Protein AF-0000000078270545 (afdb_homodimer)

Structure (mmCIF, N/CA/C/O backbone):
data_AF-0000000078270545-model_v1
#
loop_
_entity.id
_entity.type
_entity.pdbx_description
1 polymer 'Putative transport protein'
#
loop_
_atom_site.group_PDB
_atom_site.id
_atom_site.type_symbol
_atom_site.label_atom_id
_atom_site.label_alt_id
_atom_site.label_comp_id
_atom_site.label_asym_id
_atom_site.label_entity_id
_atom_site.label_seq_id
_atom_site.pdbx_PDB_ins_code
_atom_site.Cartn_x
_atom_site.Cartn_y
_atom_site.Cartn_z
_atom_site.occupancy
_atom_site.B_iso_or_equiv
_atom_site.auth_seq_id
_atom_site.auth_comp_id
_atom_site.auth_asym_id
_atom_site.auth_atom_id
_atom_site.pdbx_PDB_model_num
ATOM 1 N N . MET A 1 1 ? 23.672 -12.961 16.812 1 54.09 1 MET A N 1
ATOM 2 C CA . MET A 1 1 ? 24.516 -11.859 16.359 1 54.09 1 MET A CA 1
ATOM 3 C C . MET A 1 1 ? 24.812 -11.969 14.859 1 54.09 1 MET A C 1
ATOM 5 O O . MET A 1 1 ? 24.875 -10.961 14.164 1 54.09 1 MET A O 1
ATOM 9 N N . GLU A 1 2 ? 24.766 -13.234 14.328 1 68.75 2 GLU A N 1
ATOM 10 C CA . GLU A 1 2 ? 25.094 -13.469 12.93 1 68.75 2 GLU A CA 1
ATOM 11 C C . GLU A 1 2 ? 23.984 -12.945 12.008 1 68.75 2 GLU A C 1
ATOM 13 O O . GLU A 1 2 ? 24.266 -12.438 10.922 1 68.75 2 GLU A O 1
ATOM 18 N N . LEU A 1 3 ? 22.875 -12.758 12.578 1 77.88 3 LEU A N 1
ATOM 19 C CA . LEU A 1 3 ? 21.734 -12.328 11.773 1 77.88 3 LEU A CA 1
ATOM 20 C C . LEU A 1 3 ? 21.797 -10.828 11.5 1 77.88 3 LEU A C 1
ATOM 22 O O . LEU A 1 3 ? 21.297 -10.367 10.469 1 77.88 3 LEU A O 1
ATOM 26 N N . LEU A 1 4 ? 22.5 -10.18 12.398 1 79.62 4 LEU A N 1
ATOM 27 C CA . LEU A 1 4 ? 22.516 -8.727 12.273 1 79.62 4 LEU A CA 1
ATOM 28 C C . LEU A 1 4 ? 23.484 -8.289 11.172 1 79.62 4 LEU A C 1
ATOM 30 O O . LEU A 1 4 ? 23.453 -7.133 10.734 1 79.62 4 LEU A O 1
ATOM 34 N N . HIS A 1 5 ? 24.188 -9.211 10.633 1 81.25 5 HIS A N 1
ATOM 35 C CA . HIS A 1 5 ? 25.078 -8.883 9.531 1 81.25 5 HIS A CA 1
ATOM 36 C C . HIS A 1 5 ? 24.344 -8.945 8.195 1 81.25 5 HIS A C 1
ATOM 38 O O . HIS A 1 5 ? 24.828 -8.422 7.188 1 81.25 5 HIS A O 1
ATOM 44 N N . ASN A 1 6 ? 23.203 -9.523 8.273 1 86.44 6 ASN A N 1
ATOM 45 C CA . ASN A 1 6 ? 22.328 -9.453 7.105 1 86.44 6 ASN A CA 1
ATOM 46 C C . ASN A 1 6 ? 21.656 -8.086 6.988 1 86.44 6 ASN A C 1
ATOM 48 O O . ASN A 1 6 ? 20.906 -7.684 7.879 1 86.44 6 ASN A O 1
ATOM 52 N N . PRO A 1 7 ? 21.891 -7.418 5.965 1 90.56 7 PRO A N 1
ATOM 53 C CA . PRO A 1 7 ? 21.375 -6.047 5.836 1 90.56 7 PRO A CA 1
ATOM 54 C C . PRO A 1 7 ? 19.859 -5.965 5.957 1 90.56 7 PRO A C 1
ATOM 56 O O . PRO A 1 7 ? 19.328 -5.004 6.527 1 90.56 7 PRO A O 1
ATOM 59 N N . MET A 1 8 ? 19.203 -6.965 5.441 1 92.88 8 MET A N 1
ATOM 60 C CA . MET A 1 8 ? 17.75 -6.93 5.504 1 92.88 8 MET A CA 1
ATOM 61 C C . MET A 1 8 ? 17.266 -7.137 6.934 1 92.88 8 MET A C 1
ATOM 63 O O . MET A 1 8 ? 16.297 -6.496 7.367 1 92.88 8 MET A O 1
ATOM 67 N N . PHE A 1 9 ? 17.922 -8.031 7.602 1 93.31 9 PHE A N 1
ATOM 68 C CA . PHE A 1 9 ? 17.547 -8.281 8.984 1 93.31 9 PHE A CA 1
ATOM 69 C C . PHE A 1 9 ? 17.828 -7.062 9.852 1 93.31 9 PHE A C 1
ATOM 71 O O . PHE A 1 9 ? 17.016 -6.68 10.688 1 93.31 9 PHE A O 1
ATOM 78 N N . LEU A 1 10 ? 19.016 -6.535 9.703 1 94.25 10 LEU A N 1
ATOM 79 C CA . LEU A 1 10 ? 19.391 -5.336 10.445 1 94.25 10 LEU A CA 1
ATOM 80 C C . LEU A 1 10 ? 18.406 -4.199 10.164 1 94.25 10 LEU A C 1
ATOM 82 O O . LEU A 1 10 ? 18 -3.486 11.078 1 94.25 10 LEU A O 1
ATOM 86 N N . LEU A 1 11 ? 18.094 -4.016 8.883 1 95.5 11 LEU A N 1
ATOM 87 C CA . LEU A 1 11 ? 17.156 -2.975 8.445 1 95.5 11 LEU A CA 1
ATOM 88 C C . LEU A 1 11 ? 15.828 -3.1 9.172 1 95.5 11 LEU A C 1
ATOM 90 O O . LEU A 1 11 ? 15.328 -2.123 9.734 1 95.5 11 LEU A O 1
ATOM 94 N N . LEU A 1 12 ? 15.297 -4.273 9.172 1 95.75 12 LEU A N 1
ATOM 95 C CA . LEU A 1 12 ? 13.992 -4.516 9.773 1 95.75 12 LEU A CA 1
ATOM 96 C C . LEU A 1 12 ? 14.062 -4.383 11.297 1 95.75 12 LEU A C 1
ATOM 98 O O . LEU A 1 12 ? 13.133 -3.865 11.922 1 95.75 12 LEU A O 1
ATOM 102 N N . ALA A 1 13 ? 15.133 -4.844 11.852 1 95 13 ALA A N 1
ATOM 103 C CA . ALA A 1 13 ? 15.32 -4.746 13.297 1 95 13 ALA A CA 1
ATOM 104 C C . ALA A 1 13 ? 15.367 -3.289 13.742 1 95 13 ALA A C 1
ATOM 106 O O . ALA A 1 13 ? 14.766 -2.926 14.758 1 95 13 ALA A O 1
ATOM 107 N N . VAL A 1 14 ? 16.047 -2.514 13.016 1 95.31 14 VAL A N 1
ATOM 108 C CA . VAL A 1 14 ? 16.203 -1.101 13.352 1 95.31 14 VAL A CA 1
ATOM 109 C C . VAL A 1 14 ? 14.859 -0.393 13.219 1 95.31 14 VAL A C 1
ATOM 111 O O . VAL A 1 14 ? 14.469 0.39 14.086 1 95.31 14 VAL A O 1
ATOM 114 N N . ILE A 1 15 ? 14.141 -0.638 12.172 1 95.62 15 ILE A N 1
ATOM 115 C CA . ILE A 1 15 ? 12.867 0.031 11.938 1 95.62 15 ILE A CA 1
ATOM 116 C C . ILE A 1 15 ? 11.852 -0.393 12.992 1 95.62 15 ILE A C 1
ATOM 118 O O . ILE A 1 15 ? 11.164 0.449 13.578 1 95.62 15 ILE A O 1
ATOM 122 N N . LEU A 1 16 ? 11.781 -1.693 13.266 1 94.12 16 LEU A N 1
ATOM 123 C CA . LEU A 1 16 ? 10.789 -2.201 14.211 1 94.12 16 LEU A CA 1
ATOM 124 C C . LEU A 1 16 ? 11.102 -1.721 15.625 1 94.12 16 LEU A C 1
ATOM 126 O O . LEU A 1 16 ? 10.195 -1.305 16.359 1 94.12 16 LEU A O 1
ATOM 130 N N . SER A 1 17 ? 12.32 -1.846 15.984 1 94.12 17 SER A N 1
ATOM 131 C CA . SER A 1 17 ? 12.695 -1.354 17.312 1 94.12 17 SER A CA 1
ATOM 132 C C . SER A 1 17 ? 12.5 0.155 17.406 1 94.12 17 SER A C 1
ATOM 134 O O . SER A 1 17 ? 12.141 0.667 18.469 1 94.12 17 SER A O 1
ATOM 136 N N . GLY A 1 18 ? 12.781 0.854 16.359 1 92.69 18 GLY A N 1
ATOM 137 C CA . GLY A 1 18 ? 12.555 2.289 16.344 1 92.69 18 GLY A CA 1
ATOM 138 C C . GLY A 1 18 ? 11.094 2.666 16.516 1 92.69 18 GLY A C 1
ATOM 139 O O . GLY A 1 18 ? 10.773 3.623 17.219 1 92.69 18 GLY A O 1
ATOM 140 N N . HIS A 1 19 ? 10.266 1.964 15.844 1 88 19 HIS A N 1
ATOM 141 C CA . HIS A 1 19 ? 8.836 2.207 15.984 1 88 19 HIS A CA 1
ATOM 142 C C . HIS A 1 19 ? 8.375 1.943 17.422 1 88 19 HIS A C 1
ATOM 144 O O . HIS A 1 19 ? 7.508 2.648 17.938 1 88 19 HIS A O 1
ATOM 150 N N . LEU A 1 20 ? 8.875 0.869 17.984 1 87.81 20 LEU A N 1
ATOM 151 C CA . LEU A 1 20 ? 8.531 0.55 19.359 1 87.81 20 LEU A CA 1
ATOM 152 C C . LEU A 1 20 ? 9.016 1.643 20.312 1 87.81 20 LEU A C 1
ATOM 154 O O . LEU A 1 20 ? 8.297 2.023 21.234 1 87.81 20 LEU A O 1
ATOM 158 N N . LEU A 1 21 ? 10.156 2.076 20.047 1 87.94 21 LEU A N 1
ATOM 159 C CA . LEU A 1 21 ? 10.695 3.176 20.844 1 87.94 21 LEU A CA 1
ATOM 160 C C . LEU A 1 21 ? 9.859 4.441 20.641 1 87.94 21 LEU A C 1
ATOM 162 O O . LEU A 1 21 ? 9.664 5.207 21.594 1 87.94 21 LEU A O 1
ATOM 166 N N . GLY A 1 22 ? 9.477 4.664 19.469 1 85.5 22 GLY A N 1
ATOM 167 C CA . GLY A 1 22 ? 8.703 5.848 19.141 1 85.5 22 GLY A CA 1
ATOM 168 C C . GLY A 1 22 ? 7.332 5.871 19.781 1 85.5 22 GLY A C 1
ATOM 169 O O . GLY A 1 22 ? 6.742 6.938 19.969 1 85.5 22 GLY A O 1
ATOM 170 N N . LYS A 1 23 ? 6.852 4.73 20.188 1 81.62 23 LYS A N 1
ATOM 171 C CA . LYS A 1 23 ? 5.527 4.637 20.797 1 81.62 23 LYS A CA 1
ATOM 172 C C . LYS A 1 23 ? 5.598 4.875 22.297 1 81.62 23 LYS A C 1
ATOM 174 O O . LYS A 1 23 ? 4.578 5.148 22.938 1 81.62 23 LYS A O 1
ATOM 179 N N . VAL A 1 24 ? 6.746 4.758 22.812 1 81.56 24 VAL A N 1
ATOM 180 C CA . VAL A 1 24 ? 6.91 4.984 24.25 1 81.56 24 VAL A CA 1
ATOM 181 C C . VAL A 1 24 ? 6.66 6.457 24.562 1 81.56 24 VAL A C 1
ATOM 183 O O . VAL A 1 24 ? 7.254 7.344 23.953 1 81.56 24 VAL A O 1
ATOM 186 N N . LYS A 1 25 ? 5.699 6.668 25.422 1 76.69 25 LYS A N 1
ATOM 187 C CA . LYS A 1 25 ? 5.371 8.039 25.812 1 76.69 25 LYS A CA 1
ATOM 188 C C . LYS A 1 25 ? 6.277 8.523 26.938 1 76.69 25 LYS A C 1
ATOM 190 O O . LYS A 1 25 ? 6.438 7.844 27.953 1 76.69 25 LYS A O 1
ATOM 195 N N . ILE A 1 26 ? 7.113 9.32 26.609 1 69.81 26 ILE A N 1
ATOM 196 C CA . ILE A 1 26 ? 7.91 9.992 27.625 1 69.81 26 ILE A CA 1
ATOM 197 C C . ILE A 1 26 ? 7.262 11.328 27.969 1 69.81 26 ILE A C 1
ATOM 199 O O . ILE A 1 26 ? 7.262 12.266 27.172 1 69.81 26 ILE A O 1
ATOM 203 N N . PHE A 1 27 ? 6.711 11.383 29.156 1 67 27 PHE A N 1
ATOM 204 C CA . PHE A 1 27 ? 5.91 12.523 29.594 1 67 27 PHE A CA 1
ATOM 205 C C . PHE A 1 27 ? 4.645 12.648 28.75 1 67 27 PHE A C 1
ATOM 207 O O . PHE A 1 27 ? 3.83 11.727 28.703 1 67 27 PHE A O 1
ATOM 214 N N . SER A 1 28 ? 4.547 13.531 27.969 1 61.75 28 SER A N 1
ATOM 215 C CA . SER A 1 28 ? 3.303 13.719 27.219 1 61.75 28 SER A CA 1
ATOM 216 C C . SER A 1 28 ? 3.535 13.602 25.719 1 61.75 28 SER A C 1
ATOM 218 O O . SER A 1 28 ? 2.633 13.883 24.922 1 61.75 28 SER A O 1
ATOM 220 N N . PHE A 1 29 ? 4.816 13.219 25.406 1 69.06 29 PHE A N 1
ATOM 221 C CA . PHE A 1 29 ? 5 13.18 23.969 1 69.06 29 PHE A CA 1
ATOM 222 C C . PHE A 1 29 ? 5.629 11.859 23.531 1 69.06 29 PHE A C 1
ATOM 224 O O . PHE A 1 29 ? 6.203 11.141 24.359 1 69.06 29 PHE A O 1
ATOM 231 N N . SER A 1 30 ? 5.387 11.477 22.391 1 77.31 30 SER A N 1
ATOM 232 C CA . SER A 1 30 ? 6.008 10.305 21.797 1 77.31 30 SER A CA 1
ATOM 233 C C . SER A 1 30 ? 6.91 10.695 20.625 1 77.31 30 SER A C 1
ATOM 235 O O . SER A 1 30 ? 6.68 11.711 19.969 1 77.31 30 SER A O 1
ATOM 237 N N . LEU A 1 31 ? 8.016 10.023 20.375 1 77.44 31 LEU A N 1
ATOM 238 C CA . LEU A 1 31 ? 8.977 10.32 19.312 1 77.44 31 LEU A CA 1
ATOM 239 C C . LEU A 1 31 ? 8.391 9.961 17.938 1 77.44 31 LEU A C 1
ATOM 241 O O . LEU A 1 31 ? 8.828 10.5 16.922 1 77.44 31 LEU A O 1
ATOM 245 N N . GLY A 1 32 ? 7.477 9.047 17.984 1 77.56 32 GLY A N 1
ATOM 246 C CA . GLY A 1 32 ? 6.895 8.625 16.719 1 77.56 32 GLY A CA 1
ATOM 247 C C . GLY A 1 32 ? 7.895 7.938 15.812 1 77.56 32 GLY A C 1
ATOM 248 O O . GLY A 1 32 ? 8.656 7.07 16.25 1 77.56 32 GLY A O 1
ATOM 249 N N . SER A 1 33 ? 7.949 8.391 14.531 1 80.31 33 SER A N 1
ATOM 250 C CA . SER A 1 33 ? 8.805 7.754 13.531 1 80.31 33 SER A CA 1
ATOM 251 C C . SER A 1 33 ? 10.266 8.125 13.742 1 80.31 33 SER A C 1
ATOM 253 O O . SER A 1 33 ? 11.164 7.43 13.25 1 80.31 33 SER A O 1
ATOM 255 N N . SER A 1 34 ? 10.539 9.219 14.453 1 81.12 34 SER A N 1
ATOM 256 C CA . SER A 1 34 ? 11.922 9.617 14.719 1 81.12 34 SER A CA 1
ATOM 257 C C . SER A 1 34 ? 12.633 8.586 15.594 1 81.12 34 SER A C 1
ATOM 259 O O . SER A 1 34 ? 13.859 8.578 15.68 1 81.12 34 SER A O 1
ATOM 261 N N . GLY A 1 35 ? 11.836 7.781 16.266 1 87.38 35 GLY A N 1
ATOM 262 C CA . GLY A 1 35 ? 12.438 6.691 17.016 1 87.38 35 GLY A CA 1
ATOM 263 C C . GLY A 1 35 ? 13.352 5.82 16.172 1 87.38 35 GLY A C 1
ATOM 264 O O . GLY A 1 35 ? 14.328 5.258 16.688 1 87.38 35 GLY A O 1
ATOM 265 N N . ILE A 1 36 ? 13.125 5.77 14.938 1 91.5 36 ILE A N 1
ATOM 266 C CA . ILE A 1 36 ? 13.906 4.945 14.023 1 91.5 36 ILE A CA 1
ATOM 267 C C . ILE A 1 36 ? 15.312 5.523 13.883 1 91.5 36 ILE A C 1
ATOM 269 O O . ILE A 1 36 ? 16.297 4.781 13.82 1 91.5 36 ILE A O 1
ATOM 273 N N . VAL A 1 37 ? 15.414 6.855 13.844 1 87.44 37 VAL A N 1
ATOM 274 C CA . VAL A 1 37 ? 16.719 7.488 13.734 1 87.44 37 VAL A CA 1
ATOM 275 C C . VAL A 1 37 ? 17.547 7.184 14.977 1 87.44 37 VAL A C 1
ATOM 277 O O . VAL A 1 37 ? 18.75 6.922 14.883 1 87.44 37 VAL A O 1
ATOM 280 N N . PHE A 1 38 ? 16.969 7.156 16.109 1 89 38 PHE A N 1
ATOM 281 C CA . PHE A 1 38 ? 17.688 6.938 17.359 1 89 38 PHE A CA 1
ATOM 282 C C . PHE A 1 38 ? 18.172 5.492 17.469 1 89 38 PHE A C 1
ATOM 284 O O . PHE A 1 38 ? 19.297 5.238 17.906 1 89 38 PHE A O 1
ATOM 291 N N . THR A 1 39 ? 17.312 4.586 17.125 1 92.94 39 THR A N 1
ATOM 292 C CA . THR A 1 39 ? 17.734 3.193 17.109 1 92.94 39 THR A CA 1
ATOM 293 C C . THR A 1 39 ? 18.812 2.971 16.047 1 92.94 39 THR A C 1
ATOM 295 O O . THR A 1 39 ? 19.734 2.166 16.25 1 92.94 39 THR A O 1
ATOM 298 N N . GLY A 1 40 ? 18.656 3.613 14.945 1 92.88 40 GLY A N 1
ATOM 299 C CA . GLY A 1 40 ? 19.688 3.574 13.93 1 92.88 40 GLY A CA 1
ATOM 300 C C . GLY A 1 40 ? 21.031 4.098 14.43 1 92.88 40 GLY A C 1
ATOM 301 O O . GLY A 1 40 ? 22.078 3.512 14.148 1 92.88 40 GLY A O 1
ATOM 302 N N . LEU A 1 41 ? 20.953 5.184 15.188 1 89.88 41 LEU A N 1
ATOM 303 C CA . LEU A 1 41 ? 22.156 5.758 15.781 1 89.88 41 LEU A CA 1
ATOM 304 C C . LEU A 1 41 ? 22.859 4.758 16.703 1 89.88 41 LEU A C 1
ATOM 306 O O . LEU A 1 41 ? 24.078 4.641 16.688 1 89.88 41 LEU A O 1
ATOM 310 N N . LEU A 1 42 ? 22.078 4.07 17.453 1 91.62 42 LEU A N 1
ATOM 311 C CA . LEU A 1 42 ? 22.625 3.064 18.359 1 91.62 42 LEU A CA 1
ATOM 312 C C . LEU A 1 42 ? 23.281 1.926 17.578 1 91.62 42 LEU A C 1
ATOM 314 O O . LEU A 1 42 ? 24.344 1.449 17.953 1 91.62 42 LEU A O 1
ATOM 318 N N . ALA A 1 43 ? 22.656 1.495 16.516 1 93.5 43 ALA A N 1
ATOM 319 C CA . ALA A 1 43 ? 23.203 0.441 15.672 1 93.5 43 ALA A CA 1
ATOM 320 C C . ALA A 1 43 ? 24.484 0.907 14.984 1 93.5 43 ALA A C 1
ATOM 322 O O . ALA A 1 43 ? 25.453 0.143 14.867 1 93.5 43 ALA A O 1
ATOM 323 N N . GLY A 1 44 ? 24.422 2.125 14.516 1 91.38 44 GLY A N 1
ATOM 324 C CA . GLY A 1 44 ? 25.625 2.689 13.914 1 91.38 44 GLY A CA 1
ATOM 325 C C . GLY A 1 44 ? 26.781 2.811 14.891 1 91.38 44 GLY A C 1
ATOM 326 O O . GLY A 1 44 ? 27.938 2.586 14.516 1 91.38 44 GLY A O 1
ATOM 327 N N . PHE A 1 45 ? 26.484 3.131 16.109 1 90.19 45 PHE A N 1
ATOM 328 C CA . PHE A 1 45 ? 27.484 3.23 17.156 1 90.19 45 PHE A CA 1
ATOM 329 C C . PHE A 1 45 ? 28.109 1.867 17.453 1 90.19 45 PHE A C 1
ATOM 331 O O . PHE A 1 45 ? 29.297 1.775 17.781 1 90.19 45 PHE A O 1
ATOM 338 N N . ALA A 1 46 ? 27.281 0.838 17.281 1 90.94 46 ALA A N 1
ATOM 339 C CA . ALA A 1 46 ? 27.75 -0.526 17.516 1 90.94 46 ALA A CA 1
ATOM 340 C C . ALA A 1 46 ? 28.547 -1.04 16.328 1 90.94 46 ALA A C 1
ATOM 342 O O . ALA A 1 46 ? 29.062 -2.162 16.359 1 90.94 46 ALA A O 1
ATOM 343 N N . GLY A 1 47 ? 28.594 -0.238 15.227 1 89.44 47 GLY A N 1
ATOM 344 C CA . GLY A 1 47 ? 29.453 -0.58 14.109 1 89.44 47 GLY A CA 1
ATOM 345 C C . GLY A 1 47 ? 28.688 -1.144 12.922 1 89.44 47 GLY A C 1
ATOM 346 O O . GLY A 1 47 ? 29.297 -1.591 11.945 1 89.44 47 GLY A O 1
ATOM 347 N N . PHE A 1 48 ? 27.406 -1.146 13.016 1 92.38 48 PHE A N 1
ATOM 348 C CA . PHE A 1 48 ? 26.609 -1.662 11.906 1 92.38 48 PHE A CA 1
ATOM 349 C C . PHE A 1 48 ? 26.297 -0.556 10.906 1 92.38 48 PHE A C 1
ATOM 351 O O . PHE A 1 48 ? 26.188 0.614 11.281 1 92.38 48 PHE A O 1
ATOM 358 N N . SER A 1 49 ? 26.266 -0.951 9.641 1 89.31 49 SER A N 1
ATOM 359 C CA . SER A 1 49 ? 25.922 0.011 8.602 1 89.31 49 SER A CA 1
ATOM 360 C C . SER A 1 49 ? 24.984 -0.604 7.566 1 89.31 49 SER A C 1
ATOM 362 O O . SER A 1 49 ? 25.016 -1.814 7.336 1 89.31 49 SER A O 1
ATOM 364 N N . LEU A 1 50 ? 24.141 0.22 7.027 1 93.19 50 LEU A N 1
ATOM 365 C CA . LEU A 1 50 ? 23.203 -0.189 5.98 1 93.19 50 LEU A CA 1
ATOM 366 C C . LEU A 1 50 ? 23.578 0.448 4.645 1 93.19 50 LEU A C 1
ATOM 368 O O . LEU A 1 50 ? 24.141 1.55 4.609 1 93.19 50 LEU A O 1
ATOM 372 N N . PRO A 1 51 ? 23.328 -0.258 3.584 1 90.69 51 PRO A N 1
ATOM 373 C CA . PRO A 1 51 ? 23.703 0.268 2.266 1 90.69 51 PRO A CA 1
ATOM 374 C C . PRO A 1 51 ? 22.938 1.539 1.906 1 90.69 51 PRO A C 1
ATOM 376 O O . PRO A 1 51 ? 21.719 1.61 2.109 1 90.69 51 PRO A O 1
ATOM 379 N N . GLY A 1 52 ? 23.547 2.469 1.289 1 88.94 52 GLY A N 1
ATOM 380 C CA . GLY A 1 52 ? 23.016 3.789 0.985 1 88.94 52 GLY A CA 1
ATOM 381 C C . GLY A 1 52 ? 21.906 3.766 -0.045 1 88.94 52 GLY A C 1
ATOM 382 O O . GLY A 1 52 ? 21.031 4.629 -0.036 1 88.94 52 GLY A O 1
ATOM 383 N N . VAL A 1 53 ? 21.922 2.803 -0.846 1 91 53 VAL A N 1
ATOM 384 C CA . VAL A 1 53 ? 20.938 2.736 -1.921 1 91 53 VAL A CA 1
ATOM 385 C C . VAL A 1 53 ? 19.531 2.584 -1.331 1 91 53 VAL A C 1
ATOM 387 O O . VAL A 1 53 ? 18.547 3.064 -1.906 1 91 53 VAL A O 1
ATOM 390 N N . ILE A 1 54 ? 19.438 1.93 -0.167 1 93.5 54 ILE A N 1
ATOM 391 C CA . ILE A 1 54 ? 18.156 1.775 0.52 1 93.5 54 ILE A CA 1
ATOM 392 C C . ILE A 1 54 ? 17.625 3.145 0.952 1 93.5 54 ILE A C 1
ATOM 394 O O . ILE A 1 54 ? 16.422 3.393 0.92 1 93.5 54 ILE A O 1
ATOM 398 N N . GLN A 1 55 ? 18.562 3.969 1.292 1 92.06 55 GLN A N 1
ATOM 399 C CA . GLN A 1 55 ? 18.234 5.328 1.695 1 92.06 55 GLN A CA 1
ATOM 400 C C . GLN A 1 55 ? 17.562 6.094 0.554 1 92.06 55 GLN A C 1
ATOM 402 O O . GLN A 1 55 ? 16.562 6.77 0.757 1 92.06 55 GLN A O 1
ATOM 407 N N . SER A 1 56 ? 18.141 6.004 -0.605 1 91.44 56 SER A N 1
ATOM 408 C CA . SER A 1 56 ? 17.641 6.727 -1.771 1 91.44 56 SER A CA 1
ATOM 409 C C . SER A 1 56 ? 16.25 6.238 -2.168 1 91.44 56 SER A C 1
ATOM 411 O O . SER A 1 56 ? 15.375 7.043 -2.498 1 91.44 56 SER A O 1
ATOM 413 N N . LEU A 1 57 ? 16.125 4.965 -2.107 1 94.62 57 LEU A N 1
ATOM 414 C CA . LEU A 1 57 ? 14.82 4.391 -2.436 1 94.62 57 LEU A CA 1
ATOM 415 C C . LEU A 1 57 ? 13.766 4.828 -1.425 1 94.62 57 LEU A C 1
ATOM 417 O O . LEU A 1 57 ? 12.664 5.234 -1.807 1 94.62 57 LEU A O 1
ATOM 421 N N . GLY A 1 58 ? 14.109 4.699 -0.179 1 94.81 58 GLY A N 1
ATOM 422 C CA . GLY A 1 58 ? 13.188 5.125 0.864 1 94.81 58 GLY A CA 1
ATOM 423 C C . GLY A 1 58 ? 12.828 6.598 0.778 1 94.81 58 GLY A C 1
ATOM 424 O O . GLY A 1 58 ? 11.664 6.969 0.963 1 94.81 58 GLY A O 1
ATOM 425 N N . LEU A 1 59 ? 13.789 7.367 0.444 1 92.12 59 LEU A N 1
ATOM 426 C CA . LEU A 1 59 ? 13.625 8.812 0.373 1 92.12 59 LEU A CA 1
ATOM 427 C C . LEU A 1 59 ? 12.617 9.195 -0.704 1 92.12 59 LEU A C 1
ATOM 429 O O . LEU A 1 59 ? 11.695 9.977 -0.449 1 92.12 59 LEU A O 1
ATOM 433 N N . ILE A 1 60 ? 12.781 8.703 -1.887 1 94 60 ILE A N 1
ATOM 434 C CA . ILE A 1 60 ? 11.914 9.133 -2.98 1 94 60 ILE A CA 1
ATOM 435 C C . ILE A 1 60 ? 10.5 8.617 -2.742 1 94 60 ILE A C 1
ATOM 437 O O . ILE A 1 60 ? 9.523 9.305 -3.059 1 94 60 ILE A O 1
ATOM 441 N N . LEU A 1 61 ? 10.367 7.391 -2.17 1 95 61 LEU A N 1
ATOM 442 C CA . LEU A 1 61 ? 9.047 6.867 -1.855 1 95 61 LEU A CA 1
ATOM 443 C C . LEU A 1 61 ? 8.352 7.734 -0.807 1 95 61 LEU A C 1
ATOM 445 O O . LEU A 1 61 ? 7.172 8.062 -0.942 1 95 61 LEU A O 1
ATOM 449 N N . PHE A 1 62 ? 9.062 8.078 0.176 1 92.44 62 PHE A N 1
ATOM 450 C CA . PHE A 1 62 ? 8.539 8.875 1.286 1 92.44 62 PHE A CA 1
ATOM 451 C C . PHE A 1 62 ? 8.102 10.25 0.809 1 92.44 62 PHE A C 1
ATOM 453 O O . PHE A 1 62 ? 6.961 10.664 1.041 1 92.44 62 PHE A O 1
ATOM 460 N N . ILE A 1 63 ? 8.984 10.938 0.138 1 90.75 63 ILE A N 1
ATOM 461 C CA . ILE A 1 63 ? 8.742 12.32 -0.256 1 90.75 63 ILE A CA 1
ATOM 462 C C . ILE A 1 63 ? 7.609 12.375 -1.28 1 90.75 63 ILE A C 1
ATOM 464 O O . ILE A 1 63 ? 6.793 13.297 -1.266 1 90.75 63 ILE A O 1
ATOM 468 N N . TYR A 1 64 ? 7.609 11.461 -2.16 1 93.56 64 TYR A N 1
ATOM 469 C CA . TYR A 1 64 ? 6.523 11.406 -3.131 1 93.56 64 TYR A CA 1
ATOM 470 C C . TYR A 1 64 ? 5.176 11.242 -2.434 1 93.56 64 TYR A C 1
ATOM 472 O O . TYR A 1 64 ? 4.199 11.898 -2.801 1 93.56 64 TYR A O 1
ATOM 480 N N . SER A 1 65 ? 5.117 10.32 -1.484 1 89.69 65 SER A N 1
ATOM 481 C CA . SER A 1 65 ? 3.875 10.055 -0.762 1 89.69 65 SER A CA 1
ATOM 482 C C . SER A 1 65 ? 3.424 11.281 0.024 1 89.69 65 SER A C 1
ATOM 484 O O . SER A 1 65 ? 2.225 11.531 0.163 1 89.69 65 SER A O 1
ATOM 486 N N . VAL A 1 66 ? 4.367 11.93 0.586 1 85.94 66 VAL A N 1
ATOM 487 C CA . VAL A 1 66 ? 4.055 13.156 1.313 1 85.94 66 VAL A CA 1
ATOM 488 C C . VAL A 1 66 ? 3.475 14.195 0.355 1 85.94 66 VAL A C 1
ATOM 490 O O . VAL A 1 66 ? 2.514 14.891 0.691 1 85.94 66 VAL A O 1
ATOM 493 N N . GLY A 1 67 ? 4.102 14.312 -0.79 1 86.88 67 GLY A N 1
ATOM 494 C CA . GLY A 1 67 ? 3.576 15.211 -1.808 1 86.88 67 GLY A CA 1
ATOM 495 C C . GLY A 1 67 ? 2.164 14.852 -2.238 1 86.88 67 GLY A C 1
ATOM 496 O O . GLY A 1 67 ? 1.31 15.734 -2.363 1 86.88 67 GLY A O 1
ATOM 497 N N . GLN A 1 68 ? 1.967 13.57 -2.455 1 86.06 68 GLN A N 1
ATOM 498 C CA . GLN A 1 68 ? 0.65 13.078 -2.85 1 86.06 68 GLN A CA 1
ATOM 499 C C . GLN A 1 68 ? -0.409 13.461 -1.819 1 86.06 68 GLN A C 1
ATOM 501 O O . GLN A 1 68 ? -1.554 13.75 -2.174 1 86.06 68 GLN A O 1
ATOM 506 N N . GLN A 1 69 ? -0.102 13.32 -0.598 1 78.06 69 GLN A N 1
ATOM 507 C CA . GLN A 1 69 ? -1.019 13.617 0.499 1 78.06 69 GLN A CA 1
ATOM 508 C C . GLN A 1 69 ? -1.319 15.109 0.579 1 78.06 69 GLN A C 1
ATOM 510 O O . GLN A 1 69 ? -2.441 15.508 0.898 1 78.06 69 GLN A O 1
ATOM 515 N N . ALA A 1 70 ? -0.365 15.906 0.279 1 79 70 ALA A N 1
ATOM 516 C CA . ALA A 1 70 ? -0.482 17.359 0.42 1 79 70 ALA A CA 1
ATOM 517 C C . ALA A 1 70 ? -1.064 17.984 -0.843 1 79 70 ALA A C 1
ATOM 519 O O . ALA A 1 70 ? -1.528 19.125 -0.818 1 79 70 ALA A O 1
ATOM 520 N N . GLY A 1 71 ? -1.056 17.281 -1.902 1 78.06 71 GLY A N 1
ATOM 521 C CA . GLY A 1 71 ? -1.401 17.797 -3.213 1 78.06 71 GLY A CA 1
ATOM 522 C C . GLY A 1 71 ? -2.748 18.5 -3.238 1 78.06 71 GLY A C 1
ATOM 523 O O . GLY A 1 71 ? -2.836 19.672 -3.605 1 78.06 71 GLY A O 1
ATOM 524 N N . PRO A 1 72 ? -3.801 17.875 -2.834 1 69.19 72 PRO A N 1
ATOM 525 C CA . PRO A 1 72 ? -5.129 18.484 -2.875 1 69.19 72 PRO A CA 1
ATOM 526 C C . PRO A 1 72 ? -5.227 19.75 -2.01 1 69.19 72 PRO A C 1
ATOM 528 O O . PRO A 1 72 ? -5.859 20.719 -2.406 1 69.19 72 PRO A O 1
ATOM 531 N N . GLY A 1 73 ? -4.531 19.75 -0.917 1 69.19 73 GLY A N 1
ATOM 532 C CA . GLY A 1 73 ? -4.555 20.875 -0.009 1 69.19 73 GLY A CA 1
ATOM 533 C C . GLY A 1 73 ? -3.693 22.031 -0.478 1 69.19 73 GLY A C 1
ATOM 534 O O . GLY A 1 73 ? -3.953 23.188 -0.132 1 69.19 73 GLY A O 1
ATOM 535 N N . PHE A 1 74 ? -2.715 21.734 -1.21 1 75.62 74 PHE A N 1
ATOM 536 C CA . PHE A 1 74 ? -1.761 22.75 -1.63 1 75.62 74 PHE A CA 1
ATOM 537 C C . PHE A 1 74 ? -2.436 23.797 -2.518 1 75.62 74 PHE A C 1
ATOM 539 O O . PHE A 1 74 ? -2.211 25 -2.355 1 75.62 74 PHE A O 1
ATOM 546 N N . VAL A 1 75 ? -3.246 23.359 -3.346 1 69.38 75 VAL A N 1
ATOM 547 C CA . VAL A 1 75 ? -3.926 24.281 -4.262 1 69.38 75 VAL A CA 1
ATOM 548 C C . VAL A 1 75 ? -4.898 25.156 -3.484 1 69.38 75 VAL A C 1
ATOM 550 O O . VAL A 1 75 ? -5.02 26.359 -3.762 1 69.38 75 VAL A O 1
ATOM 553 N N . HIS A 1 76 ? -5.402 24.609 -2.498 1 63.88 76 HIS A N 1
ATOM 554 C CA . HIS A 1 76 ? -6.406 25.344 -1.729 1 63.88 76 HIS A CA 1
ATOM 555 C C . HIS A 1 76 ? -5.754 26.328 -0.76 1 63.88 76 HIS A C 1
ATOM 557 O O . HIS A 1 76 ? -6.344 27.359 -0.422 1 63.88 76 HIS A O 1
ATOM 563 N N . SER A 1 77 ? -4.656 25.891 -0.274 1 67.12 77 SER A N 1
ATOM 564 C CA . SER A 1 77 ? -3.93 26.766 0.641 1 67.12 77 SER A CA 1
ATOM 565 C C . SER A 1 77 ? -3.5 28.047 -0.049 1 67.12 77 SER A C 1
ATOM 567 O O . SER A 1 77 ? -3.252 29.062 0.612 1 67.12 77 SER A O 1
ATOM 569 N N . MET A 1 78 ? -3.488 28.016 -1.324 1 69.88 78 MET A N 1
ATOM 570 C CA . MET A 1 78 ? -3.039 29.172 -2.09 1 69.88 78 MET A CA 1
ATOM 571 C C . MET A 1 78 ? -4.215 30.078 -2.459 1 69.88 78 MET A C 1
ATOM 573 O O . MET A 1 78 ? -4.023 31.172 -2.99 1 69.88 78 MET A O 1
ATOM 577 N N . LYS A 1 79 ? -5.355 29.547 -2.076 1 64.56 79 LYS A N 1
ATOM 578 C CA . LYS A 1 79 ? -6.535 30.359 -2.375 1 64.56 79 LYS A CA 1
ATOM 579 C C . LYS A 1 79 ? -6.883 31.281 -1.209 1 64.56 79 LYS A C 1
ATOM 581 O O . LYS A 1 79 ? -6.25 31.219 -0.152 1 64.56 79 LYS A O 1
ATOM 586 N N . ARG A 1 80 ? -7.758 32.219 -1.312 1 56.25 80 ARG A N 1
ATOM 587 C CA . ARG A 1 80 ? -8.055 33.406 -0.486 1 56.25 80 ARG A CA 1
ATOM 588 C C . ARG A 1 80 ? -8.328 33 0.957 1 56.25 80 ARG A C 1
ATOM 590 O O . ARG A 1 80 ? -7.848 33.625 1.894 1 56.25 80 ARG A O 1
ATOM 597 N N . GLY A 1 81 ? -8.93 31.984 1.211 1 58.91 81 GLY A N 1
ATOM 598 C CA . GLY A 1 81 ? -9.266 31.609 2.578 1 58.91 81 GLY A CA 1
ATOM 599 C C . GLY A 1 81 ? -8.094 31.016 3.338 1 58.91 81 GLY A C 1
ATOM 600 O O . GLY A 1 81 ? -8.07 31.047 4.57 1 58.91 81 GLY A O 1
ATOM 601 N N . GLY A 1 82 ? -7.094 30.703 2.707 1 71.69 82 GLY A N 1
ATOM 602 C CA . GLY A 1 82 ? -5.965 30.047 3.348 1 71.69 82 GLY A CA 1
ATOM 603 C C . GLY A 1 82 ? -4.684 30.859 3.268 1 71.69 82 GLY A C 1
ATOM 604 O O . GLY A 1 82 ? -3.676 30.484 3.877 1 71.69 82 GLY A O 1
ATOM 605 N N . LEU A 1 83 ? -4.73 32 2.791 1 84.12 83 LEU A N 1
ATOM 606 C CA . LEU A 1 83 ? -3.514 32.75 2.49 1 84.12 83 LEU A CA 1
ATOM 607 C C . LEU A 1 83 ? -2.877 33.281 3.766 1 84.12 83 LEU A C 1
ATOM 609 O O . LEU A 1 83 ? -1.656 33.219 3.934 1 84.12 83 LEU A O 1
ATOM 613 N N . ALA A 1 84 ? -3.713 33.812 4.672 1 88.19 84 ALA A N 1
ATOM 614 C CA . ALA A 1 84 ? -3.168 34.344 5.914 1 88.19 84 ALA A CA 1
ATOM 615 C C . ALA A 1 84 ? -2.482 33.25 6.73 1 88.19 84 ALA A C 1
ATOM 617 O O . ALA A 1 84 ? -1.418 33.469 7.309 1 88.19 84 ALA A O 1
ATOM 618 N N . LEU A 1 85 ? -3.125 32.156 6.777 1 89.62 85 LEU A N 1
ATOM 619 C CA . LEU A 1 85 ? -2.551 31.016 7.516 1 89.62 85 LEU A CA 1
ATOM 620 C C . LEU A 1 85 ? -1.242 30.562 6.879 1 89.62 85 LEU A C 1
ATOM 622 O O . LEU A 1 85 ? -0.263 30.297 7.578 1 89.62 85 LEU A O 1
ATOM 626 N N . SER A 1 86 ? -1.243 30.516 5.555 1 92.06 86 SER A N 1
ATOM 627 C CA . SER A 1 86 ? -0.057 30.078 4.82 1 92.06 86 SER A CA 1
ATOM 628 C C . SER A 1 86 ? 1.098 31.062 5.016 1 92.06 86 SER A C 1
ATOM 630 O O . SER A 1 86 ? 2.252 30.641 5.141 1 92.06 86 SER A O 1
ATOM 632 N N . ILE A 1 87 ? 0.777 32.312 5.039 1 94.25 87 ILE A N 1
ATOM 633 C CA . ILE A 1 87 ? 1.797 33.312 5.254 1 94.25 87 ILE A CA 1
ATOM 634 C C . ILE A 1 87 ? 2.393 33.156 6.652 1 94.25 87 ILE A C 1
ATOM 636 O O . ILE A 1 87 ? 3.604 33.312 6.84 1 94.25 87 ILE A O 1
ATOM 640 N N . GLY A 1 88 ? 1.549 32.938 7.605 1 94.56 88 GLY A N 1
ATOM 641 C CA . GLY A 1 88 ? 2.041 32.656 8.945 1 94.56 88 GLY A CA 1
ATOM 642 C C . GLY A 1 88 ? 3.053 31.547 9.008 1 94.56 88 GLY A C 1
ATOM 643 O O . GLY A 1 88 ? 4.102 31.672 9.641 1 94.56 88 GLY A O 1
ATOM 644 N N . ALA A 1 89 ? 2.729 30.438 8.32 1 94.12 89 ALA A N 1
ATOM 645 C CA . ALA A 1 89 ? 3.629 29.297 8.281 1 94.12 89 ALA A CA 1
ATOM 646 C C . ALA A 1 89 ? 4.941 29.656 7.582 1 94.12 89 ALA A C 1
ATOM 648 O O . ALA A 1 89 ? 6.016 29.234 8.023 1 94.12 89 ALA A O 1
ATOM 649 N N . MET A 1 90 ? 4.871 30.438 6.547 1 95.06 90 MET A N 1
ATOM 650 C CA . MET A 1 90 ? 6.055 30.828 5.785 1 95.06 90 MET A CA 1
ATOM 651 C C . MET A 1 90 ? 6.953 31.734 6.613 1 95.06 90 MET A C 1
ATOM 653 O O . MET A 1 90 ? 8.18 31.688 6.492 1 95.06 90 MET A O 1
ATOM 657 N N . VAL A 1 91 ? 6.352 32.562 7.375 1 95.38 91 VAL A N 1
ATOM 658 C CA . VAL A 1 91 ? 7.109 33.438 8.25 1 95.38 91 VAL A CA 1
ATOM 659 C C . VAL A 1 91 ? 7.918 32.625 9.25 1 95.38 91 VAL A C 1
ATOM 661 O O . VAL A 1 91 ? 9.078 32.938 9.523 1 95.38 91 VAL A O 1
ATOM 664 N N . MET A 1 92 ? 7.328 31.656 9.75 1 95.5 92 MET A N 1
ATOM 665 C CA . MET A 1 92 ? 8.016 30.781 10.703 1 95.5 92 MET A CA 1
ATOM 666 C C . MET A 1 92 ? 9.211 30.109 10.047 1 95.5 92 MET A C 1
ATOM 668 O O . MET A 1 92 ? 10.297 30.062 10.617 1 95.5 92 MET A O 1
ATOM 672 N N . ILE A 1 93 ? 9.016 29.609 8.875 1 96.19 93 ILE A N 1
ATOM 673 C CA . ILE A 1 93 ? 10.078 28.906 8.156 1 96.19 93 ILE A CA 1
ATOM 674 C C . ILE A 1 93 ? 11.18 29.891 7.773 1 96.19 93 ILE A C 1
ATOM 676 O O . ILE A 1 93 ? 12.367 29.578 7.906 1 96.19 93 ILE A O 1
ATOM 680 N N . ALA A 1 94 ? 10.766 31.062 7.32 1 96.69 94 ALA A N 1
ATOM 681 C CA . ALA A 1 94 ? 11.742 32.094 6.953 1 96.69 94 ALA A CA 1
ATOM 682 C C . ALA A 1 94 ? 12.57 32.5 8.156 1 96.69 94 ALA A C 1
ATOM 684 O O . ALA A 1 94 ? 13.789 32.719 8.047 1 96.69 94 ALA A O 1
ATOM 685 N N . THR A 1 95 ? 11.922 32.688 9.242 1 96.88 95 THR A N 1
ATOM 686 C CA . THR A 1 95 ? 12.641 33.031 10.469 1 96.88 95 THR A CA 1
ATOM 687 C C . THR A 1 95 ? 13.578 31.906 10.883 1 96.88 95 THR A C 1
ATOM 689 O O . THR A 1 95 ? 14.688 32.156 11.352 1 96.88 95 THR A O 1
ATOM 692 N N . GLY A 1 96 ? 13.062 30.656 10.758 1 96.56 96 GLY A N 1
ATOM 693 C CA . GLY A 1 96 ? 13.93 29.516 11.008 1 96.56 96 GLY A CA 1
ATOM 694 C C . GLY A 1 96 ? 15.164 29.5 10.125 1 96.56 96 GLY A C 1
ATOM 695 O O . GLY A 1 96 ? 16.266 29.234 10.602 1 96.56 96 GLY A O 1
ATOM 696 N N . LEU A 1 97 ? 14.977 29.781 8.875 1 96.69 97 LEU A N 1
ATOM 697 C CA . LEU A 1 97 ? 16.062 29.828 7.914 1 96.69 97 LEU A CA 1
ATOM 698 C C . LEU A 1 97 ? 17.078 30.906 8.281 1 96.69 97 LEU A C 1
ATOM 700 O O . LEU A 1 97 ? 18.281 30.672 8.289 1 96.69 97 LEU A O 1
ATOM 704 N N . LEU A 1 98 ? 16.578 32.062 8.578 1 96.75 98 LEU A N 1
ATOM 705 C CA . LEU A 1 98 ? 17.453 33.188 8.93 1 96.75 98 LEU A CA 1
ATOM 706 C C . LEU A 1 98 ? 18.219 32.875 10.211 1 96.75 98 LEU A C 1
ATOM 708 O O . LEU A 1 98 ? 19.406 33.219 10.32 1 96.75 98 LEU A O 1
ATOM 712 N N . THR A 1 99 ? 17.594 32.312 11.109 1 96.88 99 THR A N 1
ATOM 713 C CA . THR A 1 99 ? 18.25 31.938 12.359 1 96.88 99 THR A CA 1
ATOM 714 C C . THR A 1 99 ? 19.312 30.859 12.117 1 96.88 99 THR A C 1
ATOM 716 O O . THR A 1 99 ? 20.375 30.875 12.75 1 96.88 99 THR A O 1
ATOM 719 N N . ALA A 1 100 ? 19 29.891 11.297 1 97.12 100 ALA A N 1
ATOM 720 C CA . ALA A 1 100 ? 19.953 28.844 10.961 1 97.12 100 ALA A CA 1
ATOM 721 C C . ALA A 1 100 ? 21.219 29.438 10.328 1 97.12 100 ALA A C 1
ATOM 723 O O . ALA A 1 100 ? 22.328 29.062 10.695 1 97.12 100 ALA A O 1
ATOM 724 N N . LEU A 1 101 ? 21.031 30.359 9.414 1 96.12 101 LEU A N 1
ATOM 725 C CA . LEU A 1 101 ? 22.156 31.016 8.758 1 96.12 101 LEU A CA 1
ATOM 726 C C . LEU A 1 101 ? 22.938 31.875 9.758 1 96.12 101 LEU A C 1
ATOM 728 O O . LEU A 1 101 ? 24.156 31.969 9.68 1 96.12 101 LEU A O 1
ATOM 732 N N . GLY A 1 102 ? 22.219 32.5 10.594 1 96.06 102 GLY A N 1
ATOM 733 C CA . GLY A 1 102 ? 22.875 33.281 11.648 1 96.06 102 GLY A CA 1
ATOM 734 C C . GLY A 1 102 ? 23.719 32.406 12.578 1 96.06 102 GLY A C 1
ATOM 735 O O . GLY A 1 102 ? 24.828 32.781 12.93 1 96.06 102 GLY A O 1
ATOM 736 N N . CYS A 1 103 ? 23.188 31.297 12.992 1 95.38 103 CYS A N 1
ATOM 737 C CA . CYS A 1 103 ? 23.922 30.391 13.859 1 95.38 103 CYS A CA 1
ATOM 738 C C . CYS A 1 103 ? 25.141 29.812 13.148 1 95.38 103 CYS A C 1
ATOM 740 O O . CYS A 1 103 ? 26.188 29.594 13.766 1 95.38 103 CYS A O 1
ATOM 742 N N . LYS A 1 104 ? 24.922 29.484 11.891 1 95.38 104 LYS A N 1
ATOM 743 C CA . LYS A 1 104 ? 26.062 29.016 11.102 1 95.38 104 LYS A CA 1
ATOM 744 C C . LYS A 1 104 ? 27.203 30.016 11.141 1 95.38 104 LYS A C 1
ATOM 746 O O . LYS A 1 104 ? 28.359 29.641 11.359 1 95.38 104 LYS A O 1
ATOM 751 N N . ALA A 1 105 ? 26.922 31.297 10.938 1 95 105 ALA A N 1
ATOM 752 C CA . ALA A 1 105 ? 27.922 32.344 10.906 1 95 105 ALA A CA 1
ATOM 753 C C . ALA A 1 105 ? 28.531 32.562 12.289 1 95 105 ALA A C 1
ATOM 755 O O . ALA A 1 105 ? 29.734 32.844 12.414 1 95 105 ALA A O 1
ATOM 756 N N . TRP A 1 106 ? 27.75 32.406 13.281 1 95 106 TRP A N 1
ATOM 757 C CA . TRP A 1 106 ? 28.188 32.75 14.641 1 95 106 TRP A CA 1
ATOM 758 C C . TRP A 1 106 ? 29.016 31.594 15.234 1 95 106 TRP A C 1
ATOM 760 O O . TRP A 1 106 ? 30.031 31.844 15.883 1 95 106 TRP A O 1
ATOM 770 N N . PHE A 1 107 ? 28.609 30.344 15.023 1 94.25 107 PHE A N 1
ATOM 771 C CA . PHE A 1 107 ? 29.25 29.203 15.672 1 94.25 107 PHE A CA 1
ATOM 772 C C . PHE A 1 107 ? 30.203 28.516 14.719 1 94.25 107 PHE A C 1
ATOM 774 O O . PHE A 1 107 ? 30.984 27.641 15.125 1 94.25 107 PHE A O 1
ATOM 781 N N . GLY A 1 108 ? 30.156 28.781 13.414 1 92.44 108 GLY A N 1
ATOM 782 C CA . GLY A 1 108 ? 31.047 28.172 12.438 1 92.44 108 GLY A CA 1
ATOM 783 C C . GLY A 1 108 ? 30.641 26.766 12.055 1 92.44 108 GLY A C 1
ATOM 784 O O . GLY A 1 108 ? 31.484 25.891 11.867 1 92.44 108 GLY A O 1
ATOM 785 N N . PHE A 1 109 ? 29.391 26.516 12.008 1 93.56 109 PHE A N 1
ATOM 786 C CA . PHE A 1 109 ? 28.891 25.203 11.625 1 93.56 109 PHE A CA 1
ATOM 787 C C . PHE A 1 109 ? 29.094 24.953 10.141 1 93.56 109 PHE A C 1
ATOM 789 O O . PHE A 1 109 ? 29.125 25.906 9.344 1 93.56 109 PHE A O 1
ATOM 796 N N . SER A 1 110 ? 29.344 23.766 9.766 1 92.62 110 SER A N 1
ATOM 797 C CA . SER A 1 110 ? 29.297 23.391 8.352 1 92.62 110 SER A CA 1
ATOM 798 C C . SER A 1 110 ? 27.875 23.484 7.809 1 92.62 110 SER A C 1
ATOM 800 O O . SER A 1 110 ? 26.906 23.578 8.578 1 92.62 110 SER A O 1
ATOM 802 N N . LYS A 1 111 ? 27.703 23.516 6.516 1 94.12 111 LYS A N 1
ATOM 803 C CA . LYS A 1 111 ? 26.375 23.562 5.898 1 94.12 111 LYS A CA 1
ATOM 804 C C . LYS A 1 111 ? 25.562 22.328 6.258 1 94.12 111 LYS A C 1
ATOM 806 O O . LYS A 1 111 ? 24.344 22.422 6.445 1 94.12 111 LYS A O 1
ATOM 811 N N . GLU A 1 112 ? 26.203 21.156 6.379 1 93.5 112 GLU A N 1
ATOM 812 C CA . GLU A 1 112 ? 25.516 19.906 6.727 1 93.5 112 GLU A CA 1
ATOM 813 C C . GLU A 1 112 ? 24.969 19.953 8.148 1 93.5 112 GLU A C 1
ATOM 815 O O . GLU A 1 112 ? 23.812 19.609 8.383 1 93.5 112 GLU A O 1
ATOM 820 N N . ILE A 1 113 ? 25.797 20.438 9.008 1 93.31 113 ILE A N 1
ATOM 821 C CA . ILE A 1 113 ? 25.375 20.547 10.406 1 93.31 113 ILE A CA 1
ATOM 822 C C . ILE A 1 113 ? 24.25 21.562 10.539 1 93.31 113 ILE A C 1
ATOM 824 O O . ILE A 1 113 ? 23.266 21.328 11.242 1 93.31 113 ILE A O 1
ATOM 828 N N . THR A 1 114 ? 24.391 22.656 9.867 1 95.81 114 THR A N 1
ATOM 829 C CA . THR A 1 114 ? 23.375 23.719 9.922 1 95.81 114 THR A CA 1
ATOM 830 C C . THR A 1 114 ? 22.031 23.203 9.406 1 95.81 114 THR A C 1
ATOM 832 O O . THR A 1 114 ? 21 23.453 10.016 1 95.81 114 THR A O 1
ATOM 835 N N . ALA A 1 115 ? 22.047 22.531 8.281 1 95.5 115 ALA A N 1
ATOM 836 C CA . ALA A 1 115 ? 20.828 22 7.695 1 95.5 115 ALA A CA 1
ATOM 837 C C . ALA A 1 115 ? 20.203 20.953 8.609 1 95.5 115 ALA A C 1
ATOM 839 O O . ALA A 1 115 ? 18.969 20.875 8.727 1 95.5 115 ALA A O 1
ATOM 840 N N . GLY A 1 116 ? 21.016 20.109 9.164 1 94.19 116 GLY A N 1
ATOM 841 C CA . GLY A 1 116 ? 20.531 19.109 10.109 1 94.19 116 GLY A CA 1
ATOM 842 C C . GLY A 1 116 ? 19.875 19.719 11.336 1 94.19 116 GLY A C 1
ATOM 843 O O . GLY A 1 116 ? 18.812 19.266 11.758 1 94.19 116 GLY A O 1
ATOM 844 N N . LEU A 1 117 ? 20.562 20.734 11.891 1 95.62 117 LEU A N 1
ATOM 845 C CA . LEU A 1 117 ? 20.016 21.422 13.055 1 95.62 117 LEU A CA 1
ATOM 846 C C . LEU A 1 117 ? 18.672 22.078 12.711 1 95.62 117 LEU A C 1
ATOM 848 O O . LEU A 1 117 ? 17.734 22.016 13.492 1 95.62 117 LEU A O 1
ATOM 852 N N . PHE A 1 118 ? 18.656 22.703 11.609 1 97 118 PHE A N 1
ATOM 853 C CA . PHE A 1 118 ? 17.453 23.375 11.141 1 97 118 PHE A CA 1
ATOM 854 C C . PHE A 1 118 ? 16.297 22.391 11.008 1 97 118 PHE A C 1
ATOM 856 O O . PHE A 1 118 ? 15.211 22.641 11.531 1 97 118 PHE A O 1
ATOM 863 N N . ALA A 1 119 ? 16.547 21.25 10.336 1 95.38 119 ALA A N 1
ATOM 864 C CA . ALA A 1 119 ? 15.531 20.234 10.109 1 95.38 119 ALA A CA 1
ATOM 865 C C . ALA A 1 119 ? 15.07 19.625 11.43 1 95.38 119 ALA A C 1
ATOM 867 O O . ALA A 1 119 ? 13.875 19.359 11.609 1 95.38 119 ALA A O 1
ATOM 868 N N . GLY A 1 120 ? 16 19.406 12.289 1 93.88 120 GLY A N 1
ATOM 869 C CA . GLY A 1 120 ? 15.656 18.844 13.594 1 93.88 120 GLY A CA 1
ATOM 870 C C . GLY A 1 120 ? 14.875 19.812 14.461 1 93.88 120 GLY A C 1
ATOM 871 O O . GLY A 1 120 ? 13.883 19.422 15.086 1 93.88 120 GLY A O 1
ATOM 872 N N . ALA A 1 121 ? 15.305 21 14.461 1 95.88 121 ALA A N 1
ATOM 873 C CA . ALA A 1 121 ? 14.688 22.031 15.289 1 95.88 121 ALA A CA 1
ATOM 874 C C . ALA A 1 121 ? 13.242 22.281 14.875 1 95.88 121 ALA A C 1
ATOM 876 O O . ALA A 1 121 ? 12.383 22.562 15.719 1 95.88 121 ALA A O 1
ATOM 877 N N . LEU A 1 122 ? 13 22.172 13.625 1 95.75 122 LEU A N 1
ATOM 878 C CA . LEU A 1 122 ? 11.641 22.391 13.125 1 95.75 122 LEU A CA 1
ATOM 879 C C . LEU A 1 122 ? 10.922 21.062 12.922 1 95.75 122 LEU A C 1
ATOM 881 O O . LEU A 1 122 ? 9.859 21.016 12.289 1 95.75 122 LEU A O 1
ATOM 885 N N . THR A 1 123 ? 11.523 20.016 13.375 1 91.44 123 THR A N 1
ATOM 886 C CA . THR A 1 123 ? 10.961 18.672 13.398 1 91.44 123 THR A CA 1
ATOM 887 C C . THR A 1 123 ? 10.508 18.25 12 1 91.44 123 THR A C 1
ATOM 889 O O . THR A 1 123 ? 9.398 17.734 11.836 1 91.44 123 THR A O 1
ATOM 892 N N . SER A 1 124 ? 11.297 18.484 11.047 1 92 124 SER A N 1
ATOM 893 C CA . SER A 1 124 ? 10.945 18.188 9.656 1 92 124 SER A CA 1
ATOM 894 C C . SER A 1 124 ? 11.828 17.094 9.086 1 92 124 SER A C 1
ATOM 896 O O . SER A 1 124 ? 12.984 17.328 8.742 1 92 124 SER A O 1
ATOM 898 N N . THR A 1 125 ? 11.273 15.977 8.852 1 87.56 125 THR A N 1
ATOM 899 C CA . THR A 1 125 ? 11.992 14.867 8.25 1 87.56 125 THR A CA 1
ATOM 900 C C . THR A 1 125 ? 12.25 15.125 6.766 1 87.56 125 THR A C 1
ATOM 902 O O . THR A 1 125 ? 13.312 14.773 6.246 1 87.56 125 THR A O 1
ATOM 905 N N . PRO A 1 126 ? 11.312 15.734 6.109 1 87.75 126 PRO A N 1
ATOM 906 C CA . PRO A 1 126 ? 11.602 16.094 4.719 1 87.75 126 PRO A CA 1
ATOM 907 C C . PRO A 1 126 ? 12.781 17.062 4.59 1 87.75 126 PRO A C 1
ATOM 909 O O . PRO A 1 126 ? 13.547 16.969 3.627 1 87.75 126 PRO A O 1
ATOM 912 N N . GLY A 1 127 ? 12.875 17.969 5.48 1 92 127 GLY A N 1
ATOM 913 C CA . GLY A 1 127 ? 14.039 18.828 5.492 1 92 127 GLY A CA 1
ATOM 914 C C . GLY A 1 127 ? 15.352 18.078 5.641 1 92 127 GLY A C 1
ATOM 915 O O . GLY A 1 127 ? 16.328 18.391 4.961 1 92 127 GLY A O 1
ATOM 916 N N . LEU A 1 128 ? 15.344 17.141 6.516 1 90.62 128 LEU A N 1
ATOM 917 C CA . LEU A 1 128 ? 16.516 16.297 6.688 1 90.62 128 LEU A CA 1
ATOM 918 C C . LEU A 1 128 ? 16.844 15.547 5.398 1 90.62 128 LEU A C 1
ATOM 920 O O . LEU A 1 128 ? 18.016 15.375 5.055 1 90.62 128 LEU A O 1
ATOM 924 N N . ALA A 1 129 ? 15.812 15.109 4.773 1 88.56 129 ALA A N 1
ATOM 925 C CA . ALA A 1 129 ? 15.984 14.359 3.531 1 88.56 129 ALA A CA 1
ATOM 926 C C . ALA A 1 129 ? 16.75 15.18 2.5 1 88.56 129 ALA A C 1
ATOM 928 O O . ALA A 1 129 ? 17.641 14.656 1.812 1 88.56 129 ALA A O 1
ATOM 929 N N . VAL A 1 130 ? 16.469 16.406 2.416 1 89.06 130 VAL A N 1
ATOM 930 C CA . VAL A 1 130 ? 17.156 17.281 1.478 1 89.06 130 VAL A CA 1
ATOM 931 C C . VAL A 1 130 ? 18.609 17.453 1.898 1 89.06 130 VAL A C 1
ATOM 933 O O . VAL A 1 130 ? 19.516 17.422 1.061 1 89.06 130 VAL A O 1
ATOM 936 N N . ALA A 1 131 ? 18.812 17.641 3.148 1 91.62 131 ALA A N 1
ATOM 937 C CA . ALA A 1 131 ? 20.156 17.797 3.672 1 91.62 131 ALA A CA 1
ATOM 938 C C . ALA A 1 131 ? 21.016 16.578 3.365 1 91.62 131 ALA A C 1
ATOM 940 O O . ALA A 1 131 ? 22.188 16.719 2.967 1 91.62 131 ALA A O 1
ATOM 941 N N . VAL A 1 132 ? 20.484 15.453 3.527 1 88.81 132 VAL A N 1
ATOM 942 C CA . VAL A 1 132 ? 21.219 14.203 3.334 1 88.81 132 VAL A CA 1
ATOM 943 C C . VAL A 1 132 ? 21.484 13.984 1.845 1 88.81 132 VAL A C 1
ATOM 945 O O . VAL A 1 132 ? 22.531 13.477 1.464 1 88.81 132 VAL A O 1
ATOM 948 N N . GLU A 1 133 ? 20.516 14.305 1.072 1 87.12 133 GLU A N 1
ATOM 949 C CA . GLU A 1 133 ? 20.672 14.148 -0.371 1 87.12 133 GLU A CA 1
ATOM 950 C C . GLU A 1 133 ? 21.844 14.969 -0.891 1 87.12 133 GLU A C 1
ATOM 952 O O . GLU A 1 133 ? 22.578 14.523 -1.771 1 87.12 133 GLU A O 1
ATOM 957 N N . LEU A 1 134 ? 22.062 16.141 -0.378 1 87.12 134 LEU A N 1
ATOM 958 C CA . LEU A 1 134 ? 23.047 17.062 -0.906 1 87.12 134 LEU A CA 1
ATOM 959 C C . LEU A 1 134 ? 24.359 16.953 -0.137 1 87.12 134 LEU A C 1
ATOM 961 O O . LEU A 1 134 ? 25.391 17.469 -0.585 1 87.12 134 LEU A O 1
ATOM 965 N N . ALA A 1 135 ? 24.266 16.203 0.926 1 86.56 135 ALA A N 1
ATOM 966 C CA . ALA A 1 135 ? 25.438 16.125 1.803 1 86.56 135 ALA A CA 1
ATOM 967 C C . ALA A 1 135 ? 26.438 15.109 1.288 1 86.56 135 ALA A C 1
ATOM 969 O O . ALA A 1 135 ? 26.078 14.164 0.577 1 86.56 135 ALA A O 1
ATOM 970 N N . HIS A 1 136 ? 27.625 15.305 1.663 1 79.38 136 HIS A N 1
ATOM 971 C CA . HIS A 1 136 ? 28.703 14.383 1.327 1 79.38 136 HIS A CA 1
ATOM 972 C C . HIS A 1 136 ? 29.141 13.57 2.545 1 79.38 136 HIS A C 1
ATOM 974 O O . HIS A 1 136 ? 29.984 12.68 2.436 1 79.38 136 HIS A O 1
ATOM 980 N N . ASP A 1 137 ? 28.578 13.93 3.666 1 78.31 137 ASP A N 1
ATOM 981 C CA . ASP A 1 137 ? 28.906 13.211 4.895 1 78.31 137 ASP A CA 1
ATOM 982 C C . ASP A 1 137 ? 27.656 12.961 5.738 1 78.31 137 ASP A C 1
ATOM 984 O O . ASP A 1 137 ? 26.547 13.25 5.301 1 78.31 137 ASP A O 1
ATOM 988 N N . SER A 1 138 ? 27.891 12.383 6.918 1 81.25 138 SER A N 1
ATOM 989 C CA . SER A 1 138 ? 26.75 11.992 7.738 1 81.25 138 SER A CA 1
ATOM 990 C C . SER A 1 138 ? 26.594 12.906 8.945 1 81.25 138 SER A C 1
ATOM 992 O O . SER A 1 138 ? 26.047 12.5 9.977 1 81.25 138 SER A O 1
ATOM 994 N N . ALA A 1 139 ? 27.031 14.133 8.797 1 86.62 139 ALA A N 1
ATOM 995 C CA . ALA A 1 139 ? 26.953 15.055 9.922 1 86.62 139 ALA A CA 1
ATOM 996 C C . ALA A 1 139 ? 25.547 15.602 10.094 1 86.62 139 ALA A C 1
ATOM 998 O O . ALA A 1 139 ? 25.109 15.891 11.211 1 86.62 139 ALA A O 1
ATOM 999 N N . ALA A 1 140 ? 24.844 15.711 9.047 1 89.44 140 ALA A N 1
ATOM 1000 C CA . ALA A 1 140 ? 23.5 16.297 9.07 1 89.44 140 ALA A CA 1
ATOM 1001 C C . ALA A 1 140 ? 22.547 15.461 9.93 1 89.44 140 ALA A C 1
ATOM 1003 O O . ALA A 1 140 ? 21.844 15.992 10.773 1 89.44 140 ALA A O 1
ATOM 1004 N N . PRO A 1 141 ? 22.562 14.172 9.805 1 87.44 141 PRO A N 1
ATOM 1005 C CA . PRO A 1 141 ? 21.656 13.367 10.625 1 87.44 141 PRO A CA 1
ATOM 1006 C C . PRO A 1 141 ? 21.984 13.438 12.109 1 87.44 141 PRO A C 1
ATOM 1008 O O . PRO A 1 141 ? 21.078 13.406 12.945 1 87.44 141 PRO A O 1
ATOM 1011 N N . ALA A 1 142 ? 23.25 13.477 12.391 1 87.06 142 ALA A N 1
ATOM 1012 C CA . ALA A 1 142 ? 23.641 13.602 13.797 1 87.06 142 ALA A CA 1
ATOM 1013 C C . ALA A 1 142 ? 23.125 14.906 14.391 1 87.06 142 ALA A C 1
ATOM 1015 O O . ALA A 1 142 ? 22.594 14.93 15.508 1 87.06 142 ALA A O 1
ATOM 1016 N N . ALA A 1 143 ? 23.344 15.938 13.648 1 91.19 143 ALA A N 1
ATOM 1017 C CA . ALA A 1 143 ? 22.859 17.25 14.094 1 91.19 143 ALA A CA 1
ATOM 1018 C C . ALA A 1 143 ? 21.328 17.25 14.219 1 91.19 143 ALA A C 1
ATOM 1020 O O . ALA A 1 143 ? 20.781 17.875 15.133 1 91.19 143 ALA A O 1
ATOM 1021 N N . TYR A 1 144 ? 20.656 16.656 13.281 1 90.94 144 TYR A N 1
ATOM 1022 C CA . TYR A 1 144 ? 19.203 16.5 13.32 1 90.94 144 TYR A CA 1
ATOM 1023 C C . TYR A 1 144 ? 18.75 15.859 14.633 1 90.94 144 TYR A C 1
ATOM 1025 O O . TYR A 1 144 ? 17.812 16.328 15.273 1 90.94 144 TYR A O 1
ATOM 1033 N N . GLY A 1 145 ? 19.438 14.766 15.008 1 86 145 GLY A N 1
ATOM 1034 C CA . GLY A 1 145 ? 19.078 14.055 16.219 1 86 145 GLY A CA 1
ATOM 1035 C C . GLY A 1 145 ? 19.141 14.914 17.469 1 86 145 GLY A C 1
ATOM 1036 O O . GLY A 1 145 ? 18.25 14.867 18.312 1 86 145 GLY A O 1
ATOM 1037 N N . VAL A 1 146 ? 20.094 15.68 17.531 1 86.69 146 VAL A N 1
ATOM 1038 C CA . VAL A 1 146 ? 20.281 16.547 18.688 1 86.69 146 VAL A CA 1
ATOM 1039 C C . VAL A 1 146 ? 19.188 17.609 18.734 1 86.69 146 VAL A C 1
ATOM 1041 O O . VAL A 1 146 ? 18.578 17.844 19.781 1 86.69 146 VAL A O 1
ATOM 1044 N N . ALA A 1 147 ? 18.984 18.172 17.609 1 91.75 147 ALA A N 1
ATOM 1045 C CA . ALA A 1 147 ? 18.062 19.297 17.547 1 91.75 147 ALA A CA 1
ATOM 1046 C C . ALA A 1 147 ? 16.609 18.812 17.625 1 91.75 147 ALA A C 1
ATOM 1048 O O . ALA A 1 147 ? 15.734 19.547 18.078 1 91.75 147 ALA A O 1
ATOM 1049 N N . TYR A 1 148 ? 16.406 17.609 17.234 1 87.5 148 TYR A N 1
ATOM 1050 C CA . TYR A 1 148 ? 15.047 17.078 17.188 1 87.5 148 TYR A CA 1
ATOM 1051 C C . TYR A 1 148 ? 14.438 17.016 18.578 1 87.5 148 TYR A C 1
ATOM 1053 O O . TYR A 1 148 ? 13.25 17.312 18.766 1 87.5 148 TYR A O 1
ATOM 1061 N N . THR A 1 149 ? 15.172 16.656 19.547 1 82.81 149 THR A N 1
ATOM 1062 C CA . THR A 1 149 ? 14.695 16.578 20.922 1 82.81 149 THR A CA 1
ATOM 1063 C C . THR A 1 149 ? 14.227 17.953 21.406 1 82.81 149 THR A C 1
ATOM 1065 O O . THR A 1 149 ? 13.172 18.078 22.016 1 82.81 149 THR A O 1
ATOM 1068 N N . PHE A 1 150 ? 14.953 18.953 21.062 1 86 150 PHE A N 1
ATOM 1069 C CA . PHE A 1 150 ? 14.57 20.312 21.406 1 86 150 PHE A CA 1
ATOM 1070 C C . PHE A 1 150 ? 13.344 20.75 20.609 1 86 150 PHE A C 1
ATOM 1072 O O . PHE A 1 150 ? 12.492 21.469 21.125 1 86 150 PHE A O 1
ATOM 1079 N N . GLY A 1 151 ? 13.383 20.328 19.406 1 90.06 151 GLY A N 1
ATOM 1080 C CA . GLY A 1 151 ? 12.242 20.672 18.562 1 90.06 151 GLY A CA 1
ATOM 1081 C C . GLY A 1 151 ? 10.93 20.125 19.094 1 90.06 151 GLY A C 1
ATOM 1082 O O . GLY A 1 151 ? 9.938 20.859 19.156 1 90.06 151 GLY A O 1
ATOM 1083 N N . VAL A 1 152 ? 10.938 18.922 19.516 1 87.62 152 VAL A N 1
ATOM 1084 C CA . VAL A 1 152 ? 9.711 18.266 19.984 1 87.62 152 VAL A CA 1
ATOM 1085 C C . VAL A 1 152 ? 9.289 18.844 21.328 1 87.62 152 VAL A C 1
ATOM 1087 O O . VAL A 1 152 ? 8.148 19.297 21.484 1 87.62 152 VAL A O 1
ATOM 1090 N N . VAL A 1 153 ? 10.195 18.953 22.25 1 88.25 153 VAL A N 1
ATOM 1091 C CA . VAL A 1 153 ? 9.891 19.422 23.594 1 88.25 153 VAL A CA 1
ATOM 1092 C C . VAL A 1 153 ? 9.617 20.938 23.562 1 88.25 153 VAL A C 1
ATOM 1094 O O . VAL A 1 153 ? 8.695 21.406 24.219 1 88.25 153 VAL A O 1
ATOM 1097 N N . GLY A 1 154 ? 10.445 21.578 22.859 1 91.88 154 GLY A N 1
ATOM 1098 C CA . GLY A 1 154 ? 10.328 23.031 22.781 1 91.88 154 GLY A CA 1
ATOM 1099 C C . GLY A 1 154 ? 8.992 23.484 22.234 1 91.88 154 GLY A C 1
ATOM 1100 O O . GLY A 1 154 ? 8.367 24.406 22.781 1 91.88 154 GLY A O 1
ATOM 1101 N N . VAL A 1 155 ? 8.547 22.922 21.172 1 93.12 155 VAL A N 1
ATOM 1102 C CA . VAL A 1 155 ? 7.281 23.312 20.547 1 93.12 155 VAL A CA 1
ATOM 1103 C C . VAL A 1 155 ? 6.129 23.016 21.5 1 93.12 155 VAL A C 1
ATOM 1105 O O . VAL A 1 155 ? 5.223 23.844 21.672 1 93.12 155 VAL A O 1
ATOM 1108 N N . VAL A 1 156 ? 6.125 21.859 22.125 1 90.31 156 VAL A N 1
ATOM 1109 C CA . VAL A 1 156 ? 5.07 21.453 23.047 1 90.31 156 VAL A CA 1
ATOM 1110 C C . VAL A 1 156 ? 5.016 22.438 24.219 1 90.31 156 VAL A C 1
ATOM 1112 O O . VAL A 1 156 ? 3.932 22.875 24.625 1 90.31 156 VAL A O 1
ATOM 1115 N N . LEU A 1 157 ? 6.113 22.766 24.688 1 91.12 157 LEU A N 1
ATOM 1116 C CA . LEU A 1 157 ? 6.184 23.688 25.828 1 91.12 157 LEU A CA 1
ATOM 1117 C C . LEU A 1 157 ? 5.648 25.062 25.453 1 91.12 157 LEU A C 1
ATOM 1119 O O . LEU A 1 157 ? 4.895 25.656 26.219 1 91.12 157 LEU A O 1
ATOM 1123 N N . VAL A 1 158 ? 6.055 25.547 24.375 1 93.88 158 VAL A N 1
ATOM 1124 C CA . VAL A 1 158 ? 5.605 26.859 23.938 1 93.88 158 VAL A CA 1
ATOM 1125 C C . VAL A 1 158 ? 4.094 26.844 23.75 1 93.88 158 VAL A C 1
ATOM 1127 O O . VAL A 1 158 ? 3.4 27.781 24.156 1 93.88 158 VAL A O 1
ATOM 1130 N N . VAL A 1 159 ? 3.57 25.844 23.094 1 92.94 159 VAL A N 1
ATOM 1131 C CA . VAL A 1 159 ? 2.139 25.734 22.844 1 92.94 159 VAL A CA 1
ATOM 1132 C C . VAL A 1 159 ? 1.379 25.719 24.172 1 92.94 159 VAL A C 1
ATOM 1134 O O . VAL A 1 159 ? 0.337 26.359 24.312 1 92.94 159 VAL A O 1
ATOM 1137 N N . LYS A 1 160 ? 1.882 25.047 25.141 1 90.75 160 LYS A N 1
ATOM 1138 C CA . LYS A 1 160 ? 1.217 24.922 26.438 1 90.75 160 LYS A CA 1
ATOM 1139 C C . LYS A 1 160 ? 1.309 26.219 27.219 1 90.75 160 LYS A C 1
ATOM 1141 O O . LYS A 1 160 ? 0.417 26.547 28.016 1 90.75 160 LYS A O 1
ATOM 1146 N N . LEU A 1 161 ? 2.316 26.984 26.969 1 93.94 161 LEU A N 1
ATOM 1147 C CA . LEU A 1 161 ? 2.543 28.203 27.734 1 93.94 161 LEU A CA 1
ATOM 1148 C C . LEU A 1 161 ? 1.902 29.391 27.031 1 93.94 161 LEU A C 1
ATOM 1150 O O . LEU A 1 161 ? 1.688 30.438 27.656 1 93.94 161 LEU A O 1
ATOM 1154 N N . LEU A 1 162 ? 1.604 29.234 25.828 1 94 162 LEU A N 1
ATOM 1155 C CA . LEU A 1 162 ? 1.15 30.359 25 1 94 162 LEU A CA 1
ATOM 1156 C C . LEU A 1 162 ? -0.119 30.969 25.578 1 94 162 LEU A C 1
ATOM 1158 O O . LEU A 1 162 ? -0.272 32.188 25.562 1 94 162 LEU A O 1
ATOM 1162 N N . PRO A 1 163 ? -1.127 30.188 26.078 1 92.88 163 PRO A N 1
ATOM 1163 C CA . PRO A 1 163 ? -2.32 30.812 26.656 1 92.88 163 PRO A CA 1
ATOM 1164 C C . PRO A 1 163 ? -1.995 31.734 27.828 1 92.88 163 PRO A C 1
ATOM 1166 O O . PRO A 1 163 ? -2.627 32.781 27.984 1 92.88 163 PRO A O 1
ATOM 1169 N N . ARG A 1 164 ? -1.032 31.391 28.531 1 93.25 164 ARG A N 1
ATOM 1170 C CA . ARG A 1 164 ? -0.632 32.188 29.672 1 93.25 164 ARG A CA 1
ATOM 1171 C C . ARG A 1 164 ? 0.129 33.438 29.234 1 93.25 164 ARG A C 1
ATOM 1173 O O . ARG A 1 164 ? -0.078 34.531 29.781 1 93.25 164 ARG A O 1
ATOM 1180 N N . ILE A 1 165 ? 0.984 33.312 28.312 1 92.88 165 ILE A N 1
ATOM 1181 C CA . ILE A 1 165 ? 1.817 34.406 27.812 1 92.88 165 ILE A CA 1
ATOM 1182 C C . ILE A 1 165 ? 0.942 35.469 27.141 1 92.88 165 ILE A C 1
ATOM 1184 O O . ILE A 1 165 ? 1.154 36.656 27.328 1 92.88 165 ILE A O 1
ATOM 1188 N N . MET A 1 166 ? -0.034 35 26.406 1 92.88 166 MET A N 1
ATOM 1189 C CA . MET A 1 166 ? -0.887 35.906 25.656 1 92.88 166 MET A CA 1
ATOM 1190 C C . MET A 1 166 ? -2.137 36.25 26.453 1 92.88 166 MET A C 1
ATOM 1192 O O . MET A 1 166 ? -2.977 37.031 25.984 1 92.88 166 MET A O 1
ATOM 1196 N N . ARG A 1 167 ? -2.342 35.75 27.562 1 90.5 167 ARG A N 1
ATOM 1197 C CA . ARG A 1 167 ? -3.498 35.969 28.422 1 90.5 167 ARG A CA 1
ATOM 1198 C C . ARG A 1 167 ? -4.797 35.688 27.688 1 90.5 167 ARG A C 1
ATOM 1200 O O . ARG A 1 167 ? -5.711 36.531 27.688 1 90.5 167 ARG A O 1
ATOM 1207 N N . ALA A 1 168 ? -4.754 34.656 27.031 1 88.94 168 ALA A N 1
ATOM 1208 C CA . ALA A 1 168 ? -5.93 34.25 26.266 1 88.94 168 ALA A CA 1
ATOM 1209 C C . ALA A 1 168 ? -6.734 33.188 27.016 1 88.94 168 ALA A C 1
ATOM 1211 O O . ALA A 1 168 ? -6.168 32.25 27.578 1 88.94 168 ALA A O 1
ATOM 1212 N N . SER A 1 169 ? -8.047 33.438 27.141 1 89.25 169 SER A N 1
ATOM 1213 C CA . SER A 1 169 ? -8.953 32.406 27.672 1 89.25 169 SER A CA 1
ATOM 1214 C C . SER A 1 169 ? -9.477 31.5 26.578 1 89.25 169 SER A C 1
ATOM 1216 O O . SER A 1 169 ? -10.117 31.969 25.625 1 89.25 169 SER A O 1
ATOM 1218 N N . ILE A 1 170 ? -9.203 30.266 26.703 1 90.38 170 ILE A N 1
ATOM 1219 C CA . ILE A 1 170 ? -9.562 29.281 25.672 1 90.38 170 ILE A CA 1
ATOM 1220 C C . ILE A 1 170 ? -11.07 29.312 25.438 1 90.38 170 ILE A C 1
ATOM 1222 O O . ILE A 1 170 ? -11.523 29.297 24.281 1 90.38 170 ILE A O 1
ATOM 1226 N N . GLY A 1 171 ? -11.789 29.438 26.469 1 86.69 171 GLY A N 1
ATOM 1227 C CA . GLY A 1 171 ? -13.234 29.484 26.359 1 86.69 171 GLY A CA 1
ATOM 1228 C C . GLY A 1 171 ? -13.734 30.688 25.594 1 86.69 171 GLY A C 1
ATOM 1229 O O . GLY A 1 171 ? -14.625 30.578 24.75 1 86.69 171 GLY A O 1
ATOM 1230 N N . GLN A 1 172 ? -13.156 31.812 25.875 1 87.44 172 GLN A N 1
ATOM 1231 C CA . GLN A 1 172 ? -13.562 33.031 25.203 1 87.44 172 GLN A CA 1
ATOM 1232 C C . GLN A 1 172 ? -13.203 33 23.719 1 87.44 172 GLN A C 1
ATOM 1234 O O . GLN A 1 172 ? -13.953 33.469 22.875 1 87.44 172 GLN A O 1
ATOM 1239 N N . GLU A 1 173 ? -12.086 32.406 23.438 1 88.5 173 GLU A N 1
ATOM 1240 C CA . GLU A 1 173 ? -11.641 32.281 22.062 1 88.5 173 GLU A CA 1
ATOM 1241 C C . GLU A 1 173 ? -12.539 31.344 21.266 1 88.5 173 GLU A C 1
ATOM 1243 O O . GLU A 1 173 ? -12.805 31.562 20.094 1 88.5 173 GLU A O 1
ATOM 1248 N N . GLU A 1 174 ? -12.984 30.297 21.906 1 86.56 174 GLU A N 1
ATOM 1249 C CA . GLU A 1 174 ? -13.914 29.375 21.281 1 86.56 174 GLU A CA 1
ATOM 1250 C C . GLU A 1 174 ? -15.242 30.062 20.953 1 86.56 174 GLU A C 1
ATOM 1252 O O . GLU A 1 174 ? -15.789 29.859 19.859 1 86.56 174 GLU A O 1
ATOM 1257 N N . GLU A 1 175 ? -15.688 30.828 21.859 1 79.44 175 GLU A N 1
ATOM 1258 C CA . GLU A 1 175 ? -16.953 31.531 21.672 1 79.44 175 GLU A CA 1
ATOM 1259 C C . GLU A 1 175 ? -16.875 32.562 20.562 1 79.44 175 GLU A C 1
ATOM 1261 O O . GLU A 1 175 ? -17.812 32.719 19.781 1 79.44 175 GLU A O 1
ATOM 1266 N N . LYS A 1 176 ? -15.836 33.281 20.578 1 79.88 176 LYS A N 1
ATOM 1267 C CA . LYS A 1 176 ? -15.633 34.281 19.531 1 79.88 176 LYS A CA 1
ATOM 1268 C C . LYS A 1 176 ? -15.656 33.656 18.141 1 79.88 176 LYS A C 1
ATOM 1270 O O . LYS A 1 176 ? -16.297 34.188 17.234 1 79.88 176 LYS A O 1
ATOM 1275 N N . LEU A 1 177 ? -15.008 32.562 18 1 78.38 177 LEU A N 1
ATOM 1276 C CA . LEU A 1 177 ? -14.938 31.906 16.703 1 78.38 177 LEU A CA 1
ATOM 1277 C C . LEU A 1 177 ? -16.281 31.281 16.328 1 78.38 177 LEU A C 1
ATOM 1279 O O . LEU A 1 177 ? -16.656 31.266 15.156 1 78.38 177 LEU A O 1
ATOM 1283 N N . GLU A 1 178 ? -16.953 30.797 17.297 1 69.12 178 GLU A N 1
ATOM 1284 C CA . GLU A 1 178 ? -18.281 30.25 17.078 1 69.12 178 GLU A CA 1
ATOM 1285 C C . GLU A 1 178 ? -19.25 31.328 16.609 1 69.12 178 GLU A C 1
ATOM 1287 O O . GLU A 1 178 ? -20.094 31.094 15.742 1 69.12 178 GLU A O 1
ATOM 1292 N N . GLN A 1 179 ? -19.172 32.406 17.203 1 65.5 179 GLN A N 1
ATOM 1293 C CA . GLN A 1 179 ? -20.031 33.531 16.844 1 65.5 179 GLN A CA 1
ATOM 1294 C C . GLN A 1 179 ? -19.75 34.031 15.43 1 65.5 179 GLN A C 1
ATOM 1296 O O . GLN A 1 179 ? -20.672 34.344 14.672 1 65.5 179 GLN A O 1
ATOM 1301 N N . GLU A 1 180 ? -18.531 34.125 15.148 1 64.94 180 GLU A N 1
ATOM 1302 C CA . GLU A 1 180 ? -18.125 34.562 13.812 1 64.94 180 GLU A CA 1
ATOM 1303 C C . GLU A 1 180 ? -18.625 33.594 12.75 1 64.94 180 GLU A C 1
ATOM 1305 O O . GLU A 1 180 ? -19.078 34 11.68 1 64.94 180 GLU A O 1
ATOM 1310 N N . MET A 1 181 ? -18.547 32.375 13.047 1 56.66 181 MET A N 1
ATOM 1311 C CA . MET A 1 181 ? -18.938 31.359 12.07 1 56.66 181 MET A CA 1
ATOM 1312 C C . MET A 1 181 ? -20.469 31.281 11.961 1 56.66 181 MET A C 1
ATOM 1314 O O . MET A 1 181 ? -21 31.047 10.875 1 56.66 181 MET A O 1
ATOM 1318 N N . SER A 1 182 ? -21.094 31.375 13.086 1 53.34 182 SER A N 1
ATOM 1319 C CA . SER A 1 182 ? -22.562 31.375 13.086 1 53.34 182 SER A CA 1
ATOM 1320 C C . SER A 1 182 ? -23.109 32.562 12.305 1 53.34 182 SER A C 1
ATOM 1322 O O . SER A 1 182 ? -24.156 32.438 11.656 1 53.34 182 SER A O 1
ATOM 1324 N N . SER A 1 183 ? -22.453 33.656 12.406 1 53.44 183 SER A N 1
ATOM 1325 C CA . SER A 1 183 ? -22.906 34.844 11.688 1 53.44 183 SER A CA 1
ATOM 1326 C C . SER A 1 183 ? -22.703 34.688 10.188 1 53.44 183 SER A C 1
ATOM 1328 O O . SER A 1 183 ? -23.547 35.094 9.391 1 53.44 183 SER A O 1
ATOM 1330 N N . LEU A 1 184 ? -21.719 34.062 9.805 1 49.56 184 LEU A N 1
ATOM 1331 C CA . LEU A 1 184 ? -21.359 33.938 8.398 1 49.56 184 LEU A CA 1
ATOM 1332 C C . LEU A 1 184 ? -22.156 32.812 7.738 1 49.56 184 LEU A C 1
ATOM 1334 O O . LEU A 1 184 ? -22.469 32.906 6.547 1 49.56 184 LEU A O 1
ATOM 1338 N N . HIS A 1 185 ? -22.422 31.812 8.422 1 45.78 185 HIS A N 1
ATOM 1339 C CA . HIS A 1 185 ? -23.172 30.703 7.859 1 45.78 185 HIS A CA 1
ATOM 1340 C C . HIS A 1 185 ? -24.344 30.312 8.766 1 45.78 185 HIS A C 1
ATOM 1342 O O . HIS A 1 185 ? -24.156 29.578 9.734 1 45.78 185 HIS A O 1
ATOM 1348 N N . PRO A 1 186 ? -25.469 30.906 8.406 1 45.88 186 PRO A N 1
ATOM 1349 C CA . PRO A 1 186 ? -26.625 30.625 9.25 1 45.88 186 PRO A CA 1
ATOM 1350 C C . PRO A 1 186 ? -26.922 29.125 9.359 1 45.88 186 PRO A C 1
ATOM 1352 O O . PRO A 1 186 ? -26.672 28.375 8.422 1 45.88 186 PRO A O 1
ATOM 1355 N N . GLN A 1 187 ? -27.125 28.562 10.531 1 48.38 187 GLN A N 1
ATOM 1356 C CA . GLN A 1 187 ? -27.391 27.156 10.852 1 48.38 187 GLN A CA 1
ATOM 1357 C C . GLN A 1 187 ? -28.594 26.641 10.062 1 48.38 187 GLN A C 1
ATOM 1359 O O . GLN A 1 187 ? -29.609 27.312 9.938 1 48.38 187 GLN A O 1
ATOM 1364 N N . ILE A 1 188 ? -28.391 25.672 9.234 1 50.66 188 ILE A N 1
ATOM 1365 C CA . ILE A 1 188 ? -29.5 25 8.586 1 50.66 188 ILE A CA 1
ATOM 1366 C C . ILE A 1 188 ? -30.281 24.172 9.609 1 50.66 188 ILE A C 1
ATOM 1368 O O . ILE A 1 188 ? -29.688 23.469 10.422 1 50.66 188 ILE A O 1
ATOM 1372 N N . GLU A 1 189 ? -31.453 24.5 9.883 1 57.06 189 GLU A N 1
ATOM 1373 C CA . GLU A 1 189 ? -32.375 23.812 10.789 1 57.06 189 GLU A CA 1
ATOM 1374 C C . GLU A 1 189 ? -33.438 23.016 10.023 1 57.06 189 GLU A C 1
ATOM 1376 O O . GLU A 1 189 ? -33.469 23.062 8.789 1 57.06 189 GLU A O 1
ATOM 1381 N N . PHE A 1 190 ? -33.938 22 10.688 1 63.19 190 PHE A N 1
ATOM 1382 C CA . PHE A 1 190 ? -35.062 21.312 10.07 1 63.19 190 PHE A CA 1
ATOM 1383 C C . PHE A 1 190 ? -36.344 21.547 10.867 1 63.19 190 PHE A C 1
ATOM 1385 O O . PHE A 1 190 ? -36.281 21.891 12.047 1 63.19 190 PHE A O 1
ATOM 1392 N N . THR A 1 191 ? -37.469 21.531 10.18 1 73.31 191 THR A N 1
ATOM 1393 C CA . THR A 1 191 ? -38.812 21.547 10.781 1 73.31 191 THR A CA 1
ATOM 1394 C C . THR A 1 191 ? -39.719 20.562 10.062 1 73.31 191 THR A C 1
ATOM 1396 O O . THR A 1 191 ? -39.406 20.094 8.977 1 73.31 191 THR A O 1
ATOM 1399 N N . HIS A 1 192 ? -40.594 20.047 10.828 1 81.62 192 HIS A N 1
ATOM 1400 C CA . HIS A 1 192 ? -41.656 19.219 10.242 1 81.62 192 HIS A CA 1
ATOM 1401 C C . HIS A 1 192 ? -42.875 20.031 9.93 1 81.62 192 HIS A C 1
ATOM 1403 O O . HIS A 1 192 ? -43.375 20.781 10.781 1 81.62 192 HIS A O 1
ATOM 1409 N N . LEU A 1 193 ? -43.219 19.875 8.695 1 85.81 193 LEU A N 1
ATOM 1410 C CA . LEU A 1 193 ? -44.375 20.641 8.258 1 85.81 193 LEU A CA 1
ATOM 1411 C C . LEU A 1 193 ? -45.5 19.734 7.734 1 85.81 193 LEU A C 1
ATOM 1413 O O . LEU A 1 193 ? -45.219 18.703 7.117 1 85.81 193 LEU A O 1
ATOM 1417 N N . GLU A 1 194 ? -46.688 20.016 8.055 1 88.25 194 GLU A N 1
ATOM 1418 C CA . GLU A 1 194 ? -47.844 19.359 7.445 1 88.25 194 GLU A CA 1
ATOM 1419 C C . GLU A 1 194 ? -48.281 20.062 6.168 1 88.25 194 GLU A C 1
ATOM 1421 O O . GLU A 1 194 ? -48.469 21.297 6.16 1 88.25 194 GLU A O 1
ATOM 1426 N N . VAL A 1 195 ? -48.5 19.281 5.172 1 90.5 195 VAL A N 1
ATOM 1427 C CA . VAL A 1 195 ? -48.875 19.844 3.885 1 90.5 195 VAL A CA 1
ATOM 1428 C C . VAL A 1 195 ? -50.344 20.25 3.908 1 90.5 195 VAL A C 1
ATOM 1430 O O . VAL A 1 195 ? -51.219 19.375 3.939 1 90.5 195 VAL A O 1
ATOM 1433 N N . THR A 1 196 ? -50.562 21.5 3.912 1 89.06 196 THR A N 1
ATOM 1434 C CA . THR A 1 196 ? -51.938 22 3.906 1 89.06 196 THR A CA 1
ATOM 1435 C C . THR A 1 196 ? -52.188 22.828 2.658 1 89.06 196 THR A C 1
ATOM 1437 O O . THR A 1 196 ? -53.312 23.266 2.428 1 89.06 196 THR A O 1
ATOM 1440 N N . ASN A 1 197 ? -51.156 23.109 1.938 1 84.38 197 ASN A N 1
ATOM 1441 C CA . ASN A 1 197 ? -51.281 23.859 0.699 1 84.38 197 ASN A CA 1
ATOM 1442 C C . ASN A 1 197 ? -51.594 22.953 -0.485 1 84.38 197 ASN A C 1
ATOM 1444 O O . ASN A 1 197 ? -50.75 22.203 -0.943 1 84.38 197 ASN A O 1
ATOM 1448 N N . PRO A 1 198 ? -52.781 23.047 -1.007 1 85.81 198 PRO A N 1
ATOM 1449 C CA . PRO A 1 198 ? -53.188 22.156 -2.098 1 85.81 198 PRO A CA 1
ATOM 1450 C C . PRO A 1 198 ? -52.375 22.391 -3.379 1 85.81 198 PRO A C 1
ATOM 1452 O O . PRO A 1 198 ? -52.281 21.5 -4.223 1 85.81 198 PRO A O 1
ATOM 1455 N N . ASN A 1 199 ? -51.781 23.562 -3.479 1 80.19 199 ASN A N 1
ATOM 1456 C CA . ASN A 1 199 ? -51.031 23.875 -4.691 1 80.19 199 ASN A CA 1
ATOM 1457 C C . ASN A 1 199 ? -49.781 23.031 -4.781 1 80.19 199 ASN A C 1
ATOM 1459 O O . ASN A 1 199 ? -49.188 22.891 -5.859 1 80.19 199 ASN A O 1
ATOM 1463 N N . LEU A 1 200 ? -49.406 22.5 -3.721 1 82.38 200 LEU A N 1
ATOM 1464 C CA . LEU A 1 200 ? -48.156 21.703 -3.701 1 82.38 200 LEU A CA 1
ATOM 1465 C C . LEU A 1 200 ? -48.469 20.25 -4.027 1 82.38 200 LEU A C 1
ATOM 1467 O O . LEU A 1 200 ? -47.531 19.453 -4.215 1 82.38 200 LEU A O 1
ATOM 1471 N N . CYS A 1 201 ? -49.719 19.906 -4.145 1 83.56 201 CYS A N 1
ATOM 1472 C CA . CYS A 1 201 ? -50.094 18.516 -4.379 1 83.56 201 CYS A CA 1
ATOM 1473 C C . CYS A 1 201 ? -50.438 18.281 -5.844 1 83.56 201 CYS A C 1
ATOM 1475 O O . CYS A 1 201 ? -51 17.234 -6.203 1 83.56 201 CYS A O 1
ATOM 1477 N N . THR A 1 202 ? -50.156 19.203 -6.617 1 78.31 202 THR A N 1
ATOM 1478 C CA . THR A 1 202 ? -50.594 19.156 -8.008 1 78.31 202 THR A CA 1
ATOM 1479 C C . THR A 1 202 ? -49.531 18.5 -8.891 1 78.31 202 THR A C 1
ATOM 1481 O O . THR A 1 202 ? -49.812 18.141 -10.039 1 78.31 202 THR A O 1
ATOM 1484 N N . GLY A 1 203 ? -48.312 18.406 -8.375 1 77 203 GLY A N 1
ATOM 1485 C CA . GLY A 1 203 ? -47.25 17.844 -9.188 1 77 203 GLY A CA 1
ATOM 1486 C C . GLY A 1 203 ? -46.031 17.453 -8.383 1 77 203 GLY A C 1
ATOM 1487 O O . GLY A 1 203 ? -46.062 17.484 -7.148 1 77 203 GLY A O 1
ATOM 1488 N N . PRO A 1 204 ? -45.031 17.047 -9.211 1 77.75 204 PRO A N 1
ATOM 1489 C CA . PRO A 1 204 ? -43.781 16.656 -8.531 1 77.75 204 PRO A CA 1
ATOM 1490 C C . PRO A 1 204 ? -43.125 17.828 -7.812 1 77.75 204 PRO A C 1
ATOM 1492 O O . PRO A 1 204 ? -43.344 18.984 -8.172 1 77.75 204 PRO A O 1
ATOM 1495 N N . LEU A 1 205 ? -42.344 17.484 -6.773 1 76.69 205 LEU A N 1
ATOM 1496 C CA . LEU A 1 205 ? -41.688 18.469 -5.914 1 76.69 205 LEU A CA 1
ATOM 1497 C C . LEU A 1 205 ? -40.844 19.422 -6.734 1 76.69 205 LEU A C 1
ATOM 1499 O O . LEU A 1 205 ? -40.75 20.609 -6.438 1 76.69 205 LEU A O 1
ATOM 1503 N N . SER A 1 206 ? -40.125 18.938 -7.781 1 68.75 206 SER A N 1
ATOM 1504 C CA . SER A 1 206 ? -39.25 19.734 -8.617 1 68.75 206 SER A CA 1
ATOM 1505 C C . SER A 1 206 ? -40 20.844 -9.336 1 68.75 206 SER A C 1
ATOM 1507 O O . SER A 1 206 ? -39.438 21.891 -9.656 1 68.75 206 SER A O 1
ATOM 1509 N N . GLN A 1 207 ? -41.219 20.656 -9.484 1 68.31 207 GLN A N 1
ATOM 1510 C CA . GLN A 1 207 ? -42.031 21.594 -10.258 1 68.31 207 GLN A CA 1
ATOM 1511 C C . GLN A 1 207 ? -42.844 22.516 -9.344 1 68.31 207 GLN A C 1
ATOM 1513 O O . GLN A 1 207 ? -43.125 23.656 -9.695 1 68.31 207 GLN A O 1
ATOM 1518 N N . VAL A 1 208 ? -43.281 21.984 -8.266 1 70.69 208 VAL A N 1
ATOM 1519 C CA . VAL A 1 208 ? -44.25 22.703 -7.461 1 70.69 208 VAL A CA 1
ATOM 1520 C C . VAL A 1 208 ? -43.531 23.609 -6.457 1 70.69 208 VAL A C 1
ATOM 1522 O O . VAL A 1 208 ? -44.094 24.578 -5.965 1 70.69 208 VAL A O 1
ATOM 1525 N N . LEU A 1 209 ? -42.344 23.172 -6.102 1 65.81 209 LEU A N 1
ATOM 1526 C CA . LEU A 1 209 ? -41.625 24 -5.129 1 65.81 209 LEU A CA 1
ATOM 1527 C C . LEU A 1 209 ? -41.094 25.266 -5.777 1 65.81 209 LEU A C 1
ATOM 1529 O O . LEU A 1 209 ? -40.375 25.203 -6.789 1 65.81 209 LEU A O 1
ATOM 1533 N N . PRO A 1 210 ? -41.531 26.453 -5.258 1 56.41 210 PRO A N 1
ATOM 1534 C CA . PRO A 1 210 ? -41.062 27.703 -5.848 1 56.41 210 PRO A CA 1
ATOM 1535 C C . PRO A 1 210 ? -39.531 27.828 -5.832 1 56.41 210 PRO A C 1
ATOM 1537 O O . PRO A 1 210 ? -38.875 27.297 -4.934 1 56.41 210 PRO A O 1
ATOM 1540 N N . ALA A 1 211 ? -38.969 28.359 -6.828 1 54 211 ALA A N 1
ATOM 1541 C CA . ALA A 1 211 ? -37.531 28.625 -7 1 54 211 ALA A CA 1
ATOM 1542 C C . ALA A 1 211 ? -36.938 29.312 -5.773 1 54 211 ALA A C 1
ATOM 1544 O O . ALA A 1 211 ? -35.781 29.094 -5.418 1 54 211 ALA A O 1
ATOM 1545 N N . ARG A 1 212 ? -37.75 30.109 -5.227 1 49.88 212 ARG A N 1
ATOM 1546 C CA . ARG A 1 212 ? -37.312 30.891 -4.074 1 49.88 212 ARG A CA 1
ATOM 1547 C C . ARG A 1 212 ? -37.031 30 -2.875 1 49.88 212 ARG A C 1
ATOM 1549 O O . ARG A 1 212 ? -36.375 30.406 -1.923 1 49.88 212 ARG A O 1
ATOM 1556 N N . MET A 1 213 ? -37.656 28.891 -2.904 1 50.72 213 MET A N 1
ATOM 1557 C CA . MET A 1 213 ? -37.438 27.953 -1.808 1 50.72 213 MET A CA 1
ATOM 1558 C C . MET A 1 213 ? -36.25 27.062 -2.109 1 50.72 213 MET A C 1
ATOM 1560 O O . MET A 1 213 ? -36.125 25.969 -1.539 1 50.72 213 MET A O 1
ATOM 1564 N N . ALA A 1 214 ? -35.594 27.656 -2.945 1 53.53 214 ALA A N 1
ATOM 1565 C CA . ALA A 1 214 ? -34.406 26.922 -3.352 1 53.53 214 ALA A CA 1
ATOM 1566 C C . ALA A 1 214 ? -33.469 26.688 -2.168 1 53.53 214 ALA A C 1
ATOM 1568 O O . ALA A 1 214 ? -32.656 25.75 -2.188 1 53.53 214 ALA A O 1
ATOM 1569 N N . GLU A 1 215 ? -33.844 27.469 -1.167 1 56.19 215 GLU A N 1
ATOM 1570 C CA . GLU A 1 215 ? -32.938 27.344 -0.018 1 56.19 215 GLU A CA 1
ATOM 1571 C C . GLU A 1 215 ? -33.438 26.281 0.947 1 56.19 215 GLU A C 1
ATOM 1573 O O . GLU A 1 215 ? -32.844 26.062 2.004 1 56.19 215 GLU A O 1
ATOM 1578 N N . VAL A 1 216 ? -34.688 25.766 0.616 1 63.41 216 VAL A N 1
ATOM 1579 C CA . VAL A 1 216 ? -35.188 24.703 1.475 1 63.41 216 VAL A CA 1
ATOM 1580 C C . VAL A 1 216 ? -35.25 23.375 0.7 1 63.41 216 VAL A C 1
ATOM 1582 O O . VAL A 1 216 ? -35.438 23.375 -0.515 1 63.41 216 VAL A O 1
ATOM 1585 N N . THR A 1 217 ? -34.844 22.375 1.3 1 65.5 217 THR A N 1
ATOM 1586 C CA . THR A 1 217 ? -34.906 21.047 0.7 1 65.5 217 THR A CA 1
ATOM 1587 C C . THR A 1 217 ? -35.812 20.125 1.527 1 65.5 217 THR A C 1
ATOM 1589 O O . THR A 1 217 ? -35.688 20.062 2.75 1 65.5 217 THR A O 1
ATOM 1592 N N . ILE A 1 218 ? -36.844 19.594 0.819 1 70.38 218 ILE A N 1
ATOM 1593 C CA . ILE A 1 218 ? -37.688 18.578 1.456 1 70.38 218 ILE A CA 1
ATOM 1594 C C . ILE A 1 218 ? -36.969 17.219 1.398 1 70.38 218 ILE A C 1
ATOM 1596 O O . ILE A 1 218 ? -36.656 16.719 0.314 1 70.38 218 ILE A O 1
ATOM 1600 N N . THR A 1 219 ? -36.75 16.766 2.576 1 65.06 219 THR A N 1
ATOM 1601 C CA . THR A 1 219 ? -35.906 15.562 2.609 1 65.06 219 THR A CA 1
ATOM 1602 C C . THR A 1 219 ? -36.781 14.312 2.818 1 65.06 219 THR A C 1
ATOM 1604 O O . THR A 1 219 ? -36.438 13.227 2.352 1 65.06 219 THR A O 1
ATOM 1607 N N . ARG A 1 220 ? -37.875 14.484 3.568 1 68.38 220 ARG A N 1
ATOM 1608 C CA . ARG A 1 220 ? -38.719 13.344 3.902 1 68.38 220 ARG A CA 1
ATOM 1609 C C . ARG A 1 220 ? -40.219 13.711 3.811 1 68.38 220 ARG A C 1
ATOM 1611 O O . ARG A 1 220 ? -40.594 14.867 4.012 1 68.38 220 ARG A O 1
ATOM 1618 N N . VAL A 1 221 ? -40.969 12.625 3.463 1 76.19 221 VAL A N 1
ATOM 1619 C CA . VAL A 1 221 ? -42.406 12.773 3.391 1 76.19 221 VAL A CA 1
ATOM 1620 C C . VAL A 1 221 ? -43.062 11.641 4.152 1 76.19 221 VAL A C 1
ATOM 1622 O O . VAL A 1 221 ? -42.75 10.469 3.957 1 76.19 221 VAL A O 1
ATOM 1625 N N . LEU A 1 222 ? -43.688 11.977 5.113 1 78.62 222 LEU A N 1
ATOM 1626 C CA . LEU A 1 222 ? -44.531 11.031 5.805 1 78.62 222 LEU A CA 1
ATOM 1627 C C . LEU A 1 222 ? -45.969 11.164 5.324 1 78.62 222 LEU A C 1
ATOM 1629 O O . LEU A 1 222 ? -46.625 12.188 5.566 1 78.62 222 LEU A O 1
ATOM 1633 N N . ARG A 1 223 ? -46.344 10.117 4.66 1 79.44 223 ARG A N 1
ATOM 1634 C CA . ARG A 1 223 ? -47.688 10.133 4.133 1 79.44 223 ARG A CA 1
ATOM 1635 C C . ARG A 1 223 ? -48.719 10.102 5.258 1 79.44 223 ARG A C 1
ATOM 1637 O O . ARG A 1 223 ? -48.5 9.469 6.293 1 79.44 223 ARG A O 1
ATOM 1644 N N . ALA A 1 224 ? -49.812 10.867 4.992 1 75.06 224 ALA A N 1
ATOM 1645 C CA . ALA A 1 224 ? -50.906 10.883 5.98 1 75.06 224 ALA A CA 1
ATOM 1646 C C . ALA A 1 224 ? -51.375 9.469 6.301 1 75.06 224 ALA A C 1
ATOM 1648 O O . ALA A 1 224 ? -51.75 8.711 5.402 1 75.06 224 ALA A O 1
ATOM 1649 N N . GLY A 1 225 ? -51.156 9.078 7.5 1 64.38 225 GLY A N 1
ATOM 1650 C CA . GLY A 1 225 ? -51.625 7.766 7.938 1 64.38 225 GLY A CA 1
ATOM 1651 C C . GLY A 1 225 ? -50.531 6.719 7.926 1 64.38 225 GLY A C 1
ATOM 1652 O O . GLY A 1 225 ? -50.719 5.582 8.359 1 64.38 225 GLY A O 1
ATOM 1653 N N . SER A 1 226 ? -49.406 7.199 7.43 1 63.81 226 SER A N 1
ATOM 1654 C CA . SER A 1 226 ? -48.312 6.258 7.387 1 63.81 226 SER A CA 1
ATOM 1655 C C . SER A 1 226 ? -47.312 6.539 8.5 1 63.81 226 SER A C 1
ATOM 1657 O O . SER A 1 226 ? -47.219 7.66 9.008 1 63.81 226 SER A O 1
ATOM 1659 N N . ASP A 1 227 ? -46.719 5.543 9.102 1 58.03 227 ASP A N 1
ATOM 1660 C CA . ASP A 1 227 ? -45.75 5.727 10.18 1 58.03 227 ASP A CA 1
ATOM 1661 C C . ASP A 1 227 ? -44.312 5.648 9.648 1 58.03 227 ASP A C 1
ATOM 1663 O O . ASP A 1 227 ? -43.375 5.777 10.414 1 58.03 227 ASP A O 1
ATOM 1667 N N . SER A 1 228 ? -44.25 5.453 8.398 1 57.38 228 SER A N 1
ATOM 1668 C CA . SER A 1 228 ? -42.875 5.324 7.887 1 57.38 228 SER A CA 1
ATOM 1669 C C . SER A 1 228 ? -42.531 6.445 6.91 1 57.38 228 SER A C 1
ATOM 1671 O O . SER A 1 228 ? -43.188 6.57 5.859 1 57.38 228 SER A O 1
ATOM 1673 N N . PRO A 1 229 ? -41.625 7.25 7.246 1 62.88 229 PRO A N 1
ATOM 1674 C CA . PRO A 1 229 ? -41.25 8.352 6.355 1 62.88 229 PRO A CA 1
ATOM 1675 C C . PRO A 1 229 ? -40.531 7.875 5.09 1 62.88 229 PRO A C 1
ATOM 1677 O O . PRO A 1 229 ? -39.844 6.855 5.109 1 62.88 229 PRO A O 1
ATOM 1680 N N . GLU A 1 230 ? -40.938 8.5 3.9 1 61.56 230 GLU A N 1
ATOM 1681 C CA . GLU A 1 230 ? -40.312 8.258 2.607 1 61.56 230 GLU A CA 1
ATOM 1682 C C . GLU A 1 230 ? -39.344 9.383 2.244 1 61.56 230 GLU A C 1
ATOM 1684 O O . GLU A 1 230 ? -39.531 10.516 2.697 1 61.56 230 GLU A O 1
ATOM 1689 N N . LEU A 1 231 ? -38.281 8.945 1.526 1 60.25 231 LEU A N 1
ATOM 1690 C CA . LEU A 1 231 ? -37.375 9.953 1.005 1 60.25 231 LEU A CA 1
ATOM 1691 C C . LEU A 1 231 ? -38.062 10.789 -0.079 1 60.25 231 LEU A C 1
ATOM 1693 O O . LEU A 1 231 ? -38.719 10.25 -0.961 1 60.25 231 LEU A O 1
ATOM 1697 N N . ALA A 1 232 ? -37.906 12.055 0.143 1 65.81 232 ALA A N 1
ATOM 1698 C CA . ALA A 1 232 ? -38.438 12.945 -0.881 1 65.81 232 ALA A CA 1
ATOM 1699 C C . ALA A 1 232 ? -37.469 13.094 -2.043 1 65.81 232 ALA A C 1
ATOM 1701 O O . ALA A 1 232 ? -36.281 13.32 -1.831 1 65.81 232 ALA A O 1
ATOM 1702 N N . VAL A 1 233 ? -37.875 12.742 -3.211 1 57.59 233 VAL A N 1
ATOM 1703 C CA . VAL A 1 233 ? -37.094 12.977 -4.426 1 57.59 233 VAL A CA 1
ATOM 1704 C C . VAL A 1 233 ? -37.781 14.047 -5.273 1 57.59 233 VAL A C 1
ATOM 1706 O O . VAL A 1 233 ? -38.906 14.469 -4.961 1 57.59 233 VAL A O 1
ATOM 1709 N N . ALA A 1 234 ? -37 14.469 -6.266 1 62.38 234 ALA A N 1
ATOM 1710 C CA . ALA A 1 234 ? -37.5 15.539 -7.113 1 62.38 234 ALA A CA 1
ATOM 1711 C C . ALA A 1 234 ? -38.875 15.172 -7.695 1 62.38 234 ALA A C 1
ATOM 1713 O O . ALA A 1 234 ? -39.719 16.031 -7.871 1 62.38 234 ALA A O 1
ATOM 1714 N N . GLU A 1 235 ? -39.062 13.984 -7.766 1 66.19 235 GLU A N 1
ATOM 1715 C CA . GLU A 1 235 ? -40.281 13.516 -8.438 1 66.19 235 GLU A CA 1
ATOM 1716 C C . GLU A 1 235 ? -41.375 13.18 -7.426 1 66.19 235 GLU A C 1
ATOM 1718 O O . GLU A 1 235 ? -42.5 12.82 -7.809 1 66.19 235 GLU A O 1
ATOM 1723 N N . THR A 1 236 ? -41.094 13.312 -6.266 1 73.44 236 THR A N 1
ATOM 1724 C CA . THR A 1 236 ? -42.062 12.984 -5.234 1 73.44 236 THR A CA 1
ATOM 1725 C C . THR A 1 236 ? -43.281 13.922 -5.312 1 73.44 236 THR A C 1
ATOM 1727 O O . THR A 1 236 ? -43.125 15.133 -5.465 1 73.44 236 THR A O 1
ATOM 1730 N N . ILE A 1 237 ? -44.531 13.352 -5.266 1 81.44 237 ILE A N 1
ATOM 1731 C CA . ILE A 1 237 ? -45.75 14.125 -5.238 1 81.44 237 ILE A CA 1
ATOM 1732 C C . ILE A 1 237 ? -46.344 14.148 -3.82 1 81.44 237 ILE A C 1
ATOM 1734 O O . ILE A 1 237 ? -46.531 13.102 -3.205 1 81.44 237 ILE A O 1
ATOM 1738 N N . LEU A 1 238 ? -46.5 15.305 -3.398 1 85.44 238 LEU A N 1
ATOM 1739 C CA . LEU A 1 238 ? -47 15.469 -2.047 1 85.44 238 LEU A CA 1
ATOM 1740 C C . LEU A 1 238 ? -48.531 15.328 -2.029 1 85.44 238 LEU A C 1
ATOM 1742 O O . LEU A 1 238 ? -49.188 15.625 -3.023 1 85.44 238 LEU A O 1
ATOM 1746 N N . ASN A 1 239 ? -49.062 14.789 -0.956 1 87.44 239 ASN A N 1
ATOM 1747 C CA . ASN A 1 239 ? -50.5 14.719 -0.698 1 87.44 239 ASN A CA 1
ATOM 1748 C C . ASN A 1 239 ? -50.906 15.617 0.47 1 87.44 239 ASN A C 1
ATOM 1750 O O . ASN A 1 239 ? -50.062 15.953 1.315 1 87.44 239 ASN A O 1
ATOM 1754 N N . MET A 1 240 ? -52.312 15.961 0.329 1 86.12 240 MET A N 1
ATOM 1755 C CA . MET A 1 240 ? -52.812 16.75 1.441 1 86.12 240 MET A CA 1
ATOM 1756 C C . MET A 1 240 ? -52.656 16 2.762 1 86.12 240 MET A C 1
ATOM 1758 O O . MET A 1 240 ? -52.938 14.805 2.836 1 86.12 240 MET A O 1
ATOM 1762 N N . HIS A 1 241 ? -52.062 16.719 3.742 1 87.44 241 HIS A N 1
ATOM 1763 C CA . HIS A 1 241 ? -51.906 16.281 5.121 1 87.44 241 HIS A CA 1
ATOM 1764 C C . HIS A 1 241 ? -50.719 15.344 5.258 1 87.44 241 HIS A C 1
ATOM 1766 O O . HIS A 1 241 ? -50.531 14.68 6.285 1 87.44 241 HIS A O 1
ATOM 1772 N N . ASP A 1 242 ? -49.906 15.344 4.246 1 85.19 242 ASP A N 1
ATOM 1773 C CA . ASP A 1 242 ? -48.625 14.711 4.418 1 85.19 242 ASP A CA 1
ATOM 1774 C C . ASP A 1 242 ? -47.75 15.5 5.402 1 85.19 242 ASP A C 1
ATOM 1776 O O . ASP A 1 242 ? -47.875 16.719 5.527 1 85.19 242 ASP A O 1
ATOM 1780 N N . THR A 1 243 ? -46.938 14.758 6.141 1 85.69 243 THR A N 1
ATOM 1781 C CA . THR A 1 243 ? -45.938 15.414 6.957 1 85.69 243 THR A CA 1
ATOM 1782 C C . THR A 1 243 ? -44.562 15.359 6.27 1 85.69 243 THR A C 1
ATOM 1784 O O . THR A 1 243 ? -44.125 14.289 5.855 1 85.69 243 THR A O 1
ATOM 1787 N N . VAL A 1 244 ? -44.031 16.594 6.039 1 82.62 244 VAL A N 1
ATOM 1788 C CA . VAL A 1 244 ? -42.781 16.656 5.332 1 82.62 244 VAL A CA 1
ATOM 1789 C C . VAL A 1 244 ? -41.688 17.219 6.254 1 82.62 244 VAL A C 1
ATOM 1791 O O . VAL A 1 244 ? -41.969 18.094 7.07 1 82.62 244 VAL A O 1
ATOM 1794 N N . ARG A 1 245 ? -40.531 16.625 6.117 1 75 245 ARG A N 1
ATOM 1795 C CA . ARG A 1 245 ? -39.375 17.203 6.766 1 75 245 ARG A CA 1
ATOM 1796 C C . ARG A 1 245 ? -38.625 18.156 5.836 1 75 245 ARG A C 1
ATOM 1798 O O . ARG A 1 245 ? -38.219 17.781 4.742 1 75 245 ARG A O 1
ATOM 1805 N N . VAL A 1 246 ? -38.625 19.469 6.258 1 74.81 246 VAL A N 1
ATOM 1806 C CA . VAL A 1 246 ? -38 20.516 5.461 1 74.81 246 VAL A CA 1
ATOM 1807 C C . VAL A 1 246 ? -36.719 21 6.137 1 74.81 246 VAL A C 1
ATOM 1809 O O . VAL A 1 246 ? -36.688 21.188 7.355 1 74.81 246 VAL A O 1
ATOM 1812 N N . VAL A 1 247 ? -35.781 21.047 5.266 1 65.31 247 VAL A N 1
ATOM 1813 C CA . VAL A 1 247 ? -34.469 21.484 5.766 1 65.31 247 VAL A CA 1
ATOM 1814 C C . VAL A 1 247 ? -34.062 22.797 5.113 1 65.31 247 VAL A C 1
ATOM 1816 O O . VAL A 1 247 ? -34.281 23 3.918 1 65.31 247 VAL A O 1
ATOM 1819 N N . GLY A 1 248 ? -33.625 23.797 5.887 1 62 248 GLY A N 1
ATOM 1820 C CA . GLY A 1 248 ? -33.188 25.109 5.398 1 62 248 GLY A CA 1
ATOM 1821 C C . GLY A 1 248 ? -32.781 26.047 6.508 1 62 248 GLY A C 1
ATOM 1822 O O . GLY A 1 248 ? -32.625 25.641 7.656 1 62 248 GLY A O 1
ATOM 1823 N N . THR A 1 249 ? -32.438 27.281 6.113 1 62.41 249 THR A N 1
ATOM 1824 C CA . THR A 1 249 ? -32.156 28.328 7.09 1 62.41 249 THR A CA 1
ATOM 1825 C C . THR A 1 249 ? -33.406 28.719 7.855 1 62.41 249 THR A C 1
ATOM 1827 O O . THR A 1 249 ? -34.531 28.453 7.395 1 62.41 249 THR A O 1
ATOM 1830 N N . SER A 1 250 ? -33.125 29.188 9.125 1 70.25 250 SER A N 1
ATOM 1831 C CA . SER A 1 250 ? -34.25 29.594 9.938 1 70.25 250 SER A CA 1
ATOM 1832 C C . SER A 1 250 ? -35.219 30.484 9.141 1 70.25 250 SER A C 1
ATOM 1834 O O . SER A 1 250 ? -36.438 30.328 9.242 1 70.25 250 SER A O 1
ATOM 1836 N N . GLU A 1 251 ? -34.562 31.281 8.383 1 71.12 251 GLU A N 1
ATOM 1837 C CA . GLU A 1 251 ? -35.406 32.188 7.578 1 71.12 251 GLU A CA 1
ATOM 1838 C C . GLU A 1 251 ? -36.156 31.406 6.488 1 71.12 251 GLU A C 1
ATOM 1840 O O . GLU A 1 251 ? -37.344 31.641 6.25 1 71.12 251 GLU A O 1
ATOM 1845 N N . ALA A 1 252 ? -35.438 30.516 5.926 1 73 252 ALA A N 1
ATOM 1846 C CA . ALA A 1 252 ? -36.031 29.734 4.852 1 73 252 ALA A CA 1
ATOM 1847 C C . ALA A 1 252 ? -37.125 28.812 5.387 1 73 252 ALA A C 1
ATOM 1849 O O . ALA A 1 252 ? -38.125 28.594 4.727 1 73 252 ALA A O 1
ATOM 1850 N N . LEU A 1 253 ? -36.906 28.266 6.504 1 78 253 LEU A N 1
ATOM 1851 C CA . LEU A 1 253 ? -37.875 27.375 7.102 1 78 253 LEU A CA 1
ATOM 1852 C C . LEU A 1 253 ? -39.156 28.125 7.461 1 78 253 LEU A C 1
ATOM 1854 O O . LEU A 1 253 ? -40.25 27.594 7.324 1 78 253 LEU A O 1
ATOM 1858 N N . HIS A 1 254 ? -38.969 29.328 7.895 1 80.06 254 HIS A N 1
ATOM 1859 C CA . HIS A 1 254 ? -40.125 30.156 8.18 1 80.06 254 HIS A CA 1
ATOM 1860 C C . HIS A 1 254 ? -40.938 30.422 6.91 1 80.06 254 HIS A C 1
ATOM 1862 O O . HIS A 1 254 ? -42.156 30.391 6.938 1 80.06 254 HIS A O 1
ATOM 1868 N N . GLN A 1 255 ? -40.25 30.625 5.914 1 78.38 255 GLN A N 1
ATOM 1869 C CA . GLN A 1 255 ? -40.906 30.812 4.637 1 78.38 255 GLN A CA 1
ATOM 1870 C C . GLN A 1 255 ? -41.625 29.531 4.184 1 78.38 255 GLN A C 1
ATOM 1872 O O . GLN A 1 255 ? -42.719 29.578 3.625 1 78.38 255 GLN A O 1
ATOM 1877 N N . ALA A 1 256 ? -40.969 28.469 4.418 1 81.94 256 ALA A N 1
ATOM 1878 C CA . ALA A 1 256 ? -41.531 27.172 4.055 1 81.94 256 ALA A CA 1
ATOM 1879 C C . ALA A 1 256 ? -42.844 26.906 4.832 1 81.94 256 ALA A C 1
ATOM 1881 O O . ALA A 1 256 ? -43.781 26.312 4.305 1 81.94 256 ALA A O 1
ATOM 1882 N N . GLU A 1 257 ? -42.844 27.297 6.031 1 85.25 257 GLU A N 1
ATOM 1883 C CA . GLU A 1 257 ? -44.062 27.156 6.852 1 85.25 257 GLU A CA 1
ATOM 1884 C C . GLU A 1 257 ? -45.25 27.859 6.211 1 85.25 257 GLU A C 1
ATOM 1886 O O . GLU A 1 257 ? -46.375 27.359 6.258 1 85.25 257 GLU A O 1
ATOM 1891 N N . ILE A 1 258 ? -44.938 28.953 5.602 1 81.12 258 ILE A N 1
ATOM 1892 C CA . ILE A 1 258 ? -46 29.766 4.973 1 81.12 258 ILE A CA 1
ATOM 1893 C C . ILE A 1 258 ? -46.469 29.078 3.693 1 81.12 258 ILE A C 1
ATOM 1895 O O . ILE A 1 258 ? -47.656 29.062 3.402 1 81.12 258 ILE A O 1
ATOM 1899 N N . VAL A 1 259 ? -45.562 28.484 3.068 1 83.19 259 VAL A N 1
ATOM 1900 C CA . VAL A 1 259 ? -45.844 27.938 1.75 1 83.19 259 VAL A CA 1
ATOM 1901 C C . VAL A 1 259 ? -46.406 26.531 1.893 1 83.19 259 VAL A C 1
ATOM 1903 O O . VAL A 1 259 ? -47.344 26.156 1.187 1 83.19 259 VAL A O 1
ATOM 1906 N N . ILE A 1 260 ? -45.938 25.719 2.74 1 86.69 260 ILE A N 1
ATOM 1907 C CA . ILE A 1 260 ? -46.281 24.297 2.828 1 86.69 260 ILE A CA 1
ATOM 1908 C C . ILE A 1 260 ? -47.375 24.094 3.852 1 86.69 260 ILE A C 1
ATOM 1910 O O . ILE A 1 260 ? -48.406 23.453 3.555 1 86.69 260 ILE A O 1
ATOM 1914 N N . GLY A 1 261 ? -47.156 24.578 5.047 1 87.06 261 GLY A N 1
ATOM 1915 C CA . GLY A 1 261 ? -48.125 24.391 6.109 1 87.06 261 GLY A CA 1
ATOM 1916 C C . GLY A 1 261 ? -47.562 24.547 7.496 1 87.06 261 GLY A C 1
ATOM 1917 O O . GLY A 1 261 ? -46.375 24.938 7.641 1 87.06 261 GLY A O 1
ATOM 1918 N N . PRO A 1 262 ? -48.406 24.297 8.461 1 86.75 262 PRO A N 1
ATOM 1919 C CA . PRO A 1 262 ? -48 24.531 9.844 1 86.75 262 PRO A CA 1
ATOM 1920 C C . PRO A 1 262 ? -47 23.5 10.344 1 86.75 262 PRO A C 1
ATOM 1922 O O . PRO A 1 262 ? -46.969 22.375 9.836 1 86.75 262 PRO A O 1
ATOM 1925 N N . VAL A 1 263 ? -46.188 23.891 11.383 1 86.38 263 VAL A N 1
ATOM 1926 C CA . VAL A 1 263 ? -45.219 23.047 12.023 1 86.38 263 VAL A CA 1
ATOM 1927 C C . VAL A 1 263 ? -45.906 21.984 12.875 1 86.38 263 VAL A C 1
ATOM 1929 O O . VAL A 1 263 ? -46.875 22.297 13.586 1 86.38 263 VAL A O 1
ATOM 1932 N N . VAL A 1 264 ? -45.562 20.734 12.578 1 81.62 264 VAL A N 1
ATOM 1933 C CA . VAL A 1 264 ? -46.125 19.641 13.359 1 81.62 264 VAL A CA 1
ATOM 1934 C C . VAL A 1 264 ? -45 18.938 14.148 1 81.62 264 VAL A C 1
ATOM 1936 O O . VAL A 1 264 ? -43.844 18.969 13.742 1 81.62 264 VAL A O 1
ATOM 1939 N N . GLU A 1 265 ? -45.312 18.391 15.375 1 69.81 265 GLU A N 1
ATOM 1940 C CA . GLU A 1 265 ? -44.406 17.562 16.141 1 69.81 265 GLU A CA 1
ATOM 1941 C C . GLU A 1 265 ? -44.344 16.141 15.594 1 69.81 265 GLU A C 1
ATOM 1943 O O . GLU A 1 265 ? -45.375 15.469 15.516 1 69.81 265 GLU A O 1
ATOM 1948 N N . ALA A 1 266 ? -43.438 15.805 14.766 1 60.19 266 ALA A N 1
ATOM 1949 C CA . ALA A 1 266 ? -43.281 14.445 14.258 1 60.19 266 ALA A CA 1
ATOM 1950 C C . ALA A 1 266 ? -41.844 13.961 14.438 1 60.19 266 ALA A C 1
ATOM 1952 O O . ALA A 1 266 ? -40.906 14.773 14.539 1 60.19 266 ALA A O 1
ATOM 1953 N N . ASP A 1 267 ? -41.656 12.711 15.047 1 52.38 267 ASP A N 1
ATOM 1954 C CA . ASP A 1 267 ? -40.375 12.07 15.117 1 52.38 267 ASP A CA 1
ATOM 1955 C C . ASP A 1 267 ? -40.094 11.234 13.875 1 52.38 267 ASP A C 1
ATOM 1957 O O . ASP A 1 267 ? -40.469 10.062 13.805 1 52.38 267 ASP A O 1
ATOM 1961 N N . LEU A 1 268 ? -39.906 11.883 12.898 1 52.12 268 LEU A N 1
ATOM 1962 C CA . LEU A 1 268 ? -39.562 11.164 11.672 1 52.12 268 LEU A CA 1
ATOM 1963 C C . LEU A 1 268 ? -38.156 10.648 11.711 1 52.12 268 LEU A C 1
ATOM 1965 O O . LEU A 1 268 ? -37.438 10.68 10.688 1 52.12 268 LEU A O 1
ATOM 1969 N N . ALA A 1 269 ? -37.688 10.227 13.039 1 44.5 269 ALA A N 1
ATOM 1970 C CA . ALA A 1 269 ? -36.312 9.695 13.234 1 44.5 269 ALA A CA 1
ATOM 1971 C C . ALA A 1 269 ? -36.094 8.438 12.406 1 44.5 269 ALA A C 1
ATOM 1973 O O . ALA A 1 269 ? -37.031 7.695 12.117 1 44.5 269 ALA A O 1
ATOM 1974 N N . PHE A 1 270 ? -34.906 8.227 11.781 1 42.25 270 PHE A N 1
ATOM 1975 C CA . PHE A 1 270 ? -34.375 7.094 11.031 1 42.25 270 PHE A CA 1
ATOM 1976 C C . PHE A 1 270 ? -34.125 5.902 11.945 1 42.25 270 PHE A C 1
ATOM 1978 O O . PHE A 1 270 ? -33.438 6.027 12.961 1 42.25 270 PHE A O 1
ATOM 1985 N N . ASN A 1 271 ? -34.938 5.066 12.375 1 37.75 271 ASN A N 1
ATOM 1986 C CA . ASN A 1 271 ? -34.531 3.873 13.117 1 37.75 271 ASN A CA 1
ATOM 1987 C C . ASN A 1 271 ? -33.469 3.084 12.359 1 37.75 271 ASN A C 1
ATOM 1989 O O . ASN A 1 271 ? -33.219 1.917 12.664 1 37.75 271 ASN A O 1
ATOM 1993 N N . SER A 1 272 ? -33.094 3.354 11.242 1 40.84 272 SER A N 1
ATOM 1994 C CA . SER A 1 272 ? -32.438 2.355 10.383 1 40.84 272 SER A CA 1
ATOM 1995 C C . SER A 1 272 ? -30.969 2.211 10.703 1 40.84 272 SER A C 1
ATOM 1997 O O . SER A 1 272 ? -30.391 3.053 11.391 1 40.84 272 SER A O 1
ATOM 1999 N N . VAL A 1 273 ? -30.438 0.942 10.406 1 40.25 273 VAL A N 1
ATOM 2000 C CA . VAL A 1 273 ? -29.047 0.494 10.461 1 40.25 273 VAL A CA 1
ATOM 2001 C C . VAL A 1 273 ? -28.141 1.564 9.867 1 40.25 273 VAL A C 1
ATOM 2003 O O . VAL A 1 273 ? -28.328 1.986 8.727 1 40.25 273 VAL A O 1
ATOM 2006 N N . LEU A 1 274 ? -27.406 2.219 10.805 1 49.97 274 LEU A N 1
ATOM 2007 C CA . LEU A 1 274 ? -26.469 3.275 10.438 1 49.97 274 LEU A CA 1
ATOM 2008 C C . LEU A 1 274 ? -25.203 2.686 9.852 1 49.97 274 LEU A C 1
ATOM 2010 O O . LEU A 1 274 ? -24.703 1.657 10.32 1 49.97 274 LEU A O 1
ATOM 2014 N N . ILE A 1 275 ? -24.875 2.977 8.617 1 55.72 275 ILE A N 1
ATOM 2015 C CA . ILE A 1 275 ? -23.609 2.578 8.016 1 55.72 275 ILE A CA 1
ATOM 2016 C C . ILE A 1 275 ? -22.609 3.73 8.094 1 55.72 275 ILE A C 1
ATOM 2018 O O . ILE A 1 275 ? -23 4.898 8.148 1 55.72 275 ILE A O 1
ATOM 2022 N N . LYS A 1 276 ? -21.344 3.283 8.289 1 62.19 276 LYS A N 1
ATOM 2023 C CA . LYS A 1 276 ? -20.266 4.254 8.211 1 62.19 276 LYS A CA 1
ATOM 2024 C C . LYS A 1 276 ? -19.609 4.246 6.836 1 62.19 276 LYS A C 1
ATOM 2026 O O . LYS A 1 276 ? -19.375 3.184 6.258 1 62.19 276 LYS A O 1
ATOM 2031 N N . LYS A 1 277 ? -19.484 5.371 6.168 1 69.19 277 LYS A N 1
ATOM 2032 C CA . LYS A 1 277 ? -18.875 5.484 4.848 1 69.19 277 LYS A CA 1
ATOM 2033 C C . LYS A 1 277 ? -17.969 6.715 4.766 1 69.19 277 LYS A C 1
ATOM 2035 O O . LYS A 1 277 ? -18.188 7.699 5.477 1 69.19 277 LYS A O 1
ATOM 2040 N N . GLU A 1 278 ? -16.875 6.484 4.016 1 72.31 278 GLU A N 1
ATOM 2041 C CA . GLU A 1 278 ? -16.047 7.637 3.684 1 72.31 278 GLU A CA 1
ATOM 2042 C C . GLU A 1 278 ? -16.422 8.227 2.33 1 72.31 278 GLU A C 1
ATOM 2044 O O . GLU A 1 278 ? -16.578 7.496 1.349 1 72.31 278 GLU A O 1
ATOM 2049 N N . ILE A 1 279 ? -16.75 9.547 2.359 1 74.56 279 ILE A N 1
ATOM 2050 C CA . ILE A 1 279 ? -17.141 10.234 1.132 1 74.56 279 ILE A CA 1
ATOM 2051 C C . ILE A 1 279 ? -16.125 11.328 0.813 1 74.56 279 ILE A C 1
ATOM 2053 O O . ILE A 1 279 ? -15.859 12.203 1.643 1 74.56 279 ILE A O 1
ATOM 2057 N N . LEU A 1 280 ? -15.43 11.188 -0.355 1 72 280 LEU A N 1
ATOM 2058 C CA . LEU A 1 280 ? -14.523 12.234 -0.811 1 72 280 LEU A CA 1
ATOM 2059 C C . LEU A 1 280 ? -15.305 13.414 -1.39 1 72 280 LEU A C 1
ATOM 2061 O O . LEU A 1 280 ? -16.141 13.234 -2.281 1 72 280 LEU A O 1
ATOM 2065 N N . LEU A 1 281 ? -15.062 14.57 -0.863 1 73.62 281 LEU A N 1
ATOM 2066 C CA . LEU A 1 281 ? -15.688 15.766 -1.408 1 73.62 281 LEU A CA 1
ATOM 2067 C C . LEU A 1 281 ? -15.016 16.188 -2.707 1 73.62 281 LEU A C 1
ATOM 2069 O O . LEU A 1 281 ? -13.867 16.656 -2.695 1 73.62 281 LEU A O 1
ATOM 2073 N N . SER A 1 282 ? -15.695 16.016 -3.838 1 67.31 282 SER A N 1
ATOM 2074 C CA . SER A 1 282 ? -15.125 16.344 -5.137 1 67.31 282 SER A CA 1
ATOM 2075 C C . SER A 1 282 ? -15.922 17.438 -5.828 1 67.31 282 SER A C 1
ATOM 2077 O O . SER A 1 282 ? -15.422 18.078 -6.758 1 67.31 282 SER A O 1
ATOM 2079 N N . ARG A 1 283 ? -17.047 17.688 -5.352 1 62 283 ARG A N 1
ATOM 2080 C CA . ARG A 1 283 ? -17.875 18.703 -6.004 1 62 283 ARG A CA 1
ATOM 2081 C C . ARG A 1 283 ? -17.516 20.109 -5.535 1 62 283 ARG A C 1
ATOM 2083 O O . ARG A 1 283 ? -17.641 20.422 -4.352 1 62 283 ARG A O 1
ATOM 2090 N N . PRO A 1 284 ? -17.078 20.906 -6.453 1 63.59 284 PRO A N 1
ATOM 2091 C CA . PRO A 1 284 ? -16.672 22.25 -6.078 1 63.59 284 PRO A CA 1
ATOM 2092 C C . PRO A 1 284 ? -17.812 23.078 -5.477 1 63.59 284 PRO A C 1
ATOM 2094 O O . PRO A 1 284 ? -17.562 23.984 -4.672 1 63.59 284 PRO A O 1
ATOM 2097 N N . GLU A 1 285 ? -18.984 22.75 -5.812 1 62.47 285 GLU A N 1
ATOM 2098 C CA . GLU A 1 285 ? -20.141 23.547 -5.363 1 62.47 285 GLU A CA 1
ATOM 2099 C C . GLU A 1 285 ? -20.328 23.422 -3.855 1 62.47 285 GLU A C 1
ATOM 2101 O O . GLU A 1 285 ? -20.891 24.312 -3.225 1 62.47 285 GLU A O 1
ATOM 2106 N N . VAL A 1 286 ? -19.828 22.359 -3.422 1 67 286 VAL A N 1
ATOM 2107 C CA . VAL A 1 286 ? -20.031 22.109 -1.999 1 67 286 VAL A CA 1
ATOM 2108 C C . VAL A 1 286 ? -18.797 22.562 -1.216 1 67 286 VAL A C 1
ATOM 2110 O O . VAL A 1 286 ? -18.891 22.828 -0.015 1 67 286 VAL A O 1
ATOM 2113 N N . ALA A 1 287 ? -17.781 22.703 -2.025 1 65.12 287 ALA A N 1
ATOM 2114 C CA . ALA A 1 287 ? -16.547 23.172 -1.391 1 65.12 287 ALA A CA 1
ATOM 2115 C C . ALA A 1 287 ? -16.703 24.594 -0.872 1 65.12 287 ALA A C 1
ATOM 2117 O O . ALA A 1 287 ? -17.281 25.453 -1.544 1 65.12 287 ALA A O 1
ATOM 2118 N N . GLY A 1 288 ? -16.266 24.828 0.419 1 66.81 288 GLY A N 1
ATOM 2119 C CA . GLY A 1 288 ? -16.375 26.141 1.029 1 66.81 288 GLY A CA 1
ATOM 2120 C C . GLY A 1 288 ? -17.516 26.234 2.037 1 66.81 288 GLY A C 1
ATOM 2121 O O . GLY A 1 288 ? -17.5 27.109 2.902 1 66.81 288 GLY A O 1
ATOM 2122 N N . LYS A 1 289 ? -18.422 25.297 1.879 1 64.25 289 LYS A N 1
ATOM 2123 C CA . LYS A 1 289 ? -19.531 25.297 2.824 1 64.25 289 LYS A CA 1
ATOM 2124 C C . LYS A 1 289 ? -19.141 24.641 4.141 1 64.25 289 LYS A C 1
ATOM 2126 O O . LYS A 1 289 ? -18.234 23.797 4.168 1 64.25 289 LYS A O 1
ATOM 2131 N N . THR A 1 290 ? -19.734 25.109 5.152 1 67.19 290 THR A N 1
ATOM 2132 C CA . THR A 1 290 ? -19.484 24.516 6.453 1 67.19 290 THR A CA 1
ATOM 2133 C C . THR A 1 290 ? -20.359 23.281 6.648 1 67.19 290 THR A C 1
ATOM 2135 O O . THR A 1 290 ? -21.359 23.094 5.945 1 67.19 290 THR A O 1
ATOM 2138 N N . LEU A 1 291 ? -19.922 22.375 7.547 1 71.19 291 LEU A N 1
ATOM 2139 C CA . LEU A 1 291 ? -20.719 21.188 7.855 1 71.19 291 LEU A CA 1
ATOM 2140 C C . LEU A 1 291 ? -22.109 21.562 8.336 1 71.19 291 LEU A C 1
ATOM 2142 O O . LEU A 1 291 ? -23.078 20.875 8.047 1 71.19 291 LEU A O 1
ATOM 2146 N N . ARG A 1 292 ? -22.109 22.578 9.094 1 60.25 292 ARG A N 1
ATOM 2147 C CA . ARG A 1 292 ? -23.391 23.078 9.586 1 60.25 292 ARG A CA 1
ATOM 2148 C C . ARG A 1 292 ? -24.312 23.469 8.43 1 60.25 292 ARG A C 1
ATOM 2150 O O . ARG A 1 292 ? -25.5 23.156 8.445 1 60.25 292 ARG A O 1
ATOM 2157 N N . ALA A 1 293 ? -23.734 24.219 7.48 1 61 293 ALA A N 1
ATOM 2158 C CA . ALA A 1 293 ? -24.516 24.656 6.324 1 61 293 ALA A CA 1
ATOM 2159 C C . ALA A 1 293 ? -25.062 23.469 5.543 1 61 293 ALA A C 1
ATOM 2161 O O . ALA A 1 293 ? -26.156 23.531 4.992 1 61 293 ALA A O 1
ATOM 2162 N N . LEU A 1 294 ? -24.297 22.422 5.496 1 65.44 294 LEU A N 1
ATOM 2163 C CA . LEU A 1 294 ? -24.734 21.234 4.762 1 65.44 294 LEU A CA 1
ATOM 2164 C C . LEU A 1 294 ? -25.719 20.422 5.574 1 65.44 294 LEU A C 1
ATOM 2166 O O . LEU A 1 294 ? -26.562 19.719 5.008 1 65.44 294 LEU A O 1
ATOM 2170 N N . ASN A 1 295 ? -25.672 20.656 6.973 1 54.78 295 ASN A N 1
ATOM 2171 C CA . ASN A 1 295 ? -26.562 20.016 7.93 1 54.78 295 ASN A CA 1
ATOM 2172 C C . ASN A 1 295 ? -26.906 18.594 7.5 1 54.78 295 ASN A C 1
ATOM 2174 O O . ASN A 1 295 ? -28.078 18.234 7.434 1 54.78 295 ASN A O 1
ATOM 2178 N N . LEU A 1 296 ? -25.969 17.797 7.195 1 63.09 296 LEU A N 1
ATOM 2179 C CA . LEU A 1 296 ? -26.125 16.453 6.68 1 63.09 296 LEU A CA 1
ATOM 2180 C C . LEU A 1 296 ? -26.922 15.586 7.656 1 63.09 296 LEU A C 1
ATOM 2182 O O . LEU A 1 296 ? -27.672 14.695 7.246 1 63.09 296 LEU A O 1
ATOM 2186 N N . SER A 1 297 ? -26.656 15.781 8.906 1 58.47 297 SER A N 1
ATOM 2187 C CA . SER A 1 297 ? -27.328 14.992 9.93 1 58.47 297 SER A CA 1
ATOM 2188 C C . SER A 1 297 ? -28.828 15.242 9.922 1 58.47 297 SER A C 1
ATOM 2190 O O . SER A 1 297 ? -29.625 14.305 9.891 1 58.47 297 SER A O 1
ATOM 2192 N N . HIS A 1 298 ? -29.109 16.5 9.945 1 51.97 298 HIS A N 1
ATOM 2193 C CA . HIS A 1 298 ? -30.516 16.844 10.062 1 51.97 298 HIS A CA 1
ATOM 2194 C C . HIS A 1 298 ? -31.234 16.672 8.727 1 51.97 298 HIS A C 1
ATOM 2196 O O . HIS A 1 298 ? -32.406 16.25 8.688 1 51.97 298 HIS A O 1
ATOM 2202 N N . VAL A 1 299 ? -30.5 17 7.652 1 50.66 299 VAL A N 1
ATOM 2203 C CA . VAL A 1 299 ? -31.109 16.953 6.328 1 50.66 299 VAL A CA 1
ATOM 2204 C C . VAL A 1 299 ? -31.156 15.516 5.82 1 50.66 299 VAL A C 1
ATOM 2206 O O . VAL A 1 299 ? -32.156 15.078 5.266 1 50.66 299 VAL A O 1
ATOM 2209 N N . PHE A 1 300 ? -30.109 14.922 5.98 1 54.91 300 PHE A N 1
ATOM 2210 C CA . PHE A 1 300 ? -30 13.617 5.34 1 54.91 300 PHE A CA 1
ATOM 2211 C C . PHE A 1 300 ? -29.922 12.508 6.383 1 54.91 300 PHE A C 1
ATOM 2213 O O . PHE A 1 300 ? -30.016 11.328 6.047 1 54.91 300 PHE A O 1
ATOM 2220 N N . GLY A 1 301 ? -29.906 12.93 7.609 1 57.66 301 GLY A N 1
ATOM 2221 C CA . GLY A 1 301 ? -29.734 11.922 8.641 1 57.66 301 GLY A CA 1
ATOM 2222 C C . GLY A 1 301 ? -28.359 11.281 8.633 1 57.66 301 GLY A C 1
ATOM 2223 O O . GLY A 1 301 ? -28.203 10.117 8.992 1 57.66 301 GLY A O 1
ATOM 2224 N N . VAL A 1 302 ? -27.5 11.977 8.039 1 65.56 302 VAL A N 1
ATOM 2225 C CA . VAL A 1 302 ? -26.125 11.484 7.977 1 65.56 302 VAL A CA 1
ATOM 2226 C C . VAL A 1 302 ? -25.234 12.312 8.906 1 65.56 302 VAL A C 1
ATOM 2228 O O . VAL A 1 302 ? -25.266 13.539 8.875 1 65.56 302 VAL A O 1
ATOM 2231 N N . GLN A 1 303 ? -24.688 11.602 9.836 1 68.12 303 GLN A N 1
ATOM 2232 C CA . GLN A 1 303 ? -23.781 12.273 10.766 1 68.12 303 GLN A CA 1
ATOM 2233 C C . GLN A 1 303 ? -22.328 12.172 10.297 1 68.12 303 GLN A C 1
ATOM 2235 O O . GLN A 1 303 ? -21.875 11.102 9.875 1 68.12 303 GLN A O 1
ATOM 2240 N N . VAL A 1 304 ? -21.734 13.32 10.203 1 75.31 304 VAL A N 1
ATOM 2241 C CA . VAL A 1 304 ? -20.297 13.336 9.914 1 75.31 304 VAL A CA 1
ATOM 2242 C C . VAL A 1 304 ? -19.5 13.133 11.195 1 75.31 304 VAL A C 1
ATOM 2244 O O . VAL A 1 304 ? -19.578 13.961 12.109 1 75.31 304 VAL A O 1
ATOM 2247 N N . SER A 1 305 ? -18.906 12 11.281 1 69.44 305 SER A N 1
ATOM 2248 C CA . SER A 1 305 ? -18.172 11.68 12.5 1 69.44 305 SER A CA 1
ATOM 2249 C C . SER A 1 305 ? -16.797 12.367 12.508 1 69.44 305 SER A C 1
ATOM 2251 O O . SER A 1 305 ? -16.328 12.805 13.555 1 69.44 305 SER A O 1
ATOM 2253 N N . ARG A 1 306 ? -16.188 12.391 11.352 1 68.69 306 ARG A N 1
ATOM 2254 C CA . ARG A 1 306 ? -14.852 12.984 11.258 1 68.69 306 ARG A CA 1
ATOM 2255 C C . ARG A 1 306 ? -14.547 13.406 9.828 1 68.69 306 ARG A C 1
ATOM 2257 O O . ARG A 1 306 ? -15.156 12.906 8.883 1 68.69 306 ARG A O 1
ATOM 2264 N N . ILE A 1 307 ? -13.648 14.461 9.773 1 70.31 307 ILE A N 1
ATOM 2265 C CA . ILE A 1 307 ? -13.172 14.938 8.484 1 70.31 307 ILE A CA 1
ATOM 2266 C C . ILE A 1 307 ? -11.664 14.695 8.367 1 70.31 307 ILE A C 1
ATOM 2268 O O . ILE A 1 307 ? -10.906 15 9.289 1 70.31 307 ILE A O 1
ATOM 2272 N N . THR A 1 308 ? -11.336 13.93 7.395 1 66 308 THR A N 1
ATOM 2273 C CA . THR A 1 308 ? -9.914 13.75 7.125 1 66 308 THR A CA 1
ATOM 2274 C C . THR A 1 308 ? -9.461 14.695 6.012 1 66 308 THR A C 1
ATOM 2276 O O . THR A 1 308 ? -9.961 14.625 4.891 1 66 308 THR A O 1
ATOM 2279 N N . ARG A 1 309 ? -8.672 15.75 6.449 1 65.5 309 ARG A N 1
ATOM 2280 C CA . ARG A 1 309 ? -8.117 16.703 5.492 1 65.5 309 ARG A CA 1
ATOM 2281 C C . ARG A 1 309 ? -6.617 16.484 5.305 1 65.5 309 ARG A C 1
ATOM 2283 O O . ARG A 1 309 ? -5.836 16.656 6.242 1 65.5 309 ARG A O 1
ATOM 2290 N N . ASN A 1 310 ? -6.254 16.156 4.102 1 50.81 310 ASN A N 1
ATOM 2291 C CA . ASN A 1 310 ? -4.848 15.93 3.797 1 50.81 310 ASN A CA 1
ATOM 2292 C C . ASN A 1 310 ? -4.223 14.914 4.746 1 50.81 310 ASN A C 1
ATOM 2294 O O . ASN A 1 310 ? -3.109 15.109 5.23 1 50.81 310 ASN A O 1
ATOM 2298 N N . GLY A 1 311 ? -5 13.883 4.98 1 52.66 311 GLY A N 1
ATOM 2299 C CA . GLY A 1 311 ? -4.512 12.766 5.773 1 52.66 311 GLY A CA 1
ATOM 2300 C C . GLY A 1 311 ? -4.648 12.984 7.266 1 52.66 311 GLY A C 1
ATOM 2301 O O . GLY A 1 311 ? -4.312 12.102 8.062 1 52.66 311 GLY A O 1
ATOM 2302 N N . PHE A 1 312 ? -5.043 14.242 7.699 1 52.28 312 PHE A N 1
ATOM 2303 C CA . PHE A 1 312 ? -5.203 14.531 9.125 1 52.28 312 PHE A CA 1
ATOM 2304 C C . PHE A 1 312 ? -6.676 14.547 9.508 1 52.28 312 PHE A C 1
ATOM 2306 O O . PHE A 1 312 ? -7.5 15.133 8.805 1 52.28 312 PHE A O 1
ATOM 2313 N N . ASP A 1 313 ? -7.012 13.703 10.609 1 56.72 313 ASP A N 1
ATOM 2314 C CA . ASP A 1 313 ? -8.391 13.656 11.086 1 56.72 313 ASP A CA 1
ATOM 2315 C C . ASP A 1 313 ? -8.742 14.914 11.875 1 56.72 313 ASP A C 1
ATOM 2317 O O . ASP A 1 313 ? -7.996 15.336 12.75 1 56.72 313 ASP A O 1
ATOM 2321 N N . CYS A 1 314 ? -9.68 15.633 11.492 1 60.62 314 CYS A N 1
ATOM 2322 C CA . CYS A 1 314 ? -10.234 16.812 12.148 1 60.62 314 CYS A CA 1
ATOM 2323 C C . CYS A 1 314 ? -11.648 16.531 12.656 1 60.62 314 CYS A C 1
ATOM 2325 O O . CYS A 1 314 ? -12.422 15.836 12 1 60.62 314 CYS A O 1
ATOM 2327 N N . PRO A 1 315 ? -11.945 16.844 13.938 1 60.81 315 PRO A N 1
ATOM 2328 C CA . PRO A 1 315 ? -13.336 16.719 14.398 1 60.81 315 PRO A CA 1
ATOM 2329 C C . PRO A 1 315 ? -14.336 17.391 13.469 1 60.81 315 PRO A C 1
ATOM 2331 O O . PRO A 1 315 ? -14.023 18.438 12.891 1 60.81 315 PRO A O 1
ATOM 2334 N N . ALA A 1 316 ? -15.367 16.609 13.281 1 64.19 316 ALA A N 1
ATOM 2335 C CA . ALA A 1 316 ? -16.422 17.141 12.438 1 64.19 316 ALA A CA 1
ATOM 2336 C C . ALA A 1 316 ? -17.219 18.219 13.18 1 64.19 316 ALA A C 1
ATOM 2338 O O . ALA A 1 316 ? -18.359 17.969 13.609 1 64.19 316 ALA A O 1
ATOM 2339 N N . GLY A 1 317 ? -16.594 19.328 13.328 1 60.03 317 GLY A N 1
ATOM 2340 C CA . GLY A 1 317 ? -17.312 20.438 13.93 1 60.03 317 GLY A CA 1
ATOM 2341 C C . GLY A 1 317 ? -18.281 21.109 12.969 1 60.03 317 GLY A C 1
ATOM 2342 O O . GLY A 1 317 ? -18.062 21.094 11.758 1 60.03 317 GLY A O 1
ATOM 2343 N N . SER A 1 318 ? -19.344 21.594 13.492 1 60.97 318 SER A N 1
ATOM 2344 C CA . SER A 1 318 ? -20.391 22.234 12.695 1 60.97 318 SER A CA 1
ATOM 2345 C C . SER A 1 318 ? -19.812 23.391 11.875 1 60.97 318 SER A C 1
ATOM 2347 O O . SER A 1 318 ? -20.281 23.656 10.766 1 60.97 318 SER A O 1
ATOM 2349 N N . ASN A 1 319 ? -18.688 23.938 12.375 1 59.66 319 ASN A N 1
ATOM 2350 C CA . ASN A 1 319 ? -18.172 25.156 11.75 1 59.66 319 ASN A CA 1
ATOM 2351 C C . ASN A 1 319 ? -16.969 24.859 10.867 1 59.66 319 ASN A C 1
ATOM 2353 O O . ASN A 1 319 ? -16.297 25.781 10.391 1 59.66 319 ASN A O 1
ATOM 2357 N N . VAL A 1 320 ? -16.734 23.625 10.68 1 68.12 320 VAL A N 1
ATOM 2358 C CA . VAL A 1 320 ? -15.617 23.266 9.805 1 68.12 320 VAL A CA 1
ATOM 2359 C C . VAL A 1 320 ? -16 23.531 8.352 1 68.12 320 VAL A C 1
ATOM 2361 O O . VAL A 1 320 ? -17.031 23.062 7.875 1 68.12 320 VAL A O 1
ATOM 2364 N N . ARG A 1 321 ? -15.266 24.469 7.73 1 66.19 321 ARG A N 1
ATOM 2365 C CA . ARG A 1 321 ? -15.445 24.719 6.301 1 66.19 321 ARG A CA 1
ATOM 2366 C C . ARG A 1 321 ? -14.844 23.578 5.477 1 66.19 321 ARG A C 1
ATOM 2368 O O . ARG A 1 321 ? -13.656 23.281 5.609 1 66.19 321 ARG A O 1
ATOM 2375 N N . LEU A 1 322 ? -15.688 23.047 4.645 1 72.44 322 LEU A N 1
ATOM 2376 C CA . LEU A 1 322 ? -15.25 21.906 3.842 1 72.44 322 LEU A CA 1
ATOM 2377 C C . LEU A 1 322 ? -14.438 22.375 2.637 1 72.44 322 LEU A C 1
ATOM 2379 O O . LEU A 1 322 ? -14.656 23.469 2.117 1 72.44 322 LEU A O 1
ATOM 2383 N N . ARG A 1 323 ? -13.5 21.672 2.346 1 66.75 323 ARG A N 1
ATOM 2384 C CA . ARG A 1 323 ? -12.656 21.938 1.186 1 66.75 323 ARG A CA 1
ATOM 2385 C C . ARG A 1 323 ? -12.633 20.734 0.245 1 66.75 323 ARG A C 1
ATOM 2387 O O . ARG A 1 323 ? -12.836 19.594 0.677 1 66.75 323 ARG A O 1
ATOM 2394 N N . GLN A 1 324 ? -12.438 21.172 -1.016 1 66.56 324 GLN A N 1
ATOM 2395 C CA . GLN A 1 324 ? -12.289 20.062 -1.964 1 66.56 324 GLN A CA 1
ATOM 2396 C C . GLN A 1 324 ? -11.133 19.156 -1.562 1 66.56 324 GLN A C 1
ATOM 2398 O O . GLN A 1 324 ? -10.055 19.625 -1.201 1 66.56 324 GLN A O 1
ATOM 2403 N N . GLY A 1 325 ? -11.406 17.797 -1.554 1 62.78 325 GLY A N 1
ATOM 2404 C CA . GLY A 1 325 ? -10.398 16.828 -1.163 1 62.78 325 GLY A CA 1
ATOM 2405 C C . GLY A 1 325 ? -10.602 16.281 0.241 1 62.78 325 GLY A C 1
ATOM 2406 O O . GLY A 1 325 ? -9.969 15.305 0.633 1 62.78 325 GLY A O 1
ATOM 2407 N N . ASP A 1 326 ? -11.422 16.969 1.018 1 69.75 326 ASP A N 1
ATOM 2408 C CA . ASP A 1 326 ? -11.758 16.469 2.342 1 69.75 326 ASP A CA 1
ATOM 2409 C C . ASP A 1 326 ? -12.477 15.117 2.246 1 69.75 326 ASP A C 1
ATOM 2411 O O . ASP A 1 326 ? -13.281 14.898 1.342 1 69.75 326 ASP A O 1
ATOM 2415 N N . VAL A 1 327 ? -12.094 14.242 3.047 1 73.44 327 VAL A N 1
ATOM 2416 C CA . VAL A 1 327 ? -12.805 12.977 3.162 1 73.44 327 VAL A CA 1
ATOM 2417 C C . VAL A 1 327 ? -13.734 13.016 4.375 1 73.44 327 VAL A C 1
ATOM 2419 O O . VAL A 1 327 ? -13.281 13.148 5.512 1 73.44 327 VAL A O 1
ATOM 2422 N N . LEU A 1 328 ? -15.023 12.969 4.164 1 79.19 328 LEU A N 1
ATOM 2423 C CA . LEU A 1 328 ? -16.016 12.977 5.23 1 79.19 328 LEU A CA 1
ATOM 2424 C C . LEU A 1 328 ? -16.359 11.555 5.664 1 79.19 328 LEU A C 1
ATOM 2426 O O . LEU A 1 328 ? -16.719 10.719 4.832 1 79.19 328 LEU A O 1
ATOM 2430 N N . HIS A 1 329 ? -16.109 11.336 6.914 1 72.94 329 HIS A N 1
ATOM 2431 C CA . HIS A 1 329 ? -16.578 10.078 7.492 1 72.94 329 HIS A CA 1
ATOM 2432 C C . HIS A 1 329 ? -18.016 10.195 7.984 1 72.94 329 HIS A C 1
ATOM 2434 O O . HIS A 1 329 ? -18.281 10.906 8.953 1 72.94 329 HIS A O 1
ATOM 2440 N N . VAL A 1 330 ? -18.906 9.539 7.312 1 74.94 330 VAL A N 1
ATOM 2441 C CA . VAL A 1 330 ? -20.328 9.75 7.578 1 74.94 330 VAL A CA 1
ATOM 2442 C C . VAL A 1 330 ? -20.953 8.469 8.109 1 74.94 330 VAL A C 1
ATOM 2444 O O . VAL A 1 330 ? -20.484 7.367 7.809 1 74.94 330 VAL A O 1
ATOM 2447 N N . VAL A 1 331 ? -21.828 8.68 9.047 1 65.81 331 VAL A N 1
ATOM 2448 C CA . VAL A 1 331 ? -22.625 7.594 9.594 1 65.81 331 VAL A CA 1
ATOM 2449 C C . VAL A 1 331 ? -24.109 7.863 9.336 1 65.81 331 VAL A C 1
ATOM 2451 O O . VAL A 1 331 ? -24.609 8.961 9.602 1 65.81 331 VAL A O 1
ATOM 2454 N N . GLY A 1 332 ? -24.703 7.082 8.711 1 65 332 GLY A N 1
ATOM 2455 C CA . GLY A 1 332 ? -26.125 7.227 8.422 1 65 332 GLY A CA 1
ATOM 2456 C C . GLY A 1 332 ? -26.719 6.023 7.715 1 65 332 GLY A C 1
ATOM 2457 O O . GLY A 1 332 ? -26.062 4.984 7.59 1 65 332 GLY A O 1
ATOM 2458 N N . ASN A 1 333 ? -27.938 6.211 7.5 1 58.09 333 ASN A N 1
ATOM 2459 C CA . ASN A 1 333 ? -28.594 5.156 6.73 1 58.09 333 ASN A CA 1
ATOM 2460 C C . ASN A 1 333 ? -28.016 5.039 5.324 1 58.09 333 ASN A C 1
ATOM 2462 O O . ASN A 1 333 ? -27.641 6.043 4.719 1 58.09 333 ASN A O 1
ATOM 2466 N N . PRO A 1 334 ? -27.844 3.807 4.934 1 60.34 334 PRO A N 1
ATOM 2467 C CA . PRO A 1 334 ? -27.188 3.576 3.643 1 60.34 334 PRO A CA 1
ATOM 2468 C C . PRO A 1 334 ? -27.812 4.395 2.514 1 60.34 334 PRO A C 1
ATOM 2470 O O . PRO A 1 334 ? -27.094 4.938 1.67 1 60.34 334 PRO A O 1
ATOM 2473 N N . GLU A 1 335 ? -29.094 4.488 2.508 1 56.91 335 GLU A N 1
ATOM 2474 C CA . GLU A 1 335 ? -29.766 5.23 1.442 1 56.91 335 GLU A CA 1
ATOM 2475 C C . GLU A 1 335 ? -29.406 6.711 1.49 1 56.91 335 GLU A C 1
ATOM 2477 O O . GLU A 1 335 ? -29.109 7.32 0.457 1 56.91 335 GLU A O 1
ATOM 2482 N N . THR A 1 336 ? -29.484 7.094 2.648 1 60.59 336 THR A N 1
ATOM 2483 C CA . THR A 1 336 ? -29.203 8.516 2.814 1 60.59 336 THR A CA 1
ATOM 2484 C C . THR A 1 336 ? -27.734 8.82 2.541 1 60.59 336 THR A C 1
ATOM 2486 O O . THR A 1 336 ? -27.406 9.867 1.985 1 60.59 336 THR A O 1
ATOM 2489 N N . VAL A 1 337 ? -26.938 7.93 2.951 1 69.62 337 VAL A N 1
ATOM 2490 C CA . VAL A 1 337 ? -25.5 8.102 2.734 1 69.62 337 VAL A CA 1
ATOM 2491 C C . VAL A 1 337 ? -25.219 8.148 1.237 1 69.62 337 VAL A C 1
ATOM 2493 O O . VAL A 1 337 ? -24.359 8.922 0.791 1 69.62 337 VAL A O 1
ATOM 2496 N N . GLU A 1 338 ? -25.906 7.344 0.543 1 65 338 GLU A N 1
ATOM 2497 C CA . GLU A 1 338 ? -25.703 7.355 -0.902 1 65 338 GLU A CA 1
ATOM 2498 C C . GLU A 1 338 ? -26.156 8.68 -1.512 1 65 338 GLU A C 1
ATOM 2500 O O . GLU A 1 338 ? -25.547 9.172 -2.465 1 65 338 GLU A O 1
ATOM 2505 N N . ASN A 1 339 ? -27.172 9.188 -0.986 1 60.53 339 ASN A N 1
ATOM 2506 C CA . ASN A 1 339 ? -27.641 10.484 -1.458 1 60.53 339 ASN A CA 1
ATOM 2507 C C . ASN A 1 339 ? -26.641 11.594 -1.145 1 60.53 339 ASN A C 1
ATOM 2509 O O . ASN A 1 339 ? -26.406 12.477 -1.968 1 60.53 339 ASN A O 1
ATOM 2513 N N . VAL A 1 340 ? -26.156 11.438 -0.007 1 67.31 340 VAL A N 1
ATOM 2514 C CA . VAL A 1 340 ? -25.156 12.422 0.404 1 67.31 340 VAL A CA 1
ATOM 2515 C C . VAL A 1 340 ? -23.922 12.297 -0.47 1 67.31 340 VAL A C 1
ATOM 2517 O O . VAL A 1 340 ? -23.281 13.305 -0.813 1 67.31 340 VAL A O 1
ATOM 2520 N N . LYS A 1 341 ? -23.641 11.07 -0.741 1 72.31 341 LYS A N 1
ATOM 2521 C CA . LYS A 1 341 ? -22.5 10.82 -1.624 1 72.31 341 LYS A CA 1
ATOM 2522 C C . LYS A 1 341 ? -22.688 11.508 -2.973 1 72.31 341 LYS A C 1
ATOM 2524 O O . LYS A 1 341 ? -21.75 12.078 -3.521 1 72.31 341 LYS A O 1
ATOM 2529 N N . LYS A 1 342 ? -23.828 11.398 -3.449 1 63.56 342 LYS A N 1
ATOM 2530 C CA . LYS A 1 342 ? -24.125 12.055 -4.719 1 63.56 342 LYS A CA 1
ATOM 2531 C C . LYS A 1 342 ? -24 13.57 -4.598 1 63.56 342 LYS A C 1
ATOM 2533 O O . LYS A 1 342 ? -23.562 14.242 -5.535 1 63.56 342 LYS A O 1
ATOM 2538 N N . MET A 1 343 ? -24.406 13.984 -3.557 1 61.09 343 MET A N 1
ATOM 2539 C CA . MET A 1 343 ? -24.375 15.43 -3.326 1 61.09 343 MET A CA 1
ATOM 2540 C C . MET A 1 343 ? -22.938 15.914 -3.166 1 61.09 343 MET A C 1
ATOM 2542 O O . MET A 1 343 ? -22.578 16.984 -3.662 1 61.09 343 MET A O 1
ATOM 2546 N N . LEU A 1 344 ? -22.234 15.172 -2.395 1 66 344 LEU A N 1
ATOM 2547 C CA . LEU A 1 344 ? -20.875 15.586 -2.078 1 66 344 LEU A CA 1
ATOM 2548 C C . LEU A 1 344 ? -19.922 15.211 -3.207 1 66 344 LEU A C 1
ATOM 2550 O O . LEU A 1 344 ? -18.875 15.836 -3.369 1 66 344 LEU A O 1
ATOM 2554 N N . GLY A 1 345 ? -20.375 14.359 -4.055 1 53.38 345 GLY A N 1
ATOM 2555 C CA . GLY A 1 345 ? -19.484 13.812 -5.059 1 53.38 345 GLY A CA 1
ATOM 2556 C C . GLY A 1 345 ? -18.656 12.648 -4.551 1 53.38 345 GLY A C 1
ATOM 2557 O O . GLY A 1 345 ? -18.359 12.562 -3.355 1 53.38 345 GLY A O 1
ATOM 2558 N N . ASP A 1 346 ? -19 11.344 -4.875 1 55.06 346 ASP A N 1
ATOM 2559 C CA . ASP A 1 346 ? -18.188 10.203 -4.457 1 55.06 346 ASP A CA 1
ATOM 2560 C C . ASP A 1 346 ? -17.5 9.547 -5.652 1 55.06 346 ASP A C 1
ATOM 2562 O O . ASP A 1 346 ? -18.172 9.133 -6.602 1 55.06 346 ASP A O 1
ATOM 2566 N N . ASP A 1 347 ? -16.688 10.211 -6.199 1 47.53 347 ASP A N 1
ATOM 2567 C CA . ASP A 1 347 ? -16.141 9.484 -7.336 1 47.53 347 ASP A CA 1
ATOM 2568 C C . ASP A 1 347 ? -15.828 8.031 -6.961 1 47.53 347 ASP A C 1
ATOM 2570 O O . ASP A 1 347 ? -15.43 7.75 -5.832 1 47.53 347 ASP A O 1
ATOM 2574 N N . VAL A 1 348 ? -16.578 7.184 -7.648 1 41.56 348 VAL A N 1
ATOM 2575 C CA . VAL A 1 348 ? -16.453 5.738 -7.812 1 41.56 348 VAL A CA 1
ATOM 2576 C C . VAL A 1 348 ? -14.992 5.32 -7.598 1 41.56 348 VAL A C 1
ATOM 2578 O O . VAL A 1 348 ? -14.297 4.961 -8.547 1 41.56 348 VAL A O 1
ATOM 2581 N N . ARG A 1 349 ? -14.156 6.129 -7.086 1 43.62 349 ARG A N 1
ATOM 2582 C CA . ARG A 1 349 ? -12.719 5.887 -7.148 1 43.62 349 ARG A CA 1
ATOM 2583 C C . ARG A 1 349 ? -12.336 4.641 -6.355 1 43.62 349 ARG A C 1
ATOM 2585 O O . ARG A 1 349 ? -11.156 4.305 -6.246 1 43.62 349 ARG A O 1
ATOM 2592 N N . ALA A 1 350 ? -13.32 4.273 -5.422 1 42.5 350 ALA A N 1
ATOM 2593 C CA . ALA A 1 350 ? -12.977 3.117 -4.602 1 42.5 350 ALA A CA 1
ATOM 2594 C C . ALA A 1 350 ? -12.523 1.946 -5.469 1 42.5 350 ALA A C 1
ATOM 2596 O O . ALA A 1 350 ? -11.93 0.989 -4.969 1 42.5 350 ALA A O 1
ATOM 2597 N N . LEU A 1 351 ? -13.133 1.903 -6.688 1 37.62 351 LEU A N 1
ATOM 2598 C CA . LEU A 1 351 ? -12.992 0.635 -7.395 1 37.62 351 LEU A CA 1
ATOM 2599 C C . LEU A 1 351 ? -11.617 0.52 -8.039 1 37.62 351 LEU A C 1
ATOM 2601 O O . LEU A 1 351 ? -11.312 -0.486 -8.688 1 37.62 351 LEU A O 1
ATOM 2605 N N . PHE A 1 352 ? -10.891 1.696 -8.078 1 40.34 352 PHE A N 1
ATOM 2606 C CA . PHE A 1 352 ? -9.82 1.442 -9.031 1 40.34 352 PHE A CA 1
ATOM 2607 C C . PHE A 1 352 ? -8.586 0.893 -8.328 1 40.34 352 PHE A C 1
ATOM 2609 O O . PHE A 1 352 ? -8.203 1.382 -7.266 1 40.34 352 PHE A O 1
ATOM 2616 N N . ALA A 1 353 ? -8.492 -0.285 -8.523 1 46.56 353 ALA A N 1
ATOM 2617 C CA . ALA A 1 353 ? -7.246 -0.991 -8.211 1 46.56 353 ALA A CA 1
ATOM 2618 C C . ALA A 1 353 ? -6.035 -0.088 -8.422 1 46.56 353 ALA A C 1
ATOM 2620 O O . ALA A 1 353 ? -5.824 0.428 -9.523 1 46.56 353 ALA A O 1
ATOM 2621 N N . THR A 1 354 ? -5.676 0.774 -7.387 1 53.56 354 THR A N 1
ATOM 2622 C CA . THR A 1 354 ? -4.457 1.58 -7.414 1 53.56 354 THR A CA 1
ATOM 2623 C C . THR A 1 354 ? -3.295 0.785 -8 1 53.56 354 THR A C 1
ATOM 2625 O O . THR A 1 354 ? -2.992 -0.316 -7.535 1 53.56 354 THR A O 1
ATOM 2628 N N . SER A 1 355 ? -2.865 1.117 -9.258 1 69.06 355 SER A N 1
ATOM 2629 C CA . SER A 1 355 ? -1.804 0.423 -9.984 1 69.06 355 SER A CA 1
ATOM 2630 C C . SER A 1 355 ? -0.428 0.932 -9.562 1 69.06 355 SER A C 1
ATOM 2632 O O . SER A 1 355 ? -0.275 2.104 -9.211 1 69.06 355 SER A O 1
ATOM 2634 N N . VAL A 1 356 ? 0.468 0.157 -9.078 1 81.75 356 VAL A N 1
ATOM 2635 C CA . VAL A 1 356 ? 1.887 0.41 -8.852 1 81.75 356 VAL A CA 1
ATOM 2636 C C . VAL A 1 356 ? 2.449 1.261 -9.992 1 81.75 356 VAL A C 1
ATOM 2638 O O . VAL A 1 356 ? 3.408 2.012 -9.797 1 81.75 356 VAL A O 1
ATOM 2641 N N . MET A 1 357 ? 1.731 1.285 -11.086 1 84.62 357 MET A N 1
ATOM 2642 C CA . MET A 1 357 ? 2.193 2.021 -12.258 1 84.62 357 MET A CA 1
ATOM 2643 C C . MET A 1 357 ? 2.059 3.525 -12.047 1 84.62 357 MET A C 1
ATOM 2645 O O . MET A 1 357 ? 2.879 4.301 -12.539 1 84.62 357 MET A O 1
ATOM 2649 N N . VAL A 1 358 ? 1.052 3.891 -11.398 1 83.56 358 VAL A N 1
ATOM 2650 C CA . VAL A 1 358 ? 0.836 5.309 -11.125 1 83.56 358 VAL A CA 1
ATOM 2651 C C . VAL A 1 358 ? 1.922 5.824 -10.188 1 83.56 358 VAL A C 1
ATOM 2653 O O . VAL A 1 358 ? 2.465 6.914 -10.391 1 83.56 358 VAL A O 1
ATOM 2656 N N . LEU A 1 359 ? 2.188 5.039 -9.172 1 89.5 359 LEU A N 1
ATOM 2657 C CA . LEU A 1 359 ? 3.24 5.395 -8.234 1 89.5 359 LEU A CA 1
ATOM 2658 C C . LEU A 1 359 ? 4.586 5.516 -8.938 1 89.5 359 LEU A C 1
ATOM 2660 O O . LEU A 1 359 ? 5.285 6.52 -8.781 1 89.5 359 LEU A O 1
ATOM 2664 N N . LEU A 1 360 ? 4.922 4.574 -9.734 1 93 360 LEU A N 1
ATOM 2665 C CA . LEU A 1 360 ? 6.227 4.52 -10.383 1 93 360 LEU A CA 1
ATOM 2666 C C . LEU A 1 360 ? 6.34 5.586 -11.469 1 93 360 LEU A C 1
ATOM 2668 O O . LEU A 1 360 ? 7.418 6.137 -11.695 1 93 360 LEU A O 1
ATOM 2672 N N . SER A 1 361 ? 5.254 5.852 -12.148 1 92.12 361 SER A N 1
ATOM 2673 C CA . SER A 1 361 ? 5.266 6.922 -13.141 1 92.12 361 SER A CA 1
ATOM 2674 C C . SER A 1 361 ? 5.469 8.281 -12.484 1 92.12 361 SER A C 1
ATOM 2676 O O . SER A 1 361 ? 6.164 9.141 -13.023 1 92.12 361 SER A O 1
ATOM 2678 N N . GLY A 1 362 ? 4.773 8.492 -11.406 1 93.38 362 GLY A N 1
ATOM 2679 C CA . GLY A 1 362 ? 4.988 9.727 -10.672 1 93.38 362 GLY A CA 1
ATOM 2680 C C . GLY A 1 362 ? 6.426 9.906 -10.219 1 93.38 362 GLY A C 1
ATOM 2681 O O . GLY A 1 362 ? 6.988 10.992 -10.336 1 93.38 362 GLY A O 1
ATOM 2682 N N . LEU A 1 363 ? 6.969 8.836 -9.703 1 95.38 363 LEU A N 1
ATOM 2683 C CA . LEU A 1 363 ? 8.359 8.875 -9.266 1 95.38 363 LEU A CA 1
ATOM 2684 C C . LEU A 1 363 ? 9.289 9.141 -10.445 1 95.38 363 LEU A C 1
ATOM 2686 O O . LEU A 1 363 ? 10.242 9.914 -10.32 1 95.38 363 LEU A O 1
ATOM 2690 N N . PHE A 1 364 ? 9.023 8.5 -11.516 1 95.38 364 PHE A N 1
ATOM 2691 C CA . PHE A 1 364 ? 9.844 8.664 -12.711 1 95.38 364 PHE A CA 1
ATOM 2692 C C . PHE A 1 364 ? 9.805 10.109 -13.203 1 95.38 364 PHE A C 1
ATOM 2694 O O . PHE A 1 364 ? 10.844 10.695 -13.492 1 95.38 364 PHE A O 1
ATOM 2701 N N . CYS A 1 365 ? 8.664 10.656 -13.273 1 94.5 365 CYS A N 1
ATOM 2702 C CA . CYS A 1 365 ? 8.508 12.047 -13.68 1 94.5 365 CYS A CA 1
ATOM 2703 C C . CYS A 1 365 ? 9.219 12.984 -12.711 1 94.5 365 CYS A C 1
ATOM 2705 O O . CYS A 1 365 ? 9.852 13.953 -13.133 1 94.5 365 CYS A O 1
ATOM 2707 N N . GLY A 1 366 ? 9.055 12.695 -11.5 1 94.38 366 GLY A N 1
ATOM 2708 C CA . GLY A 1 366 ? 9.703 13.508 -10.484 1 94.38 366 GLY A CA 1
ATOM 2709 C C . GLY A 1 366 ? 11.219 13.531 -10.625 1 94.38 366 GLY A C 1
ATOM 2710 O O . GLY A 1 366 ? 11.836 14.594 -10.57 1 94.38 366 GLY A O 1
ATOM 2711 N N . LEU A 1 367 ? 11.781 12.383 -10.789 1 93.94 367 LEU A N 1
ATOM 2712 C CA . LEU A 1 367 ? 13.227 12.305 -10.938 1 93.94 367 LEU A CA 1
ATOM 2713 C C . LEU A 1 367 ? 13.688 12.977 -12.227 1 93.94 367 LEU A C 1
ATOM 2715 O O . LEU A 1 367 ? 14.727 13.633 -12.258 1 93.94 367 LEU A O 1
ATOM 2719 N N . ALA A 1 368 ? 12.938 12.805 -13.258 1 93.44 368 ALA A N 1
ATOM 2720 C CA . ALA A 1 368 ? 13.266 13.422 -14.539 1 93.44 368 ALA A CA 1
ATOM 2721 C C . ALA A 1 368 ? 13.219 14.945 -14.438 1 93.44 368 ALA A C 1
ATOM 2723 O O . ALA A 1 368 ? 14.141 15.633 -14.891 1 93.44 368 ALA A O 1
ATOM 2724 N N . PHE A 1 369 ? 12.203 15.445 -13.82 1 91.69 369 PHE A N 1
ATOM 2725 C CA . PHE A 1 369 ? 12.055 16.891 -13.672 1 91.69 369 PHE A CA 1
ATOM 2726 C C . PHE A 1 369 ? 13.078 17.438 -12.688 1 91.69 369 PHE A C 1
ATOM 2728 O O . PHE A 1 369 ? 13.547 18.578 -12.844 1 91.69 369 PHE A O 1
ATOM 2735 N N . GLY A 1 370 ? 13.328 16.672 -11.711 1 89.19 370 GLY A N 1
ATOM 2736 C CA . GLY A 1 370 ? 14.289 17.094 -10.719 1 89.19 370 GLY A CA 1
ATOM 2737 C C . GLY A 1 370 ? 15.695 17.25 -11.273 1 89.19 370 GLY A C 1
ATOM 2738 O O . GLY A 1 370 ? 16.5 18 -10.727 1 89.19 370 GLY A O 1
ATOM 2739 N N . ALA A 1 371 ? 15.961 16.547 -12.359 1 88.88 371 ALA A N 1
ATOM 2740 C CA . ALA A 1 371 ? 17.297 16.562 -12.953 1 88.88 371 ALA A CA 1
ATOM 2741 C C . ALA A 1 371 ? 17.422 17.688 -13.984 1 88.88 371 ALA A C 1
ATOM 2743 O O . ALA A 1 371 ? 18.531 18.031 -14.414 1 88.88 371 ALA A O 1
ATOM 2744 N N . LEU A 1 372 ? 16.344 18.359 -14.25 1 87.75 372 LEU A N 1
ATOM 2745 C CA . LEU A 1 372 ? 16.375 19.438 -15.227 1 87.75 372 LEU A CA 1
ATOM 2746 C C . LEU A 1 372 ? 17.016 20.688 -14.625 1 87.75 372 LEU A C 1
ATOM 2748 O O . LEU A 1 372 ? 16.625 21.141 -13.547 1 87.75 372 LEU A O 1
ATOM 2752 N N . PRO A 1 373 ? 18 21.203 -15.312 1 85.44 373 PRO A N 1
ATOM 2753 C CA . PRO A 1 373 ? 18.641 22.422 -14.812 1 85.44 373 PRO A CA 1
ATOM 2754 C C . PRO A 1 373 ? 17.75 23.656 -14.961 1 85.44 373 PRO A C 1
ATOM 2756 O O . PRO A 1 373 ? 17.141 23.859 -16 1 85.44 373 PRO A O 1
ATOM 2759 N N . LEU A 1 374 ? 17.562 24.281 -13.828 1 81.12 374 LEU A N 1
ATOM 2760 C CA . LEU A 1 374 ? 16.812 25.531 -13.812 1 81.12 374 LEU A CA 1
ATOM 2761 C C . LEU A 1 374 ? 17.75 26.719 -13.609 1 81.12 374 LEU A C 1
ATOM 2763 O O . LEU A 1 374 ? 18.625 26.688 -12.742 1 81.12 374 LEU A O 1
ATOM 2767 N N . TYR A 1 375 ? 17.719 27.625 -14.547 1 76.88 375 TYR A N 1
ATOM 2768 C CA . TYR A 1 375 ? 18.562 28.812 -14.414 1 76.88 375 TYR A CA 1
ATOM 2769 C C . TYR A 1 375 ? 17.875 29.859 -13.555 1 76.88 375 TYR A C 1
ATOM 2771 O O . TYR A 1 375 ? 16.766 30.312 -13.867 1 76.88 375 TYR A O 1
ATOM 2779 N N . LEU A 1 376 ? 18.359 30 -12.398 1 69 376 LEU A N 1
ATOM 2780 C CA . LEU A 1 376 ? 17.875 31.078 -11.547 1 69 376 LEU A CA 1
ATOM 2781 C C . LEU A 1 376 ? 18.797 32.281 -11.625 1 69 376 LEU A C 1
ATOM 2783 O O . LEU A 1 376 ? 20.016 32.156 -11.414 1 69 376 LEU A O 1
ATOM 2787 N N . PRO A 1 377 ? 18.234 33.344 -12.023 1 71 377 PRO A N 1
ATOM 2788 C CA . PRO A 1 377 ? 19.078 34.562 -12.086 1 71 377 PRO A CA 1
ATOM 2789 C C . PRO A 1 377 ? 19.781 34.844 -10.758 1 71 377 PRO A C 1
ATOM 2791 O O . PRO A 1 377 ? 19.141 34.844 -9.703 1 71 377 PRO A O 1
ATOM 2794 N N . GLY A 1 378 ? 21.109 34.938 -10.719 1 62.56 378 GLY A N 1
ATOM 2795 C CA . GLY A 1 378 ? 21.875 35.25 -9.531 1 62.56 378 GLY A CA 1
ATOM 2796 C C . GLY A 1 378 ? 22.469 34.031 -8.852 1 62.56 378 GLY A C 1
ATOM 2797 O O . GLY A 1 378 ? 23.531 34.094 -8.25 1 62.56 378 GLY A O 1
ATOM 2798 N N . LEU A 1 379 ? 21.781 32.938 -8.898 1 63.97 379 LEU A N 1
ATOM 2799 C CA . LEU A 1 379 ? 22.203 31.75 -8.141 1 63.97 379 LEU A CA 1
ATOM 2800 C C . LEU A 1 379 ? 22.828 30.703 -9.062 1 63.97 379 LEU A C 1
ATOM 2802 O O . LEU A 1 379 ? 23.531 29.812 -8.602 1 63.97 379 LEU A O 1
ATOM 2806 N N . GLY A 1 380 ? 22.672 30.938 -10.438 1 68.94 380 GLY A N 1
ATOM 2807 C CA . GLY A 1 380 ? 23.234 30 -11.398 1 68.94 380 GLY A CA 1
ATOM 2808 C C . GLY A 1 380 ? 22.297 28.844 -11.727 1 68.94 380 GLY A C 1
ATOM 2809 O O . GLY A 1 380 ? 21.078 29 -11.711 1 68.94 380 GLY A O 1
ATOM 2810 N N . ILE A 1 381 ? 22.953 27.781 -12.164 1 75.25 381 ILE A N 1
ATOM 2811 C CA . ILE A 1 381 ? 22.188 26.609 -12.57 1 75.25 381 ILE A CA 1
ATOM 2812 C C . ILE A 1 381 ? 21.844 25.75 -11.352 1 75.25 381 ILE A C 1
ATOM 2814 O O . ILE A 1 381 ? 22.734 25.406 -10.562 1 75.25 381 ILE A O 1
ATOM 2818 N N . PHE A 1 382 ? 20.547 25.734 -11.148 1 76.62 382 PHE A N 1
ATOM 2819 C CA . PHE A 1 382 ? 20.047 24.984 -10 1 76.62 382 PHE A CA 1
ATOM 2820 C C . PHE A 1 382 ? 19.156 23.828 -10.445 1 76.62 382 PHE A C 1
ATOM 2822 O O . PHE A 1 382 ? 18.5 23.906 -11.484 1 76.62 382 PHE A O 1
ATOM 2829 N N . THR A 1 383 ? 19.375 22.656 -9.758 1 82.06 383 THR A N 1
ATOM 2830 C CA . THR A 1 383 ? 18.438 21.547 -9.984 1 82.06 383 THR A CA 1
ATOM 2831 C C . THR A 1 383 ? 17.594 21.297 -8.734 1 82.06 383 THR A C 1
ATOM 2833 O O . THR A 1 383 ? 18.047 21.516 -7.613 1 82.06 383 THR A O 1
ATOM 2836 N N . LEU A 1 384 ? 16.453 20.922 -8.836 1 83.12 384 LEU A N 1
ATOM 2837 C CA . LEU A 1 384 ? 15.586 20.594 -7.703 1 83.12 384 LEU A CA 1
ATOM 2838 C C . LEU A 1 384 ? 16.062 19.328 -6.996 1 83.12 384 LEU A C 1
ATOM 2840 O O . LEU A 1 384 ? 15.805 19.141 -5.805 1 83.12 384 LEU A O 1
ATOM 2844 N N . GLY A 1 385 ? 16.828 18.531 -7.785 1 85.25 385 GLY A N 1
ATOM 2845 C CA . GLY A 1 385 ? 17.266 17.266 -7.215 1 85.25 385 GLY A CA 1
ATOM 2846 C C . GLY A 1 385 ? 16.156 16.234 -7.164 1 85.25 385 GLY A C 1
ATOM 2847 O O . GLY A 1 385 ? 15.039 16.484 -7.598 1 85.25 385 GLY A O 1
ATOM 2848 N N . ALA A 1 386 ? 16.453 15.086 -6.586 1 88.56 386 ALA A N 1
ATOM 2849 C CA . ALA A 1 386 ? 15.492 13.992 -6.488 1 88.56 386 ALA A CA 1
ATOM 2850 C C . ALA A 1 386 ? 14.367 14.344 -5.523 1 88.56 386 ALA A C 1
ATOM 2852 O O . ALA A 1 386 ? 13.195 14.109 -5.82 1 88.56 386 ALA A O 1
ATOM 2853 N N . THR A 1 387 ? 14.727 14.922 -4.422 1 87.62 387 THR A N 1
ATOM 2854 C CA . THR A 1 387 ? 13.742 15.242 -3.395 1 87.62 387 THR A CA 1
ATOM 2855 C C . THR A 1 387 ? 12.773 16.312 -3.887 1 87.62 387 THR A C 1
ATOM 2857 O O . THR A 1 387 ? 11.562 16.156 -3.762 1 87.62 387 THR A O 1
ATOM 2860 N N . GLY A 1 388 ? 13.367 17.359 -4.422 1 87.31 388 GLY A N 1
ATOM 2861 C CA . GLY A 1 388 ? 12.516 18.406 -4.941 1 87.31 388 GLY A CA 1
ATOM 2862 C C . GLY A 1 388 ? 11.633 17.953 -6.09 1 87.31 388 GLY A C 1
ATOM 2863 O O . GLY A 1 388 ? 10.461 18.312 -6.156 1 87.31 388 GLY A O 1
ATOM 2864 N N . GLY A 1 389 ? 12.172 17.25 -6.984 1 90.38 389 GLY A N 1
ATOM 2865 C CA . GLY A 1 389 ? 11.43 16.766 -8.141 1 90.38 389 GLY A CA 1
ATOM 2866 C C . GLY A 1 389 ? 10.305 15.82 -7.766 1 90.38 389 GLY A C 1
ATOM 2867 O O . GLY A 1 389 ? 9.18 15.977 -8.234 1 90.38 389 GLY A O 1
ATOM 2868 N N . VAL A 1 390 ? 10.586 14.883 -6.914 1 93.19 390 VAL A N 1
ATOM 2869 C CA . VAL A 1 390 ? 9.602 13.875 -6.539 1 93.19 390 VAL A CA 1
ATOM 2870 C C . VAL A 1 390 ? 8.492 14.523 -5.707 1 93.19 390 VAL A C 1
ATOM 2872 O O . VAL A 1 390 ? 7.328 14.125 -5.801 1 93.19 390 VAL A O 1
ATOM 2875 N N . LEU A 1 391 ? 8.852 15.484 -4.891 1 89.94 391 LEU A N 1
ATOM 2876 C CA . LEU A 1 391 ? 7.836 16.219 -4.145 1 89.94 391 LEU A CA 1
ATOM 2877 C C . LEU A 1 391 ? 6.867 16.922 -5.09 1 89.94 391 LEU A C 1
ATOM 2879 O O . LEU A 1 391 ? 5.648 16.828 -4.914 1 89.94 391 LEU A O 1
ATOM 2883 N N . LEU A 1 392 ? 7.465 17.609 -6.008 1 90.5 392 LEU A N 1
ATOM 2884 C CA . LEU A 1 392 ? 6.637 18.344 -6.957 1 90.5 392 LEU A CA 1
ATOM 2885 C C . LEU A 1 392 ? 5.723 17.391 -7.727 1 90.5 392 LEU A C 1
ATOM 2887 O O . LEU A 1 392 ? 4.551 17.703 -7.953 1 90.5 392 LEU A O 1
ATOM 2891 N N . ALA A 1 393 ? 6.266 16.344 -8.172 1 93.75 393 ALA A N 1
ATOM 2892 C CA . ALA A 1 393 ? 5.453 15.359 -8.891 1 93.75 393 ALA A CA 1
ATOM 2893 C C . ALA A 1 393 ? 4.32 14.836 -8.008 1 93.75 393 ALA A C 1
ATOM 2895 O O . ALA A 1 393 ? 3.188 14.68 -8.469 1 93.75 393 ALA A O 1
ATOM 2896 N N . GLY A 1 394 ? 4.664 14.516 -6.762 1 91.75 394 GLY A N 1
ATOM 2897 C CA . GLY A 1 394 ? 3.639 14.07 -5.824 1 91.75 394 GLY A CA 1
ATOM 2898 C C . GLY A 1 394 ? 2.539 15.102 -5.617 1 91.75 394 GLY A C 1
ATOM 2899 O O . GLY A 1 394 ? 1.357 14.75 -5.59 1 91.75 394 GLY A O 1
ATOM 2900 N N . LEU A 1 395 ? 2.904 16.344 -5.508 1 87.19 395 LEU A N 1
ATOM 2901 C CA . LEU A 1 395 ? 1.942 17.422 -5.324 1 87.19 395 LEU A CA 1
ATOM 2902 C C . LEU A 1 395 ? 1.02 17.547 -6.531 1 87.19 395 LEU A C 1
ATOM 2904 O O . LEU A 1 395 ? -0.199 17.672 -6.379 1 87.19 395 LEU A O 1
ATOM 2908 N N . VAL A 1 396 ? 1.606 17.5 -7.66 1 90.25 396 VAL A N 1
ATOM 2909 C CA . VAL A 1 396 ? 0.845 17.672 -8.891 1 90.25 396 VAL A CA 1
ATOM 2910 C C . VAL A 1 396 ? -0.087 16.484 -9.102 1 90.25 396 VAL A C 1
ATOM 2912 O O . VAL A 1 396 ? -1.273 16.656 -9.391 1 90.25 396 VAL A O 1
ATOM 2915 N N . PHE A 1 397 ? 0.469 15.25 -8.953 1 88.62 397 PHE A N 1
ATOM 2916 C CA . PHE A 1 397 ? -0.343 14.055 -9.148 1 88.62 397 PHE A CA 1
ATOM 2917 C C . PHE A 1 397 ? -1.446 13.977 -8.102 1 88.62 397 PHE A C 1
ATOM 2919 O O . PHE A 1 397 ? -2.543 13.492 -8.383 1 88.62 397 PHE A O 1
ATOM 2926 N N . GLY A 1 398 ? -1.116 14.414 -6.957 1 81.75 398 GLY A N 1
ATOM 2927 C CA . GLY A 1 398 ? -2.123 14.438 -5.91 1 81.75 398 GLY A CA 1
ATOM 2928 C C . GLY A 1 398 ? -3.199 15.484 -6.137 1 81.75 398 GLY A C 1
ATOM 2929 O O . GLY A 1 398 ? -4.363 15.273 -5.785 1 81.75 398 GLY A O 1
ATOM 2930 N N . ALA A 1 399 ? -2.861 16.594 -6.707 1 80.19 399 ALA A N 1
ATOM 2931 C CA . ALA A 1 399 ? -3.781 17.703 -6.938 1 80.19 399 ALA A CA 1
ATOM 2932 C C . ALA A 1 399 ? -4.684 17.422 -8.141 1 80.19 399 ALA A C 1
ATOM 2934 O O . ALA A 1 399 ? -5.871 17.75 -8.117 1 80.19 399 ALA A O 1
ATOM 2935 N N . VAL A 1 400 ? -4.121 16.922 -9.219 1 79.81 400 VAL A N 1
ATOM 2936 C CA . VAL A 1 400 ? -4.871 16.703 -10.453 1 79.81 400 VAL A CA 1
ATOM 2937 C C . VAL A 1 400 ? -5.82 15.523 -10.273 1 79.81 400 VAL A C 1
ATOM 2939 O O . VAL A 1 400 ? -6.922 15.516 -10.828 1 79.81 400 VAL A O 1
ATOM 2942 N N . ARG A 1 401 ? -5.43 14.531 -9.484 1 70.38 401 ARG A N 1
ATOM 2943 C CA . ARG A 1 401 ? -6.211 13.367 -9.094 1 70.38 401 ARG A CA 1
ATOM 2944 C C . ARG A 1 401 ? -6.453 12.445 -10.289 1 70.38 401 ARG A C 1
ATOM 2946 O O . ARG A 1 401 ? -6.504 11.219 -10.133 1 70.38 401 ARG A O 1
ATOM 2953 N N . GLN A 1 402 ? -6.816 13.016 -11.484 1 70.75 402 GLN A N 1
ATOM 2954 C CA . GLN A 1 402 ? -7.066 12.18 -12.656 1 70.75 402 GLN A CA 1
ATOM 2955 C C . GLN A 1 402 ? -6.621 12.875 -13.938 1 70.75 402 GLN A C 1
ATOM 2957 O O . GLN A 1 402 ? -6.816 14.086 -14.094 1 70.75 402 GLN A O 1
ATOM 2962 N N . VAL A 1 403 ? -5.871 12.195 -14.602 1 70.06 403 VAL A N 1
ATOM 2963 C CA . VAL A 1 403 ? -5.484 12.664 -15.93 1 70.06 403 VAL A CA 1
ATOM 2964 C C . VAL A 1 403 ? -6.027 11.711 -17 1 70.06 403 VAL A C 1
ATOM 2966 O O . VAL A 1 403 ? -5.562 10.578 -17.125 1 70.06 403 VAL A O 1
ATOM 2969 N N . GLY A 1 404 ? -7.047 12.094 -17.734 1 62.84 404 GLY A N 1
ATOM 2970 C CA . GLY A 1 404 ? -7.703 11.211 -18.672 1 62.84 404 GLY A CA 1
ATOM 2971 C C . GLY A 1 404 ? -8.367 10.016 -18.016 1 62.84 404 GLY A C 1
ATOM 2972 O O . GLY A 1 404 ? -9.195 10.18 -17.109 1 62.84 404 GLY A O 1
ATOM 2973 N N . SER A 1 405 ? -7.84 8.883 -18.422 1 65.44 405 SER A N 1
ATOM 2974 C CA . SER A 1 405 ? -8.43 7.664 -17.891 1 65.44 405 SER A CA 1
ATOM 2975 C C . SER A 1 405 ? -7.598 7.117 -16.734 1 65.44 405 SER A C 1
ATOM 2977 O O . SER A 1 405 ? -7.992 6.141 -16.078 1 65.44 405 SER A O 1
ATOM 2979 N N . VAL A 1 406 ? -6.582 7.844 -16.391 1 70.25 406 VAL A N 1
ATOM 2980 C CA . VAL A 1 406 ? -5.68 7.324 -15.375 1 70.25 406 VAL A CA 1
ATOM 2981 C C . VAL A 1 406 ? -5.867 8.102 -14.07 1 70.25 406 VAL A C 1
ATOM 2983 O O . VAL A 1 406 ? -5.789 9.336 -14.062 1 70.25 406 VAL A O 1
ATOM 2986 N N . ILE A 1 407 ? -6.188 7.426 -13.133 1 73.38 407 ILE A N 1
ATOM 2987 C CA . ILE A 1 407 ? -6.289 8.023 -11.812 1 73.38 407 ILE A CA 1
ATOM 2988 C C . ILE A 1 407 ? -4.898 8.18 -11.203 1 73.38 407 ILE A C 1
ATOM 2990 O O . ILE A 1 407 ? -4.172 7.195 -11.039 1 73.38 407 ILE A O 1
ATOM 2994 N N . THR A 1 408 ? -4.488 9.359 -10.914 1 78.81 408 THR A N 1
ATOM 2995 C CA . THR A 1 408 ? -3.131 9.641 -10.461 1 78.81 408 THR A CA 1
ATOM 2996 C C . THR A 1 408 ? -3.076 9.695 -8.93 1 78.81 408 THR A C 1
ATOM 2998 O O . THR A 1 408 ? -1.993 9.672 -8.344 1 78.81 408 THR A O 1
ATOM 3001 N N . GLU A 1 409 ? -4.195 9.727 -8.297 1 76.06 409 GLU A N 1
ATOM 3002 C CA . GLU A 1 409 ? -4.246 9.758 -6.84 1 76.06 409 GLU A CA 1
ATOM 3003 C C . GLU A 1 409 ? -4.102 8.359 -6.246 1 76.06 409 GLU A C 1
ATOM 3005 O O . GLU A 1 409 ? -4.656 7.398 -6.773 1 76.06 409 GLU A O 1
ATOM 3010 N N . LEU A 1 410 ? -3.275 8.258 -5.199 1 76.44 410 LEU A N 1
ATOM 3011 C CA . LEU A 1 410 ? -3.143 7.008 -4.465 1 76.44 410 LEU A CA 1
ATOM 3012 C C . LEU A 1 410 ? -4.184 6.914 -3.357 1 76.44 410 LEU A C 1
ATOM 3014 O O . LEU A 1 410 ? -4.461 7.902 -2.674 1 76.44 410 LEU A O 1
ATOM 3018 N N . PRO A 1 411 ? -4.801 5.742 -3.256 1 70.75 411 PRO A N 1
ATOM 3019 C CA . PRO A 1 411 ? -5.684 5.566 -2.1 1 70.75 411 PRO A CA 1
ATOM 3020 C C . PRO A 1 411 ? -4.98 5.844 -0.772 1 70.75 411 PRO A C 1
ATOM 3022 O O . PRO A 1 411 ? -3.787 5.555 -0.629 1 70.75 411 PRO A O 1
ATOM 3025 N N . SER A 1 412 ? -5.711 6.316 0.203 1 71.62 412 SER A N 1
ATOM 3026 C CA . SER A 1 412 ? -5.152 6.777 1.47 1 71.62 412 SER A CA 1
ATOM 3027 C C . SER A 1 412 ? -4.371 5.668 2.166 1 71.62 412 SER A C 1
ATOM 3029 O O . SER A 1 412 ? -3.289 5.91 2.707 1 71.62 412 SER A O 1
ATOM 3031 N N . THR A 1 413 ? -4.922 4.473 2.082 1 71.44 413 THR A N 1
ATOM 3032 C CA . THR A 1 413 ? -4.277 3.357 2.764 1 71.44 413 THR A CA 1
ATOM 3033 C C . THR A 1 413 ? -2.965 2.99 2.074 1 71.44 413 THR A C 1
ATOM 3035 O O . THR A 1 413 ? -1.96 2.732 2.74 1 71.44 413 THR A O 1
ATOM 3038 N N . ALA A 1 414 ? -3.033 2.996 0.766 1 78.88 414 ALA A N 1
ATOM 3039 C CA . ALA A 1 414 ? -1.835 2.68 -0.008 1 78.88 414 ALA A CA 1
ATOM 3040 C C . ALA A 1 414 ? -0.766 3.754 0.17 1 78.88 414 ALA A C 1
ATOM 3042 O O . ALA A 1 414 ? 0.417 3.441 0.319 1 78.88 414 ALA A O 1
ATOM 3043 N N . ASN A 1 415 ? -1.184 4.965 0.146 1 84.25 415 ASN A N 1
ATOM 3044 C CA . ASN A 1 415 ? -0.25 6.074 0.31 1 84.25 415 ASN A CA 1
ATOM 3045 C C . ASN A 1 415 ? 0.395 6.062 1.692 1 84.25 415 ASN A C 1
ATOM 3047 O O . ASN A 1 415 ? 1.591 6.328 1.826 1 84.25 415 ASN A O 1
ATOM 3051 N N . ALA A 1 416 ? -0.403 5.809 2.68 1 81.56 416 ALA A N 1
ATOM 3052 C CA . ALA A 1 416 ? 0.122 5.746 4.043 1 81.56 416 ALA A CA 1
ATOM 3053 C C . ALA A 1 416 ? 1.16 4.637 4.18 1 81.56 416 ALA A C 1
ATOM 3055 O O . ALA A 1 416 ? 2.18 4.812 4.852 1 81.56 416 ALA A O 1
ATOM 3056 N N . LEU A 1 417 ? 0.884 3.561 3.568 1 85.62 417 LEU A N 1
ATOM 3057 C CA . LEU A 1 417 ? 1.797 2.426 3.627 1 85.62 417 LEU A CA 1
ATOM 3058 C C . LEU A 1 417 ? 3.129 2.764 2.969 1 85.62 417 LEU A C 1
ATOM 3060 O O . LEU A 1 417 ? 4.191 2.484 3.529 1 85.62 417 LEU A O 1
ATOM 3064 N N . ILE A 1 418 ? 3.084 3.318 1.776 1 90.38 418 ILE A N 1
ATOM 3065 C CA . ILE A 1 418 ? 4.289 3.67 1.036 1 90.38 418 ILE A CA 1
ATOM 3066 C C . ILE A 1 418 ? 5.066 4.746 1.793 1 90.38 418 ILE A C 1
ATOM 3068 O O . ILE A 1 418 ? 6.297 4.715 1.847 1 90.38 418 ILE A O 1
ATOM 3072 N N . ARG A 1 419 ? 4.348 5.68 2.301 1 89.12 419 ARG A N 1
ATOM 3073 C CA . ARG A 1 419 ? 4.965 6.762 3.062 1 89.12 419 ARG A CA 1
ATOM 3074 C C . ARG A 1 419 ? 5.734 6.219 4.262 1 89.12 419 ARG A C 1
ATOM 3076 O O . ARG A 1 419 ? 6.898 6.566 4.473 1 89.12 419 ARG A O 1
ATOM 3083 N N . ASP A 1 420 ? 5.074 5.379 5.016 1 89.25 420 ASP A N 1
ATOM 3084 C CA . ASP A 1 420 ? 5.676 4.848 6.234 1 89.25 420 ASP A CA 1
ATOM 3085 C C . ASP A 1 420 ? 6.816 3.885 5.906 1 89.25 420 ASP A C 1
ATOM 3087 O O . ASP A 1 420 ? 7.82 3.836 6.621 1 89.25 420 ASP A O 1
ATOM 3091 N N . LEU A 1 421 ? 6.602 3.094 4.91 1 93.19 421 LEU A N 1
ATOM 3092 C CA . LEU A 1 421 ? 7.676 2.207 4.469 1 93.19 421 LEU A CA 1
ATOM 3093 C C . LEU A 1 421 ? 8.891 3.01 4.012 1 93.19 421 LEU A C 1
ATOM 3095 O O . LEU A 1 421 ? 10.016 2.719 4.414 1 93.19 421 LEU A O 1
ATOM 3099 N N . GLY A 1 422 ? 8.664 3.979 3.133 1 94.31 422 GLY A N 1
ATOM 3100 C CA . GLY A 1 422 ? 9.742 4.832 2.664 1 94.31 422 GLY A CA 1
ATOM 3101 C C . GLY A 1 422 ? 10.461 5.559 3.787 1 94.31 422 GLY A C 1
ATOM 3102 O O . GLY A 1 422 ? 11.695 5.613 3.811 1 94.31 422 GLY A O 1
ATOM 3103 N N . LEU A 1 423 ? 9.68 6.098 4.688 1 92.31 423 LEU A N 1
ATOM 3104 C CA . LEU A 1 423 ? 10.242 6.812 5.828 1 92.31 423 LEU A CA 1
ATOM 3105 C C . LEU A 1 423 ? 11.102 5.887 6.68 1 92.31 423 LEU A C 1
ATOM 3107 O O . LEU A 1 423 ? 12.195 6.27 7.105 1 92.31 423 LEU A O 1
ATOM 3111 N N . GLY A 1 424 ? 10.648 4.703 6.945 1 93.75 424 GLY A N 1
ATOM 3112 C CA . GLY A 1 424 ? 11.414 3.732 7.707 1 93.75 424 GLY A CA 1
ATOM 3113 C C . GLY A 1 424 ? 12.742 3.373 7.055 1 93.75 424 GLY A C 1
ATOM 3114 O O . GLY A 1 424 ? 13.781 3.346 7.715 1 93.75 424 GLY A O 1
ATOM 3115 N N . LEU A 1 425 ? 12.695 3.066 5.738 1 95.56 425 LEU A N 1
ATOM 3116 C CA . LEU A 1 425 ? 13.914 2.742 5 1 95.56 425 LEU A CA 1
ATOM 3117 C C . LEU A 1 425 ? 14.906 3.898 5.055 1 95.56 425 LEU A C 1
ATOM 3119 O O . LEU A 1 425 ? 16.094 3.686 5.281 1 95.56 425 LEU A O 1
ATOM 3123 N N . PHE A 1 426 ? 14.414 5.055 4.891 1 93.69 426 PHE A N 1
ATOM 3124 C CA . PHE A 1 426 ? 15.234 6.262 4.852 1 93.69 426 PHE A CA 1
ATOM 3125 C C . PHE A 1 426 ? 15.883 6.516 6.203 1 93.69 426 PHE A C 1
ATOM 3127 O O . PHE A 1 426 ? 17.109 6.637 6.297 1 93.69 426 PHE A O 1
ATOM 3134 N N . LEU A 1 427 ? 15.109 6.523 7.262 1 92.44 427 LEU A N 1
ATOM 3135 C CA . LEU A 1 427 ? 15.586 6.906 8.586 1 92.44 427 LEU A CA 1
ATOM 3136 C C . LEU A 1 427 ? 16.5 5.832 9.156 1 92.44 427 LEU A C 1
ATOM 3138 O O . LEU A 1 427 ? 17.453 6.141 9.883 1 92.44 427 LEU A O 1
ATOM 3142 N N . ALA A 1 428 ? 16.25 4.605 8.82 1 94.44 428 ALA A N 1
ATOM 3143 C CA . ALA A 1 428 ? 17.094 3.523 9.312 1 94.44 428 ALA A CA 1
ATOM 3144 C C . ALA A 1 428 ? 18.531 3.66 8.789 1 94.44 428 ALA A C 1
ATOM 3146 O O . ALA A 1 428 ? 19.484 3.514 9.539 1 94.44 428 ALA A O 1
ATOM 3147 N N . VAL A 1 429 ? 18.656 3.934 7.48 1 93.44 429 VAL A N 1
ATOM 3148 C CA . VAL A 1 429 ? 19.984 4.051 6.879 1 93.44 429 VAL A CA 1
ATOM 3149 C C . VAL A 1 429 ? 20.672 5.328 7.371 1 93.44 429 VAL A C 1
ATOM 3151 O O . VAL A 1 429 ? 21.859 5.316 7.695 1 93.44 429 VAL A O 1
ATOM 3154 N N . VAL A 1 430 ? 19.906 6.383 7.445 1 89.94 430 VAL A N 1
ATOM 3155 C CA . VAL A 1 430 ? 20.453 7.668 7.891 1 89.94 430 VAL A CA 1
ATOM 3156 C C . VAL A 1 430 ? 20.938 7.555 9.336 1 89.94 430 VAL A C 1
ATOM 3158 O O . VAL A 1 430 ? 22 8.055 9.68 1 89.94 430 VAL A O 1
ATOM 3161 N N . GLY A 1 431 ? 20.141 6.91 10.156 1 90.94 431 GLY A N 1
ATOM 3162 C CA . GLY A 1 431 ? 20.516 6.73 11.547 1 90.94 431 GLY A CA 1
ATOM 3163 C C . GLY A 1 431 ? 21.781 5.91 11.719 1 90.94 431 GLY A C 1
ATOM 3164 O O . GLY A 1 431 ? 22.688 6.301 12.469 1 90.94 431 GLY A O 1
ATOM 3165 N N . THR A 1 432 ? 21.891 4.809 11.039 1 92.12 432 THR A N 1
ATOM 3166 C CA . THR A 1 432 ? 23.047 3.939 11.164 1 92.12 432 THR A CA 1
ATOM 3167 C C . THR A 1 432 ? 24.297 4.641 10.641 1 92.12 432 THR A C 1
ATOM 3169 O O . THR A 1 432 ? 25.391 4.473 11.203 1 92.12 432 THR A O 1
ATOM 3172 N N . ALA A 1 433 ? 24.172 5.375 9.578 1 88.19 433 ALA A N 1
ATOM 3173 C CA . ALA A 1 433 ? 25.312 6.121 9.031 1 88.19 433 ALA A CA 1
ATOM 3174 C C . ALA A 1 433 ? 25.766 7.207 10 1 88.19 433 ALA A C 1
ATOM 3176 O O . ALA A 1 433 ? 26.969 7.43 10.164 1 88.19 433 ALA A O 1
ATOM 3177 N N . ALA A 1 434 ? 24.859 7.836 10.625 1 87.94 434 ALA A N 1
ATOM 3178 C CA . ALA A 1 434 ? 25.141 8.93 11.547 1 87.94 434 ALA A CA 1
ATOM 3179 C C . ALA A 1 434 ? 25.75 8.414 12.852 1 87.94 434 ALA A C 1
ATOM 3181 O O . ALA A 1 434 ? 26.484 9.133 13.531 1 87.94 434 ALA A O 1
ATOM 3182 N N . GLY A 1 435 ? 25.344 7.25 13.203 1 87.12 435 GLY A N 1
ATOM 3183 C CA . GLY A 1 435 ? 25.859 6.68 14.438 1 87.12 435 GLY A CA 1
ATOM 3184 C C . GLY A 1 435 ? 27.375 6.664 14.5 1 87.12 435 GLY A C 1
ATOM 3185 O O . GLY A 1 435 ? 27.969 6.891 15.555 1 87.12 435 GLY A O 1
ATOM 3186 N N . GLY A 1 436 ? 28 6.461 13.398 1 82.44 436 GLY A N 1
ATOM 3187 C CA . GLY A 1 436 ? 29.453 6.441 13.359 1 82.44 436 GLY A CA 1
ATOM 3188 C C . GLY A 1 436 ? 30.078 7.824 13.5 1 82.44 436 GLY A C 1
ATOM 3189 O O . GLY A 1 436 ? 31.219 7.957 13.945 1 82.44 436 GLY A O 1
ATOM 3190 N N . THR A 1 437 ? 29.281 8.867 13.258 1 80.88 437 THR A N 1
ATOM 3191 C CA . THR A 1 437 ? 29.844 10.211 13.25 1 80.88 437 THR A CA 1
ATOM 3192 C C . THR A 1 437 ? 29.281 11.031 14.414 1 80.88 437 THR A C 1
ATOM 3194 O O . THR A 1 437 ? 29.688 12.172 14.625 1 80.88 437 THR A O 1
ATOM 3197 N N . LEU A 1 438 ? 28.391 10.539 15.102 1 83.06 438 LEU A N 1
ATOM 3198 C CA . LEU A 1 438 ? 27.734 11.266 16.172 1 83.06 438 LEU A CA 1
ATOM 3199 C C . LEU A 1 438 ? 28.75 11.711 17.234 1 83.06 438 LEU A C 1
ATOM 3201 O O . LEU A 1 438 ? 28.766 12.883 17.609 1 83.06 438 LEU A O 1
ATOM 3205 N N . VAL A 1 439 ? 29.609 10.805 17.625 1 84.06 439 VAL A N 1
ATOM 3206 C CA . VAL A 1 439 ? 30.547 11.086 18.719 1 84.06 439 VAL A CA 1
ATOM 3207 C C . VAL A 1 439 ? 31.578 12.109 18.266 1 84.06 439 VAL A C 1
ATOM 3209 O O . VAL A 1 439 ? 31.812 13.109 18.953 1 84.06 439 VAL A O 1
ATOM 3212 N N . PRO A 1 440 ? 32.094 11.914 17.125 1 82.31 440 PRO A N 1
ATOM 3213 C CA . PRO A 1 440 ? 33 12.938 16.656 1 82.31 440 PRO A CA 1
ATOM 3214 C C . PRO A 1 440 ? 32.375 14.305 16.5 1 82.31 440 PRO A C 1
ATOM 3216 O O . PRO A 1 440 ? 33 15.328 16.797 1 82.31 440 PRO A O 1
ATOM 3219 N N . THR A 1 441 ? 31.172 14.391 16.078 1 81.62 441 THR A N 1
ATOM 3220 C CA . THR A 1 441 ? 30.453 15.656 15.891 1 81.62 441 THR A CA 1
ATOM 3221 C C . THR A 1 441 ? 30.172 16.312 17.234 1 81.62 441 THR A C 1
ATOM 3223 O O . THR A 1 441 ? 30.312 17.531 17.375 1 81.62 441 THR A O 1
ATOM 3226 N N . LEU A 1 442 ? 29.766 15.586 18.234 1 84.19 442 LEU A N 1
ATOM 3227 C CA . LEU A 1 442 ? 29.484 16.109 19.562 1 84.19 442 LEU A CA 1
ATOM 3228 C C . LEU A 1 442 ? 30.766 16.594 20.234 1 84.19 442 LEU A C 1
ATOM 3230 O O . LEU A 1 442 ? 30.734 17.562 21 1 84.19 442 LEU A O 1
ATOM 3234 N N . ARG A 1 443 ? 31.797 15.883 19.922 1 83.62 443 ARG A N 1
ATOM 3235 C CA . ARG A 1 443 ? 33.062 16.281 20.5 1 83.62 443 ARG A CA 1
ATOM 3236 C C . ARG A 1 443 ? 33.562 17.594 19.891 1 83.62 443 ARG A C 1
ATOM 3238 O O . ARG A 1 443 ? 34.156 18.422 20.594 1 83.62 443 ARG A O 1
ATOM 3245 N N . GLU A 1 444 ? 33.344 17.688 18.656 1 83 444 GLU A N 1
ATOM 3246 C CA . GLU A 1 444 ? 33.812 18.875 17.953 1 83 444 GLU A CA 1
ATOM 3247 C C . GLU A 1 444 ? 32.969 20.094 18.281 1 83 444 GLU A C 1
ATOM 3249 O O . GLU A 1 444 ? 33.5 21.188 18.484 1 83 444 GLU A O 1
ATOM 3254 N N . TYR A 1 445 ? 31.641 20.016 18.297 1 82.94 445 TYR A N 1
ATOM 3255 C CA . TYR A 1 445 ? 30.766 21.188 18.438 1 82.94 445 TYR A CA 1
ATOM 3256 C C . TYR A 1 445 ? 30.047 21.156 19.781 1 82.94 445 TYR A C 1
ATOM 3258 O O . TYR A 1 445 ? 29.625 22.203 20.281 1 82.94 445 TYR A O 1
ATOM 3266 N N . GLY A 1 446 ? 30 20.094 20.469 1 80.5 446 GLY A N 1
ATOM 3267 C CA . GLY A 1 446 ? 29.391 19.844 21.781 1 80.5 446 GLY A CA 1
ATOM 3268 C C . GLY A 1 446 ? 28.281 20.812 22.125 1 80.5 446 GLY A C 1
ATOM 3269 O O . GLY A 1 446 ? 27.172 20.703 21.609 1 80.5 446 GLY A O 1
ATOM 3270 N N . MET A 1 447 ? 28.531 22.016 22.875 1 86.69 447 MET A N 1
ATOM 3271 C CA . MET A 1 447 ? 27.594 22.969 23.453 1 86.69 447 MET A CA 1
ATOM 3272 C C . MET A 1 447 ? 26.984 23.844 22.359 1 86.69 447 MET A C 1
ATOM 3274 O O . MET A 1 447 ? 25.781 24.109 22.375 1 86.69 447 MET A O 1
ATOM 3278 N N . PRO A 1 448 ? 27.719 24.266 21.438 1 91.06 448 PRO A N 1
ATOM 3279 C CA . PRO A 1 448 ? 27.141 25.078 20.375 1 91.06 448 PRO A CA 1
ATOM 3280 C C . PRO A 1 448 ? 26.031 24.359 19.609 1 91.06 448 PRO A C 1
ATOM 3282 O O . PRO A 1 448 ? 25.078 25 19.141 1 91.06 448 PRO A O 1
ATOM 3285 N N . LEU A 1 449 ? 26.172 23.078 19.484 1 91.88 449 LEU A N 1
ATOM 3286 C CA . LEU A 1 449 ? 25.141 22.312 18.797 1 91.88 449 LEU A CA 1
ATOM 3287 C C . LEU A 1 449 ? 23.812 22.375 19.547 1 91.88 449 LEU A C 1
ATOM 3289 O O . LEU A 1 449 ? 22.75 22.531 18.938 1 91.88 449 LEU A O 1
ATOM 3293 N N . PHE A 1 450 ? 23.906 22.297 20.844 1 91.56 450 PHE A N 1
ATOM 3294 C CA . PHE A 1 450 ? 22.719 22.344 21.688 1 91.56 450 PHE A CA 1
ATOM 3295 C C . PHE A 1 450 ? 22.109 23.734 21.672 1 91.56 450 PHE A C 1
ATOM 3297 O O . PHE A 1 450 ? 20.891 23.875 21.578 1 91.56 450 PHE A O 1
ATOM 3304 N N . LEU A 1 451 ? 22.891 24.688 21.766 1 93.94 451 LEU A N 1
ATOM 3305 C CA . LEU A 1 451 ? 22.406 26.062 21.766 1 93.94 451 LEU A CA 1
ATOM 3306 C C . LEU A 1 451 ? 21.812 26.438 20.422 1 93.94 451 LEU A C 1
ATOM 3308 O O . LEU A 1 451 ? 20.781 27.109 20.359 1 93.94 451 LEU A O 1
ATOM 3312 N N . GLY A 1 452 ? 22.531 26.047 19.391 1 94.38 452 GLY A N 1
ATOM 3313 C CA . GLY A 1 452 ? 22 26.281 18.047 1 94.38 452 GLY A CA 1
ATOM 3314 C C . GLY A 1 452 ? 20.641 25.656 17.844 1 94.38 452 GLY A C 1
ATOM 3315 O O . GLY A 1 452 ? 19.734 26.281 17.281 1 94.38 452 GLY A O 1
ATOM 3316 N N . GLY A 1 453 ? 20.516 24.359 18.281 1 94.31 453 GLY A N 1
ATOM 3317 C CA . GLY A 1 453 ? 19.234 23.672 18.172 1 94.31 453 GLY A CA 1
ATOM 3318 C C . GLY A 1 453 ? 18.125 24.375 18.953 1 94.31 453 GLY A C 1
ATOM 3319 O O . GLY A 1 453 ? 17 24.516 18.453 1 94.31 453 GLY A O 1
ATOM 3320 N N . ALA A 1 454 ? 18.422 24.812 20.125 1 95.06 454 ALA A N 1
ATOM 3321 C CA . ALA A 1 454 ? 17.453 25.5 20.969 1 95.06 454 ALA A CA 1
ATOM 3322 C C . ALA A 1 454 ? 17.016 26.828 20.344 1 95.06 454 ALA A C 1
ATOM 3324 O O . ALA A 1 454 ? 15.828 27.156 20.328 1 95.06 454 ALA A O 1
ATOM 3325 N N . ILE A 1 455 ? 17.969 27.562 19.859 1 96.56 455 ILE A N 1
ATOM 3326 C CA . ILE A 1 455 ? 17.688 28.859 19.266 1 96.56 455 ILE A CA 1
ATOM 3327 C C . ILE A 1 455 ? 16.828 28.688 18.016 1 96.56 455 ILE A C 1
ATOM 3329 O O . ILE A 1 455 ? 15.852 29.406 17.828 1 96.56 455 ILE A O 1
ATOM 3333 N N . MET A 1 456 ? 17.172 27.688 17.234 1 96.5 456 MET A N 1
ATOM 3334 C CA . MET A 1 456 ? 16.469 27.453 15.977 1 96.5 456 MET A CA 1
ATOM 3335 C C . MET A 1 456 ? 15.047 26.969 16.25 1 96.5 456 MET A C 1
ATOM 3337 O O . MET A 1 456 ? 14.164 27.094 15.398 1 96.5 456 MET A O 1
ATOM 3341 N N . THR A 1 457 ? 14.828 26.359 17.391 1 96 457 THR A N 1
ATOM 3342 C CA . THR A 1 457 ? 13.492 25.906 17.766 1 96 457 THR A CA 1
ATOM 3343 C C . THR A 1 457 ? 12.656 27.078 18.281 1 96 457 THR A C 1
ATOM 3345 O O . THR A 1 457 ? 11.492 27.234 17.891 1 96 457 THR A O 1
ATOM 3348 N N . LEU A 1 458 ? 13.211 27.938 19.062 1 96.56 458 LEU A N 1
ATOM 3349 C CA . LEU A 1 458 ? 12.461 28.969 19.781 1 96.56 458 LEU A CA 1
ATOM 3350 C C . LEU A 1 458 ? 12.281 30.219 18.938 1 96.56 458 LEU A C 1
ATOM 3352 O O . LEU A 1 458 ? 11.242 30.875 19 1 96.56 458 LEU A O 1
ATOM 3356 N N . ALA A 1 459 ? 13.242 30.562 18.156 1 96.94 459 ALA A N 1
ATOM 3357 C CA . ALA A 1 459 ? 13.234 31.812 17.422 1 96.94 459 ALA A CA 1
ATOM 3358 C C . ALA A 1 459 ? 12.039 31.906 16.484 1 96.94 459 ALA A C 1
ATOM 3360 O O . ALA A 1 459 ? 11.32 32.906 16.453 1 96.94 459 ALA A O 1
ATOM 3361 N N . PRO A 1 460 ? 11.797 30.875 15.672 1 96.56 460 PRO A N 1
ATOM 3362 C CA . PRO A 1 460 ? 10.641 30.953 14.781 1 96.56 460 PRO A CA 1
ATOM 3363 C C . PRO A 1 460 ? 9.328 31.156 15.531 1 96.56 460 PRO A C 1
ATOM 3365 O O . PRO A 1 460 ? 8.438 31.859 15.047 1 96.56 460 PRO A O 1
ATOM 3368 N N . MET A 1 461 ? 9.172 30.578 16.656 1 96.19 461 MET A N 1
ATOM 3369 C CA . MET A 1 461 ? 7.934 30.688 17.406 1 96.19 461 MET A CA 1
ATOM 3370 C C . MET A 1 461 ? 7.844 32.031 18.109 1 96.19 461 MET A C 1
ATOM 3372 O O . MET A 1 461 ? 6.773 32.625 18.172 1 96.19 461 MET A O 1
ATOM 3376 N N . LEU A 1 462 ? 8.922 32.531 18.625 1 95.25 462 LEU A N 1
ATOM 3377 C CA . LEU A 1 462 ? 8.945 33.812 19.328 1 95.25 462 LEU A CA 1
ATOM 3378 C C . LEU A 1 462 ? 8.648 34.969 18.359 1 95.25 462 LEU A C 1
ATOM 3380 O O . LEU A 1 462 ? 8.016 35.938 18.734 1 95.25 462 LEU A O 1
ATOM 3384 N N . ILE A 1 463 ? 9.109 34.844 17.172 1 95.81 463 ILE A N 1
ATOM 3385 C CA . ILE A 1 463 ? 8.898 35.875 16.188 1 95.81 463 ILE A CA 1
ATOM 3386 C C . ILE A 1 463 ? 7.586 35.625 15.445 1 95.81 463 ILE A C 1
ATOM 3388 O O . ILE A 1 463 ? 6.855 36.594 15.125 1 95.81 463 ILE A O 1
ATOM 3392 N N . GLY A 1 464 ? 7.273 34.406 15.188 1 94.75 464 GLY A N 1
ATOM 3393 C CA . GLY A 1 464 ? 6.094 34.031 14.422 1 94.75 464 GLY A CA 1
ATOM 3394 C C . GLY A 1 464 ? 4.793 34.312 15.148 1 94.75 464 GLY A C 1
ATOM 3395 O O . GLY A 1 464 ? 3.814 34.75 14.539 1 94.75 464 GLY A O 1
ATOM 3396 N N . VAL A 1 465 ? 4.754 34.094 16.453 1 95.38 465 VAL A N 1
ATOM 3397 C CA . VAL A 1 465 ? 3.529 34.25 17.234 1 95.38 465 VAL A CA 1
ATOM 3398 C C . VAL A 1 465 ? 3.039 35.688 17.188 1 95.38 465 VAL A C 1
ATOM 3400 O O . VAL A 1 465 ? 1.876 35.938 16.859 1 95.38 465 VAL A O 1
ATOM 3403 N N . PRO A 1 466 ? 3.881 36.688 17.438 1 95.5 466 PRO A N 1
ATOM 3404 C CA . PRO A 1 466 ? 3.398 38.062 17.359 1 95.5 466 PRO A CA 1
ATOM 3405 C C . PRO A 1 466 ? 2.998 38.469 15.945 1 95.5 466 PRO A C 1
ATOM 3407 O O . PRO A 1 466 ? 2.061 39.25 15.758 1 95.5 466 PRO A O 1
ATOM 3410 N N . ILE A 1 467 ? 3.633 38 14.961 1 96 467 ILE A N 1
ATOM 3411 C CA . ILE A 1 467 ? 3.297 38.344 13.586 1 96 467 ILE A CA 1
ATOM 3412 C C . ILE A 1 467 ? 1.942 37.719 13.219 1 96 467 ILE A C 1
ATOM 3414 O O . ILE A 1 467 ? 1.102 38.406 12.617 1 96 467 ILE A O 1
ATOM 3418 N N . CYS A 1 468 ? 1.753 36.469 13.602 1 95 468 CYS A N 1
ATOM 3419 C CA . CYS A 1 468 ? 0.486 35.812 13.312 1 95 468 CYS A CA 1
ATOM 3420 C C . CYS A 1 468 ? -0.662 36.469 14.055 1 95 468 CYS A C 1
ATOM 3422 O O . CYS A 1 468 ? -1.748 36.656 13.5 1 95 468 CYS A O 1
ATOM 3424 N N . SER A 1 469 ? -0.453 36.906 15.297 1 94.25 469 SER A N 1
ATOM 3425 C CA . SER A 1 469 ? -1.525 37.438 16.125 1 94.25 469 SER A CA 1
ATOM 3426 C C . SER A 1 469 ? -1.759 38.906 15.836 1 94.25 469 SER A C 1
ATOM 3428 O O . SER A 1 469 ? -2.904 39.375 15.758 1 94.25 469 SER A O 1
ATOM 3430 N N . ARG A 1 470 ? -0.773 39.75 15.602 1 94.62 470 ARG A N 1
ATOM 3431 C CA . ARG A 1 470 ? -0.925 41.219 15.547 1 94.62 470 ARG A CA 1
ATOM 3432 C C . ARG A 1 470 ? -0.969 41.688 14.102 1 94.62 470 ARG A C 1
ATOM 3434 O O . ARG A 1 470 ? -1.692 42.656 13.781 1 94.62 470 ARG A O 1
ATOM 3441 N N . VAL A 1 471 ? -0.185 41.094 13.32 1 94.5 471 VAL A N 1
ATOM 3442 C CA . VAL A 1 471 ? -0.093 41.562 11.945 1 94.5 471 VAL A CA 1
ATOM 3443 C C . VAL A 1 471 ? -1.122 40.844 11.07 1 94.5 471 VAL A C 1
ATOM 3445 O O . VAL A 1 471 ? -1.919 41.5 10.383 1 94.5 471 VAL A O 1
ATOM 3448 N N . LEU A 1 472 ? -1.16 39.531 11.195 1 93.81 472 LEU A N 1
ATOM 3449 C CA . LEU A 1 472 ? -2.051 38.75 10.336 1 93.81 472 LEU A CA 1
ATOM 3450 C C . LEU A 1 472 ? -3.414 38.562 10.992 1 93.81 472 LEU A C 1
ATOM 3452 O O . LEU A 1 472 ? -4.383 38.188 10.328 1 93.81 472 LEU A O 1
ATOM 3456 N N . ARG A 1 473 ? -3.574 38.844 12.266 1 92.94 473 ARG A N 1
ATOM 3457 C CA . ARG A 1 473 ? -4.828 38.812 13.016 1 92.94 473 ARG A CA 1
ATOM 3458 C C . ARG A 1 473 ? -5.492 37.438 12.93 1 92.94 473 ARG A C 1
ATOM 3460 O O . ARG A 1 473 ? -6.684 37.344 12.648 1 92.94 473 ARG A O 1
ATOM 3467 N N . ILE A 1 474 ? -4.664 36.438 13.07 1 92.25 474 ILE A N 1
ATOM 3468 C CA . ILE A 1 474 ? -5.18 35.094 13.125 1 92.25 474 ILE A CA 1
ATOM 3469 C C . ILE A 1 474 ? -5.707 34.781 14.531 1 92.25 474 ILE A C 1
ATOM 3471 O O . ILE A 1 474 ? -5.012 35.031 15.523 1 92.25 474 ILE A O 1
ATOM 3475 N N . PRO A 1 475 ? -6.918 34.281 14.602 1 91 475 PRO A N 1
ATOM 3476 C CA . PRO A 1 475 ? -7.445 33.938 15.922 1 91 475 PRO A CA 1
ATOM 3477 C C . PRO A 1 475 ? -6.562 32.938 16.656 1 91 475 PRO A C 1
ATOM 3479 O O . PRO A 1 475 ? -5.938 32.094 16.031 1 91 475 PRO A O 1
ATOM 3482 N N . PHE A 1 476 ? -6.609 33 17.922 1 94.19 476 PHE A N 1
ATOM 3483 C CA . PHE A 1 476 ? -5.688 32.281 18.797 1 94.19 476 PHE A CA 1
ATOM 3484 C C . PHE A 1 476 ? -5.703 30.781 18.5 1 94.19 476 PHE A C 1
ATOM 3486 O O . PHE A 1 476 ? -4.648 30.172 18.328 1 94.19 476 PHE A O 1
ATOM 3493 N N . LEU A 1 477 ? -6.852 30.172 18.438 1 91.12 477 LEU A N 1
ATOM 3494 C CA . LEU A 1 477 ? -6.949 28.719 18.25 1 91.12 477 LEU A CA 1
ATOM 3495 C C . LEU A 1 477 ? -6.449 28.312 16.875 1 91.12 477 LEU A C 1
ATOM 3497 O O . LEU A 1 477 ? -5.859 27.234 16.719 1 91.12 477 LEU A O 1
ATOM 3501 N N . ARG A 1 478 ? -6.664 29.078 15.891 1 89.25 478 ARG A N 1
ATOM 3502 C CA . ARG A 1 478 ? -6.129 28.828 14.555 1 89.25 478 ARG A CA 1
ATOM 3503 C C . ARG A 1 478 ? -4.625 29.062 14.508 1 89.25 478 ARG A C 1
ATOM 3505 O O . ARG A 1 478 ? -3.904 28.375 13.781 1 89.25 478 ARG A O 1
ATOM 3512 N N . MET A 1 479 ? -4.254 30.031 15.297 1 94.94 479 MET A N 1
ATOM 3513 C CA . MET A 1 479 ? -2.83 30.344 15.359 1 94.94 479 MET A CA 1
ATOM 3514 C C . MET A 1 479 ? -2.039 29.172 15.922 1 94.94 479 MET A C 1
ATOM 3516 O O . MET A 1 479 ? -0.922 28.891 15.477 1 94.94 479 MET A O 1
ATOM 3520 N N . LEU A 1 480 ? -2.611 28.5 16.859 1 94.5 480 LEU A N 1
ATOM 3521 C CA . LEU A 1 480 ? -1.956 27.312 17.406 1 94.5 480 LEU A CA 1
ATOM 3522 C C . LEU A 1 480 ? -1.693 26.297 16.297 1 94.5 480 LEU A C 1
ATOM 3524 O O . LEU A 1 480 ? -0.638 25.656 16.266 1 94.5 480 LEU A O 1
ATOM 3528 N N . GLY A 1 481 ? -2.629 26.141 15.406 1 91.75 481 GLY A N 1
ATOM 3529 C CA . GLY A 1 481 ? -2.459 25.266 14.266 1 91.75 481 GLY A CA 1
ATOM 3530 C C . GLY A 1 481 ? -1.383 25.719 13.305 1 91.75 481 GLY A C 1
ATOM 3531 O O . GLY A 1 481 ? -0.6 24.922 12.797 1 91.75 481 GLY A O 1
ATOM 3532 N N . VAL A 1 482 ? -1.337 26.984 13.109 1 93.75 482 VAL A N 1
ATOM 3533 C CA . VAL A 1 482 ? -0.367 27.578 12.188 1 93.75 482 VAL A CA 1
ATOM 3534 C C . VAL A 1 482 ? 1.045 27.391 12.742 1 93.75 482 VAL A C 1
ATOM 3536 O O . VAL A 1 482 ? 1.966 27.031 12.016 1 93.75 482 VAL A O 1
ATOM 3539 N N . ILE A 1 483 ? 1.177 27.641 13.984 1 95.25 483 ILE A N 1
ATOM 3540 C CA . ILE A 1 483 ? 2.484 27.547 14.625 1 95.25 483 ILE A CA 1
ATOM 3541 C C . ILE A 1 483 ? 2.967 26.094 14.602 1 95.25 483 ILE A C 1
ATOM 3543 O O . ILE A 1 483 ? 4.109 25.828 14.227 1 95.25 483 ILE A O 1
ATOM 3547 N N . THR A 1 484 ? 2.164 25.219 15 1 93.81 484 THR A N 1
ATOM 3548 C CA . THR A 1 484 ? 2.549 23.812 15.016 1 93.81 484 THR A CA 1
ATOM 3549 C C . THR A 1 484 ? 2.73 23.281 13.594 1 93.81 484 THR A C 1
ATOM 3551 O O . THR A 1 484 ? 3.6 22.453 13.352 1 93.81 484 THR A O 1
ATOM 3554 N N . GLY A 1 485 ? 1.933 23.703 12.727 1 91.44 485 GLY A N 1
ATOM 3555 C CA . GLY A 1 485 ? 2.098 23.344 11.328 1 91.44 485 GLY A CA 1
ATOM 3556 C C . GLY A 1 485 ? 3.373 23.891 10.719 1 91.44 485 GLY A C 1
ATOM 3557 O O . GLY A 1 485 ? 4.078 23.188 9.992 1 91.44 485 GLY A O 1
ATOM 3558 N N . GLY A 1 486 ? 3.639 25.141 11.008 1 93.69 486 GLY A N 1
ATOM 3559 C CA . GLY A 1 486 ? 4.867 25.75 10.531 1 93.69 486 GLY A CA 1
ATOM 3560 C C . GLY A 1 486 ? 6.117 25.078 11.062 1 93.69 486 GLY A C 1
ATOM 3561 O O . GLY A 1 486 ? 7.145 25.047 10.383 1 93.69 486 GLY A O 1
ATOM 3562 N N . MET A 1 487 ? 6.02 24.562 12.234 1 94.12 487 MET A N 1
ATOM 3563 C CA . MET A 1 487 ? 7.129 23.844 12.852 1 94.12 487 MET A CA 1
ATOM 3564 C C . MET A 1 487 ? 7.109 22.375 12.453 1 94.12 487 MET A C 1
ATOM 3566 O O . MET A 1 487 ? 7.961 21.594 12.891 1 94.12 487 MET A O 1
ATOM 3570 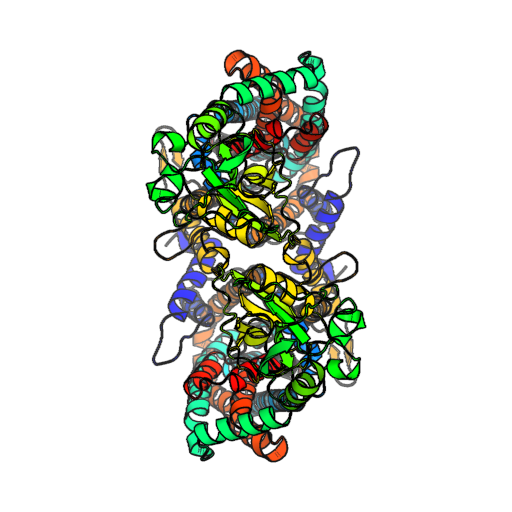N N . THR A 1 488 ? 6.121 22 11.633 1 90.06 488 THR A N 1
ATOM 3571 C CA . THR A 1 488 ? 5.91 20.641 11.18 1 90.06 488 THR A CA 1
ATOM 3572 C C . THR A 1 488 ? 5.91 19.656 12.352 1 90.06 488 THR A C 1
ATOM 3574 O O . THR A 1 488 ? 6.535 18.609 12.289 1 90.06 488 THR A O 1
ATOM 3577 N N . SER A 1 489 ? 5.246 20.078 13.461 1 89.62 489 SER A N 1
ATOM 3578 C CA . SER A 1 489 ? 5.289 19.312 14.695 1 89.62 489 SER A CA 1
ATOM 3579 C C . SER A 1 489 ? 3.938 18.672 14.992 1 89.62 489 SER A C 1
ATOM 3581 O O . SER A 1 489 ? 3 19.344 15.406 1 89.62 489 SER A O 1
ATOM 3583 N N . THR A 1 490 ? 3.873 17.375 14.891 1 81.75 490 THR A N 1
ATOM 3584 C CA . THR A 1 490 ? 2.654 16.641 15.227 1 81.75 490 THR A CA 1
ATOM 3585 C C . THR A 1 490 ? 2.451 16.594 16.734 1 81.75 490 THR A C 1
ATOM 3587 O O . THR A 1 490 ? 1.323 16.703 17.219 1 81.75 490 THR A O 1
ATOM 3590 N N . PRO A 1 491 ? 3.531 16.438 17.5 1 82.62 491 PRO A N 1
ATOM 3591 C CA . PRO A 1 491 ? 3.352 16.531 18.953 1 82.62 491 PRO A CA 1
ATOM 3592 C C . PRO A 1 491 ? 2.846 17.906 19.391 1 82.62 491 PRO A C 1
ATOM 3594 O O . PRO A 1 491 ? 2.088 18 20.359 1 82.62 491 PRO A O 1
ATOM 3597 N N . GLY A 1 492 ? 3.281 18.875 18.719 1 89.31 492 GLY A N 1
ATOM 3598 C CA . GLY A 1 492 ? 2.75 20.203 19 1 89.31 492 GLY A CA 1
ATOM 3599 C C . GLY A 1 492 ? 1.258 20.312 18.75 1 89.31 492 GLY A C 1
ATOM 3600 O O . GLY A 1 492 ? 0.534 20.938 19.516 1 89.31 492 GLY A O 1
ATOM 3601 N N . LEU A 1 493 ? 0.874 19.75 17.672 1 86.5 493 LEU A N 1
ATOM 3602 C CA . LEU A 1 493 ? -0.551 19.734 17.359 1 86.5 493 LEU A CA 1
ATOM 3603 C C . LEU A 1 493 ? -1.34 18.984 18.422 1 86.5 493 LEU A C 1
ATOM 3605 O O . LEU A 1 493 ? -2.443 19.406 18.797 1 86.5 493 LEU A O 1
ATOM 3609 N N . ALA A 1 494 ? -0.791 17.906 18.891 1 81.25 494 ALA A N 1
ATOM 3610 C CA . ALA A 1 494 ? -1.433 17.156 19.969 1 81.25 494 ALA A CA 1
ATOM 3611 C C . ALA A 1 494 ? -1.551 18 21.234 1 81.25 494 ALA A C 1
ATOM 3613 O O . ALA A 1 494 ? -2.555 17.922 21.953 1 81.25 494 ALA A O 1
ATOM 3614 N N . ALA A 1 495 ? -0.58 18.719 21.484 1 86.5 495 ALA A N 1
ATOM 3615 C CA . ALA A 1 495 ? -0.625 19.625 22.625 1 86.5 495 ALA A CA 1
ATOM 3616 C C . ALA A 1 495 ? -1.717 20.688 22.453 1 86.5 495 ALA A C 1
ATOM 3618 O O . ALA A 1 495 ? -2.418 21.016 23.406 1 86.5 495 ALA A O 1
ATOM 3619 N N . ALA A 1 496 ? -1.815 21.172 21.297 1 89.38 496 ALA A N 1
ATOM 3620 C CA . ALA A 1 496 ? -2.867 22.141 21 1 89.38 496 ALA A CA 1
ATOM 3621 C C . ALA A 1 496 ? -4.25 21.516 21.188 1 89.38 496 ALA A C 1
ATOM 3623 O O . ALA A 1 496 ? -5.176 22.172 21.656 1 89.38 496 ALA A O 1
ATOM 3624 N N . ALA A 1 497 ? -4.352 20.328 20.781 1 81.19 497 ALA A N 1
ATOM 362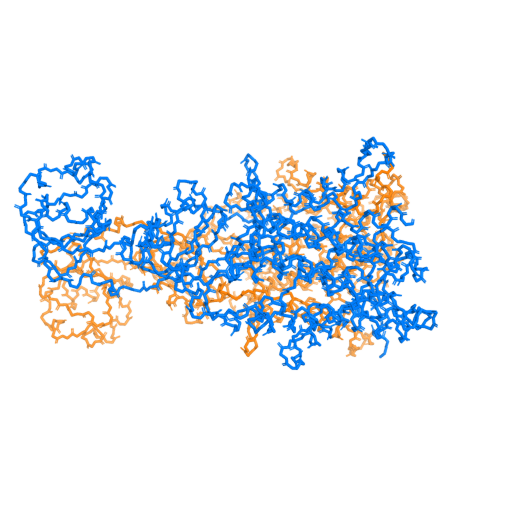5 C CA . ALA A 1 497 ? -5.617 19.609 20.891 1 81.19 497 ALA A CA 1
ATOM 3626 C C . ALA A 1 497 ? -5.996 19.375 22.344 1 81.19 497 ALA A C 1
ATOM 3628 O O . ALA A 1 497 ? -7.18 19.25 22.688 1 81.19 497 ALA A O 1
ATOM 3629 N N . SER A 1 498 ? -5.031 19.297 23.172 1 81.69 498 SER A N 1
ATOM 3630 C CA . SER A 1 498 ? -5.297 19.109 24.594 1 81.69 498 SER A CA 1
ATOM 3631 C C . SER A 1 498 ? -5.797 20.391 25.234 1 81.69 498 SER A C 1
ATOM 3633 O O . SER A 1 498 ? -6.426 20.359 26.297 1 81.69 498 SER A O 1
ATOM 3635 N N . LEU A 1 499 ? -5.57 21.453 24.641 1 87.12 499 LEU A N 1
ATOM 3636 C CA . LEU A 1 499 ? -6.008 22.75 25.156 1 87.12 499 LEU A CA 1
ATOM 3637 C C . LEU A 1 499 ? -7.469 23.016 24.797 1 87.12 499 LEU A C 1
ATOM 3639 O O . LEU A 1 499 ? -8.203 23.625 25.578 1 87.12 499 LEU A O 1
ATOM 3643 N N . SER A 1 500 ? -7.793 22.594 23.609 1 82.94 500 SER A N 1
ATOM 3644 C CA . SER A 1 500 ? -9.148 22.812 23.125 1 82.94 500 SER A CA 1
ATOM 3645 C C . SER A 1 500 ? -9.609 21.656 22.25 1 82.94 500 SER A C 1
ATOM 3647 O O . SER A 1 500 ? -8.867 21.188 21.375 1 82.94 500 SER A O 1
ATOM 3649 N N . ASP A 1 501 ? -10.836 21.281 22.375 1 74 501 ASP A N 1
ATOM 3650 C CA . ASP A 1 501 ? -11.391 20.172 21.625 1 74 501 ASP A CA 1
ATOM 3651 C C . ASP A 1 501 ? -12.016 20.641 20.312 1 74 501 ASP A C 1
ATOM 3653 O O . ASP A 1 501 ? -12.562 19.844 19.562 1 74 501 ASP A O 1
ATOM 3657 N N . THR A 1 502 ? -11.828 21.891 20.094 1 71.62 502 THR A N 1
ATOM 3658 C CA . THR A 1 502 ? -12.398 22.438 18.875 1 71.62 502 THR A CA 1
ATOM 3659 C C . THR A 1 502 ? -11.539 22.062 17.656 1 71.62 502 THR A C 1
ATOM 3661 O O . THR A 1 502 ? -10.352 21.766 17.812 1 71.62 502 THR A O 1
ATOM 3664 N N . PRO A 1 503 ? -12.125 22.047 16.438 1 73.19 503 PRO A N 1
ATOM 3665 C CA . PRO A 1 503 ? -11.391 21.609 15.242 1 73.19 503 PRO A CA 1
ATOM 3666 C C . PRO A 1 503 ? -10.477 22.688 14.68 1 73.19 503 PRO A C 1
ATOM 3668 O O . PRO A 1 503 ? -9.727 22.453 13.734 1 73.19 503 PRO A O 1
ATOM 3671 N N . TYR A 1 504 ? -10.414 23.828 15.258 1 78.56 504 TYR A N 1
ATOM 3672 C CA . TYR A 1 504 ? -9.781 25 14.641 1 78.56 504 TYR A CA 1
ATOM 3673 C C . TYR A 1 504 ? -8.281 24.781 14.508 1 78.56 504 TYR A C 1
ATOM 3675 O O . TYR A 1 504 ? -7.703 25.047 13.445 1 78.56 504 TYR A O 1
ATOM 3683 N N . ALA A 1 505 ? -7.668 24.297 15.562 1 85 505 ALA A N 1
ATOM 3684 C CA . ALA A 1 505 ? -6.223 24.078 15.508 1 85 505 ALA A CA 1
ATOM 3685 C C . ALA A 1 505 ? -5.871 22.984 14.492 1 85 505 ALA A C 1
ATOM 3687 O O . ALA A 1 505 ? -4.949 23.156 13.695 1 85 505 ALA A O 1
ATOM 3688 N N . ALA A 1 506 ? -6.59 21.938 14.477 1 78.44 506 ALA A N 1
ATOM 3689 C CA . ALA A 1 506 ? -6.324 20.797 13.594 1 78.44 506 ALA A CA 1
ATOM 3690 C C . ALA A 1 506 ? -6.543 21.188 12.133 1 78.44 506 ALA A C 1
ATOM 3692 O O . ALA A 1 506 ? -5.758 20.812 11.258 1 78.44 506 ALA A O 1
ATOM 3693 N N . THR A 1 507 ? -7.598 21.922 11.883 1 75.44 507 THR A N 1
ATOM 3694 C CA . THR A 1 507 ? -7.895 22.344 10.516 1 75.44 507 THR A CA 1
ATOM 3695 C C . THR A 1 507 ? -6.844 23.328 10.008 1 75.44 507 THR A C 1
ATOM 3697 O O . THR A 1 507 ? -6.438 23.266 8.844 1 75.44 507 THR A O 1
ATOM 3700 N N . ALA A 1 508 ? -6.457 24.219 10.859 1 83.12 508 ALA A N 1
ATOM 3701 C CA . ALA A 1 508 ? -5.418 25.172 10.477 1 83.12 508 ALA A CA 1
ATOM 3702 C C . ALA A 1 508 ? -4.098 24.453 10.203 1 83.12 508 ALA A C 1
ATOM 3704 O O . ALA A 1 508 ? -3.4 24.781 9.242 1 83.12 508 ALA A O 1
ATOM 3705 N N . TYR A 1 509 ? -3.748 23.547 11.047 1 85.94 509 TYR A N 1
ATOM 3706 C CA . TYR A 1 509 ? -2.549 22.734 10.859 1 85.94 509 TYR A CA 1
ATOM 3707 C C . TYR A 1 509 ? -2.562 22.047 9.5 1 85.94 509 TYR A C 1
ATOM 3709 O O . TYR A 1 509 ? -1.59 22.141 8.742 1 85.94 509 TYR A O 1
ATOM 3717 N N . ALA A 1 510 ? -3.678 21.422 9.25 1 76.25 510 ALA A N 1
ATOM 3718 C CA . ALA A 1 510 ? -3.816 20.672 8.008 1 76.25 510 ALA A CA 1
ATOM 3719 C C . ALA A 1 510 ? -3.719 21.594 6.797 1 76.25 510 ALA A C 1
ATOM 3721 O O . ALA A 1 510 ? -3.201 21.203 5.75 1 76.25 510 ALA A O 1
ATOM 3722 N N . SER A 1 511 ? -4.168 22.766 6.934 1 76.62 511 SER A N 1
ATOM 3723 C CA . SER A 1 511 ? -4.18 23.734 5.84 1 76.62 511 SER A CA 1
ATOM 3724 C C . SER A 1 511 ? -2.771 24.234 5.531 1 76.62 511 SER A C 1
ATOM 3726 O O . SER A 1 511 ? -2.445 24.516 4.375 1 76.62 511 SER A O 1
ATOM 3728 N N . VAL A 1 512 ? -2.004 24.359 6.504 1 88.19 512 VAL A N 1
ATOM 3729 C CA . VAL A 1 512 ? -0.715 25.016 6.281 1 88.19 512 VAL A CA 1
ATOM 3730 C C . VAL A 1 512 ? 0.369 23.953 6.09 1 88.19 512 VAL A C 1
ATOM 3732 O O . VAL A 1 512 ? 1.441 24.234 5.555 1 88.19 512 VAL A O 1
ATOM 3735 N N . TYR A 1 513 ? 0.112 22.766 6.43 1 82.88 513 TYR A N 1
ATOM 3736 C CA . TYR A 1 513 ? 1.11 21.703 6.422 1 82.88 513 TYR A CA 1
ATOM 3737 C C . TYR A 1 513 ? 1.748 21.562 5.047 1 82.88 513 TYR A C 1
ATOM 3739 O O . TYR A 1 513 ? 2.973 21.484 4.926 1 82.88 513 TYR A O 1
ATOM 3747 N N . PRO A 1 514 ? 0.984 21.547 3.947 1 81.25 514 PRO A N 1
ATOM 3748 C CA . PRO A 1 514 ? 1.605 21.422 2.627 1 81.25 514 PRO A CA 1
ATOM 3749 C C . PRO A 1 514 ? 2.59 22.547 2.326 1 81.25 514 PRO A C 1
ATOM 3751 O O . PRO A 1 514 ? 3.662 22.297 1.769 1 81.25 514 PRO A O 1
ATOM 3754 N N . ILE A 1 515 ? 2.248 23.656 2.715 1 87.12 515 ILE A N 1
ATOM 3755 C CA . ILE A 1 515 ? 3.096 24.812 2.475 1 87.12 515 ILE A CA 1
ATOM 3756 C C . ILE A 1 515 ? 4.352 24.719 3.342 1 87.12 515 ILE A C 1
ATOM 3758 O O . ILE A 1 515 ? 5.445 25.078 2.896 1 87.12 515 ILE A O 1
ATOM 3762 N N . ALA A 1 516 ? 4.141 24.359 4.504 1 90.81 516 ALA A N 1
ATOM 3763 C CA . ALA A 1 516 ? 5.273 24.203 5.414 1 90.81 516 ALA A CA 1
ATOM 3764 C C . ALA A 1 516 ? 6.254 23.156 4.891 1 90.81 516 ALA A C 1
ATOM 3766 O O . ALA A 1 516 ? 7.473 23.328 4.996 1 90.81 516 ALA A O 1
ATOM 3767 N N . LEU A 1 517 ? 5.773 22.156 4.367 1 86.5 517 LEU A N 1
ATOM 3768 C CA . LEU A 1 517 ? 6.605 21.094 3.822 1 86.5 517 LEU A CA 1
ATOM 3769 C C . LEU A 1 517 ? 7.469 21.609 2.676 1 86.5 517 LEU A C 1
ATOM 3771 O O . LEU A 1 517 ? 8.68 21.359 2.643 1 86.5 517 LEU A O 1
ATOM 3775 N N . VAL A 1 518 ? 6.848 22.234 1.76 1 86.81 518 VAL A N 1
ATOM 3776 C CA . VAL A 1 518 ? 7.555 22.781 0.609 1 86.81 518 VAL A CA 1
ATOM 3777 C C . VAL A 1 518 ? 8.555 23.828 1.076 1 86.81 518 VAL A C 1
ATOM 3779 O O . VAL A 1 518 ? 9.695 23.875 0.594 1 86.81 518 VAL A O 1
ATOM 3782 N N . GLY A 1 519 ? 8.125 24.641 1.932 1 91.69 519 GLY A N 1
ATOM 3783 C CA . GLY A 1 519 ? 9.016 25.656 2.479 1 91.69 519 GLY A CA 1
ATOM 3784 C C . GLY A 1 519 ? 10.242 25.078 3.156 1 91.69 519 GLY A C 1
ATOM 3785 O O . GLY A 1 519 ? 11.352 25.578 2.986 1 91.69 519 GLY A O 1
ATOM 3786 N N . MET A 1 520 ? 10.055 24.016 3.902 1 93.19 520 MET A N 1
ATOM 3787 C CA . MET A 1 520 ? 11.156 23.359 4.602 1 93.19 520 MET A CA 1
ATOM 3788 C C . MET A 1 520 ? 12.156 22.781 3.613 1 93.19 520 MET A C 1
ATOM 3790 O O . MET A 1 520 ? 13.367 22.828 3.842 1 93.19 520 MET A O 1
ATOM 3794 N N . ILE A 1 521 ? 11.656 22.203 2.643 1 87.88 521 ILE A N 1
ATOM 3795 C CA . ILE A 1 521 ? 12.5 21.609 1.615 1 87.88 521 ILE A CA 1
ATOM 3796 C C . ILE A 1 521 ? 13.32 22.688 0.925 1 87.88 521 ILE A C 1
ATOM 3798 O O . ILE A 1 521 ? 14.531 22.562 0.762 1 87.88 521 ILE A O 1
ATOM 3802 N N . MET A 1 522 ? 12.672 23.766 0.596 1 88.56 522 MET A N 1
ATOM 3803 C CA . MET A 1 522 ? 13.352 24.875 -0.075 1 88.56 522 MET A CA 1
ATOM 3804 C C . MET A 1 522 ? 14.375 25.531 0.849 1 88.56 522 MET A C 1
ATOM 3806 O O . MET A 1 522 ? 15.492 25.844 0.425 1 88.56 522 MET A O 1
ATOM 3810 N N . ALA A 1 523 ? 13.977 25.75 2.025 1 94 523 ALA A N 1
ATOM 3811 C CA . ALA A 1 523 ? 14.883 26.359 2.994 1 94 523 ALA A CA 1
ATOM 3812 C C . ALA A 1 523 ? 16.109 25.469 3.223 1 94 523 ALA A C 1
ATOM 3814 O O . ALA A 1 523 ? 17.234 25.984 3.312 1 94 523 ALA A O 1
ATOM 3815 N N . SER A 1 524 ? 15.883 24.203 3.387 1 93.19 524 SER A N 1
ATOM 3816 C CA . SER A 1 524 ? 17 23.266 3.568 1 93.19 524 SER A CA 1
ATOM 3817 C C . SER A 1 524 ? 17.938 23.297 2.369 1 93.19 524 SER A C 1
ATOM 3819 O O . SER A 1 524 ? 19.156 23.203 2.529 1 93.19 524 SER A O 1
ATOM 3821 N N . LYS A 1 525 ? 17.375 23.438 1.224 1 89 525 LYS A N 1
ATOM 3822 C CA . LYS A 1 525 ? 18.188 23.516 0.012 1 89 525 LYS A CA 1
ATOM 3823 C C . LYS A 1 525 ? 19.016 24.797 -0.014 1 89 525 LYS A C 1
ATOM 3825 O O . LYS A 1 525 ? 20.156 24.797 -0.474 1 89 525 LYS A O 1
ATOM 3830 N N . ILE A 1 526 ? 18.422 25.844 0.363 1 90.19 526 ILE A N 1
ATOM 3831 C CA . ILE A 1 526 ? 19.109 27.141 0.404 1 90.19 526 ILE A CA 1
ATOM 3832 C C . ILE A 1 526 ? 20.281 27.062 1.373 1 90.19 526 ILE A C 1
ATOM 3834 O O . ILE A 1 526 ? 21.375 27.562 1.075 1 90.19 526 ILE A O 1
ATOM 3838 N N . ILE A 1 527 ? 20.125 26.438 2.488 1 93.75 527 ILE A N 1
ATOM 3839 C CA . ILE A 1 527 ? 21.188 26.281 3.473 1 93.75 527 ILE A CA 1
ATOM 3840 C C . ILE A 1 527 ? 22.344 25.484 2.871 1 93.75 527 ILE A C 1
ATOM 3842 O O . ILE A 1 527 ? 23.5 25.844 3.043 1 93.75 527 ILE A O 1
ATOM 3846 N N . MET A 1 528 ? 22 24.453 2.146 1 90.81 528 MET A N 1
ATOM 3847 C CA . MET A 1 528 ? 23.016 23.562 1.597 1 90.81 528 MET A CA 1
ATOM 3848 C C . MET A 1 528 ? 23.734 24.203 0.419 1 90.81 528 MET A C 1
ATOM 3850 O O . MET A 1 528 ? 24.891 23.906 0.152 1 90.81 528 MET A O 1
ATOM 3854 N N . LEU A 1 529 ? 23.047 25.125 -0.22 1 83.31 529 LEU A N 1
ATOM 3855 C CA . LEU A 1 529 ? 23.656 25.75 -1.385 1 83.31 529 LEU A CA 1
ATOM 3856 C C . LEU A 1 529 ? 24.453 26.984 -0.978 1 83.31 529 LEU A C 1
ATOM 3858 O O . LEU A 1 529 ? 25.484 27.297 -1.591 1 83.31 529 LEU A O 1
ATOM 3862 N N . LEU A 1 530 ? 23.906 27.797 -0.092 1 76.75 530 LEU A N 1
ATOM 3863 C CA . LEU A 1 530 ? 24.578 29.031 0.32 1 76.75 530 LEU A CA 1
ATOM 3864 C C . LEU A 1 530 ? 25.656 28.734 1.358 1 76.75 530 LEU A C 1
ATOM 3866 O O . LEU A 1 530 ? 26.562 29.547 1.57 1 76.75 530 LEU A O 1
ATOM 3870 N N . GLY A 1 531 ? 25.625 27.625 1.966 1 62.03 531 GLY A N 1
ATOM 3871 C CA . GLY A 1 531 ? 26.609 27.422 3.014 1 62.03 531 GLY A CA 1
ATOM 3872 C C . GLY A 1 531 ? 27.922 26.875 2.492 1 62.03 531 GLY A C 1
ATOM 3873 O O . GLY A 1 531 ? 28.016 26.438 1.345 1 62.03 531 GLY A O 1
ATOM 3874 N N . MET B 1 1 ? 21.344 10.766 -21.234 1 53.81 1 MET B N 1
ATOM 3875 C CA . MET B 1 1 ? 22.156 9.594 -20.953 1 53.81 1 MET B CA 1
ATOM 3876 C C . MET B 1 1 ? 22.719 9.664 -19.531 1 53.81 1 MET B C 1
ATOM 3878 O O . MET B 1 1 ? 22.812 8.648 -18.844 1 53.81 1 MET B O 1
ATOM 3882 N N . GLU B 1 2 ? 22.891 10.922 -19.016 1 68.88 2 GLU B N 1
ATOM 3883 C CA . GLU B 1 2 ? 23.484 11.109 -17.688 1 68.88 2 GLU B CA 1
ATOM 3884 C C . GLU B 1 2 ? 22.516 10.68 -16.578 1 68.88 2 GLU B C 1
ATOM 3886 O O . GLU B 1 2 ? 22.953 10.141 -15.562 1 68.88 2 GLU B O 1
ATOM 3891 N N . LEU B 1 3 ? 21.312 10.609 -16.953 1 77.81 3 LEU B N 1
ATOM 3892 C CA . LEU B 1 3 ? 20.297 10.281 -15.961 1 77.81 3 LEU B CA 1
ATOM 3893 C C . LEU B 1 3 ? 20.266 8.773 -15.695 1 77.81 3 LEU B C 1
ATOM 3895 O O . LEU B 1 3 ? 19.922 8.344 -14.594 1 77.81 3 LEU B O 1
ATOM 3899 N N . LEU B 1 4 ? 20.719 8.07 -16.688 1 79.75 4 LEU B N 1
ATOM 3900 C CA . LEU B 1 4 ? 20.641 6.621 -16.562 1 79.75 4 LEU B CA 1
ATOM 3901 C C . LEU B 1 4 ? 21.734 6.086 -15.641 1 79.75 4 LEU B C 1
ATOM 3903 O O . LEU B 1 4 ? 21.672 4.938 -15.203 1 79.75 4 LEU B O 1
ATOM 3907 N N . HIS B 1 5 ? 22.625 6.93 -15.258 1 81.31 5 HIS B N 1
ATOM 3908 C CA . HIS B 1 5 ? 23.656 6.504 -14.328 1 81.31 5 HIS B CA 1
ATOM 3909 C C . HIS B 1 5 ? 23.188 6.625 -12.883 1 81.31 5 HIS B C 1
ATOM 3911 O O . HIS B 1 5 ? 23.797 6.062 -11.977 1 81.31 5 HIS B O 1
ATOM 3917 N N . ASN B 1 6 ? 22.094 7.309 -12.758 1 86.38 6 ASN B N 1
ATOM 3918 C CA . ASN B 1 6 ? 21.453 7.309 -11.445 1 86.38 6 ASN B CA 1
ATOM 3919 C C . ASN B 1 6 ? 20.688 6.016 -11.203 1 86.38 6 ASN B C 1
ATOM 3921 O O . ASN B 1 6 ? 19.75 5.699 -11.93 1 86.38 6 ASN B O 1
ATOM 3925 N N . PRO B 1 7 ? 21.031 5.324 -10.234 1 90.62 7 PRO B N 1
ATOM 3926 C CA . PRO B 1 7 ? 20.422 4.008 -10 1 90.62 7 PRO B CA 1
ATOM 3927 C C . PRO B 1 7 ? 18.906 4.07 -9.844 1 90.62 7 PRO B C 1
ATOM 3929 O O . PRO B 1 7 ? 18.203 3.168 -10.305 1 90.62 7 PRO B O 1
ATOM 3932 N N . MET B 1 8 ? 18.453 5.113 -9.234 1 92.88 8 MET B N 1
ATOM 3933 C CA . MET B 1 8 ? 17.016 5.215 -9.031 1 92.88 8 MET B CA 1
ATOM 3934 C C . MET B 1 8 ? 16.297 5.48 -10.352 1 92.88 8 MET B C 1
ATOM 3936 O O . MET B 1 8 ? 15.219 4.938 -10.594 1 92.88 8 MET B O 1
ATOM 3940 N N . PHE B 1 9 ? 16.906 6.32 -11.133 1 93.31 9 PHE B N 1
ATOM 3941 C CA . PHE B 1 9 ? 16.328 6.617 -12.438 1 93.31 9 PHE B CA 1
ATOM 3942 C C . PHE B 1 9 ? 16.328 5.383 -13.328 1 93.31 9 PHE B C 1
ATOM 3944 O O . PHE B 1 9 ? 15.336 5.086 -13.992 1 93.31 9 PHE B O 1
ATOM 3951 N N . LEU B 1 10 ? 17.453 4.746 -13.383 1 94.31 10 LEU B N 1
ATOM 3952 C CA . LEU B 1 10 ? 17.562 3.52 -14.164 1 94.31 10 LEU B CA 1
ATOM 3953 C C . LEU B 1 10 ? 16.547 2.482 -13.695 1 94.31 10 LEU B C 1
ATOM 3955 O O . LEU B 1 10 ? 15.914 1.817 -14.523 1 94.31 10 LEU B O 1
ATOM 3959 N N . LEU B 1 11 ? 16.453 2.318 -12.391 1 95.56 11 LEU B N 1
ATOM 3960 C CA . LEU B 1 11 ? 15.531 1.368 -11.781 1 95.56 11 LEU B CA 1
ATOM 3961 C C . LEU B 1 11 ? 14.102 1.626 -12.25 1 95.56 11 LEU B C 1
ATOM 3963 O O . LEU B 1 11 ? 13.422 0.707 -12.711 1 95.56 11 LEU B O 1
ATOM 3967 N N . LEU B 1 12 ? 13.695 2.848 -12.164 1 95.75 12 LEU B N 1
ATOM 3968 C CA . LEU B 1 12 ? 12.328 3.217 -12.531 1 95.75 12 LEU B CA 1
ATOM 3969 C C . LEU B 1 12 ? 12.117 3.088 -14.031 1 95.75 12 LEU B C 1
ATOM 3971 O O . LEU B 1 12 ? 11.039 2.67 -14.477 1 95.75 12 LEU B O 1
ATOM 3975 N N . ALA B 1 13 ? 13.117 3.449 -14.781 1 95.06 13 ALA B N 1
ATOM 3976 C CA . ALA B 1 13 ? 13.023 3.348 -16.234 1 95.06 13 ALA B CA 1
ATOM 3977 C C . ALA B 1 13 ? 12.844 1.896 -16.672 1 95.06 13 ALA B C 1
ATOM 3979 O O . ALA B 1 13 ? 12.047 1.6 -17.562 1 95.06 13 ALA B O 1
ATOM 3980 N N . VAL B 1 14 ? 13.578 1.054 -16.078 1 95.31 14 VAL B N 1
ATOM 3981 C CA . VAL B 1 14 ? 13.523 -0.363 -16.422 1 95.31 14 VAL B CA 1
ATOM 3982 C C . VAL B 1 14 ? 12.164 -0.938 -16.031 1 95.31 14 VAL B C 1
ATOM 3984 O O . VAL B 1 14 ? 11.555 -1.67 -16.812 1 95.31 14 VAL B O 1
ATOM 3987 N N . ILE B 1 15 ? 11.672 -0.633 -14.883 1 95.69 15 ILE B N 1
ATOM 3988 C CA . ILE B 1 15 ? 10.398 -1.179 -14.406 1 95.69 15 ILE B CA 1
ATOM 3989 C C . ILE B 1 15 ? 9.258 -0.651 -15.273 1 95.69 15 ILE B C 1
ATOM 3991 O O . ILE B 1 15 ? 8.398 -1.418 -15.711 1 95.69 15 ILE B O 1
ATOM 3995 N N . LEU B 1 16 ? 9.273 0.654 -15.531 1 94.12 16 LEU B N 1
ATOM 3996 C CA . LEU B 1 16 ? 8.18 1.262 -16.281 1 94.12 16 LEU B CA 1
ATOM 3997 C C . LEU B 1 16 ? 8.18 0.766 -17.734 1 94.12 16 LEU B C 1
ATOM 3999 O O . LEU B 1 16 ? 7.125 0.446 -18.281 1 94.12 16 LEU B O 1
ATOM 4003 N N . SER B 1 17 ? 9.328 0.773 -18.312 1 94.19 17 SER B N 1
ATOM 4004 C CA . SER B 1 17 ? 9.414 0.259 -19.672 1 94.19 17 SER B CA 1
ATOM 4005 C C . SER B 1 17 ? 9.055 -1.223 -19.734 1 94.19 17 SER B C 1
ATOM 4007 O O . SER B 1 17 ? 8.461 -1.688 -20.703 1 94.19 17 SER B O 1
ATOM 4009 N N . GLY B 1 18 ? 9.453 -1.953 -18.734 1 92.75 18 GLY B N 1
ATOM 4010 C CA . GLY B 1 18 ? 9.094 -3.361 -18.656 1 92.75 18 GLY B CA 1
ATOM 4011 C C . GLY B 1 18 ? 7.598 -3.592 -18.562 1 92.75 18 GLY B C 1
ATOM 4012 O O . GLY B 1 18 ? 7.062 -4.508 -19.188 1 92.75 18 GLY B O 1
ATOM 4013 N N . HIS B 1 19 ? 6.977 -2.822 -17.766 1 88 19 HIS B N 1
ATOM 4014 C CA . HIS B 1 19 ? 5.527 -2.924 -17.641 1 88 19 HIS B CA 1
ATOM 4015 C C . HIS B 1 19 ? 4.84 -2.605 -18.969 1 88 19 HIS B C 1
ATOM 4017 O O . HIS B 1 19 ? 3.828 -3.221 -19.312 1 88 19 HIS B O 1
ATOM 4023 N N . LEU B 1 20 ? 5.328 -1.574 -19.625 1 87.62 20 LEU B N 1
ATOM 4024 C CA . LEU B 1 20 ? 4.773 -1.216 -20.938 1 87.62 20 LEU B CA 1
ATOM 4025 C C . LEU B 1 20 ? 4.969 -2.346 -21.938 1 87.62 20 LEU B C 1
ATOM 4027 O O . LEU B 1 20 ? 4.062 -2.65 -22.719 1 87.62 20 LEU B O 1
ATOM 4031 N N . LEU B 1 21 ? 6.094 -2.895 -21.875 1 87.94 21 LEU B N 1
ATOM 4032 C CA . LEU B 1 21 ? 6.363 -4.039 -22.734 1 87.94 21 LEU B CA 1
ATOM 4033 C C . LEU B 1 21 ? 5.465 -5.215 -22.391 1 87.94 21 LEU B C 1
ATOM 4035 O O . LEU B 1 21 ? 5.023 -5.953 -23.266 1 87.94 21 LEU B O 1
ATOM 4039 N N . GLY B 1 22 ? 5.266 -5.406 -21.156 1 85.56 22 GLY B N 1
ATOM 4040 C CA . GLY B 1 22 ? 4.449 -6.508 -20.672 1 85.56 22 GLY B CA 1
ATOM 4041 C C . GLY B 1 22 ? 2.99 -6.391 -21.078 1 85.56 22 GLY B C 1
ATOM 4042 O O . GLY B 1 22 ? 2.275 -7.395 -21.125 1 85.56 22 GLY B O 1
ATOM 4043 N N . LYS B 1 23 ? 2.559 -5.207 -21.375 1 81.69 23 LYS B N 1
ATOM 4044 C CA . LYS B 1 23 ? 1.162 -4.977 -21.734 1 81.69 23 LYS B CA 1
ATOM 4045 C C . LYS B 1 23 ? 0.934 -5.207 -23.219 1 81.69 23 LYS B C 1
ATOM 4047 O O . LYS B 1 23 ? -0.205 -5.371 -23.672 1 81.69 23 LYS B O 1
ATOM 4052 N N . VAL B 1 24 ? 1.981 -5.207 -23.953 1 81.62 24 VAL B N 1
ATOM 4053 C CA . VAL B 1 24 ? 1.858 -5.438 -25.391 1 81.62 24 VAL B CA 1
ATOM 4054 C C . VAL B 1 24 ? 1.413 -6.875 -25.641 1 81.62 24 VAL B C 1
ATOM 4056 O O . VAL B 1 24 ? 2.012 -7.82 -25.125 1 81.62 24 VAL B O 1
ATOM 4059 N N . LYS B 1 25 ? 0.299 -6.984 -26.312 1 76.69 25 LYS B N 1
ATOM 4060 C CA . LYS B 1 25 ? -0.229 -8.305 -26.625 1 76.69 25 LYS B CA 1
ATOM 4061 C C . LYS B 1 25 ? 0.419 -8.875 -27.875 1 76.69 25 LYS B C 1
ATOM 4063 O O . LYS B 1 25 ? 0.461 -8.211 -28.922 1 76.69 25 LYS B O 1
ATOM 4068 N N . ILE B 1 26 ? 1.219 -9.75 -27.688 1 70.06 26 ILE B N 1
ATOM 4069 C CA . ILE B 1 26 ? 1.761 -10.492 -28.828 1 70.06 26 ILE B CA 1
ATOM 4070 C C . ILE B 1 26 ? 0.938 -11.758 -29.047 1 70.06 26 ILE B C 1
ATOM 4072 O O . ILE B 1 26 ? 0.985 -12.688 -28.234 1 70.06 26 ILE B O 1
ATOM 4076 N N . PHE B 1 27 ? 0.202 -11.742 -30.125 1 67.06 27 PHE B N 1
ATOM 4077 C CA . PHE B 1 27 ? -0.765 -12.797 -30.406 1 67.06 27 PHE B CA 1
ATOM 4078 C C . PHE B 1 27 ? -1.873 -12.812 -29.359 1 67.06 27 PHE B C 1
ATOM 4080 O O . PHE B 1 27 ? -2.57 -11.812 -29.172 1 67.06 27 PHE B O 1
ATOM 4087 N N . SER B 1 28 ? -1.927 -13.68 -28.562 1 62.06 28 SER B N 1
ATOM 4088 C CA . SER B 1 28 ? -3.033 -13.742 -27.609 1 62.06 28 SER B CA 1
ATOM 4089 C C . SER B 1 28 ? -2.533 -13.672 -26.172 1 62.06 28 SER B C 1
ATOM 4091 O O . SER B 1 28 ? -3.303 -13.867 -25.234 1 62.06 28 SER B O 1
ATOM 4093 N N . PHE B 1 29 ? -1.187 -13.406 -26.094 1 69.12 29 PHE B N 1
ATOM 4094 C CA . PHE B 1 29 ? -0.745 -13.391 -24.703 1 69.12 29 PHE B CA 1
ATOM 4095 C C . PHE B 1 29 ? 0.073 -12.141 -24.406 1 69.12 29 PHE B C 1
ATOM 4097 O O . PHE B 1 29 ? 0.548 -11.469 -25.328 1 69.12 29 PHE B O 1
ATOM 4104 N N . SER B 1 30 ? 0.087 -11.758 -23.234 1 77.44 30 SER B N 1
ATOM 4105 C CA . SER B 1 30 ? 0.921 -10.656 -22.766 1 77.44 30 SER B CA 1
ATOM 4106 C C . SER B 1 30 ? 1.976 -11.141 -21.781 1 77.44 30 SER B C 1
ATOM 4108 O O . SER B 1 30 ? 1.771 -12.141 -21.078 1 77.44 30 SER B O 1
ATOM 4110 N N . LEU B 1 31 ? 3.168 -10.578 -21.734 1 77.38 31 LEU B N 1
ATOM 4111 C CA . LEU B 1 31 ? 4.266 -10.977 -20.859 1 77.38 31 LEU B CA 1
ATOM 4112 C C . LEU B 1 31 ? 3.98 -10.578 -19.406 1 77.38 31 LEU B C 1
ATOM 4114 O O . LEU B 1 31 ? 4.531 -11.172 -18.484 1 77.38 31 LEU B O 1
ATOM 4118 N N . GLY B 1 32 ? 3.168 -9.586 -19.297 1 77.75 32 GLY B N 1
ATOM 4119 C CA . GLY B 1 32 ? 2.873 -9.109 -17.953 1 77.75 32 GLY B CA 1
ATOM 4120 C C . GLY B 1 32 ? 4.082 -8.547 -17.234 1 77.75 32 GLY B C 1
ATOM 4121 O O . GLY B 1 32 ? 4.836 -7.75 -17.812 1 77.75 32 GLY B O 1
ATOM 4122 N N . SER B 1 33 ? 4.324 -9 -15.992 1 80.25 33 SER B N 1
ATOM 4123 C CA . SER B 1 33 ? 5.398 -8.461 -15.164 1 80.25 33 SER B CA 1
ATOM 4124 C C . SER B 1 33 ? 6.758 -8.977 -15.625 1 80.25 33 SER B C 1
ATOM 4126 O O . SER B 1 33 ? 7.793 -8.375 -15.312 1 80.25 33 SER B O 1
ATOM 4128 N N . SER B 1 34 ? 6.781 -10.078 -16.375 1 81.25 34 SER B N 1
ATOM 4129 C CA . SER B 1 34 ? 8.047 -10.609 -16.875 1 81.25 34 SER B CA 1
ATOM 4130 C C . SER B 1 34 ? 8.68 -9.641 -17.875 1 81.25 34 SER B C 1
ATOM 4132 O O . SER B 1 34 ? 9.867 -9.758 -18.188 1 81.25 34 SER B O 1
ATOM 4134 N N . GLY B 1 35 ? 7.867 -8.766 -18.406 1 87.25 35 GLY B N 1
ATOM 4135 C CA . GLY B 1 35 ? 8.422 -7.727 -19.266 1 87.25 35 GLY B CA 1
ATOM 4136 C C . GLY B 1 35 ? 9.555 -6.957 -18.609 1 87.25 35 GLY B C 1
ATOM 4137 O O . GLY B 1 35 ? 10.469 -6.488 -19.281 1 87.25 35 GLY B O 1
ATOM 4138 N N . ILE B 1 36 ? 9.555 -6.895 -17.344 1 91.44 36 ILE B N 1
ATOM 4139 C CA . ILE B 1 36 ? 10.57 -6.16 -16.594 1 91.44 36 ILE B CA 1
ATOM 4140 C C . ILE B 1 36 ? 11.914 -6.871 -16.703 1 91.44 36 ILE B C 1
ATOM 4142 O O . ILE B 1 36 ? 12.961 -6.227 -16.828 1 91.44 36 ILE B O 1
ATOM 4146 N N . VAL B 1 37 ? 11.891 -8.195 -16.672 1 87.5 37 VAL B N 1
ATOM 4147 C CA . VAL B 1 37 ? 13.125 -8.961 -16.797 1 87.5 37 VAL B CA 1
ATOM 4148 C C . VAL B 1 37 ? 13.742 -8.727 -18.172 1 87.5 37 VAL B C 1
ATOM 4150 O O . VAL B 1 37 ? 14.961 -8.578 -18.297 1 87.5 37 VAL B O 1
ATOM 4153 N N . PHE B 1 38 ? 12.984 -8.633 -19.172 1 88.88 38 PHE B N 1
ATOM 4154 C CA . PHE B 1 38 ? 13.477 -8.469 -20.547 1 88.88 38 PHE B CA 1
ATOM 4155 C C . PHE B 1 38 ? 14.07 -7.082 -20.75 1 88.88 38 PHE B C 1
ATOM 4157 O O . PHE B 1 38 ? 15.117 -6.934 -21.375 1 88.88 38 PHE B O 1
ATOM 4164 N N . THR B 1 39 ? 13.375 -6.105 -20.266 1 92.88 39 THR B N 1
ATOM 4165 C CA . THR B 1 39 ? 13.93 -4.762 -20.344 1 92.88 39 THR B CA 1
ATOM 4166 C C . THR B 1 39 ? 15.203 -4.652 -19.5 1 92.88 39 THR B C 1
ATOM 4168 O O . THR B 1 39 ? 16.141 -3.939 -19.875 1 92.88 39 THR B O 1
ATOM 4171 N N . GLY B 1 40 ? 15.164 -5.285 -18.375 1 92.94 40 GLY B N 1
ATOM 4172 C CA . GLY B 1 40 ? 16.375 -5.352 -17.562 1 92.94 40 GLY B CA 1
ATOM 4173 C C . GLY B 1 40 ? 17.531 -6.004 -18.281 1 92.94 40 GLY B C 1
ATOM 4174 O O . GLY B 1 40 ? 18.672 -5.52 -18.203 1 92.94 40 GLY B O 1
ATOM 4175 N N . LEU B 1 41 ? 17.234 -7.062 -19.016 1 89.81 41 LEU B N 1
ATOM 4176 C CA . LEU B 1 41 ? 18.25 -7.75 -19.797 1 89.81 41 LEU B CA 1
ATOM 4177 C C . LEU B 1 41 ? 18.859 -6.816 -20.828 1 89.81 41 LEU B C 1
ATOM 4179 O O . LEU B 1 41 ? 20.078 -6.816 -21.047 1 89.81 41 LEU B O 1
ATOM 4183 N N . LEU B 1 42 ? 18.047 -6.051 -21.453 1 91.62 42 LEU B N 1
ATOM 4184 C CA . LEU B 1 42 ? 18.5 -5.094 -22.453 1 91.62 42 LEU B CA 1
ATOM 4185 C C . LEU B 1 42 ? 19.391 -4.027 -21.812 1 91.62 42 LEU B C 1
ATOM 4187 O O . LEU B 1 42 ? 20.422 -3.652 -22.375 1 91.62 42 LEU B O 1
ATOM 4191 N N . ALA B 1 43 ? 19.016 -3.551 -20.656 1 93.44 43 ALA B N 1
ATOM 4192 C CA . ALA B 1 43 ? 19.812 -2.561 -19.938 1 93.44 43 ALA B CA 1
ATOM 4193 C C . ALA B 1 43 ? 21.141 -3.152 -19.5 1 93.44 43 ALA B C 1
ATOM 4195 O O . ALA B 1 43 ? 22.172 -2.486 -19.562 1 93.44 43 ALA B O 1
ATOM 4196 N N . GLY B 1 44 ? 21.031 -4.359 -19.016 1 91.5 44 GLY B N 1
ATOM 4197 C CA . GLY B 1 44 ? 22.266 -5.043 -18.625 1 91.5 44 GLY B CA 1
ATOM 4198 C C . GLY B 1 44 ? 23.203 -5.273 -19.797 1 91.5 44 GLY B C 1
ATOM 4199 O O . GLY B 1 44 ? 24.422 -5.168 -19.641 1 91.5 44 GLY B O 1
ATOM 4200 N N . PHE B 1 45 ? 22.688 -5.551 -20.922 1 90.12 45 PHE B N 1
ATOM 4201 C CA . PHE B 1 45 ? 23.469 -5.742 -22.141 1 90.12 45 PHE B CA 1
ATOM 4202 C C . PHE B 1 45 ? 24.156 -4.445 -22.547 1 90.12 45 PHE B C 1
ATOM 4204 O O . PHE B 1 45 ? 25.266 -4.461 -23.078 1 90.12 45 PHE B O 1
ATOM 4211 N N . ALA B 1 46 ? 23.453 -3.34 -22.266 1 90.94 46 ALA B N 1
ATOM 4212 C CA . ALA B 1 46 ? 24 -2.023 -22.594 1 90.94 46 ALA B CA 1
ATOM 4213 C C . ALA B 1 46 ? 25.062 -1.599 -21.578 1 90.94 46 ALA B C 1
ATOM 4215 O O . ALA B 1 46 ? 25.656 -0.529 -21.703 1 90.94 46 ALA B O 1
ATOM 4216 N N . GLY B 1 47 ? 25.219 -2.41 -20.5 1 89.31 47 GLY B N 1
ATOM 4217 C CA . GLY B 1 47 ? 26.297 -2.162 -19.547 1 89.31 47 GLY B CA 1
ATOM 4218 C C . GLY B 1 47 ? 25.828 -1.538 -18.25 1 89.31 47 GLY B C 1
ATOM 4219 O O . GLY B 1 47 ? 26.641 -1.148 -17.406 1 89.31 47 GLY B O 1
ATOM 4220 N N . PHE B 1 48 ? 24.547 -1.415 -18.109 1 92.31 48 PHE B N 1
ATOM 4221 C CA . PHE B 1 48 ? 24.016 -0.834 -16.875 1 92.31 48 PHE B CA 1
ATOM 4222 C C . PHE B 1 48 ? 23.781 -1.913 -15.828 1 92.31 48 PHE B C 1
ATOM 4224 O O . PHE B 1 48 ? 23.5 -3.064 -16.172 1 92.31 48 PHE B O 1
ATOM 4231 N N . SER B 1 49 ? 24.016 -1.532 -14.586 1 89.38 49 SER B N 1
ATOM 4232 C CA . SER B 1 49 ? 23.781 -2.463 -13.492 1 89.38 49 SER B CA 1
ATOM 4233 C C . SER B 1 49 ? 23.109 -1.766 -12.312 1 89.38 49 SER B C 1
ATOM 4235 O O . SER B 1 49 ? 23.312 -0.569 -12.094 1 89.38 49 SER B O 1
ATOM 4237 N N . LEU B 1 50 ? 22.297 -2.508 -11.617 1 93.12 50 LEU B N 1
ATOM 4238 C CA . LEU B 1 50 ? 21.625 -2.014 -10.422 1 93.12 50 LEU B CA 1
ATOM 4239 C C . LEU B 1 50 ? 22.172 -2.695 -9.172 1 93.12 50 LEU B C 1
ATOM 4241 O O . LEU B 1 50 ? 22.609 -3.846 -9.227 1 93.12 50 LEU B O 1
ATOM 4245 N N . PRO B 1 51 ? 22.188 -1.972 -8.094 1 90.62 51 PRO B N 1
ATOM 4246 C CA . PRO B 1 51 ? 22.719 -2.541 -6.859 1 90.62 51 PRO B CA 1
ATOM 4247 C C . PRO B 1 51 ? 21.922 -3.736 -6.355 1 90.62 51 PRO B C 1
ATOM 4249 O O . PRO B 1 51 ? 20.688 -3.688 -6.336 1 90.62 51 PRO B O 1
ATOM 4252 N N . GLY B 1 52 ? 22.547 -4.73 -5.848 1 89 52 GLY B N 1
ATOM 4253 C CA . GLY B 1 52 ? 21.953 -6 -5.441 1 89 52 GLY B CA 1
ATOM 4254 C C . GLY B 1 52 ? 21.062 -5.875 -4.23 1 89 52 GLY B C 1
ATOM 4255 O O . GLY B 1 52 ? 20.109 -6.648 -4.074 1 89 52 GLY B O 1
ATOM 4256 N N . VAL B 1 53 ? 21.312 -4.922 -3.445 1 90.94 53 VAL B N 1
ATOM 4257 C CA . VAL B 1 53 ? 20.547 -4.766 -2.211 1 90.94 53 VAL B CA 1
ATOM 4258 C C . VAL B 1 53 ? 19.078 -4.477 -2.541 1 90.94 53 VAL B C 1
ATOM 4260 O O . VAL B 1 53 ? 18.188 -4.859 -1.791 1 90.94 53 VAL B O 1
ATOM 4263 N N . ILE B 1 54 ? 18.844 -3.809 -3.684 1 93.5 54 ILE B N 1
ATOM 4264 C CA . ILE B 1 54 ? 17.484 -3.525 -4.125 1 93.5 54 ILE B CA 1
ATOM 4265 C C . ILE B 1 54 ? 16.75 -4.832 -4.445 1 93.5 54 ILE B C 1
ATOM 4267 O O . ILE B 1 54 ? 15.555 -4.965 -4.191 1 93.5 54 ILE B O 1
ATOM 4271 N N . GLN B 1 55 ? 17.531 -5.738 -4.938 1 92.06 55 GLN B N 1
ATOM 4272 C CA . GLN B 1 55 ? 17 -7.059 -5.262 1 92.06 55 GLN B CA 1
ATOM 4273 C C . GLN B 1 55 ? 16.469 -7.766 -4.012 1 92.06 55 GLN B C 1
ATOM 4275 O O . GLN B 1 55 ? 15.383 -8.336 -4.023 1 92.06 55 GLN B O 1
ATOM 4280 N N . SER B 1 56 ? 17.266 -7.742 -2.979 1 91.5 56 SER B N 1
ATOM 4281 C CA . SER B 1 56 ? 16.906 -8.422 -1.736 1 91.5 56 SER B CA 1
ATOM 4282 C C . SER B 1 56 ? 15.664 -7.809 -1.101 1 91.5 56 SER B C 1
ATOM 4284 O O . SER B 1 56 ? 14.789 -8.523 -0.612 1 91.5 56 SER B O 1
ATOM 4286 N N . LEU B 1 57 ? 15.648 -6.523 -1.144 1 94.62 57 LEU B N 1
ATOM 4287 C CA . LEU B 1 57 ? 14.492 -5.828 -0.595 1 94.62 57 LEU B CA 1
ATOM 4288 C C . LEU B 1 57 ? 13.234 -6.152 -1.396 1 94.62 57 LEU B C 1
ATOM 4290 O O . LEU B 1 57 ? 12.188 -6.453 -0.82 1 94.62 57 LEU B O 1
ATOM 4294 N N . GLY B 1 58 ? 13.352 -6.047 -2.68 1 94.81 58 GLY B N 1
ATOM 4295 C CA . GLY B 1 58 ? 12.227 -6.375 -3.535 1 94.81 58 GLY B CA 1
ATOM 4296 C C . GLY B 1 58 ? 11.742 -7.805 -3.369 1 94.81 58 GLY B C 1
ATOM 4297 O O . GLY B 1 58 ? 10.539 -8.062 -3.344 1 94.81 58 GLY B O 1
ATOM 4298 N N . LEU B 1 59 ? 12.672 -8.656 -3.213 1 92.12 59 LEU B N 1
ATOM 4299 C CA . LEU B 1 59 ? 12.383 -10.086 -3.102 1 92.12 59 LEU B CA 1
ATOM 4300 C C . LEU B 1 59 ? 11.555 -10.375 -1.857 1 92.12 59 LEU B C 1
ATOM 4302 O O . LEU B 1 59 ? 10.523 -11.055 -1.938 1 92.12 59 LEU B O 1
ATOM 4306 N N . ILE B 1 60 ? 11.984 -9.93 -0.723 1 94.06 60 ILE B N 1
ATOM 4307 C CA . ILE B 1 60 ? 11.289 -10.281 0.512 1 94.06 60 ILE B CA 1
ATOM 4308 C C . ILE B 1 60 ? 9.906 -9.625 0.527 1 94.06 60 ILE B C 1
ATOM 4310 O O . ILE B 1 60 ? 8.945 -10.219 1.019 1 94.06 60 ILE B O 1
ATOM 4314 N N . LEU B 1 61 ? 9.812 -8.375 -0.029 1 94.81 61 LEU B N 1
ATOM 4315 C CA . LEU B 1 61 ? 8.508 -7.723 -0.105 1 94.81 61 LEU B CA 1
ATOM 4316 C C . LEU B 1 61 ? 7.559 -8.508 -1.007 1 94.81 61 LEU B C 1
ATOM 4318 O O . LEU B 1 61 ? 6.395 -8.719 -0.658 1 94.81 61 LEU B O 1
ATOM 4322 N N . PHE B 1 62 ? 8.062 -8.898 -2.115 1 92.62 62 PHE B N 1
ATOM 4323 C CA . PHE B 1 62 ? 7.273 -9.625 -3.107 1 92.62 62 PHE B CA 1
ATOM 4324 C C . PHE B 1 62 ? 6.801 -10.961 -2.551 1 92.62 62 PHE B C 1
ATOM 4326 O O . PHE B 1 62 ? 5.602 -11.258 -2.562 1 92.62 62 PHE B O 1
ATOM 4333 N N . ILE B 1 63 ? 7.684 -11.773 -2.016 1 90.5 63 ILE B N 1
ATOM 4334 C CA . ILE B 1 63 ? 7.375 -13.133 -1.571 1 90.5 63 ILE B CA 1
ATOM 4335 C C . ILE B 1 63 ? 6.445 -13.078 -0.362 1 90.5 63 ILE B C 1
ATOM 4337 O O . ILE B 1 63 ? 5.547 -13.914 -0.227 1 90.5 63 ILE B O 1
ATOM 4341 N N . TYR B 1 64 ? 6.695 -12.18 0.524 1 93.69 64 TYR B N 1
ATOM 4342 C CA . TYR B 1 64 ? 5.812 -12.023 1.674 1 93.69 64 TYR B CA 1
ATOM 4343 C C . TYR B 1 64 ? 4.383 -11.734 1.229 1 93.69 64 TYR B C 1
ATOM 4345 O O . TYR B 1 64 ? 3.43 -12.297 1.769 1 93.69 64 TYR B O 1
ATOM 4353 N N . SER B 1 65 ? 4.238 -10.781 0.297 1 89.62 65 SER B N 1
ATOM 4354 C CA . SER B 1 65 ? 2.92 -10.398 -0.192 1 89.62 65 SER B CA 1
ATOM 4355 C C . SER B 1 65 ? 2.217 -11.57 -0.873 1 89.62 65 SER B C 1
ATOM 4357 O O . SER B 1 65 ? 0.994 -11.695 -0.792 1 89.62 65 SER B O 1
ATOM 4359 N N . VAL B 1 66 ? 2.969 -12.297 -1.593 1 85.94 66 VAL B N 1
ATOM 4360 C CA . VAL B 1 66 ? 2.412 -13.477 -2.242 1 85.94 66 VAL B CA 1
ATOM 4361 C C . VAL B 1 66 ? 1.918 -14.469 -1.185 1 85.94 66 VAL B C 1
ATOM 4363 O O . VAL B 1 66 ? 0.85 -15.062 -1.336 1 85.94 66 VAL B O 1
ATOM 4366 N N . GLY B 1 67 ? 2.734 -14.664 -0.18 1 87 67 GLY B N 1
ATOM 4367 C CA . GLY B 1 67 ? 2.314 -15.508 0.924 1 87 67 GLY B CA 1
ATOM 4368 C C . GLY B 1 67 ? 1.046 -15.023 1.601 1 87 67 GLY B C 1
ATOM 4369 O O . GLY B 1 67 ? 0.146 -15.82 1.884 1 87 67 GLY B O 1
ATOM 4370 N N . GLN B 1 68 ? 1.021 -13.734 1.855 1 86.12 68 GLN B N 1
ATOM 4371 C CA . GLN B 1 68 ? -0.15 -13.125 2.477 1 86.12 68 GLN B CA 1
ATOM 4372 C C . GLN B 1 68 ? -1.409 -13.391 1.657 1 86.12 68 GLN B C 1
ATOM 4374 O O . GLN B 1 68 ? -2.494 -13.57 2.215 1 86.12 68 GLN B O 1
ATOM 4379 N N . GLN B 1 69 ? -1.314 -13.266 0.4 1 77.88 69 GLN B N 1
ATOM 4380 C CA . GLN B 1 69 ? -2.439 -13.461 -0.51 1 77.88 69 GLN B CA 1
ATOM 4381 C C . GLN B 1 69 ? -2.891 -14.922 -0.523 1 77.88 69 GLN B C 1
ATOM 4383 O O . GLN B 1 69 ? -4.086 -15.203 -0.634 1 77.88 69 GLN B O 1
ATOM 4388 N N . ALA B 1 70 ? -1.986 -15.812 -0.394 1 79.19 70 ALA B N 1
ATOM 4389 C CA . ALA B 1 70 ? -2.266 -17.234 -0.497 1 79.19 70 ALA B CA 1
ATOM 4390 C C . ALA B 1 70 ? -2.666 -17.812 0.856 1 79.19 70 ALA B C 1
ATOM 4392 O O . ALA B 1 70 ? -3.234 -18.906 0.927 1 79.19 70 ALA B O 1
ATOM 4393 N N . GLY B 1 71 ? -2.395 -17.125 1.903 1 78.12 71 GLY B N 1
ATOM 4394 C CA . GLY B 1 71 ? -2.547 -17.625 3.26 1 78.12 71 GLY B CA 1
ATOM 4395 C C . GLY B 1 71 ? -3.928 -18.188 3.535 1 78.12 71 GLY B C 1
ATOM 4396 O O . GLY B 1 71 ? -4.062 -19.359 3.926 1 78.12 71 GLY B O 1
ATOM 4397 N N . PRO B 1 72 ? -4.969 -17.469 3.32 1 69.38 72 PRO B N 1
ATOM 4398 C CA . PRO B 1 72 ? -6.32 -17.953 3.607 1 69.38 72 PRO B CA 1
ATOM 4399 C C . PRO B 1 72 ? -6.691 -19.172 2.787 1 69.38 72 PRO B C 1
ATOM 4401 O O . PRO B 1 72 ? -7.328 -20.094 3.303 1 69.38 72 PRO B O 1
ATOM 4404 N N . GLY B 1 73 ? -6.207 -19.234 1.575 1 69.38 73 GLY B N 1
ATOM 4405 C CA . GLY B 1 73 ? -6.504 -20.359 0.698 1 69.38 73 GLY B CA 1
ATOM 4406 C C . GLY B 1 73 ? -5.688 -21.594 1.015 1 69.38 73 GLY B C 1
ATOM 4407 O O . GLY B 1 73 ? -6.117 -22.719 0.737 1 69.38 73 GLY B O 1
ATOM 4408 N N . PHE B 1 74 ? -4.562 -21.391 1.547 1 75.56 74 PHE B N 1
ATOM 4409 C CA . PHE B 1 74 ? -3.654 -22.5 1.803 1 75.56 74 PHE B CA 1
ATOM 4410 C C . PHE B 1 74 ? -4.254 -23.469 2.812 1 75.56 74 PHE B C 1
ATOM 4412 O O . PHE B 1 74 ? -4.176 -24.688 2.635 1 75.56 74 PHE B O 1
ATOM 4419 N N . VAL B 1 75 ? -4.859 -22.953 3.771 1 69.88 75 VAL B N 1
ATOM 4420 C CA . VAL B 1 75 ? -5.449 -23.797 4.809 1 69.88 75 VAL B CA 1
ATOM 4421 C C . VAL B 1 75 ? -6.629 -24.578 4.23 1 69.88 75 VAL B C 1
ATOM 4423 O O . VAL B 1 75 ? -6.809 -25.766 4.539 1 69.88 75 VAL B O 1
ATOM 4426 N N . HIS B 1 76 ? -7.246 -24 3.35 1 64.19 76 HIS B N 1
ATOM 4427 C CA . HIS B 1 76 ? -8.438 -24.625 2.785 1 64.19 76 HIS B CA 1
ATOM 4428 C C . HIS B 1 76 ? -8.07 -25.656 1.729 1 64.19 76 HIS B C 1
ATOM 4430 O O . HIS B 1 76 ? -8.805 -26.625 1.521 1 64.19 76 HIS B O 1
ATOM 4436 N N . SER B 1 77 ? -7.051 -25.312 1.034 1 67.38 77 SER B N 1
ATOM 4437 C CA . SER B 1 77 ? -6.59 -26.25 0.015 1 67.38 77 SER B CA 1
ATOM 4438 C C . SER B 1 77 ? -6.172 -27.578 0.633 1 67.38 77 SER B C 1
ATOM 4440 O O . SER B 1 77 ? -6.152 -28.609 -0.047 1 67.38 77 SER B O 1
ATOM 4442 N N . MET B 1 78 ? -5.918 -27.547 1.884 1 70.19 78 MET B N 1
ATOM 4443 C CA . MET B 1 78 ? -5.453 -28.75 2.572 1 70.19 78 MET B CA 1
ATOM 4444 C C . MET B 1 78 ? -6.621 -29.531 3.16 1 70.19 78 MET B C 1
ATOM 4446 O O . MET B 1 78 ? -6.445 -30.641 3.666 1 70.19 78 MET B O 1
ATOM 4450 N N . LYS B 1 79 ? -7.754 -28.891 2.996 1 64.81 79 LYS B N 1
ATOM 4451 C CA . LYS B 1 79 ? -8.938 -29.578 3.512 1 64.81 79 LYS B CA 1
ATOM 4452 C C . LYS B 1 79 ? -9.578 -30.453 2.438 1 64.81 79 LYS B C 1
ATOM 4454 O O . LYS B 1 79 ? -9.148 -30.438 1.28 1 64.81 79 LYS B O 1
ATOM 4459 N N . ARG B 1 80 ? -10.516 -31.328 2.715 1 56.59 80 ARG B N 1
ATOM 4460 C CA . ARG B 1 80 ? -11.062 -32.438 1.965 1 56.59 80 ARG B CA 1
ATOM 4461 C C . ARG B 1 80 ? -11.562 -32 0.595 1 56.59 80 ARG B C 1
ATOM 4463 O O . ARG B 1 80 ? -11.328 -32.688 -0.409 1 56.59 80 ARG B O 1
ATOM 4470 N N . GLY B 1 81 ? -12.086 -30.938 0.42 1 59.03 81 GLY B N 1
ATOM 4471 C CA . GLY B 1 81 ? -12.633 -30.547 -0.867 1 59.03 81 GLY B CA 1
ATOM 4472 C C . GLY B 1 81 ? -11.57 -30.047 -1.833 1 59.03 81 GLY B C 1
ATOM 4473 O O . GLY B 1 81 ? -11.773 -30.062 -3.049 1 59.03 81 GLY B O 1
ATOM 4474 N N . GLY B 1 82 ? -10.445 -29.844 -1.396 1 71.88 82 GLY B N 1
ATOM 4475 C CA . GLY B 1 82 ? -9.398 -29.281 -2.236 1 71.88 82 GLY B CA 1
ATOM 4476 C C . GLY B 1 82 ? -8.203 -30.219 -2.389 1 71.88 82 GLY B C 1
ATOM 4477 O O . GLY B 1 82 ? -7.297 -29.938 -3.172 1 71.88 82 GLY B O 1
ATOM 4478 N N . LEU B 1 83 ? -8.281 -31.359 -1.914 1 84.19 83 LEU B N 1
ATOM 4479 C CA . LEU B 1 83 ? -7.105 -32.219 -1.833 1 84.19 83 LEU B CA 1
ATOM 4480 C C . LEU B 1 83 ? -6.766 -32.812 -3.199 1 84.19 83 LEU B C 1
ATOM 4482 O O . LEU B 1 83 ? -5.594 -32.844 -3.588 1 84.19 83 LEU B O 1
ATOM 4486 N N . ALA B 1 84 ? -7.812 -33.25 -3.922 1 88.12 84 ALA B N 1
ATOM 4487 C CA . ALA B 1 84 ? -7.555 -33.812 -5.238 1 88.12 84 ALA B CA 1
ATOM 4488 C C . ALA B 1 84 ? -6.926 -32.781 -6.176 1 88.12 84 ALA B C 1
ATOM 4490 O O . ALA B 1 84 ? -6.008 -33.125 -6.934 1 88.12 84 ALA B O 1
ATOM 4491 N N . LEU B 1 85 ? -7.449 -31.625 -6.113 1 89.56 85 LEU B N 1
ATOM 4492 C CA . LEU B 1 85 ? -6.91 -30.562 -6.953 1 89.56 85 LEU B CA 1
ATOM 4493 C C . LEU B 1 85 ? -5.473 -30.234 -6.566 1 89.56 85 LEU B C 1
ATOM 4495 O O . LEU B 1 85 ? -4.613 -30.062 -7.434 1 89.56 85 LEU B O 1
ATOM 4499 N N . SER B 1 86 ? -5.23 -30.219 -5.27 1 92.06 86 SER B N 1
ATOM 4500 C CA . SER B 1 86 ? -3.896 -29.906 -4.766 1 92.06 86 SER B CA 1
ATOM 4501 C C . SER B 1 86 ? -2.896 -31 -5.156 1 92.06 86 SER B C 1
ATOM 4503 O O . SER B 1 86 ? -1.748 -30.688 -5.492 1 92.06 86 SER B O 1
ATOM 4505 N N . ILE B 1 87 ? -3.326 -32.188 -5.117 1 94.19 87 ILE B N 1
ATOM 4506 C CA . ILE B 1 87 ? -2.465 -33.312 -5.504 1 94.19 87 ILE B CA 1
ATOM 4507 C C . ILE B 1 87 ? -2.121 -33.188 -6.988 1 94.19 87 ILE B C 1
ATOM 4509 O O . ILE B 1 87 ? -0.983 -33.469 -7.387 1 94.19 87 ILE B O 1
ATOM 4513 N N . GLY B 1 88 ? -3.1 -32.875 -7.766 1 94.56 88 GLY B N 1
ATOM 4514 C CA . GLY B 1 88 ? -2.838 -32.656 -9.18 1 94.56 88 GLY B CA 1
ATOM 4515 C C . GLY B 1 88 ? -1.749 -31.625 -9.43 1 94.56 88 GLY B C 1
ATOM 4516 O O . GLY B 1 88 ? -0.852 -31.844 -10.25 1 94.56 88 GLY B O 1
ATOM 4517 N N . ALA B 1 89 ? -1.832 -30.516 -8.711 1 94.12 89 ALA B N 1
ATOM 4518 C CA . ALA B 1 89 ? -0.833 -29.453 -8.852 1 94.12 89 ALA B CA 1
ATOM 4519 C C . ALA B 1 89 ? 0.542 -29.938 -8.398 1 94.12 89 ALA B C 1
ATOM 4521 O O . ALA B 1 89 ? 1.555 -29.625 -9.023 1 94.12 89 ALA B O 1
ATOM 4522 N N . MET B 1 90 ? 0.584 -30.719 -7.367 1 95.06 90 MET B N 1
ATOM 4523 C CA . MET B 1 90 ? 1.842 -31.234 -6.828 1 95.06 90 MET B CA 1
ATOM 4524 C C . MET B 1 90 ? 2.486 -32.219 -7.797 1 95.06 90 MET B C 1
ATOM 4526 O O . MET B 1 90 ? 3.713 -32.281 -7.906 1 95.06 90 MET B O 1
ATOM 4530 N N . VAL B 1 91 ? 1.676 -32.969 -8.43 1 95.31 91 VAL B N 1
ATOM 4531 C CA . VAL B 1 91 ? 2.178 -33.906 -9.414 1 95.31 91 VAL B CA 1
ATOM 4532 C C . VAL B 1 91 ? 2.863 -33.156 -10.555 1 95.31 91 VAL B C 1
ATOM 4534 O O . VAL B 1 91 ? 3.922 -33.594 -11.031 1 95.31 91 VAL B O 1
ATOM 4537 N N . MET B 1 92 ? 2.283 -32.156 -10.953 1 95.5 92 MET B N 1
ATOM 4538 C CA . MET B 1 92 ? 2.865 -31.328 -12.016 1 95.5 92 MET B CA 1
ATOM 4539 C C . MET B 1 92 ? 4.223 -30.781 -11.594 1 95.5 92 MET B C 1
ATOM 4541 O O . MET B 1 92 ? 5.188 -30.844 -12.359 1 95.5 92 MET B O 1
ATOM 4545 N N . ILE B 1 93 ? 4.301 -30.281 -10.414 1 96.19 93 ILE B N 1
ATOM 4546 C CA . ILE B 1 93 ? 5.535 -29.688 -9.906 1 96.19 93 ILE B CA 1
ATOM 4547 C C . ILE B 1 93 ? 6.59 -30.766 -9.727 1 96.19 93 ILE B C 1
ATOM 4549 O O . ILE B 1 93 ? 7.758 -30.578 -10.07 1 96.19 93 ILE B O 1
ATOM 4553 N N . ALA B 1 94 ? 6.156 -31.906 -9.188 1 96.69 94 ALA B N 1
ATOM 4554 C CA . ALA B 1 94 ? 7.074 -33.031 -8.992 1 96.69 94 ALA B CA 1
ATOM 4555 C C . ALA B 1 94 ? 7.633 -33.5 -10.328 1 96.69 94 ALA B C 1
ATOM 4557 O O . ALA B 1 94 ? 8.82 -33.812 -10.43 1 96.69 94 ALA B O 1
ATOM 4558 N N . THR B 1 95 ? 6.781 -33.625 -11.273 1 96.88 95 THR B N 1
ATOM 4559 C CA . THR B 1 95 ? 7.23 -34.031 -12.602 1 96.88 95 THR B CA 1
ATOM 4560 C C . THR B 1 95 ? 8.18 -32.969 -13.195 1 96.88 95 THR B C 1
ATOM 4562 O O . THR B 1 95 ? 9.156 -33.312 -13.859 1 96.88 95 THR B O 1
ATOM 4565 N N . GLY B 1 96 ? 7.816 -31.688 -12.992 1 96.62 96 GLY B N 1
ATOM 4566 C CA . GLY B 1 96 ? 8.727 -30.641 -13.406 1 96.62 96 GLY B CA 1
ATOM 4567 C C . GLY B 1 96 ? 10.102 -30.734 -12.766 1 96.62 96 GLY B C 1
ATOM 4568 O O . GLY B 1 96 ? 11.117 -30.578 -13.438 1 96.62 96 GLY B O 1
ATOM 4569 N N . LEU B 1 97 ? 10.117 -31.016 -11.5 1 96.69 97 LEU B N 1
ATOM 4570 C CA . LEU B 1 97 ? 11.359 -31.188 -10.75 1 96.69 97 LEU B CA 1
ATOM 4571 C C . LEU B 1 97 ? 12.172 -32.344 -11.289 1 96.69 97 LEU B C 1
ATOM 4573 O O . LEU B 1 97 ? 13.375 -32.219 -11.523 1 96.69 97 LEU B O 1
ATOM 4577 N N . LEU B 1 98 ? 11.523 -33.438 -11.484 1 96.75 98 LEU B N 1
ATOM 4578 C CA . LEU B 1 98 ? 12.203 -34.656 -11.977 1 96.75 98 LEU B CA 1
ATOM 4579 C C . LEU B 1 98 ? 12.75 -34.406 -13.383 1 96.75 98 LEU B C 1
ATOM 4581 O O . LEU B 1 98 ? 13.859 -34.875 -13.703 1 96.75 98 LEU B O 1
ATOM 4585 N N . THR B 1 99 ? 12.039 -33.75 -14.148 1 96.94 99 THR B N 1
ATOM 4586 C CA . THR B 1 99 ? 12.492 -33.438 -15.5 1 96.94 99 THR B CA 1
ATOM 4587 C C . THR B 1 99 ? 13.672 -32.5 -15.469 1 96.94 99 THR B C 1
ATOM 4589 O O . THR B 1 99 ? 14.594 -32.594 -16.281 1 96.94 99 THR B O 1
ATOM 4592 N N . ALA B 1 100 ? 13.602 -31.484 -14.609 1 97.19 100 ALA B N 1
ATOM 4593 C CA . ALA B 1 100 ? 14.711 -30.547 -14.469 1 97.19 100 ALA B CA 1
ATOM 4594 C C . ALA B 1 100 ? 15.992 -31.266 -14.07 1 97.19 100 ALA B C 1
ATOM 4596 O O . ALA B 1 100 ? 17.062 -31 -14.633 1 97.19 100 ALA B O 1
ATOM 4597 N N . LEU B 1 101 ? 15.891 -32.188 -13.125 1 96.12 101 LEU B N 1
ATOM 4598 C CA . LEU B 1 101 ? 17.047 -32.938 -12.688 1 96.12 101 LEU B CA 1
ATOM 4599 C C . LEU B 1 101 ? 17.547 -33.875 -13.789 1 96.12 101 LEU B C 1
ATOM 4601 O O . LEU B 1 101 ? 18.75 -34.062 -13.938 1 96.12 101 LEU B O 1
ATOM 4605 N N . GLY B 1 102 ? 16.641 -34.406 -14.492 1 96.06 102 GLY B N 1
ATOM 4606 C CA . GLY B 1 102 ? 17.016 -35.219 -15.641 1 96.06 102 GLY B CA 1
ATOM 4607 C C . GLY B 1 102 ? 17.75 -34.438 -16.703 1 96.06 102 GLY B C 1
ATOM 4608 O O . GLY B 1 102 ? 18.75 -34.938 -17.25 1 96.06 102 GLY B O 1
ATOM 4609 N N . CYS B 1 103 ? 17.266 -33.281 -17.031 1 95.38 103 CYS B N 1
ATOM 4610 C CA . CYS B 1 103 ? 17.922 -32.438 -18.031 1 95.38 103 CYS B CA 1
ATOM 4611 C C . CYS B 1 103 ? 19.297 -31.984 -17.547 1 95.38 103 CYS B C 1
ATOM 4613 O O . CYS B 1 103 ? 20.219 -31.859 -18.359 1 95.38 103 CYS B O 1
ATOM 4615 N N . LYS B 1 104 ? 19.344 -31.656 -16.281 1 95.44 104 LYS B N 1
ATOM 4616 C CA . LYS B 1 104 ? 20.641 -31.297 -15.719 1 95.44 104 LYS B CA 1
ATOM 4617 C C . LYS B 1 104 ? 21.656 -32.406 -15.953 1 95.44 104 LYS B C 1
ATOM 4619 O O . LYS B 1 104 ? 22.781 -32.156 -16.391 1 95.44 104 LYS B O 1
ATOM 4624 N N . ALA B 1 105 ? 21.281 -33.656 -15.695 1 95.06 105 ALA B N 1
ATOM 4625 C CA . ALA B 1 105 ? 22.172 -34.812 -15.844 1 95.06 105 ALA B CA 1
ATOM 4626 C C . ALA B 1 105 ? 22.484 -35.062 -17.312 1 95.06 105 ALA B C 1
ATOM 4628 O O . ALA B 1 105 ? 23.609 -35.438 -17.656 1 95.06 105 ALA B O 1
ATOM 4629 N N . TRP B 1 106 ? 21.562 -34.844 -18.141 1 95.06 106 TRP B N 1
ATOM 4630 C CA . TRP B 1 106 ? 21.703 -35.188 -19.547 1 95.06 106 TRP B CA 1
ATOM 4631 C C . TRP B 1 106 ? 22.516 -34.125 -20.297 1 95.06 106 TRP B C 1
ATOM 4633 O O . TRP B 1 106 ? 23.375 -34.469 -21.125 1 95.06 106 TRP B O 1
ATOM 4643 N N . PHE B 1 107 ? 22.266 -32.844 -20.031 1 94.25 107 PHE B N 1
ATOM 4644 C CA . PHE B 1 107 ? 22.891 -31.766 -20.797 1 94.25 107 PHE B CA 1
ATOM 4645 C C . PHE B 1 107 ? 24.062 -31.172 -20.031 1 94.25 107 PHE B C 1
ATOM 4647 O O . PHE B 1 107 ? 24.844 -30.391 -20.594 1 94.25 107 PHE B O 1
ATOM 4654 N N . GLY B 1 108 ? 24.234 -31.469 -18.75 1 92.5 108 GLY B N 1
ATOM 4655 C CA . GLY B 1 108 ? 25.344 -30.953 -17.953 1 92.5 108 GLY B CA 1
ATOM 4656 C C . GLY B 1 108 ? 25.141 -29.516 -17.516 1 92.5 108 GLY B C 1
ATOM 4657 O O . GLY B 1 108 ? 26.094 -28.734 -17.5 1 92.5 108 GLY B O 1
ATOM 4658 N N . PHE B 1 109 ? 23.969 -29.141 -17.25 1 93.62 109 PHE B N 1
ATOM 4659 C CA . PHE B 1 109 ? 23.672 -27.797 -16.781 1 93.62 109 PHE B CA 1
ATOM 4660 C C . PHE B 1 109 ? 24.172 -27.578 -15.359 1 93.62 109 PHE B C 1
ATOM 4662 O O . PHE B 1 109 ? 24.25 -28.531 -14.578 1 93.62 109 PHE B O 1
ATOM 4669 N N . SER B 1 110 ? 24.594 -26.406 -15.055 1 92.56 110 SER B N 1
ATOM 4670 C CA . SER B 1 110 ? 24.844 -26.047 -13.656 1 92.56 110 SER B CA 1
ATOM 4671 C C . SER B 1 110 ? 23.547 -26.016 -12.867 1 92.56 110 SER B C 1
ATOM 4673 O O . SER B 1 110 ? 22.453 -26 -13.445 1 92.56 110 SER B O 1
ATOM 4675 N N . LYS B 1 111 ? 23.609 -26.047 -11.555 1 94.19 111 LYS B N 1
ATOM 4676 C CA . LYS B 1 111 ? 22.422 -25.969 -10.703 1 94.19 111 LYS B CA 1
ATOM 4677 C C . LYS B 1 111 ? 21.672 -24.656 -10.922 1 94.19 111 LYS B C 1
ATOM 4679 O O . LYS B 1 111 ? 20.438 -24.625 -10.883 1 94.19 111 LYS B O 1
ATOM 4684 N N . GLU B 1 112 ? 22.391 -23.547 -11.172 1 93.56 112 GLU B N 1
ATOM 4685 C CA . GLU B 1 112 ? 21.797 -22.234 -11.398 1 93.56 112 GLU B CA 1
ATOM 4686 C C . GLU B 1 112 ? 20.984 -22.219 -12.695 1 93.56 112 GLU B C 1
ATOM 4688 O O . GLU B 1 112 ? 19.844 -21.75 -12.719 1 93.56 112 GLU B O 1
ATOM 4693 N N . ILE B 1 113 ? 21.578 -22.781 -13.688 1 93.31 113 ILE B N 1
ATOM 4694 C CA . ILE B 1 113 ? 20.922 -22.828 -14.984 1 93.31 113 ILE B CA 1
ATOM 4695 C C . ILE B 1 113 ? 19.688 -23.734 -14.898 1 93.31 113 ILE B C 1
ATOM 4697 O O . ILE B 1 113 ? 18.625 -23.391 -15.414 1 93.31 113 ILE B O 1
ATOM 4701 N N . THR B 1 114 ? 19.844 -24.828 -14.25 1 95.88 114 THR B N 1
ATOM 4702 C CA . THR B 1 114 ? 18.734 -25.781 -14.109 1 95.88 114 THR B CA 1
ATOM 4703 C C . THR B 1 114 ? 17.562 -25.156 -13.359 1 95.88 114 THR B C 1
ATOM 4705 O O . THR B 1 114 ? 16.422 -25.297 -13.773 1 95.88 114 THR B O 1
ATOM 4708 N N . ALA B 1 115 ? 17.844 -24.516 -12.266 1 95.56 115 ALA B N 1
ATOM 4709 C CA . ALA B 1 115 ? 16.812 -23.859 -11.477 1 95.56 115 ALA B CA 1
ATOM 4710 C C . ALA B 1 115 ? 16.141 -22.75 -12.266 1 95.56 115 ALA B C 1
ATOM 4712 O O . ALA B 1 115 ? 14.922 -22.547 -12.164 1 95.56 115 ALA B O 1
ATOM 4713 N N . GLY B 1 116 ? 16.922 -21.984 -12.977 1 94.19 116 GLY B N 1
ATOM 4714 C CA . GLY B 1 116 ? 16.375 -20.938 -13.82 1 94.19 116 GLY B CA 1
ATOM 4715 C C . GLY B 1 116 ? 15.453 -21.469 -14.906 1 94.19 116 GLY B C 1
ATOM 4716 O O . GLY B 1 116 ? 14.375 -20.906 -15.133 1 94.19 116 GLY B O 1
ATOM 4717 N N . LEU B 1 117 ? 15.914 -22.531 -15.57 1 95.69 117 LEU B N 1
ATOM 4718 C CA . LEU B 1 117 ? 15.094 -23.156 -16.609 1 95.69 117 LEU B CA 1
ATOM 4719 C C . LEU B 1 117 ? 13.789 -23.688 -16.016 1 95.69 117 LEU B C 1
ATOM 4721 O O . LEU B 1 117 ? 12.727 -23.516 -16.625 1 95.69 117 LEU B O 1
ATOM 4725 N N . PHE B 1 118 ? 13.906 -24.312 -14.922 1 97 118 PHE B N 1
ATOM 4726 C CA . PHE B 1 118 ? 12.75 -24.875 -14.227 1 97 118 PHE B CA 1
ATOM 4727 C C . PHE B 1 118 ? 11.742 -23.781 -13.906 1 97 118 PHE B C 1
ATOM 4729 O O . PHE B 1 118 ? 10.555 -23.906 -14.219 1 97 118 PHE B O 1
ATOM 4736 N N . ALA B 1 119 ? 12.219 -22.688 -13.297 1 95.44 119 ALA B N 1
ATOM 4737 C CA . ALA B 1 119 ? 11.367 -21.562 -12.898 1 95.44 119 ALA B CA 1
ATOM 4738 C C . ALA B 1 119 ? 10.734 -20.891 -14.117 1 95.44 119 ALA B C 1
ATOM 4740 O O . ALA B 1 119 ? 9.562 -20.516 -14.078 1 95.44 119 ALA B O 1
ATOM 4741 N N . GLY B 1 120 ? 11.508 -20.766 -15.148 1 93.88 120 GLY B N 1
ATOM 4742 C CA . GLY B 1 120 ? 10.992 -20.172 -16.375 1 93.88 120 GLY B CA 1
ATOM 4743 C C . GLY B 1 120 ? 9.977 -21.047 -17.078 1 93.88 120 GLY B C 1
ATOM 4744 O O . GLY B 1 120 ? 8.93 -20.562 -17.516 1 93.88 120 GLY B O 1
ATOM 4745 N N . ALA B 1 121 ? 10.273 -22.266 -17.141 1 95.88 121 ALA B N 1
ATOM 4746 C CA . ALA B 1 121 ? 9.422 -23.234 -17.828 1 95.88 121 ALA B CA 1
ATOM 4747 C C . ALA B 1 121 ? 8.055 -23.328 -17.156 1 95.88 121 ALA B C 1
ATOM 4749 O O . ALA B 1 121 ? 7.035 -23.516 -17.828 1 95.88 121 ALA B O 1
ATOM 4750 N N . LEU B 1 122 ? 8.055 -23.203 -15.883 1 95.81 122 LEU B N 1
ATOM 4751 C CA . LEU B 1 122 ? 6.805 -23.297 -15.141 1 95.81 122 LEU B CA 1
ATOM 4752 C C . LEU B 1 122 ? 6.262 -21.906 -14.82 1 95.81 122 LEU B C 1
ATOM 4754 O O . LEU B 1 122 ? 5.344 -21.766 -14.008 1 95.81 122 LEU B O 1
ATOM 4758 N N . THR B 1 123 ? 6.867 -20.922 -15.391 1 91.44 123 THR B N 1
ATOM 4759 C CA . THR B 1 123 ? 6.453 -19.516 -15.32 1 91.44 123 THR B CA 1
ATOM 4760 C C . THR B 1 123 ? 6.297 -19.078 -13.867 1 91.44 123 THR B C 1
ATOM 4762 O O . THR B 1 123 ? 5.293 -18.453 -13.508 1 91.44 123 THR B O 1
ATOM 4765 N N . SER B 1 124 ? 7.223 -19.406 -13.07 1 91.88 124 SER B N 1
ATOM 4766 C CA . SER B 1 124 ? 7.152 -19.094 -11.648 1 91.88 124 SER B CA 1
ATOM 4767 C C . SER B 1 124 ? 8.227 -18.078 -11.25 1 91.88 124 SER B C 1
ATOM 4769 O O . SER B 1 124 ? 9.398 -18.422 -11.117 1 91.88 124 SER B O 1
ATOM 4771 N N . THR B 1 125 ? 7.836 -16.922 -10.938 1 87.44 125 THR B N 1
ATOM 4772 C CA . THR B 1 125 ? 8.758 -15.883 -10.492 1 87.44 125 THR B CA 1
ATOM 4773 C C . THR B 1 125 ? 9.258 -16.172 -9.078 1 87.44 125 THR B C 1
ATOM 4775 O O . THR B 1 125 ? 10.43 -15.93 -8.766 1 87.44 125 THR B O 1
ATOM 4778 N N . PRO B 1 126 ? 8.406 -16.703 -8.25 1 87.88 126 PRO B N 1
ATOM 4779 C CA . PRO B 1 126 ? 8.906 -17.109 -6.93 1 87.88 126 PRO B CA 1
ATOM 4780 C C . PRO B 1 126 ? 9.992 -18.172 -7.012 1 87.88 126 PRO B C 1
ATOM 4782 O O . PRO B 1 126 ? 10.93 -18.172 -6.207 1 87.88 126 PRO B O 1
ATOM 4785 N N . GLY B 1 127 ? 9.836 -19.078 -7.895 1 92 127 GLY B N 1
ATOM 4786 C CA . GLY B 1 127 ? 10.883 -20.047 -8.109 1 92 127 GLY B CA 1
ATOM 4787 C C . GLY B 1 127 ? 12.211 -19.422 -8.5 1 92 127 GLY B C 1
ATOM 4788 O O . GLY B 1 127 ? 13.266 -19.844 -8.008 1 92 127 GLY B O 1
ATOM 4789 N N . LEU B 1 128 ? 12.141 -18.484 -9.375 1 90.69 128 LEU B N 1
ATOM 4790 C CA . LEU B 1 128 ? 13.344 -17.75 -9.766 1 90.69 128 LEU B CA 1
ATOM 4791 C C . LEU B 1 128 ? 13.969 -17.047 -8.562 1 90.69 128 LEU B C 1
ATOM 4793 O O . LEU B 1 128 ? 15.195 -17 -8.438 1 90.69 128 LEU B O 1
ATOM 4797 N N . ALA B 1 129 ? 13.117 -16.531 -7.758 1 88.62 129 ALA B N 1
ATOM 4798 C CA . ALA B 1 129 ? 13.578 -15.812 -6.574 1 88.62 129 ALA B CA 1
ATOM 4799 C C . ALA B 1 129 ? 14.445 -16.719 -5.691 1 88.62 129 ALA B C 1
ATOM 4801 O O . ALA B 1 129 ? 15.477 -16.281 -5.18 1 88.62 129 ALA B O 1
ATOM 4802 N N . VAL B 1 130 ? 14.047 -17.906 -5.547 1 89.06 130 VAL B N 1
ATOM 4803 C CA . VAL B 1 130 ? 14.797 -18.859 -4.738 1 89.06 130 VAL B CA 1
ATOM 4804 C C . VAL B 1 130 ? 16.125 -19.172 -5.414 1 89.06 130 VAL B C 1
ATOM 4806 O O . VAL B 1 130 ? 17.172 -19.234 -4.754 1 89.06 130 VAL B O 1
ATOM 4809 N N . ALA B 1 131 ? 16.078 -19.359 -6.68 1 91.69 131 ALA B N 1
ATOM 4810 C CA . ALA B 1 131 ? 17.297 -19.656 -7.438 1 91.69 131 ALA B CA 1
ATOM 4811 C C . ALA B 1 131 ? 18.312 -18.516 -7.301 1 91.69 131 ALA B C 1
ATOM 4813 O O . ALA B 1 131 ? 19.516 -18.781 -7.117 1 91.69 131 ALA B O 1
ATOM 4814 N N . VAL B 1 132 ? 17.875 -17.344 -7.379 1 88.75 132 VAL B N 1
ATOM 4815 C CA . VAL B 1 132 ? 18.75 -16.172 -7.332 1 88.75 132 VAL B CA 1
ATOM 4816 C C . VAL B 1 132 ? 19.297 -16 -5.918 1 88.75 132 VAL B C 1
ATOM 4818 O O . VAL B 1 132 ? 20.453 -15.602 -5.738 1 88.75 132 VAL B O 1
ATOM 4821 N N . GLU B 1 133 ? 18.453 -16.219 -4.977 1 87.25 133 GLU B N 1
ATOM 4822 C CA . GLU B 1 133 ? 18.891 -16.094 -3.588 1 87.25 133 GLU B CA 1
ATOM 4823 C C . GLU B 1 133 ? 20.047 -17.031 -3.283 1 87.25 133 GLU B C 1
ATOM 4825 O O . GLU B 1 133 ? 20.984 -16.672 -2.555 1 87.25 133 GLU B O 1
ATOM 4830 N N . LEU B 1 134 ? 20.047 -18.203 -3.822 1 87.19 134 LEU B N 1
ATOM 4831 C CA . LEU B 1 134 ? 21.016 -19.234 -3.475 1 87.19 134 LEU B CA 1
ATOM 4832 C C . LEU B 1 134 ? 22.172 -19.25 -4.469 1 87.19 134 LEU B C 1
ATOM 4834 O O . LEU B 1 134 ? 23.219 -19.875 -4.211 1 87.19 134 LEU B O 1
ATOM 4838 N N . ALA B 1 135 ? 21.969 -18.484 -5.504 1 86.62 135 ALA B N 1
ATOM 4839 C CA . ALA B 1 135 ? 22.969 -18.516 -6.578 1 86.62 135 ALA B CA 1
ATOM 4840 C C . ALA B 1 135 ? 24.141 -17.594 -6.262 1 86.62 135 ALA B C 1
ATOM 4842 O O . ALA B 1 135 ? 24 -16.641 -5.504 1 86.62 135 ALA B O 1
ATOM 4843 N N . HIS B 1 136 ? 25.219 -17.906 -6.848 1 79.5 136 HIS B N 1
ATOM 4844 C CA . HIS B 1 136 ? 26.422 -17.094 -6.723 1 79.5 136 HIS B CA 1
ATOM 4845 C C . HIS B 1 136 ? 26.703 -16.328 -8.008 1 79.5 136 HIS B C 1
ATOM 4847 O O . HIS B 1 136 ? 27.641 -15.523 -8.062 1 79.5 136 HIS B O 1
ATOM 4853 N N . ASP B 1 137 ? 25.922 -16.625 -9 1 78.31 137 ASP B N 1
ATOM 4854 C CA . ASP B 1 137 ? 26.094 -15.93 -10.273 1 78.31 137 ASP B CA 1
ATOM 4855 C C . ASP B 1 137 ? 24.734 -15.547 -10.883 1 78.31 137 ASP B C 1
ATOM 4857 O O . ASP B 1 137 ? 23.703 -15.734 -10.25 1 78.31 137 ASP B O 1
ATOM 4861 N N . SER B 1 138 ? 24.812 -14.984 -12.086 1 81.19 138 SER B N 1
ATOM 4862 C CA . SER B 1 138 ? 23.578 -14.469 -12.688 1 81.19 138 SER B CA 1
ATOM 4863 C C . SER B 1 138 ? 23.125 -15.352 -13.836 1 81.19 138 SER B C 1
ATOM 4865 O O . SER B 1 138 ? 22.453 -14.883 -14.758 1 81.19 138 SER B O 1
ATOM 4867 N N . ALA B 1 139 ? 23.453 -16.625 -13.758 1 86.62 139 ALA B N 1
ATOM 4868 C CA . ALA B 1 139 ? 23.078 -17.516 -14.852 1 86.62 139 ALA B CA 1
ATOM 4869 C C . ALA B 1 139 ? 21.609 -17.922 -14.758 1 86.62 139 ALA B C 1
ATOM 4871 O O . ALA B 1 139 ? 20.953 -18.156 -15.781 1 86.62 139 ALA B O 1
ATOM 4872 N N . ALA B 1 140 ? 21.109 -17.984 -13.594 1 89.69 140 ALA B N 1
ATOM 4873 C CA . ALA B 1 140 ? 19.734 -18.422 -13.359 1 89.69 140 ALA B CA 1
ATOM 4874 C C . ALA B 1 140 ? 18.734 -17.5 -14.039 1 89.69 140 ALA B C 1
ATOM 4876 O O . ALA B 1 140 ? 17.828 -17.953 -14.742 1 89.69 140 ALA B O 1
ATOM 4877 N N . PRO B 1 141 ? 18.891 -16.219 -13.945 1 87.5 141 PRO B N 1
ATOM 4878 C CA . PRO B 1 141 ? 17.938 -15.312 -14.586 1 87.5 141 PRO B CA 1
ATOM 4879 C C . PRO B 1 141 ? 17.984 -15.406 -16.109 1 87.5 141 PRO B C 1
ATOM 4881 O O . PRO B 1 141 ? 16.938 -15.281 -16.766 1 87.5 141 PRO B O 1
ATOM 4884 N N . ALA B 1 142 ? 19.172 -15.57 -16.625 1 87.06 142 ALA B N 1
ATOM 4885 C CA . ALA B 1 142 ? 19.281 -15.719 -18.078 1 87.06 142 ALA B CA 1
ATOM 4886 C C . ALA B 1 142 ? 18.547 -16.969 -18.547 1 87.06 142 ALA B C 1
ATOM 4888 O O . ALA B 1 142 ? 17.828 -16.922 -19.547 1 87.06 142 ALA B O 1
ATOM 4889 N N . ALA B 1 143 ? 18.781 -18.016 -17.844 1 91.19 143 ALA B N 1
ATOM 4890 C CA . ALA B 1 143 ? 18.109 -19.266 -18.172 1 91.19 143 ALA B CA 1
ATOM 4891 C C . ALA B 1 143 ? 16.594 -19.125 -18.031 1 91.19 143 ALA B C 1
ATOM 4893 O O . ALA B 1 143 ? 15.828 -19.688 -18.812 1 91.19 143 ALA B O 1
ATOM 4894 N N . TYR B 1 144 ? 16.156 -18.469 -17 1 91 144 TYR B N 1
ATOM 4895 C CA . TYR B 1 144 ? 14.742 -18.172 -16.766 1 91 144 TYR B CA 1
ATOM 4896 C C . TYR B 1 144 ? 14.133 -17.484 -17.984 1 91 144 TYR B C 1
ATOM 4898 O O . TYR B 1 144 ? 13.047 -17.859 -18.438 1 91 144 TYR B O 1
ATOM 4906 N N . GLY B 1 145 ? 14.836 -16.453 -18.484 1 85.88 145 GLY B N 1
ATOM 4907 C CA . GLY B 1 145 ? 14.328 -15.703 -19.625 1 85.88 145 GLY B CA 1
ATOM 4908 C C . GLY B 1 145 ? 14.086 -16.562 -20.844 1 85.88 145 GLY B C 1
ATOM 4909 O O . GLY B 1 145 ? 13.062 -16.406 -21.531 1 85.88 145 GLY B O 1
ATOM 4910 N N . VAL B 1 146 ? 14.922 -17.422 -21.078 1 86.62 146 VAL B N 1
ATOM 4911 C CA . VAL B 1 146 ? 14.82 -18.281 -22.234 1 86.62 146 VAL B CA 1
ATOM 4912 C C . VAL B 1 146 ? 13.633 -19.234 -22.078 1 86.62 146 VAL B C 1
ATOM 4914 O O . VAL B 1 146 ? 12.828 -19.406 -23 1 86.62 146 VAL B O 1
ATOM 4917 N N . ALA B 1 147 ? 13.586 -19.781 -20.922 1 91.62 147 ALA B N 1
ATOM 4918 C CA . ALA B 1 147 ? 12.57 -20.812 -20.688 1 91.62 147 ALA B CA 1
ATOM 4919 C C . ALA B 1 147 ? 11.188 -20.188 -20.516 1 91.62 147 ALA B C 1
ATOM 4921 O O . ALA B 1 147 ? 10.172 -20.828 -20.781 1 91.62 147 ALA B O 1
ATOM 4922 N N . TYR B 1 148 ? 11.18 -18.969 -20.094 1 87.44 148 TYR B N 1
ATOM 4923 C CA . TYR B 1 148 ? 9.906 -18.312 -19.812 1 87.44 148 TYR B CA 1
ATOM 4924 C C . TYR B 1 148 ? 9.062 -18.188 -21.062 1 87.44 148 TYR B C 1
ATOM 4926 O O . TYR B 1 148 ? 7.84 -18.344 -21.016 1 87.44 148 TYR B O 1
ATOM 4934 N N . THR B 1 149 ? 9.648 -17.891 -22.156 1 82.75 149 THR B N 1
ATOM 4935 C CA . THR B 1 149 ? 8.938 -17.766 -23.422 1 82.75 149 THR B CA 1
ATOM 4936 C C . THR B 1 149 ? 8.258 -19.078 -23.797 1 82.75 149 THR B C 1
ATOM 4938 O O . THR B 1 149 ? 7.098 -19.094 -24.203 1 82.75 149 THR B O 1
ATOM 4941 N N . PHE B 1 150 ? 8.93 -20.125 -23.578 1 85.88 150 PHE B N 1
ATOM 4942 C CA . PHE B 1 150 ? 8.359 -21.438 -23.828 1 85.88 150 PHE B CA 1
ATOM 4943 C C . PHE B 1 150 ? 7.262 -21.766 -22.828 1 85.88 150 PHE B C 1
ATOM 4945 O O . PHE B 1 150 ? 6.258 -22.391 -23.172 1 85.88 150 PHE B O 1
ATOM 4952 N N . GLY B 1 151 ? 7.551 -21.359 -21.641 1 90 151 GLY B N 1
ATOM 4953 C CA . GLY B 1 151 ? 6.562 -21.594 -20.609 1 90 151 GLY B CA 1
ATOM 4954 C C . GLY B 1 151 ? 5.23 -20.922 -20.875 1 90 151 GLY B C 1
ATOM 4955 O O . GLY B 1 151 ? 4.176 -21.547 -20.75 1 90 151 GLY B O 1
ATOM 4956 N N . VAL B 1 152 ? 5.277 -19.734 -21.328 1 87.56 152 VAL B N 1
ATOM 4957 C CA . VAL B 1 152 ? 4.062 -18.953 -21.562 1 87.56 152 VAL B CA 1
ATOM 4958 C C . VAL B 1 152 ? 3.344 -19.484 -22.812 1 87.56 152 VAL B C 1
ATOM 4960 O O . VAL B 1 152 ? 2.16 -19.828 -22.75 1 87.56 152 VAL B O 1
ATOM 4963 N N . VAL B 1 153 ? 4.055 -19.672 -23.891 1 88.06 153 VAL B N 1
ATOM 4964 C CA . VAL B 1 153 ? 3.459 -20.109 -25.156 1 88.06 153 VAL B CA 1
ATOM 4965 C C . VAL B 1 153 ? 3.055 -21.578 -25.062 1 88.06 153 VAL B C 1
ATOM 4967 O O . VAL B 1 153 ? 1.979 -21.953 -25.531 1 88.06 153 VAL B O 1
ATOM 4970 N N . GLY B 1 154 ? 3.93 -22.297 -24.5 1 91.81 154 GLY B N 1
ATOM 4971 C CA . GLY B 1 154 ? 3.684 -23.734 -24.391 1 91.81 154 GLY B CA 1
ATOM 4972 C C . GLY B 1 154 ? 2.432 -24.062 -23.609 1 91.81 154 GLY B C 1
ATOM 4973 O O . GLY B 1 154 ? 1.631 -24.906 -24.016 1 91.81 154 GLY B O 1
ATOM 4974 N N . VAL B 1 155 ? 2.236 -23.453 -22.469 1 93.12 155 VAL B N 1
ATOM 4975 C CA . VAL B 1 155 ? 1.076 -23.734 -21.641 1 93.12 155 VAL B CA 1
ATOM 4976 C C . VAL B 1 155 ? -0.199 -23.312 -22.359 1 93.12 155 VAL B C 1
ATOM 4978 O O . VAL B 1 155 ? -1.195 -24.047 -22.344 1 93.12 155 VAL B O 1
ATOM 4981 N N . VAL B 1 156 ? -0.201 -22.156 -22.984 1 90.25 156 VAL B N 1
ATOM 4982 C CA . VAL B 1 156 ? -1.362 -21.656 -23.703 1 90.25 156 VAL B CA 1
ATOM 4983 C C . VAL B 1 156 ? -1.727 -22.625 -24.828 1 90.25 156 VAL B C 1
ATOM 4985 O O . VAL B 1 156 ? -2.902 -22.938 -25.031 1 90.25 156 VAL B O 1
ATOM 4988 N N . LEU B 1 157 ? -0.764 -23.062 -25.484 1 91 157 LEU B N 1
ATOM 4989 C CA . LEU B 1 157 ? -0.988 -23.953 -26.609 1 91 157 LEU B CA 1
ATOM 4990 C C . LEU B 1 157 ? -1.58 -25.281 -26.141 1 91 157 LEU B C 1
ATOM 4992 O O . LEU B 1 157 ? -2.518 -25.797 -26.75 1 91 157 LEU B O 1
ATOM 4996 N N . VAL B 1 158 ? -1.036 -25.797 -25.141 1 93.81 158 VAL B N 1
ATOM 4997 C CA . VAL B 1 158 ? -1.525 -27.078 -24.609 1 93.81 158 VAL B CA 1
ATOM 4998 C C . VAL B 1 158 ? -2.969 -26.922 -24.141 1 93.81 158 VAL B C 1
ATOM 5000 O O . VAL B 1 158 ? -3.812 -27.781 -24.422 1 93.81 158 VAL B O 1
ATOM 5003 N N . VAL B 1 159 ? -3.27 -25.859 -23.438 1 92.94 159 VAL B N 1
ATOM 5004 C CA . VAL B 1 159 ? -4.613 -25.625 -22.922 1 92.94 159 VAL B CA 1
ATOM 5005 C C . VAL B 1 159 ? -5.598 -25.516 -24.094 1 92.94 159 VAL B C 1
ATOM 5007 O O . VAL B 1 159 ? -6.703 -26.062 -24.031 1 92.94 159 VAL B O 1
ATOM 5010 N N . LYS B 1 160 ? -5.211 -24.891 -25.141 1 90.62 160 LYS B N 1
ATOM 5011 C CA . LYS B 1 160 ? -6.086 -24.703 -26.297 1 90.62 160 LYS B CA 1
ATOM 5012 C C . LYS B 1 160 ? -6.266 -26 -27.078 1 90.62 160 LYS B C 1
ATOM 5014 O O . LYS B 1 160 ? -7.316 -26.234 -27.688 1 90.62 160 LYS B O 1
ATOM 5019 N N . LEU B 1 161 ? -5.309 -26.844 -27.016 1 94 161 LEU B N 1
ATOM 5020 C CA . LEU B 1 161 ? -5.344 -28.094 -27.781 1 94 161 LEU B CA 1
ATOM 5021 C C . LEU B 1 161 ? -5.961 -29.219 -26.969 1 94 161 LEU B C 1
ATOM 5023 O O . LEU B 1 161 ? -6.379 -30.234 -27.531 1 94 161 LEU B O 1
ATOM 5027 N N . LEU B 1 162 ? -6.02 -29.031 -25.734 1 94.12 162 LEU B N 1
ATOM 5028 C CA . LEU B 1 162 ? -6.418 -30.109 -24.828 1 94.12 162 LEU B CA 1
ATOM 5029 C C . LEU B 1 162 ? -7.824 -30.594 -25.141 1 94.12 162 LEU B C 1
ATOM 5031 O O . LEU B 1 162 ? -8.094 -31.797 -25.109 1 94.12 162 LEU B O 1
ATOM 5035 N N . PRO B 1 163 ? -8.836 -29.719 -25.469 1 92.88 163 PRO B N 1
ATOM 5036 C CA . PRO B 1 163 ? -10.172 -30.203 -25.812 1 92.88 163 PRO B CA 1
ATOM 5037 C C . PRO B 1 163 ? -10.156 -31.141 -27.016 1 92.88 163 PRO B C 1
ATOM 5039 O O . PRO B 1 163 ? -10.906 -32.125 -27.047 1 92.88 163 PRO B O 1
ATOM 5042 N N . ARG B 1 164 ? -9.312 -30.891 -27.875 1 93.25 164 ARG B N 1
ATOM 5043 C CA . ARG B 1 164 ? -9.203 -31.719 -29.078 1 93.25 164 ARG B CA 1
ATOM 5044 C C . ARG B 1 164 ? -8.5 -33.031 -28.766 1 93.25 164 ARG B C 1
ATOM 5046 O O . ARG B 1 164 ? -8.906 -34.094 -29.25 1 93.25 164 ARG B O 1
ATOM 5053 N N . ILE B 1 165 ? -7.477 -33 -28 1 92.88 165 ILE B N 1
ATOM 5054 C CA . ILE B 1 165 ? -6.68 -34.188 -27.672 1 92.88 165 ILE B CA 1
ATOM 5055 C C . ILE B 1 165 ? -7.516 -35.156 -26.828 1 92.88 165 ILE B C 1
ATOM 5057 O O . ILE B 1 165 ? -7.461 -36.375 -27.031 1 92.88 165 ILE B O 1
ATOM 5061 N N . MET B 1 166 ? -8.289 -34.562 -25.953 1 93.12 166 MET B N 1
ATOM 5062 C CA . MET B 1 166 ? -9.07 -35.406 -25.031 1 93.12 166 MET B CA 1
ATOM 5063 C C . MET B 1 166 ? -10.477 -35.625 -25.594 1 93.12 166 MET B C 1
ATOM 5065 O O . MET B 1 166 ? -11.289 -36.312 -24.969 1 93.12 166 MET B O 1
ATOM 5069 N N . ARG B 1 167 ? -10.836 -35.094 -26.672 1 90.75 167 ARG B N 1
ATOM 5070 C CA . ARG B 1 167 ? -12.148 -35.219 -27.297 1 90.75 167 ARG B CA 1
ATOM 5071 C C . ARG B 1 167 ? -13.258 -34.812 -26.328 1 90.75 167 ARG B C 1
ATOM 5073 O O . ARG B 1 167 ? -14.227 -35.531 -26.156 1 90.75 167 ARG B O 1
ATOM 5080 N N . ALA B 1 168 ? -12.992 -33.781 -25.703 1 89.19 168 ALA B N 1
ATOM 5081 C CA . ALA B 1 168 ? -13.961 -33.281 -24.734 1 89.19 168 ALA B CA 1
ATOM 5082 C C . ALA B 1 168 ? -14.781 -32.125 -25.344 1 89.19 168 ALA B C 1
ATOM 5084 O O . ALA B 1 168 ? -14.234 -31.25 -26 1 89.19 168 ALA B O 1
ATOM 5085 N N . SER B 1 169 ? -16.125 -32.25 -25.203 1 89.19 169 SER B N 1
ATOM 5086 C CA . SER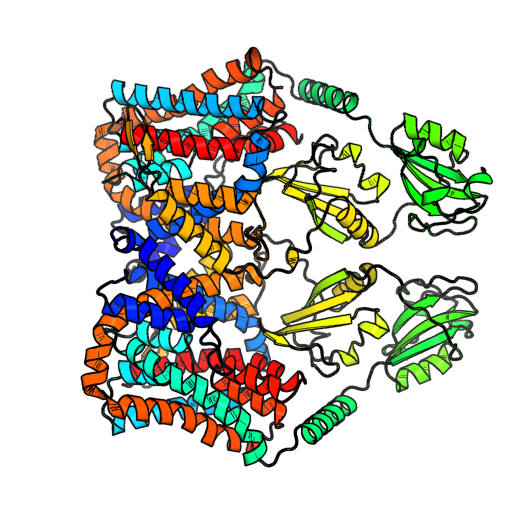 B 1 169 ? -17.016 -31.141 -25.578 1 89.19 169 SER B CA 1
ATOM 5087 C C . SER B 1 169 ? -17.234 -30.203 -24.406 1 89.19 169 SER B C 1
ATOM 5089 O O . SER B 1 169 ? -17.734 -30.609 -23.359 1 89.19 169 SER B O 1
ATOM 5091 N N . ILE B 1 170 ? -16.875 -29.016 -24.594 1 90.5 170 ILE B N 1
ATOM 5092 C CA . ILE B 1 170 ? -16.938 -28.016 -23.531 1 90.5 170 ILE B CA 1
ATOM 5093 C C . ILE B 1 170 ? -18.375 -27.906 -23.016 1 90.5 170 ILE B C 1
ATOM 5095 O O . ILE B 1 170 ? -18.609 -27.844 -21.812 1 90.5 170 ILE B O 1
ATOM 5099 N N . GLY B 1 171 ? -19.281 -27.922 -23.906 1 86.56 171 GLY B N 1
ATOM 5100 C CA . GLY B 1 171 ? -20.688 -27.828 -23.531 1 86.56 171 GLY B CA 1
ATOM 5101 C C . GLY B 1 171 ? -21.156 -28.984 -22.672 1 86.56 171 GLY B C 1
ATOM 5102 O O . GLY B 1 171 ? -21.859 -28.797 -21.672 1 86.56 171 GLY B O 1
ATOM 5103 N N . GLN B 1 172 ? -20.75 -30.156 -23.047 1 87.31 172 GLN B N 1
ATOM 5104 C CA . GLN B 1 172 ? -21.125 -31.359 -22.281 1 87.31 172 GLN B CA 1
ATOM 5105 C C . GLN B 1 172 ? -20.5 -31.344 -20.891 1 87.31 172 GLN B C 1
ATOM 5107 O O . GLN B 1 172 ? -21.141 -31.766 -19.922 1 87.31 172 GLN B O 1
ATOM 5112 N N . GLU B 1 173 ? -19.312 -30.891 -20.844 1 88.38 173 GLU B N 1
ATOM 5113 C CA . GLU B 1 173 ? -18.609 -30.828 -19.562 1 88.38 173 GLU B CA 1
ATOM 5114 C C . GLU B 1 173 ? -19.25 -29.797 -18.625 1 88.38 173 GLU B C 1
ATOM 5116 O O . GLU B 1 173 ? -19.328 -30.016 -17.422 1 88.38 173 GLU B O 1
ATOM 5121 N N . GLU B 1 174 ? -19.703 -28.719 -19.172 1 86.44 174 GLU B N 1
ATOM 5122 C CA . GLU B 1 174 ? -20.406 -27.703 -18.391 1 86.44 174 GLU B CA 1
ATOM 5123 C C . GLU B 1 174 ? -21.703 -28.266 -17.812 1 86.44 174 GLU B C 1
ATOM 5125 O O . GLU B 1 174 ? -22.016 -28.031 -16.641 1 86.44 174 GLU B O 1
ATOM 5130 N N . GLU B 1 175 ? -22.391 -28.969 -18.625 1 79.19 175 GLU B N 1
ATOM 5131 C CA . GLU B 1 175 ? -23.672 -29.531 -18.219 1 79.19 175 GLU B CA 1
ATOM 5132 C C . GLU B 1 175 ? -23.484 -30.578 -17.125 1 79.19 175 GLU B C 1
ATOM 5134 O O . GLU B 1 175 ? -24.281 -30.656 -16.172 1 79.19 175 GLU B O 1
ATOM 5139 N N . LYS B 1 176 ? -22.531 -31.391 -17.312 1 80.06 176 LYS B N 1
ATOM 5140 C CA . LYS B 1 176 ? -22.25 -32.438 -16.328 1 80.06 176 LYS B CA 1
ATOM 5141 C C . LYS B 1 176 ? -21.953 -31.812 -14.961 1 80.06 176 LYS B C 1
ATOM 5143 O O . LYS B 1 176 ? -22.469 -32.281 -13.945 1 80.06 176 LYS B O 1
ATOM 5148 N N . LEU B 1 177 ? -21.172 -30.812 -14.945 1 78.44 177 LEU B N 1
ATOM 5149 C CA . LEU B 1 177 ? -20.797 -30.156 -13.688 1 78.44 177 LEU B CA 1
ATOM 5150 C C . LEU B 1 177 ? -21.984 -29.422 -13.086 1 78.44 177 LEU B C 1
ATOM 5152 O O . LEU B 1 177 ? -22.141 -29.359 -11.867 1 78.44 177 LEU B O 1
AT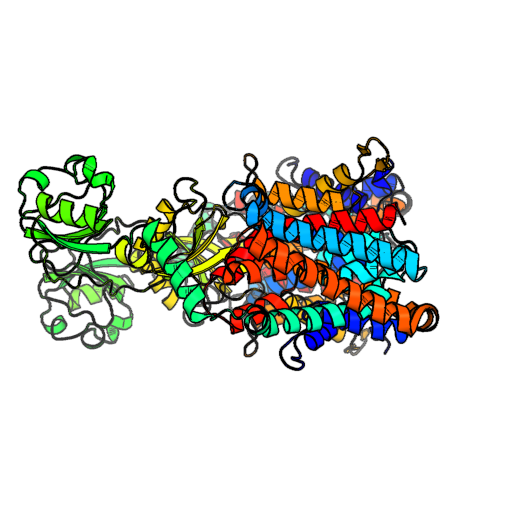OM 5156 N N . GLU B 1 178 ? -22.781 -28.859 -13.93 1 69.06 178 GLU B N 1
ATOM 5157 C CA . GLU B 1 178 ? -23.984 -28.188 -13.477 1 69.06 178 GLU B CA 1
ATOM 5158 C C . GLU B 1 178 ? -24.969 -29.172 -12.828 1 69.06 178 GLU B C 1
ATOM 5160 O O . GLU B 1 178 ? -25.594 -28.859 -11.82 1 69.06 178 GLU B O 1
ATOM 5165 N N . GLN B 1 179 ? -25.094 -30.25 -13.422 1 65.56 179 GLN B N 1
ATOM 5166 C CA . GLN B 1 179 ? -25.984 -31.266 -12.891 1 65.56 179 GLN B CA 1
ATOM 5167 C C . GLN B 1 179 ? -25.484 -31.797 -11.547 1 65.56 179 GLN B C 1
ATOM 5169 O O . GLN B 1 179 ? -26.281 -32.031 -10.633 1 65.56 179 GLN B O 1
ATOM 5174 N N . GLU B 1 180 ? -24.25 -32 -11.5 1 65.06 180 GLU B N 1
ATOM 5175 C CA . GLU B 1 180 ? -23.656 -32.5 -10.258 1 65.06 180 GLU B CA 1
ATOM 5176 C C . GLU B 1 180 ? -23.859 -31.484 -9.125 1 65.06 180 GLU B C 1
ATOM 5178 O O . GLU B 1 180 ? -24.141 -31.875 -7.996 1 65.06 180 GLU B O 1
ATOM 5183 N N . MET B 1 181 ? -23.719 -30.297 -9.438 1 56.66 181 MET B N 1
ATOM 5184 C CA . MET B 1 181 ? -23.828 -29.25 -8.414 1 56.66 181 MET B CA 1
ATOM 5185 C C . MET B 1 181 ? -25.281 -29.016 -8.031 1 56.66 181 MET B C 1
ATOM 5187 O O . MET B 1 181 ? -25.578 -28.75 -6.867 1 56.66 181 MET B O 1
ATOM 5191 N N . SER B 1 182 ? -26.109 -29.047 -9.039 1 53.28 182 SER B N 1
ATOM 5192 C CA . SER B 1 182 ? -27.547 -28.906 -8.766 1 53.28 182 SER B CA 1
ATOM 5193 C C . SER B 1 182 ? -28.062 -30.031 -7.883 1 53.28 182 SER B C 1
ATOM 5195 O O . SER B 1 182 ? -28.953 -29.828 -7.055 1 53.28 182 SER B O 1
ATOM 5197 N N . SER B 1 183 ? -27.531 -31.172 -8.094 1 53.72 183 SER B N 1
ATOM 5198 C CA . SER B 1 183 ? -27.969 -32.312 -7.297 1 53.72 183 SER B CA 1
ATOM 5199 C C . SER B 1 183 ? -27.469 -32.219 -5.859 1 53.72 183 SER B C 1
ATOM 5201 O O . SER B 1 183 ? -28.188 -32.562 -4.918 1 53.72 183 SER B O 1
ATOM 5203 N N . LEU B 1 184 ? -26.375 -31.703 -5.668 1 50.09 184 LEU B N 1
ATOM 5204 C CA . LEU B 1 184 ? -25.766 -31.641 -4.348 1 50.09 184 LEU B CA 1
ATOM 5205 C C . LEU B 1 184 ? -26.297 -30.438 -3.561 1 50.09 184 LEU B C 1
ATOM 5207 O O . LEU B 1 184 ? -26.391 -30.5 -2.332 1 50.09 184 LEU B O 1
ATOM 5211 N N . HIS B 1 185 ? -26.594 -29.406 -4.191 1 46.19 185 HIS B N 1
ATOM 5212 C CA . HIS B 1 185 ? -27.109 -28.234 -3.506 1 46.19 185 HIS B CA 1
ATOM 5213 C C . HIS B 1 185 ? -28.391 -27.719 -4.18 1 46.19 185 HIS B C 1
ATOM 5215 O O . HIS B 1 185 ? -28.312 -26.984 -5.172 1 46.19 185 HIS B O 1
ATOM 5221 N N . PRO B 1 186 ? -29.484 -28.188 -3.623 1 46.25 186 PRO B N 1
ATOM 5222 C CA . PRO B 1 186 ? -30.75 -27.781 -4.234 1 46.25 186 PRO B CA 1
ATOM 5223 C C . PRO B 1 186 ? -30.906 -26.266 -4.293 1 46.25 186 PRO B C 1
ATOM 5225 O O . PRO B 1 186 ? -30.406 -25.547 -3.416 1 46.25 186 PRO B O 1
ATOM 5228 N N . GLN B 1 187 ? -31.266 -25.688 -5.422 1 48.59 187 GLN B N 1
ATOM 5229 C CA . GLN B 1 187 ? -31.453 -24.266 -5.695 1 48.59 187 GLN B CA 1
ATOM 5230 C C . GLN B 1 187 ? -32.406 -23.625 -4.699 1 48.59 187 GLN B C 1
ATOM 5232 O O . GLN B 1 187 ? -33.469 -24.203 -4.391 1 48.59 187 GLN B O 1
ATOM 5237 N N . ILE B 1 188 ? -31.969 -22.688 -3.928 1 51.09 188 ILE B N 1
ATOM 5238 C CA . ILE B 1 188 ? -32.875 -21.922 -3.084 1 51.09 188 ILE B CA 1
ATOM 5239 C C . ILE B 1 188 ? -33.75 -21.016 -3.955 1 51.09 188 ILE B C 1
ATOM 5241 O O . ILE B 1 188 ? -33.25 -20.359 -4.871 1 51.09 188 ILE B O 1
ATOM 5245 N N . GLU B 1 189 ? -34.969 -21.234 -4.016 1 57.59 189 GLU B N 1
ATOM 5246 C CA . GLU B 1 189 ? -35.969 -20.453 -4.742 1 57.59 189 GLU B CA 1
ATOM 5247 C C . GLU B 1 189 ? -36.812 -19.578 -3.797 1 57.59 189 GLU B C 1
ATOM 5249 O O . GLU B 1 189 ? -36.594 -19.625 -2.58 1 57.59 189 GLU B O 1
ATOM 5254 N N . PHE B 1 190 ? -37.312 -18.516 -4.375 1 63 190 PHE B N 1
ATOM 5255 C CA . PHE B 1 190 ? -38.219 -17.734 -3.566 1 63 190 PHE B CA 1
ATOM 5256 C C . PHE B 1 190 ? -39.656 -17.828 -4.117 1 63 190 PHE B C 1
ATOM 5258 O O . PHE B 1 190 ? -39.844 -18.172 -5.285 1 63 190 PHE B O 1
ATOM 5265 N N . THR B 1 191 ? -40.656 -17.719 -3.24 1 73.31 191 THR B N 1
ATOM 5266 C CA . THR B 1 191 ? -42.062 -17.609 -3.59 1 73.31 191 THR B CA 1
ATOM 5267 C C . THR B 1 191 ? -42.75 -16.547 -2.729 1 73.31 191 THR B C 1
ATOM 5269 O O . THR B 1 191 ? -42.188 -16.109 -1.717 1 73.31 191 THR B O 1
ATOM 5272 N N . HIS B 1 192 ? -43.688 -15.945 -3.328 1 81.31 192 HIS B N 1
ATOM 5273 C CA . HIS B 1 192 ? -44.531 -15.023 -2.572 1 81.31 192 HIS B CA 1
ATOM 5274 C C . HIS B 1 192 ? -45.75 -15.727 -2.027 1 81.31 192 HIS B C 1
ATOM 5276 O O . HIS B 1 192 ? -46.469 -16.422 -2.768 1 81.31 192 HIS B O 1
ATOM 5282 N N . LEU B 1 193 ? -45.844 -15.531 -0.749 1 85.81 193 LEU B N 1
ATOM 5283 C CA . LEU B 1 193 ? -46.969 -16.203 -0.098 1 85.81 193 LEU B CA 1
ATOM 5284 C C . LEU B 1 193 ? -47.875 -15.188 0.607 1 85.81 193 LEU B C 1
ATOM 5286 O O . LEU B 1 193 ? -47.406 -14.195 1.155 1 85.81 193 LEU B O 1
ATOM 5290 N N . GLU B 1 194 ? -49.125 -15.367 0.503 1 87.81 194 GLU B N 1
ATOM 5291 C CA . GLU B 1 194 ? -50.094 -14.609 1.307 1 87.81 194 GLU B CA 1
ATOM 5292 C C . GLU B 1 194 ? -50.344 -15.289 2.648 1 87.81 194 GLU B C 1
ATOM 5294 O O . GLU B 1 194 ? -50.625 -16.484 2.701 1 87.81 194 GLU B O 1
ATOM 5299 N N . VAL B 1 195 ? -50.312 -14.484 3.656 1 90.5 195 VAL B N 1
ATOM 5300 C CA . VAL B 1 195 ? -50.5 -15.039 4.996 1 90.5 195 VAL B CA 1
ATOM 5301 C C . VAL B 1 195 ? -51.969 -15.289 5.246 1 90.5 195 VAL B C 1
ATOM 5303 O O . VAL B 1 195 ? -52.75 -14.352 5.371 1 90.5 195 VAL B O 1
ATOM 5306 N N . THR B 1 196 ? -52.281 -16.531 5.285 1 88.94 196 THR B N 1
ATOM 5307 C CA . THR B 1 196 ? -53.688 -16.891 5.547 1 88.94 196 THR B CA 1
ATOM 5308 C C . THR B 1 196 ? -53.781 -17.703 6.832 1 88.94 196 THR B C 1
ATOM 5310 O O . THR B 1 196 ? -54.906 -18.047 7.27 1 88.94 196 THR B O 1
ATOM 5313 N N . ASN B 1 197 ? -52.656 -18.078 7.352 1 84.44 197 ASN B N 1
ATOM 5314 C CA . ASN B 1 197 ? -52.625 -18.828 8.602 1 84.44 197 ASN B CA 1
ATOM 5315 C C . ASN B 1 197 ? -52.656 -17.906 9.812 1 84.44 197 ASN B C 1
ATOM 5317 O O . ASN B 1 197 ? -51.656 -17.219 10.094 1 84.44 197 ASN B O 1
ATOM 5321 N N . PRO B 1 198 ? -53.719 -17.891 10.539 1 85.88 198 PRO B N 1
ATOM 5322 C CA . PRO B 1 198 ? -53.812 -16.969 11.672 1 85.88 198 PRO B CA 1
ATOM 5323 C C . PRO B 1 198 ? -52.844 -17.297 12.797 1 85.88 198 PRO B C 1
ATOM 5325 O O . PRO B 1 198 ? -52.5 -16.406 13.594 1 85.88 198 PRO B O 1
ATOM 5328 N N . ASN B 1 199 ? -52.344 -18.516 12.797 1 80.31 199 ASN B N 1
ATOM 5329 C CA . ASN B 1 199 ? -51.406 -18.891 13.852 1 80.31 199 ASN B CA 1
ATOM 5330 C C . ASN B 1 199 ? -50.062 -18.172 13.695 1 80.31 199 ASN B C 1
ATOM 5332 O O . ASN B 1 199 ? -49.281 -18.078 14.648 1 80.31 199 ASN B O 1
ATOM 5336 N N . LEU B 1 200 ? -49.844 -17.672 12.586 1 82.56 200 LEU B N 1
ATOM 5337 C CA . LEU B 1 200 ? -48.562 -17 12.328 1 82.56 200 LEU B CA 1
ATOM 5338 C C . LEU B 1 200 ? -48.656 -15.516 12.688 1 82.56 200 LEU B C 1
ATOM 5340 O O . LEU B 1 200 ? -47.656 -14.812 12.688 1 82.56 200 LEU B O 1
ATOM 5344 N N . CYS B 1 201 ? -49.844 -15.047 13.039 1 83.5 201 CYS B N 1
ATOM 5345 C CA . CYS B 1 201 ? -50.062 -13.633 13.328 1 83.5 201 CYS B CA 1
ATOM 5346 C C . CYS B 1 201 ? -50.125 -13.383 14.828 1 83.5 201 CYS B C 1
ATOM 5348 O O . CYS B 1 201 ? -50.469 -12.289 15.266 1 83.5 201 CYS B O 1
ATOM 5350 N N . THR B 1 202 ? -49.75 -14.328 15.531 1 78.38 202 THR B N 1
ATOM 5351 C CA . THR B 1 202 ? -49.938 -14.25 16.969 1 78.38 202 THR B CA 1
ATOM 5352 C C . THR B 1 202 ? -48.688 -13.711 17.656 1 78.38 202 THR B C 1
ATOM 5354 O O . THR B 1 202 ? -48.719 -13.336 18.828 1 78.38 202 THR B O 1
ATOM 5357 N N . GLY B 1 203 ? -47.594 -13.734 16.906 1 77.12 203 GLY B N 1
ATOM 5358 C CA . GLY B 1 203 ? -46.344 -13.281 17.516 1 77.12 203 GLY B CA 1
ATOM 5359 C C . GLY B 1 203 ? -45.25 -13 16.5 1 77.12 203 GLY B C 1
ATOM 5360 O O . GLY B 1 203 ? -45.5 -13.023 15.289 1 77.12 203 GLY B O 1
ATOM 5361 N N . PRO B 1 204 ? -44.094 -12.711 17.125 1 77.5 204 PRO B N 1
ATOM 5362 C CA . PRO B 1 204 ? -42.969 -12.43 16.234 1 77.5 204 PRO B CA 1
ATOM 5363 C C . PRO B 1 204 ? -42.562 -13.641 15.414 1 77.5 204 PRO B C 1
ATOM 5365 O O . PRO B 1 204 ? -42.781 -14.781 15.82 1 77.5 204 PRO B O 1
ATOM 5368 N N . LEU B 1 205 ? -41.938 -13.359 14.25 1 76.81 205 LEU B N 1
ATOM 5369 C CA . LEU B 1 205 ? -41.531 -14.391 13.289 1 76.81 205 LEU B CA 1
ATOM 5370 C C . LEU B 1 205 ? -40.625 -15.422 13.953 1 76.81 205 LEU B C 1
ATOM 5372 O O . LEU B 1 205 ? -40.719 -16.609 13.656 1 76.81 205 LEU B O 1
ATOM 5376 N N . SER B 1 206 ? -39.719 -15.016 14.844 1 68.38 206 SER B N 1
ATOM 5377 C CA . SER B 1 206 ? -38.781 -15.891 15.523 1 68.38 206 SER B CA 1
ATOM 5378 C C . SER B 1 206 ? -39.5 -16.938 16.375 1 68.38 206 SER B C 1
ATOM 5380 O O . SER B 1 206 ? -38.969 -18.031 16.594 1 68.38 206 SER B O 1
ATOM 5382 N N . GLN B 1 207 ? -40.656 -16.641 16.734 1 68.31 207 GLN B N 1
ATOM 5383 C CA . GLN B 1 207 ? -41.375 -17.516 17.656 1 68.31 207 GLN B CA 1
ATOM 5384 C C . GLN B 1 207 ? -42.438 -18.344 16.906 1 68.31 207 GLN B C 1
ATOM 5386 O O . GLN B 1 207 ? -42.719 -19.469 17.312 1 68.31 207 GLN B O 1
ATOM 5391 N N . VAL B 1 208 ? -43 -17.766 15.922 1 70.75 208 VAL B N 1
ATOM 5392 C CA . VAL B 1 208 ? -44.156 -18.391 15.312 1 70.75 208 VAL B CA 1
ATOM 5393 C C . VAL B 1 208 ? -43.719 -19.344 14.203 1 70.75 208 VAL B C 1
ATOM 5395 O O . VAL B 1 208 ? -44.469 -20.25 13.828 1 70.75 208 VAL B O 1
ATOM 5398 N N . LEU B 1 209 ? -42.562 -19.031 13.633 1 65.75 209 LEU B N 1
ATOM 5399 C CA . LEU B 1 209 ? -42.125 -19.906 12.555 1 65.75 209 LEU B CA 1
ATOM 5400 C C . LEU B 1 209 ? -41.594 -21.219 13.102 1 65.75 209 LEU B C 1
ATOM 5402 O O . LEU B 1 209 ? -40.719 -21.234 13.961 1 65.75 209 LEU B O 1
ATOM 5406 N N . PRO B 1 210 ? -42.25 -22.359 12.688 1 56.88 210 PRO B N 1
ATOM 5407 C CA . PRO B 1 210 ? -41.781 -23.656 13.195 1 56.88 210 PRO B CA 1
ATOM 5408 C C . PRO B 1 210 ? -40.312 -23.922 12.906 1 56.88 210 PRO B C 1
ATOM 5410 O O . PRO B 1 210 ? -39.781 -23.453 11.898 1 56.88 210 PRO B O 1
ATOM 5413 N N . ALA B 1 211 ? -39.625 -24.531 13.773 1 53.78 211 ALA B N 1
ATOM 5414 C CA . ALA B 1 211 ? -38.219 -24.938 13.695 1 53.78 211 ALA B CA 1
ATOM 5415 C C . ALA B 1 211 ? -37.938 -25.672 12.391 1 53.78 211 ALA B C 1
ATOM 5417 O O . ALA B 1 211 ? -36.844 -25.562 11.844 1 53.78 211 ALA B O 1
ATOM 5418 N N . ARG B 1 212 ? -38.875 -26.375 12.008 1 49.88 212 ARG B N 1
ATOM 5419 C CA . ARG B 1 212 ? -38.719 -27.172 10.805 1 49.88 212 ARG B CA 1
ATOM 5420 C C . ARG B 1 212 ? -38.594 -26.297 9.562 1 49.88 212 ARG B C 1
ATOM 5422 O O . ARG B 1 212 ? -38.125 -26.766 8.516 1 49.88 212 ARG B O 1
ATOM 5429 N N . MET B 1 213 ? -39.125 -25.141 9.688 1 50.47 213 MET B N 1
ATOM 5430 C CA . MET B 1 213 ? -38.969 -24.219 8.555 1 50.47 213 MET B CA 1
ATOM 5431 C C . MET B 1 213 ? -37.656 -23.453 8.641 1 50.47 213 MET B C 1
ATOM 5433 O O . MET B 1 213 ? -37.531 -22.375 8.047 1 50.47 213 MET B O 1
ATOM 5437 N N . ALA B 1 214 ? -36.938 -24.125 9.352 1 53.69 214 ALA B N 1
ATOM 5438 C CA . ALA B 1 214 ? -35.625 -23.5 9.539 1 53.69 214 ALA B CA 1
ATOM 5439 C C . ALA B 1 214 ? -34.906 -23.344 8.203 1 53.69 214 ALA B C 1
ATOM 5441 O O . ALA B 1 214 ? -34.031 -22.484 8.07 1 53.69 214 ALA B O 1
ATOM 5442 N N . GLU B 1 215 ? -35.531 -24.078 7.289 1 56.34 215 GLU B N 1
ATOM 5443 C CA . GLU B 1 215 ? -34.844 -24.016 5.996 1 56.34 215 GLU B CA 1
ATOM 5444 C C . GLU B 1 215 ? -35.406 -22.891 5.129 1 56.34 215 GLU B C 1
ATOM 5446 O O . GLU B 1 215 ? -35 -22.719 3.979 1 56.34 215 GLU B O 1
ATOM 5451 N N . VAL B 1 216 ? -36.531 -22.266 5.695 1 63.53 216 VAL B N 1
ATOM 5452 C CA . VAL B 1 216 ? -37.094 -21.156 4.938 1 63.53 216 VAL B CA 1
ATOM 5453 C C . VAL B 1 216 ? -36.875 -19.844 5.691 1 63.53 216 VAL B C 1
ATOM 5455 O O . VAL B 1 216 ? -36.844 -19.828 6.926 1 63.53 216 VAL B O 1
ATOM 5458 N N . THR B 1 217 ? -36.5 -18.875 5.008 1 65.5 217 THR B N 1
ATOM 5459 C CA . THR B 1 217 ? -36.344 -17.547 5.602 1 65.5 217 THR B CA 1
ATOM 5460 C C . THR B 1 217 ? -37.281 -16.547 4.941 1 65.5 217 THR B C 1
ATOM 5462 O O . THR B 1 217 ? -37.375 -16.469 3.713 1 65.5 217 THR B O 1
ATOM 5465 N N . ILE B 1 218 ? -38.125 -15.922 5.816 1 70.88 218 ILE B N 1
ATOM 5466 C CA . ILE B 1 218 ? -38.969 -14.828 5.332 1 70.88 218 ILE B CA 1
ATOM 5467 C C . ILE B 1 218 ? -38.156 -13.547 5.246 1 70.88 218 ILE B C 1
ATOM 5469 O O . ILE B 1 218 ? -37.594 -13.094 6.25 1 70.88 218 ILE B O 1
ATOM 5473 N N . THR B 1 219 ? -38.062 -13.102 4.047 1 65.12 219 THR B N 1
ATOM 5474 C CA . THR B 1 219 ? -37.156 -11.984 3.852 1 65.12 219 THR B CA 1
ATOM 5475 C C . THR B 1 219 ? -37.938 -10.664 3.791 1 65.12 219 THR B C 1
ATOM 5477 O O . THR B 1 219 ? -37.406 -9.617 4.168 1 65.12 219 THR B O 1
ATOM 5480 N N . ARG B 1 220 ? -39.188 -10.719 3.262 1 68.56 220 ARG B N 1
ATOM 5481 C CA . ARG B 1 220 ? -39.969 -9.5 3.076 1 68.56 220 ARG B CA 1
ATOM 5482 C C . ARG B 1 220 ? -41.438 -9.727 3.441 1 68.56 220 ARG B C 1
ATOM 5484 O O . ARG B 1 220 ? -41.938 -10.844 3.326 1 68.56 220 ARG B O 1
ATOM 5491 N N . VAL B 1 221 ? -42 -8.578 3.912 1 76.56 221 VAL B N 1
ATOM 5492 C CA . VAL B 1 221 ? -43.438 -8.586 4.254 1 76.56 221 VAL B CA 1
ATOM 5493 C C . VAL B 1 221 ? -44.125 -7.387 3.609 1 76.56 221 VAL B C 1
ATOM 5495 O O . VAL B 1 221 ? -43.656 -6.254 3.732 1 76.56 221 VAL B O 1
ATOM 5498 N N . LEU B 1 222 ? -44.906 -7.66 2.771 1 78.38 222 LEU B N 1
ATOM 5499 C CA . LEU B 1 222 ? -45.812 -6.633 2.242 1 78.38 222 LEU B CA 1
ATOM 5500 C C . LEU B 1 222 ? -47.125 -6.637 2.977 1 78.38 222 LEU B C 1
ATOM 5502 O O . LEU B 1 222 ? -47.906 -7.598 2.877 1 78.38 222 LEU B O 1
ATOM 5506 N N . ARG B 1 223 ? -47.25 -5.574 3.688 1 7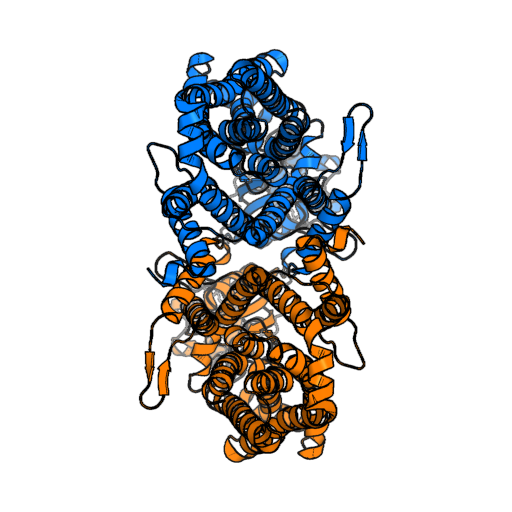9.38 223 ARG B N 1
ATOM 5507 C CA . ARG B 1 223 ? -48.5 -5.469 4.457 1 79.38 223 ARG B CA 1
ATOM 5508 C C . ARG B 1 223 ? -49.719 -5.328 3.533 1 79.38 223 ARG B C 1
ATOM 5510 O O . ARG B 1 223 ? -49.625 -4.715 2.469 1 79.38 223 ARG B O 1
ATOM 5517 N N . ALA B 1 224 ? -50.812 -6.004 3.994 1 75 224 ALA B N 1
ATOM 5518 C CA . ALA B 1 224 ? -52.062 -5.914 3.219 1 75 224 ALA B CA 1
ATOM 5519 C C . ALA B 1 224 ? -52.438 -4.457 2.975 1 75 224 ALA B C 1
ATOM 5521 O O . ALA B 1 224 ? -52.594 -3.68 3.92 1 75 224 ALA B O 1
ATOM 5522 N N . GLY B 1 225 ? -52.438 -4.078 1.761 1 64.62 225 GLY B N 1
ATOM 5523 C CA . GLY B 1 225 ? -52.844 -2.729 1.399 1 64.62 225 GLY B CA 1
ATOM 5524 C C . GLY B 1 225 ? -51.656 -1.786 1.2 1 64.62 225 GLY B C 1
ATOM 5525 O O . GLY B 1 225 ? -51.844 -0.632 0.808 1 64.62 225 GLY B O 1
ATOM 5526 N N . SER B 1 226 ? -50.531 -2.371 1.483 1 63.75 226 SER B N 1
ATOM 5527 C CA . SER B 1 226 ? -49.344 -1.536 1.315 1 63.75 226 SER B CA 1
ATOM 5528 C C . SER B 1 226 ? -48.594 -1.905 0.046 1 63.75 226 SER B C 1
ATOM 5530 O O . SER B 1 226 ? -48.719 -3.025 -0.455 1 63.75 226 SER B O 1
ATOM 5532 N N . ASP B 1 227 ? -48.062 -0.953 -0.668 1 57.88 227 ASP B N 1
ATOM 5533 C CA . ASP B 1 227 ? -47.312 -1.216 -1.9 1 57.88 227 ASP B CA 1
ATOM 5534 C C . ASP B 1 227 ? -45.812 -1.276 -1.639 1 57.88 227 ASP B C 1
ATOM 5536 O O . ASP B 1 227 ? -45.031 -1.494 -2.561 1 57.88 227 ASP B O 1
ATOM 5540 N N . SER B 1 228 ? -45.469 -1.103 -0.426 1 57 228 SER B N 1
ATOM 5541 C CA . SER B 1 228 ? -44.031 -1.098 -0.17 1 57 228 SER B CA 1
ATOM 5542 C C . SER B 1 228 ? -43.625 -2.25 0.745 1 57 228 SER B C 1
ATOM 5544 O O . SER B 1 228 ? -44.062 -2.32 1.894 1 57 228 SER B O 1
ATOM 5546 N N . PRO B 1 229 ? -42.875 -3.137 0.25 1 63.22 229 PRO B N 1
ATOM 5547 C CA . PRO B 1 229 ? -42.438 -4.277 1.07 1 63.22 229 PRO B CA 1
ATOM 5548 C C . PRO B 1 229 ? -41.469 -3.875 2.182 1 63.22 229 PRO B C 1
ATOM 5550 O O . PRO B 1 229 ? -40.719 -2.922 2.023 1 63.22 229 PRO B O 1
ATOM 5553 N N . GLU B 1 230 ? -41.719 -4.473 3.434 1 61.59 230 GLU B N 1
ATOM 5554 C CA . GLU B 1 230 ? -40.844 -4.297 4.59 1 61.59 230 GLU B CA 1
ATOM 5555 C C . GLU B 1 230 ? -39.938 -5.508 4.781 1 61.59 230 GLU B C 1
ATOM 5557 O O . GLU B 1 230 ? -40.281 -6.621 4.379 1 61.59 230 GLU B O 1
ATOM 5562 N N . LEU B 1 231 ? -38.719 -5.172 5.285 1 60.09 231 LEU B N 1
ATOM 5563 C CA . LEU B 1 231 ? -37.812 -6.262 5.641 1 60.09 231 LEU B CA 1
ATOM 5564 C C . LEU B 1 231 ? -38.344 -7.039 6.84 1 60.09 231 LEU B C 1
ATOM 5566 O O . LEU B 1 231 ? -38.781 -6.445 7.824 1 60.09 231 LEU B O 1
ATOM 5570 N N . ALA B 1 232 ? -38.375 -8.328 6.598 1 65.94 232 ALA B N 1
ATOM 5571 C CA . ALA B 1 232 ? -38.781 -9.172 7.711 1 65.94 232 ALA B CA 1
ATOM 5572 C C . ALA B 1 232 ? -37.625 -9.414 8.672 1 65.94 232 ALA B C 1
ATOM 5574 O O . ALA B 1 232 ? -36.5 -9.734 8.25 1 65.94 232 ALA B O 1
ATOM 5575 N N . VAL B 1 233 ? -37.781 -9.031 9.898 1 57.44 233 VAL B N 1
ATOM 5576 C CA . VAL B 1 233 ? -36.812 -9.352 10.953 1 57.44 233 VAL B CA 1
ATOM 5577 C C . VAL B 1 233 ? -37.438 -10.359 11.922 1 57.44 233 VAL B C 1
ATOM 5579 O O . VAL B 1 233 ? -38.625 -10.672 11.836 1 57.44 233 VAL B O 1
ATOM 5582 N N . ALA B 1 234 ? -36.531 -10.875 12.75 1 62.66 234 ALA B N 1
ATOM 5583 C CA . ALA B 1 234 ? -36.969 -11.898 13.695 1 62.66 234 ALA B CA 1
ATOM 5584 C C . ALA B 1 234 ? -38.156 -11.406 14.508 1 62.66 234 ALA B C 1
ATOM 5586 O O . ALA B 1 234 ? -39.062 -12.188 14.844 1 62.66 234 ALA B O 1
ATOM 5587 N N . GLU B 1 235 ? -38.25 -10.195 14.594 1 66.12 235 GLU B N 1
ATOM 5588 C CA . GLU B 1 235 ? -39.281 -9.625 15.469 1 66.12 235 GLU B CA 1
ATOM 5589 C C . GLU B 1 235 ? -40.5 -9.18 14.672 1 66.12 235 GLU B C 1
ATOM 5591 O O . GLU B 1 235 ? -41.469 -8.727 15.25 1 66.12 235 GLU B O 1
ATOM 5596 N N . THR B 1 236 ? -40.438 -9.336 13.484 1 73.38 236 THR B N 1
ATOM 5597 C CA . THR B 1 236 ? -41.531 -8.914 12.648 1 73.38 236 THR B CA 1
ATOM 5598 C C . THR B 1 236 ? -42.781 -9.734 12.953 1 73.38 236 THR B C 1
ATOM 5600 O O . THR B 1 236 ? -42.719 -10.953 13.086 1 73.38 236 THR B O 1
ATOM 5603 N N . ILE B 1 237 ? -44 -9.039 13.133 1 81.31 237 ILE B N 1
ATOM 5604 C CA . ILE B 1 237 ? -45.281 -9.695 13.336 1 81.31 237 ILE B CA 1
ATOM 5605 C C . ILE B 1 237 ? -46.094 -9.656 12.047 1 81.31 237 ILE B C 1
ATOM 5607 O O . ILE B 1 237 ? -46.281 -8.586 11.469 1 81.31 237 ILE B O 1
ATOM 5611 N N . LEU B 1 238 ? -46.438 -10.789 11.672 1 85.44 238 LEU B N 1
ATOM 5612 C CA . LEU B 1 238 ? -47.188 -10.891 10.438 1 85.44 238 LEU B CA 1
ATOM 5613 C C . LEU B 1 238 ? -48.688 -10.617 10.695 1 85.44 238 LEU B C 1
ATOM 5615 O O . LEU B 1 238 ? -49.188 -10.867 11.797 1 85.44 238 LEU B O 1
ATOM 5619 N N . ASN B 1 239 ? -49.344 -10.016 9.734 1 87.31 239 ASN B N 1
ATOM 5620 C CA . ASN B 1 239 ? -50.781 -9.82 9.734 1 87.31 239 ASN B CA 1
ATOM 5621 C C . ASN B 1 239 ? -51.469 -10.664 8.672 1 87.31 239 ASN B C 1
ATOM 5623 O O . ASN B 1 239 ? -50.844 -11.07 7.691 1 87.31 239 ASN B O 1
ATOM 5627 N N . MET B 1 240 ? -52.875 -10.875 9.07 1 85.81 240 MET B N 1
ATOM 5628 C CA . MET B 1 240 ? -53.625 -11.609 8.07 1 85.81 240 MET B CA 1
ATOM 5629 C C . MET B 1 240 ? -53.656 -10.867 6.742 1 85.81 240 MET B C 1
ATOM 5631 O O . MET B 1 240 ? -53.812 -9.648 6.707 1 85.81 240 MET B O 1
ATOM 5635 N N . HIS B 1 241 ? -53.312 -11.633 5.684 1 87.38 241 HIS B N 1
ATOM 5636 C CA . HIS B 1 241 ? -53.375 -11.188 4.293 1 87.38 241 HIS B CA 1
ATOM 5637 C C . HIS B 1 241 ? -52.125 -10.367 3.932 1 87.38 241 HIS B C 1
ATOM 5639 O O . HIS B 1 241 ? -52.094 -9.711 2.887 1 87.38 241 HIS B O 1
ATOM 5645 N N . ASP B 1 242 ? -51.156 -10.461 4.777 1 84.88 242 ASP B N 1
ATOM 5646 C CA . ASP B 1 242 ? -49.875 -9.953 4.363 1 84.88 242 ASP B CA 1
ATOM 5647 C C . ASP B 1 242 ? -49.281 -10.805 3.244 1 84.88 242 ASP B C 1
ATOM 5649 O O . ASP B 1 242 ? -49.562 -12 3.156 1 84.88 242 ASP B O 1
ATOM 5653 N N . THR B 1 243 ? -48.562 -10.125 2.379 1 85.62 243 THR B N 1
ATOM 5654 C CA . THR B 1 243 ? -47.781 -10.867 1.398 1 85.62 243 THR B CA 1
ATOM 5655 C C . THR B 1 243 ? -46.312 -10.945 1.823 1 85.62 243 THR B C 1
ATOM 5657 O O . THR B 1 243 ? -45.688 -9.922 2.131 1 85.62 243 THR B O 1
ATOM 5660 N N . VAL B 1 244 ? -45.844 -12.234 1.963 1 82.5 244 VAL B N 1
ATOM 5661 C CA . VAL B 1 244 ? -44.5 -12.406 2.422 1 82.5 244 VAL B CA 1
ATOM 5662 C C . VAL B 1 244 ? -43.656 -13.062 1.323 1 82.5 244 VAL B C 1
ATOM 5664 O O . VAL B 1 244 ? -44.156 -13.906 0.579 1 82.5 244 VAL B O 1
ATOM 5667 N N . ARG B 1 245 ? -42.438 -12.586 1.244 1 74.81 245 ARG B N 1
ATOM 5668 C CA . ARG B 1 245 ? -41.438 -13.258 0.396 1 74.81 245 ARG B CA 1
ATOM 5669 C C . ARG B 1 245 ? -40.656 -14.289 1.188 1 74.81 245 ARG B C 1
ATOM 5671 O O . ARG B 1 245 ? -40 -13.953 2.182 1 74.81 245 ARG B O 1
ATOM 5678 N N . VAL B 1 246 ? -40.844 -15.594 0.79 1 75.19 246 VAL B N 1
ATOM 5679 C CA . VAL B 1 246 ? -40.188 -16.703 1.474 1 75.19 246 VAL B CA 1
ATOM 5680 C C . VAL B 1 246 ? -39.125 -17.297 0.582 1 75.19 246 VAL B C 1
ATOM 5682 O O . VAL B 1 246 ? -39.312 -17.484 -0.621 1 75.19 246 VAL B O 1
ATOM 5685 N N . VAL B 1 247 ? -38 -17.469 1.279 1 65.31 247 VAL B N 1
ATOM 5686 C CA . VAL B 1 247 ? -36.844 -18 0.557 1 65.31 247 VAL B CA 1
ATOM 5687 C C . VAL B 1 247 ? -36.469 -19.359 1.137 1 65.31 247 VAL B C 1
ATOM 5689 O O . VAL B 1 247 ? -36.5 -19.547 2.355 1 65.31 247 VAL B O 1
ATOM 5692 N N . GLY B 1 248 ? -36.281 -20.391 0.303 1 62.38 248 GLY B N 1
ATOM 5693 C CA . GLY B 1 248 ? -35.875 -21.719 0.716 1 62.38 248 GLY B CA 1
ATOM 5694 C C . GLY B 1 248 ? -35.781 -22.703 -0.44 1 62.38 248 GLY B C 1
ATOM 5695 O O . GLY B 1 248 ? -35.781 -22.297 -1.604 1 62.38 248 GLY B O 1
ATOM 5696 N N . THR B 1 249 ? -35.469 -23.969 -0.102 1 62.75 249 THR B N 1
ATOM 5697 C CA . THR B 1 249 ? -35.469 -25.031 -1.102 1 62.75 249 THR B CA 1
ATOM 5698 C C . THR B 1 249 ? -36.875 -25.281 -1.618 1 62.75 249 THR B C 1
ATOM 5700 O O . THR B 1 249 ? -37.875 -24.922 -0.964 1 62.75 249 THR B O 1
ATOM 5703 N N . SER B 1 250 ? -36.875 -25.781 -2.916 1 69.94 250 SER B N 1
ATOM 5704 C CA . SER B 1 250 ? -38.188 -26.078 -3.5 1 69.94 250 SER B CA 1
ATOM 5705 C C . SER B 1 250 ? -39.062 -26.875 -2.531 1 69.94 250 SER B C 1
ATOM 5707 O O . SER B 1 250 ? -40.25 -26.609 -2.408 1 69.94 250 SER B O 1
ATOM 5709 N N . GLU B 1 251 ? -38.375 -27.734 -1.891 1 71.44 251 GLU B N 1
ATOM 5710 C CA . GLU B 1 251 ? -39.094 -28.547 -0.937 1 71.44 251 GLU B CA 1
ATOM 5711 C C . GLU B 1 251 ? -39.562 -27.719 0.263 1 71.44 251 GLU B C 1
ATOM 5713 O O . GLU B 1 251 ? -40.688 -27.859 0.719 1 71.44 251 GLU B O 1
ATOM 5718 N N . ALA B 1 252 ? -38.688 -26.891 0.67 1 73.06 252 ALA B N 1
ATOM 5719 C CA . ALA B 1 252 ? -39 -26.062 1.829 1 73.06 252 ALA B CA 1
ATOM 5720 C C . ALA B 1 252 ? -40.062 -25.047 1.491 1 73.06 252 ALA B C 1
ATOM 5722 O O . ALA B 1 252 ? -40.938 -24.734 2.324 1 73.06 252 ALA B O 1
ATOM 5723 N N . LEU B 1 253 ? -40 -24.516 0.341 1 77.81 253 LEU B N 1
ATOM 5724 C CA . LEU B 1 253 ? -41 -23.531 -0.08 1 77.81 253 LEU B CA 1
ATOM 5725 C C . LEU B 1 253 ? -42.375 -24.156 -0.193 1 77.81 253 LEU B C 1
ATOM 5727 O O . LEU B 1 253 ? -43.375 -23.531 0.133 1 77.81 253 LEU B O 1
ATOM 5731 N N . HIS B 1 254 ? -42.375 -25.375 -0.635 1 80 254 HIS B N 1
ATOM 5732 C CA . HIS B 1 254 ? -43.656 -26.078 -0.692 1 80 254 HIS B CA 1
ATOM 5733 C C . HIS B 1 254 ? -44.219 -26.281 0.703 1 80 254 HIS B C 1
ATOM 5735 O O . HIS B 1 254 ? -45.438 -26.125 0.902 1 80 254 HIS B O 1
ATOM 5741 N N . GLN B 1 255 ? -43.375 -26.547 1.554 1 78.38 255 GLN B N 1
ATOM 5742 C CA . GLN B 1 255 ? -43.812 -26.672 2.938 1 78.38 255 GLN B CA 1
ATOM 5743 C C . GLN B 1 255 ? -44.312 -25.344 3.494 1 78.38 255 GLN B C 1
ATOM 5745 O O . GLN B 1 255 ? -45.281 -25.281 4.246 1 78.38 255 GLN B O 1
ATOM 5750 N N . ALA B 1 256 ? -43.625 -24.344 3.129 1 82 256 ALA B N 1
ATOM 5751 C CA . ALA B 1 256 ? -44 -23 3.574 1 82 256 ALA B CA 1
ATOM 5752 C C . ALA B 1 256 ? -45.375 -22.609 3.043 1 82 256 ALA B C 1
ATOM 5754 O O . ALA B 1 256 ? -46.125 -21.938 3.727 1 82 256 ALA B O 1
ATOM 5755 N N . GLU B 1 257 ? -45.656 -23 1.861 1 85.12 257 GLU B N 1
ATOM 5756 C CA . GLU B 1 257 ? -46.969 -22.734 1.275 1 85.12 257 GLU B CA 1
ATOM 5757 C C . GLU B 1 257 ? -48.062 -23.344 2.129 1 85.12 257 GLU B C 1
ATOM 5759 O O . GLU B 1 257 ? -49.125 -22.734 2.283 1 85.12 257 GLU B O 1
ATOM 5764 N N . ILE B 1 258 ? -47.781 -24.453 2.691 1 81.25 258 ILE B N 1
ATOM 5765 C CA . ILE B 1 258 ? -48.75 -25.156 3.51 1 81.25 258 ILE B CA 1
ATOM 5766 C C . ILE B 1 258 ? -48.938 -24.438 4.848 1 81.25 258 ILE B C 1
ATOM 5768 O O . ILE B 1 258 ? -50.062 -24.312 5.352 1 81.25 258 ILE B O 1
ATOM 5772 N N . VAL B 1 259 ? -47.844 -23.953 5.281 1 83.38 259 VAL B N 1
ATOM 5773 C CA . VAL B 1 259 ? -47.875 -23.391 6.629 1 83.38 259 VAL B CA 1
ATOM 5774 C C . VAL B 1 259 ? -48.312 -21.922 6.578 1 83.38 259 VAL B C 1
ATOM 5776 O O . VAL B 1 259 ? -49.062 -21.469 7.438 1 83.38 259 VAL B O 1
ATOM 5779 N N . ILE B 1 260 ? -47.938 -21.156 5.641 1 86.75 260 ILE B N 1
ATOM 5780 C CA . ILE B 1 260 ? -48.125 -19.719 5.598 1 86.75 260 ILE B CA 1
ATOM 5781 C C . ILE B 1 260 ? -49.406 -19.406 4.797 1 86.75 260 ILE B C 1
ATOM 5783 O O . ILE B 1 260 ? -50.281 -18.672 5.266 1 86.75 260 ILE B O 1
ATOM 5787 N N . GLY B 1 261 ? -49.438 -19.891 3.588 1 87.12 261 GLY B N 1
ATOM 5788 C CA . GLY B 1 261 ? -50.594 -19.609 2.723 1 87.12 261 GLY B CA 1
ATOM 5789 C C . GLY B 1 261 ? -50.281 -19.812 1.251 1 87.12 261 GLY B C 1
ATOM 5790 O O . GLY B 1 261 ? -49.188 -20.297 0.897 1 87.12 261 GLY B O 1
ATOM 5791 N N . PRO B 1 262 ? -51.281 -19.469 0.452 1 86.62 262 PRO B N 1
ATOM 5792 C CA . PRO B 1 262 ? -51.156 -19.734 -0.983 1 86.62 262 PRO B CA 1
ATOM 5793 C C . PRO B 1 262 ? -50.156 -18.781 -1.664 1 86.62 262 PRO B C 1
ATOM 5795 O O . PRO B 1 262 ? -49.938 -17.672 -1.185 1 86.62 262 PRO B O 1
ATOM 5798 N N . VAL B 1 263 ? -49.594 -19.25 -2.814 1 86.31 263 VAL B N 1
ATOM 5799 C CA . VAL B 1 263 ? -48.688 -18.484 -3.635 1 86.31 263 VAL B CA 1
ATOM 5800 C C . VAL B 1 263 ? -49.406 -17.359 -4.352 1 86.31 263 VAL B C 1
ATOM 5802 O O . VAL B 1 263 ? -50.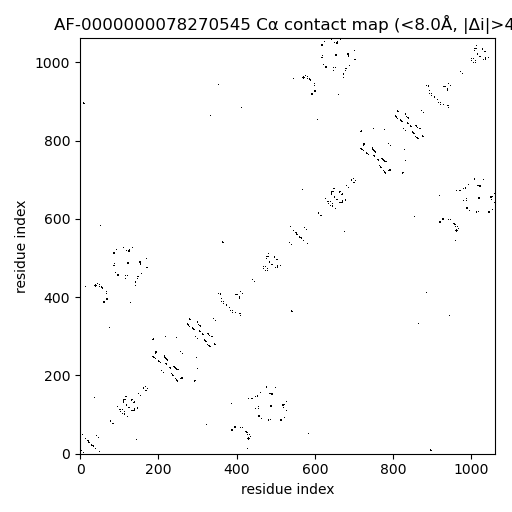531 -17.562 -4.879 1 86.31 263 VAL B O 1
ATOM 5805 N N . VAL B 1 264 ? -48.906 -16.141 -4.148 1 81.56 264 VAL B N 1
ATOM 5806 C CA . VAL B 1 264 ? -49.5 -14.984 -4.824 1 81.56 264 VAL B CA 1
ATOM 5807 C C . VAL B 1 264 ? -48.5 -14.391 -5.809 1 81.56 264 VAL B C 1
ATOM 5809 O O . VAL B 1 264 ? -47.281 -14.523 -5.621 1 81.56 264 VAL B O 1
ATOM 5812 N N . GLU B 1 265 ? -48.969 -13.805 -6.973 1 69.38 265 GLU B N 1
ATOM 5813 C CA . GLU B 1 265 ? -48.125 -13.062 -7.906 1 69.38 265 GLU B CA 1
ATOM 5814 C C . GLU B 1 265 ? -47.844 -11.656 -7.391 1 69.38 265 GLU B C 1
ATOM 5816 O O . GLU B 1 265 ? -48.781 -10.883 -7.137 1 69.38 265 GLU B O 1
ATOM 5821 N N . ALA B 1 266 ? -46.781 -11.414 -6.75 1 59.84 266 ALA B N 1
ATOM 5822 C CA . ALA B 1 266 ? -46.406 -10.078 -6.293 1 59.84 266 ALA B CA 1
ATOM 5823 C C . ALA B 1 266 ? -45 -9.719 -6.738 1 59.84 266 ALA B C 1
ATOM 5825 O O . ALA B 1 266 ? -44.188 -10.602 -6.996 1 59.84 266 ALA B O 1
ATOM 5826 N N . ASP B 1 267 ? -44.844 -8.492 -7.41 1 51.84 267 ASP B N 1
ATOM 5827 C CA . ASP B 1 267 ? -43.5 -7.961 -7.742 1 51.84 267 ASP B CA 1
ATOM 5828 C C . ASP B 1 267 ? -42.938 -7.156 -6.578 1 51.84 267 ASP B C 1
ATOM 5830 O O . ASP B 1 267 ? -43.219 -5.965 -6.441 1 51.84 267 ASP B O 1
ATOM 5834 N N . LEU B 1 268 ? -42.625 -7.809 -5.641 1 51.53 268 LEU B N 1
ATOM 5835 C CA . LEU B 1 268 ? -42 -7.125 -4.512 1 51.53 268 LEU B CA 1
ATOM 5836 C C . LEU B 1 268 ? -40.562 -6.742 -4.836 1 51.53 268 LEU B C 1
ATOM 5838 O O . LEU B 1 268 ? -39.656 -6.949 -4.016 1 51.53 268 LEU B O 1
ATOM 5842 N N . ALA B 1 269 ? -40.344 -6.289 -6.223 1 44.56 269 ALA B N 1
ATOM 5843 C CA . ALA B 1 269 ? -39.031 -5.883 -6.703 1 44.56 269 ALA B CA 1
ATOM 5844 C C . ALA B 1 269 ? -38.5 -4.695 -5.91 1 44.56 269 ALA B C 1
ATOM 5846 O O . ALA B 1 269 ? -39.25 -3.881 -5.402 1 44.56 269 ALA B O 1
ATOM 5847 N N . PHE B 1 270 ? -37.156 -4.66 -5.59 1 41.94 270 PHE B N 1
ATOM 5848 C CA . PHE B 1 270 ? -36.344 -3.633 -4.934 1 41.94 270 PHE B CA 1
ATOM 5849 C C . PHE B 1 270 ? -36.156 -2.424 -5.844 1 41.94 270 PHE B C 1
ATOM 5851 O O . PHE B 1 270 ? -35.719 -2.559 -6.988 1 41.94 270 PHE B O 1
ATOM 5858 N N . ASN B 1 271 ? -36.969 -1.507 -6.105 1 37.38 271 ASN B N 1
ATOM 5859 C CA . ASN B 1 271 ? -36.562 -0.337 -6.879 1 37.38 271 ASN B CA 1
ATOM 5860 C C . ASN B 1 271 ? -35.281 0.299 -6.32 1 37.38 271 ASN B C 1
ATOM 5862 O O . ASN B 1 271 ? -34.969 1.451 -6.629 1 37.38 271 ASN B O 1
ATOM 5866 N N . SER B 1 272 ? -34.781 -0.042 -5.27 1 41 272 SER B N 1
ATOM 5867 C CA . SER B 1 272 ? -33.906 0.852 -4.516 1 41 272 SER B CA 1
ATOM 5868 C C . SER B 1 272 ? -32.469 0.862 -5.094 1 41 272 SER B C 1
ATOM 5870 O O . SER B 1 272 ? -32.125 -0.005 -5.895 1 41 272 SER B O 1
ATOM 5872 N N . VAL B 1 273 ? -31.797 2.062 -4.906 1 40.19 273 VAL B N 1
ATOM 5873 C CA . VAL B 1 273 ? -30.406 2.381 -5.207 1 40.19 273 VAL B CA 1
ATOM 5874 C C . VAL B 1 273 ? -29.5 1.222 -4.785 1 40.19 273 VAL B C 1
ATOM 5876 O O . VAL B 1 273 ? -29.531 0.795 -3.627 1 40.19 273 VAL B O 1
ATOM 5879 N N . LEU B 1 274 ? -29 0.531 -5.836 1 49.94 274 LEU B N 1
ATOM 5880 C CA . LEU B 1 274 ? -28.125 -0.617 -5.645 1 49.94 274 LEU B CA 1
ATOM 5881 C C . LEU B 1 274 ? -26.703 -0.166 -5.305 1 49.94 274 LEU B C 1
ATOM 5883 O O . LEU B 1 274 ? -26.219 0.819 -5.859 1 49.94 274 LEU B O 1
ATOM 5887 N N . ILE B 1 275 ? -26.188 -0.5 -4.145 1 55.09 275 ILE B N 1
ATOM 5888 C CA . ILE B 1 275 ? -24.797 -0.237 -3.789 1 55.09 275 ILE B CA 1
ATOM 5889 C C . ILE B 1 275 ? -23.953 -1.482 -4.051 1 55.09 275 ILE B C 1
ATOM 5891 O O . ILE B 1 275 ? -24.469 -2.604 -4.016 1 55.09 275 ILE B O 1
ATOM 5895 N N . LYS B 1 276 ? -22.703 -1.147 -4.477 1 62.06 276 LYS B N 1
ATOM 5896 C CA . LYS B 1 276 ? -21.719 -2.223 -4.598 1 62.06 276 LYS B CA 1
ATOM 5897 C C . LYS B 1 276 ? -20.828 -2.299 -3.361 1 62.06 276 LYS B C 1
ATOM 5899 O O . LYS B 1 276 ? -20.391 -1.271 -2.838 1 62.06 276 LYS B O 1
ATOM 5904 N N . LYS B 1 277 ? -20.719 -3.428 -2.725 1 68.94 277 LYS B N 1
ATOM 5905 C CA . LYS B 1 277 ? -19.891 -3.623 -1.542 1 68.94 277 LYS B CA 1
ATOM 5906 C C . LYS B 1 277 ? -19.125 -4.934 -1.623 1 68.94 277 LYS B C 1
ATOM 5908 O O . LYS B 1 277 ? -19.562 -5.883 -2.273 1 68.94 277 LYS B O 1
ATOM 5913 N N . GLU B 1 278 ? -17.891 -4.828 -1.09 1 71.94 278 GLU B N 1
ATOM 5914 C CA . GLU B 1 278 ? -17.125 -6.059 -0.913 1 71.94 278 GLU B CA 1
ATOM 5915 C C . GLU B 1 278 ? -17.312 -6.629 0.49 1 71.94 278 GLU B C 1
ATOM 5917 O O . GLU B 1 278 ? -17.203 -5.902 1.48 1 71.94 278 GLU B O 1
ATOM 5922 N N . ILE B 1 279 ? -17.766 -7.895 0.534 1 74.5 279 ILE B N 1
ATOM 5923 C CA . ILE B 1 279 ? -17.984 -8.555 1.815 1 74.5 279 ILE B CA 1
ATOM 5924 C C . ILE B 1 279 ? -17.047 -9.758 1.945 1 74.5 279 ILE B C 1
ATOM 5926 O O . ILE B 1 279 ? -17.047 -10.641 1.086 1 74.5 279 ILE B O 1
ATOM 5930 N N . LEU B 1 280 ? -16.156 -9.711 2.961 1 71.94 280 LEU B N 1
ATOM 5931 C CA . LEU B 1 280 ? -15.297 -10.852 3.244 1 71.94 280 LEU B CA 1
ATOM 5932 C C . LEU B 1 280 ? -16.062 -11.953 3.961 1 71.94 280 LEU B C 1
ATOM 5934 O O . LEU B 1 280 ? -16.703 -11.703 4.992 1 71.94 280 LEU B O 1
ATOM 5938 N N . LEU B 1 281 ? -16.047 -13.117 3.404 1 73.44 281 LEU B N 1
ATOM 5939 C CA . LEU B 1 281 ? -16.688 -14.258 4.059 1 73.44 281 LEU B CA 1
ATOM 5940 C C . LEU B 1 281 ? -15.836 -14.766 5.215 1 73.44 281 LEU B C 1
ATOM 5942 O O . LEU B 1 281 ? -14.758 -15.328 5 1 73.44 281 LEU B O 1
ATOM 5946 N N . SER B 1 282 ? -16.281 -14.523 6.449 1 67.31 282 SER B N 1
ATOM 5947 C CA . SER B 1 282 ? -15.516 -14.93 7.625 1 67.31 282 SER B CA 1
ATOM 5948 C C . SER B 1 282 ? -16.281 -15.961 8.453 1 67.31 282 SER B C 1
ATOM 5950 O O . SER B 1 282 ? -15.688 -16.672 9.273 1 67.31 282 SER B O 1
ATOM 5952 N N . ARG B 1 283 ? -17.5 -16.094 8.203 1 61.97 283 ARG B N 1
ATOM 5953 C CA . ARG B 1 283 ? -18.297 -17.016 9 1 61.97 283 ARG B CA 1
ATOM 5954 C C . ARG B 1 283 ? -18.156 -18.453 8.477 1 61.97 283 ARG B C 1
ATOM 5956 O O . ARG B 1 283 ? -18.531 -18.734 7.332 1 61.97 283 ARG B O 1
ATOM 5963 N N . PRO B 1 284 ? -17.656 -19.297 9.297 1 63.66 284 PRO B N 1
ATOM 5964 C CA . PRO B 1 284 ? -17.453 -20.688 8.852 1 63.66 284 PRO B CA 1
ATOM 5965 C C . PRO B 1 284 ? -18.766 -21.375 8.469 1 63.66 284 PRO B C 1
ATOM 5967 O O . PRO B 1 284 ? -18.766 -22.281 7.637 1 63.66 284 PRO B O 1
ATOM 5970 N N . GLU B 1 285 ? -19.828 -20.938 9.023 1 62.25 285 GLU B N 1
ATOM 5971 C CA . GLU B 1 285 ? -21.109 -21.609 8.781 1 62.25 285 GLU B CA 1
ATOM 5972 C C . GLU B 1 285 ? -21.562 -21.438 7.332 1 62.25 285 GLU B C 1
ATOM 5974 O O . GLU B 1 285 ? -22.312 -22.266 6.812 1 62.25 285 GLU B O 1
ATOM 5979 N N . VAL B 1 286 ? -21.047 -20.422 6.812 1 66.69 286 VAL B N 1
ATOM 5980 C CA . VAL B 1 286 ? -21.469 -20.125 5.445 1 66.69 286 VAL B CA 1
ATOM 5981 C C . VAL B 1 286 ? -20.438 -20.688 4.457 1 66.69 286 VAL B C 1
ATOM 5983 O O . VAL B 1 286 ? -20.766 -20.938 3.293 1 66.69 286 VAL B O 1
ATOM 5986 N N . ALA B 1 287 ? -19.312 -20.969 5.074 1 64.81 287 ALA B N 1
ATOM 5987 C CA . ALA B 1 287 ? -18.266 -21.531 4.234 1 64.81 287 ALA B CA 1
ATOM 5988 C C . ALA B 1 287 ? -18.641 -22.938 3.756 1 64.81 287 ALA B C 1
ATOM 5990 O O . ALA B 1 287 ? -19.188 -23.734 4.523 1 64.81 287 ALA B O 1
ATOM 5991 N N . GLY B 1 288 ? -18.469 -23.172 2.41 1 66.44 288 GLY B N 1
ATOM 5992 C CA . GLY B 1 288 ? -18.828 -24.453 1.832 1 66.44 288 GLY B CA 1
ATOM 5993 C C . GLY B 1 288 ? -20.125 -24.422 1.047 1 66.44 288 GLY B C 1
ATOM 5994 O O . GLY B 1 288 ? -20.359 -25.281 0.198 1 66.44 288 GLY B O 1
ATOM 5995 N N . LYS B 1 289 ? -20.891 -23.406 1.357 1 64.25 289 LYS B N 1
ATOM 5996 C CA . LYS B 1 289 ? -22.156 -23.297 0.628 1 64.25 289 LYS B CA 1
ATOM 5997 C C . LYS B 1 289 ? -21.938 -22.641 -0.739 1 64.25 289 LYS B C 1
ATOM 5999 O O . LYS B 1 289 ? -20.969 -21.891 -0.933 1 64.25 289 LYS B O 1
ATOM 6004 N N . THR B 1 290 ? -22.75 -23.047 -1.622 1 67.12 290 THR B N 1
ATOM 6005 C CA . THR B 1 290 ? -22.672 -22.438 -2.949 1 67.12 290 THR B CA 1
ATOM 6006 C C . THR B 1 290 ? -23.453 -21.125 -2.992 1 67.12 290 THR B C 1
ATOM 6008 O O . THR B 1 290 ? -24.281 -20.859 -2.121 1 67.12 290 THR B O 1
ATOM 6011 N N . LEU B 1 291 ? -23.094 -20.266 -3.947 1 71.38 291 LEU B N 1
ATOM 6012 C CA . LEU B 1 291 ? -23.797 -19 -4.113 1 71.38 291 LEU B CA 1
ATOM 6013 C C . LEU B 1 291 ? -25.297 -19.234 -4.332 1 71.38 291 LEU B C 1
ATOM 6015 O O . LEU B 1 291 ? -26.125 -18.453 -3.875 1 71.38 291 LEU B O 1
ATOM 6019 N N . ARG B 1 292 ? -25.531 -20.234 -5.082 1 60.22 292 ARG B N 1
ATOM 6020 C CA . ARG B 1 292 ? -26.922 -20.594 -5.332 1 60.22 292 ARG B CA 1
ATOM 6021 C C . ARG B 1 292 ? -27.656 -20.906 -4.027 1 60.22 292 ARG B C 1
ATOM 6023 O O . ARG B 1 292 ? -28.797 -20.484 -3.83 1 60.22 292 ARG B O 1
ATOM 6030 N N . ALA B 1 293 ? -27 -21.703 -3.186 1 60.78 293 ALA B N 1
ATOM 6031 C CA . ALA B 1 293 ? -27.594 -22.094 -1.905 1 60.78 293 ALA B CA 1
ATOM 6032 C C . ALA B 1 293 ? -27.875 -20.859 -1.043 1 60.78 293 ALA B C 1
ATOM 6034 O O . ALA B 1 293 ? -28.859 -20.812 -0.302 1 60.78 293 ALA B O 1
ATOM 6035 N N . LEU B 1 294 ? -27.016 -19.891 -1.136 1 65.44 294 LEU B N 1
ATOM 6036 C CA . LEU B 1 294 ? -27.188 -18.672 -0.342 1 65.44 294 LEU B CA 1
ATOM 6037 C C . LEU B 1 294 ? -28.219 -17.75 -0.966 1 65.44 294 LEU B C 1
ATOM 6039 O O . LEU B 1 294 ? -28.875 -16.984 -0.261 1 65.44 294 LEU B O 1
ATOM 6043 N N . ASN B 1 295 ? -28.453 -17.984 -2.361 1 55.19 295 ASN B N 1
ATOM 6044 C CA . ASN B 1 295 ? -29.438 -17.25 -3.146 1 55.19 295 ASN B CA 1
ATOM 6045 C C . ASN B 1 295 ? -29.562 -15.805 -2.662 1 55.19 295 ASN B C 1
ATOM 6047 O O . ASN B 1 295 ? -30.656 -15.328 -2.391 1 55.19 295 ASN B O 1
ATOM 6051 N N . LEU B 1 296 ? -28.5 -15.117 -2.527 1 63.06 296 LEU B N 1
ATOM 6052 C CA . LEU B 1 296 ? -28.438 -13.766 -1.992 1 63.06 296 LEU B CA 1
ATOM 6053 C C . LEU B 1 296 ? -29.297 -12.812 -2.816 1 63.06 296 LEU B C 1
ATOM 6055 O O . LEU B 1 296 ? -29.859 -11.859 -2.279 1 63.06 296 LEU B O 1
ATOM 6059 N N . SER B 1 297 ? -29.266 -13.016 -4.098 1 58.5 297 SER B N 1
ATOM 6060 C CA . SER B 1 297 ? -30.031 -12.141 -4.984 1 58.5 297 SER B CA 1
ATOM 6061 C C . SER B 1 297 ? -31.531 -12.25 -4.707 1 58.5 297 SER B C 1
ATOM 6063 O O . SER B 1 297 ? -32.219 -11.234 -4.543 1 58.5 297 SER B O 1
ATOM 6065 N N . HIS B 1 298 ? -31.938 -13.477 -4.691 1 52.16 298 HIS B N 1
ATOM 6066 C CA . HIS B 1 298 ? -33.375 -13.672 -4.547 1 52.16 298 HIS B CA 1
ATOM 6067 C C . HIS B 1 298 ? -33.812 -13.445 -3.107 1 52.16 298 HIS B C 1
ATOM 6069 O O . HIS B 1 298 ? -34.906 -12.914 -2.867 1 52.16 298 HIS B O 1
ATOM 6075 N N . VAL B 1 299 ? -32.938 -13.867 -2.176 1 51.31 299 VAL B N 1
ATOM 6076 C CA . VAL B 1 299 ? -33.312 -13.789 -0.764 1 51.31 299 VAL B CA 1
ATOM 6077 C C . VAL B 1 299 ? -33.094 -12.359 -0.257 1 51.31 299 VAL B C 1
ATOM 6079 O O . VAL B 1 299 ? -33.938 -11.828 0.47 1 51.31 299 VAL B O 1
ATOM 6082 N N . PHE B 1 300 ? -32.031 -11.859 -0.593 1 55.22 300 PHE B N 1
ATOM 6083 C CA . PHE B 1 300 ? -31.688 -10.578 0.011 1 55.22 300 PHE B CA 1
ATOM 6084 C C . PHE B 1 300 ? -31.688 -9.469 -1.031 1 55.22 300 PHE B C 1
ATOM 6086 O O . PHE B 1 300 ? -31.609 -8.289 -0.686 1 55.22 300 PHE B O 1
ATOM 6093 N N . GLY B 1 301 ? -31.938 -9.867 -2.248 1 57.72 301 GLY B N 1
ATOM 6094 C CA . GLY B 1 301 ? -31.844 -8.867 -3.297 1 57.72 301 GLY B CA 1
ATOM 6095 C C . GLY B 1 301 ? -30.438 -8.367 -3.539 1 57.72 301 GLY B C 1
ATOM 6096 O O . GLY B 1 301 ? -30.234 -7.219 -3.926 1 57.72 301 GLY B O 1
ATOM 6097 N N . VAL B 1 302 ? -29.547 -9.18 -3.096 1 65.88 302 VAL B N 1
ATOM 6098 C CA . VAL B 1 302 ? -28.156 -8.828 -3.285 1 65.88 302 VAL B CA 1
ATOM 6099 C C . VAL B 1 302 ? -27.531 -9.719 -4.355 1 65.88 302 VAL B C 1
ATOM 6101 O O . VAL B 1 302 ? -27.672 -10.945 -4.309 1 65.88 302 VAL B O 1
ATOM 6104 N N . GLN B 1 303 ? -27.078 -9.055 -5.387 1 68.25 303 GLN B N 1
ATOM 6105 C CA . GLN B 1 303 ? -26.438 -9.797 -6.461 1 68.25 303 GLN B CA 1
ATOM 6106 C C . GLN B 1 303 ? -24.922 -9.844 -6.258 1 68.25 303 GLN B C 1
ATOM 6108 O O . GLN B 1 303 ? -24.297 -8.828 -5.93 1 68.25 303 GLN B O 1
ATOM 6113 N N . VAL B 1 304 ? -24.438 -11.055 -6.262 1 75.62 304 VAL B N 1
ATOM 6114 C CA . VAL B 1 304 ? -22.984 -11.211 -6.23 1 75.62 304 VAL B CA 1
ATOM 6115 C C . VAL B 1 304 ? -22.422 -11.07 -7.645 1 75.62 304 VAL B C 1
ATOM 6117 O O . VAL B 1 304 ? -22.734 -11.875 -8.523 1 75.62 304 VAL B O 1
ATOM 6120 N N . SER B 1 305 ? -21.75 -9.984 -7.844 1 69.12 305 SER B N 1
ATOM 6121 C CA . SER B 1 305 ? -21.203 -9.727 -9.18 1 69.12 305 SER B CA 1
ATOM 6122 C C . SER B 1 305 ? -19.953 -10.547 -9.43 1 69.12 305 SER B C 1
ATOM 6124 O O . SER B 1 305 ? -19.719 -11.023 -10.547 1 69.12 305 SER B O 1
ATOM 6126 N N . ARG B 1 306 ? -19.141 -10.656 -8.414 1 68.56 306 ARG B N 1
ATOM 6127 C CA . ARG B 1 306 ? -17.875 -11.391 -8.555 1 68.56 306 ARG B CA 1
ATOM 6128 C C . ARG B 1 306 ? -17.359 -11.852 -7.199 1 68.56 306 ARG B C 1
ATOM 6130 O O . ARG B 1 306 ? -17.734 -11.305 -6.164 1 68.56 306 ARG B O 1
ATOM 6137 N N . ILE B 1 307 ? -16.578 -12.984 -7.305 1 70.44 307 ILE B N 1
ATOM 6138 C CA . ILE B 1 307 ? -15.914 -13.523 -6.121 1 70.44 307 ILE B CA 1
ATOM 6139 C C . ILE B 1 307 ? -14.398 -13.422 -6.285 1 70.44 307 ILE B C 1
ATOM 6141 O O . ILE B 1 307 ? -13.859 -13.789 -7.328 1 70.44 307 ILE B O 1
ATOM 6145 N N . THR B 1 308 ? -13.828 -12.719 -5.391 1 65.75 308 THR B N 1
ATOM 6146 C CA . THR B 1 308 ? -12.367 -12.695 -5.383 1 65.75 308 THR B CA 1
ATOM 6147 C C . THR B 1 308 ? -11.812 -13.688 -4.367 1 65.75 308 THR B C 1
ATOM 6149 O O . THR B 1 308 ? -12.094 -13.578 -3.172 1 65.75 308 THR B O 1
ATOM 6152 N N . ARG B 1 309 ? -11.219 -14.805 -4.926 1 65.19 309 ARG B N 1
ATOM 6153 C CA . ARG B 1 309 ? -10.594 -15.82 -4.082 1 65.19 309 ARG B CA 1
ATOM 6154 C C . ARG B 1 309 ? -9.07 -15.75 -4.168 1 65.19 309 ARG B C 1
ATOM 6156 O O . ARG B 1 309 ? -8.492 -15.992 -5.23 1 65.19 309 ARG B O 1
ATOM 6163 N N . ASN B 1 310 ? -8.477 -15.484 -3.068 1 51.19 310 ASN B N 1
ATOM 6164 C CA . ASN B 1 310 ? -7.02 -15.398 -3.021 1 51.19 310 ASN B CA 1
ATOM 6165 C C . ASN B 1 310 ? -6.48 -14.438 -4.078 1 51.19 310 ASN B C 1
ATOM 6167 O O . ASN B 1 310 ? -5.5 -14.742 -4.758 1 51.19 310 ASN B O 1
ATOM 6171 N N . GLY B 1 311 ? -7.18 -13.344 -4.188 1 52.53 311 GLY B N 1
ATOM 6172 C CA . GLY B 1 311 ? -6.73 -12.266 -5.062 1 52.53 311 GLY B CA 1
ATOM 6173 C C . GLY B 1 311 ? -7.16 -12.453 -6.504 1 52.53 311 GLY B C 1
ATOM 6174 O O . GLY B 1 311 ? -6.891 -11.602 -7.355 1 52.53 311 GLY B O 1
ATOM 6175 N N . PHE B 1 312 ? -7.762 -13.648 -6.84 1 52.41 312 PHE B N 1
ATOM 6176 C CA . PHE B 1 312 ? -8.211 -13.898 -8.203 1 52.41 312 PHE B CA 1
ATOM 6177 C C . PHE B 1 312 ? -9.719 -13.766 -8.312 1 52.41 312 PHE B C 1
ATOM 6179 O O . PHE B 1 312 ? -10.453 -14.273 -7.465 1 52.41 312 PHE B O 1
ATOM 6186 N N . ASP B 1 313 ? -10.164 -12.891 -9.328 1 56.47 313 ASP B N 1
ATOM 6187 C CA . ASP B 1 313 ? -11.594 -12.703 -9.547 1 56.47 313 ASP B CA 1
ATOM 6188 C C . ASP B 1 313 ? -12.211 -13.914 -10.242 1 56.47 313 ASP B C 1
ATOM 6190 O O . ASP B 1 313 ? -11.672 -14.398 -11.242 1 56.47 313 ASP B O 1
ATOM 6194 N N . CYS B 1 314 ? -13.117 -14.523 -9.695 1 60.78 314 CYS B N 1
ATOM 6195 C CA . CYS B 1 314 ? -13.906 -15.633 -10.234 1 60.78 314 CYS B CA 1
ATOM 6196 C C . CYS B 1 314 ? -15.344 -15.211 -10.484 1 60.78 314 CYS B C 1
ATOM 6198 O O . CYS B 1 314 ? -15.914 -14.445 -9.703 1 60.78 314 CYS B O 1
ATOM 6200 N N . PRO B 1 315 ? -15.898 -15.477 -11.688 1 60.25 315 PRO B N 1
ATOM 6201 C CA . PRO B 1 315 ? -17.328 -15.203 -11.891 1 60.25 315 PRO B CA 1
ATOM 6202 C C . PRO B 1 315 ? -18.203 -15.797 -10.797 1 60.25 315 PRO B C 1
ATOM 6204 O O . PRO B 1 315 ? -17.906 -16.875 -10.273 1 60.25 315 PRO B O 1
ATOM 6207 N N . ALA B 1 316 ? -19.109 -14.898 -10.422 1 63.94 316 ALA B N 1
ATOM 6208 C CA . ALA B 1 316 ? -20.047 -15.344 -9.398 1 63.94 316 ALA B CA 1
ATOM 6209 C C . ALA B 1 316 ? -21.062 -16.312 -9.977 1 63.94 316 ALA B C 1
ATOM 6211 O O . ALA B 1 316 ? -22.234 -15.961 -10.18 1 63.94 316 ALA B O 1
ATOM 6212 N N . GLY B 1 317 ? -20.578 -17.484 -10.258 1 59.91 317 GLY B N 1
ATOM 6213 C CA . GLY B 1 317 ? -21.516 -18.516 -10.703 1 59.91 317 GLY B CA 1
ATOM 6214 C C . GLY B 1 317 ? -22.344 -19.094 -9.586 1 59.91 317 GLY B C 1
ATOM 6215 O O . GLY B 1 317 ? -21.906 -19.125 -8.43 1 59.91 317 GLY B O 1
ATOM 6216 N N . SER B 1 318 ? -23.531 -19.469 -9.898 1 60.91 318 SER B N 1
ATOM 6217 C CA . SER B 1 318 ? -24.469 -20.016 -8.914 1 60.91 318 SER B CA 1
ATOM 6218 C C . SER B 1 318 ? -23.875 -21.234 -8.211 1 60.91 318 SER B C 1
ATOM 6220 O O . SER B 1 318 ? -24.156 -21.469 -7.035 1 60.91 318 SER B O 1
ATOM 6222 N N . ASN B 1 319 ? -22.922 -21.891 -8.898 1 59.38 319 ASN B N 1
ATOM 6223 C CA . ASN B 1 319 ? -22.438 -23.156 -8.367 1 59.38 319 ASN B CA 1
ATOM 6224 C C . ASN B 1 319 ? -21.062 -22.984 -7.727 1 59.38 319 ASN B C 1
ATOM 6226 O O . ASN B 1 319 ? -20.422 -23.969 -7.363 1 59.38 319 ASN B O 1
ATOM 6230 N N . VAL B 1 320 ? -20.672 -21.781 -7.594 1 68 320 VAL B N 1
ATOM 6231 C CA . VAL B 1 320 ? -19.391 -21.562 -6.938 1 68 320 VAL B CA 1
ATOM 6232 C C . VAL B 1 320 ? -19.516 -21.812 -5.438 1 68 320 VAL B C 1
ATOM 6234 O O . VAL B 1 320 ? -20.391 -21.234 -4.781 1 68 320 VAL B O 1
ATOM 6237 N N . ARG B 1 321 ? -18.781 -22.812 -4.949 1 66.38 321 ARG B N 1
ATOM 6238 C CA . ARG B 1 321 ? -18.719 -23.047 -3.51 1 66.38 321 ARG B CA 1
ATOM 6239 C C . ARG B 1 321 ? -17.875 -22 -2.812 1 66.38 321 ARG B C 1
ATOM 6241 O O . ARG B 1 321 ? -16.703 -21.812 -3.16 1 66.38 321 ARG B O 1
ATOM 6248 N N . LEU B 1 322 ? -18.5 -21.391 -1.855 1 72.56 322 LEU B N 1
ATOM 6249 C CA . LEU B 1 322 ? -17.812 -20.312 -1.149 1 72.56 322 LEU B CA 1
ATOM 6250 C C . LEU B 1 322 ? -16.844 -20.875 -0.112 1 72.56 322 LEU B C 1
ATOM 6252 O O . LEU B 1 322 ? -17.078 -21.938 0.449 1 72.56 322 LEU B O 1
ATOM 6256 N N . ARG B 1 323 ? -15.812 -20.297 0.002 1 67 323 ARG B N 1
ATOM 6257 C CA . ARG B 1 323 ? -14.797 -20.641 0.99 1 67 323 ARG B CA 1
ATOM 6258 C C . ARG B 1 323 ? -14.484 -19.469 1.906 1 67 323 ARG B C 1
ATOM 6260 O O . ARG B 1 323 ? -14.648 -18.312 1.514 1 67 323 ARG B O 1
ATOM 6267 N N . GLN B 1 324 ? -14.125 -19.938 3.123 1 66.69 324 GLN B N 1
ATOM 6268 C CA . GLN B 1 324 ? -13.688 -18.875 4.023 1 66.69 324 GLN B CA 1
ATOM 6269 C C . GLN B 1 324 ? -12.539 -18.078 3.414 1 66.69 324 GLN B C 1
ATOM 6271 O O . GLN B 1 324 ? -11.602 -18.656 2.861 1 66.69 324 GLN B O 1
ATOM 6276 N N . GLY B 1 325 ? -12.672 -16.703 3.441 1 63 325 GLY B N 1
ATOM 6277 C CA . GLY B 1 325 ? -11.656 -15.828 2.871 1 63 325 GLY B CA 1
ATOM 6278 C C . GLY B 1 325 ? -12.047 -15.258 1.522 1 63 325 GLY B C 1
ATOM 6279 O O . GLY B 1 325 ? -11.398 -14.336 1.021 1 63 325 GLY B O 1
ATOM 6280 N N . ASP B 1 326 ? -13.062 -15.836 0.911 1 69.81 326 ASP B N 1
ATOM 6281 C CA . ASP B 1 326 ? -13.578 -15.281 -0.334 1 69.81 326 ASP B CA 1
ATOM 6282 C C . ASP B 1 326 ? -14.125 -13.867 -0.117 1 69.81 326 ASP B C 1
ATOM 6284 O O . ASP B 1 326 ? -14.742 -13.586 0.916 1 69.81 326 ASP B O 1
ATOM 6288 N N . VAL B 1 327 ? -13.82 -13.031 -0.975 1 73.38 327 VAL B N 1
ATOM 6289 C CA . VAL B 1 327 ? -14.406 -11.695 -0.964 1 73.38 327 VAL B CA 1
ATOM 6290 C C . VAL B 1 327 ? -15.539 -11.625 -1.986 1 73.38 327 VAL B C 1
ATOM 6292 O O . VAL B 1 327 ? -15.312 -11.781 -3.188 1 73.38 327 VAL B O 1
ATOM 6295 N N . LEU B 1 328 ? -16.75 -11.453 -1.552 1 79.06 328 LEU B N 1
ATOM 6296 C CA . LEU B 1 328 ? -17.922 -11.344 -2.422 1 79.06 328 LEU B CA 1
ATOM 6297 C C . LEU B 1 328 ? -18.188 -9.891 -2.791 1 79.06 328 LEU B C 1
ATOM 6299 O O . LEU B 1 328 ? -18.312 -9.031 -1.911 1 79.06 328 LEU B O 1
ATOM 6303 N N . HIS B 1 329 ? -18.156 -9.68 -4.066 1 72.44 329 HIS B N 1
ATOM 6304 C CA . HIS B 1 329 ? -18.578 -8.375 -4.559 1 72.44 329 HIS B CA 1
ATOM 6305 C C . HIS B 1 329 ? -20.094 -8.336 -4.777 1 72.44 329 HIS B C 1
ATOM 6307 O O . HIS B 1 329 ? -20.609 -9.008 -5.68 1 72.44 329 HIS B O 1
ATOM 6313 N N . VAL B 1 330 ? -20.766 -7.602 -3.947 1 74.88 330 VAL B N 1
ATOM 6314 C CA . VAL B 1 330 ? -22.234 -7.672 -3.949 1 74.88 330 VAL B CA 1
ATOM 6315 C C . VAL B 1 330 ? -22.812 -6.324 -4.363 1 74.88 330 VAL B C 1
ATOM 6317 O O . VAL B 1 330 ? -22.188 -5.281 -4.156 1 74.88 330 VAL B O 1
ATOM 6320 N N . VAL B 1 331 ? -23.875 -6.434 -5.125 1 65.62 331 VAL B N 1
ATOM 6321 C CA . VAL B 1 331 ? -24.641 -5.262 -5.516 1 65.62 331 VAL B CA 1
ATOM 6322 C C . VAL B 1 331 ? -26.078 -5.391 -4.988 1 65.62 331 VAL B C 1
ATOM 6324 O O . VAL B 1 331 ? -26.719 -6.43 -5.156 1 65.62 331 VAL B O 1
ATOM 6327 N N . GLY B 1 332 ? -26.469 -4.578 -4.27 1 64.62 332 GLY B N 1
ATOM 6328 C CA . GLY B 1 332 ? -27.812 -4.586 -3.727 1 64.62 332 GLY B CA 1
ATOM 6329 C C . GLY B 1 332 ? -28.141 -3.336 -2.932 1 64.62 332 GLY B C 1
ATOM 6330 O O . GLY B 1 332 ? -27.375 -2.373 -2.932 1 64.62 332 GLY B O 1
ATOM 6331 N N . ASN B 1 333 ? -29.312 -3.408 -2.498 1 58.47 333 ASN B N 1
ATOM 6332 C CA . ASN B 1 333 ? -29.719 -2.303 -1.632 1 58.47 333 ASN B CA 1
ATOM 6333 C C . ASN B 1 333 ? -28.875 -2.264 -0.355 1 58.47 333 ASN B C 1
ATOM 6335 O O . ASN B 1 333 ? -28.5 -3.311 0.179 1 58.47 333 ASN B O 1
ATOM 6339 N N . PRO B 1 334 ? -28.516 -1.058 -0.015 1 59.88 334 PRO B N 1
ATOM 6340 C CA . PRO B 1 334 ? -27.625 -0.913 1.139 1 59.88 334 PRO B CA 1
ATOM 6341 C C . PRO B 1 334 ? -28.125 -1.678 2.365 1 59.88 334 PRO B C 1
ATOM 6343 O O . PRO B 1 334 ? -27.312 -2.301 3.07 1 59.88 334 PRO B O 1
ATOM 6346 N N . GLU B 1 335 ? -29.375 -1.637 2.605 1 56.78 335 GLU B N 1
ATOM 6347 C CA . GLU B 1 335 ? -29.922 -2.326 3.777 1 56.78 335 GLU B CA 1
ATOM 6348 C C . GLU B 1 335 ? -29.719 -3.834 3.668 1 56.78 335 GLU B C 1
ATOM 6350 O O . GLU B 1 335 ? -29.312 -4.484 4.633 1 56.78 335 GLU B O 1
ATOM 6355 N N . THR B 1 336 ? -30.047 -4.199 2.541 1 60.53 336 THR B N 1
ATOM 6356 C CA . THR B 1 336 ? -29.938 -5.637 2.334 1 60.53 336 THR B CA 1
ATOM 6357 C C . THR B 1 336 ? -28.484 -6.086 2.342 1 60.53 336 THR B C 1
ATOM 6359 O O . THR B 1 336 ? -28.156 -7.172 2.83 1 60.53 336 THR B O 1
ATOM 6362 N N . VAL B 1 337 ? -27.688 -5.281 1.786 1 69.06 337 VAL B N 1
ATOM 6363 C CA . VAL B 1 337 ? -26.266 -5.594 1.742 1 69.06 337 VAL B CA 1
ATOM 6364 C C . VAL B 1 337 ? -25.703 -5.691 3.162 1 69.06 337 VAL B C 1
ATOM 6366 O O . VAL B 1 337 ? -24.875 -6.551 3.453 1 69.06 337 VAL B O 1
ATOM 6369 N N . GLU B 1 338 ? -26.188 -4.82 3.971 1 65 338 GLU B N 1
ATOM 6370 C CA . GLU B 1 338 ? -25.719 -4.871 5.355 1 65 338 GLU B CA 1
ATOM 6371 C C . GLU B 1 338 ? -26.188 -6.156 6.039 1 65 338 GLU B C 1
ATOM 6373 O O . GLU B 1 338 ? -25.469 -6.723 6.863 1 65 338 GLU B O 1
ATOM 6378 N N . ASN B 1 339 ? -27.328 -6.566 5.711 1 60.28 339 ASN B N 1
ATOM 6379 C CA . ASN B 1 339 ? -27.828 -7.816 6.266 1 60.28 339 ASN B CA 1
ATOM 6380 C C . ASN B 1 339 ? -27.016 -9.016 5.777 1 60.28 339 ASN B C 1
ATOM 6382 O O . ASN B 1 339 ? -26.719 -9.93 6.551 1 60.28 339 ASN B O 1
ATOM 6386 N N . VAL B 1 340 ? -26.719 -8.891 4.574 1 67.62 340 VAL B N 1
ATOM 6387 C CA . VAL B 1 340 ? -25.922 -9.969 3.994 1 67.62 340 VAL B CA 1
ATOM 6388 C C . VAL B 1 340 ? -24.531 -9.969 4.625 1 67.62 340 VAL B C 1
ATOM 6390 O O . VAL B 1 340 ? -23.953 -11.031 4.852 1 67.62 340 VAL B O 1
ATOM 6393 N N . LYS B 1 341 ? -24.094 -8.773 4.832 1 72.19 341 LYS B N 1
ATOM 6394 C CA . LYS B 1 341 ? -22.797 -8.648 5.492 1 72.19 341 LYS B CA 1
ATOM 6395 C C . LYS B 1 341 ? -22.797 -9.336 6.855 1 72.19 341 LYS B C 1
ATOM 6397 O O . LYS B 1 341 ? -21.828 -10 7.223 1 72.19 341 LYS B O 1
ATOM 6402 N N . LYS B 1 342 ? -23.828 -9.109 7.535 1 63.66 342 LYS B N 1
ATOM 6403 C CA . LYS B 1 342 ? -23.953 -9.758 8.836 1 63.66 342 LYS B CA 1
ATOM 6404 C C . LYS B 1 342 ? -24 -11.273 8.703 1 63.66 342 LYS B C 1
ATOM 6406 O O . LYS B 1 342 ? -23.453 -12 9.539 1 63.66 342 LYS B O 1
ATOM 6411 N N . MET B 1 343 ? -24.641 -11.641 7.75 1 60.88 343 MET B N 1
ATOM 6412 C CA . MET B 1 343 ? -24.781 -13.078 7.52 1 60.88 343 MET B CA 1
ATOM 6413 C C . MET B 1 343 ? -23.453 -13.695 7.098 1 60.88 343 MET B C 1
ATOM 6415 O O . MET B 1 343 ? -23.125 -14.805 7.52 1 60.88 343 MET B O 1
ATOM 6419 N N . LEU B 1 344 ? -22.828 -13.016 6.215 1 66.88 344 LEU B N 1
ATOM 6420 C CA . LEU B 1 344 ? -21.594 -13.547 5.66 1 66.88 344 LEU B CA 1
ATOM 6421 C C . LEU B 1 344 ? -20.422 -13.297 6.598 1 66.88 344 LEU B C 1
ATOM 6423 O O . LEU B 1 344 ? -19.422 -14.016 6.562 1 66.88 344 LEU B O 1
ATOM 6427 N N . GLY B 1 345 ? -20.641 -12.406 7.504 1 54.03 345 GLY B N 1
ATOM 6428 C CA . GLY B 1 345 ? -19.516 -11.977 8.328 1 54.03 345 GLY B CA 1
ATOM 6429 C C . GLY B 1 345 ? -18.672 -10.898 7.68 1 54.03 345 GLY B C 1
ATOM 6430 O O . GLY B 1 345 ? -18.562 -10.852 6.449 1 54.03 345 GLY B O 1
ATOM 6431 N N . ASP B 1 346 ? -18.844 -9.57 8.023 1 55.06 346 ASP B N 1
ATOM 6432 C CA . ASP B 1 346 ? -18 -8.523 7.457 1 55.06 346 ASP B CA 1
ATOM 6433 C C . ASP B 1 346 ? -17.047 -7.957 8.508 1 55.06 346 ASP B C 1
ATOM 6435 O O . ASP B 1 346 ? -17.484 -7.477 9.555 1 55.06 346 ASP B O 1
ATOM 6439 N N . ASP B 1 347 ? -16.281 -8.719 8.906 1 48.69 347 ASP B N 1
ATOM 6440 C CA . ASP B 1 347 ? -15.438 -8.07 9.898 1 48.69 347 ASP B CA 1
ATOM 6441 C C . ASP B 1 347 ? -15.039 -6.668 9.445 1 48.69 347 ASP B C 1
ATOM 6443 O O . ASP B 1 347 ? -14.781 -6.438 8.266 1 48.69 347 ASP B O 1
ATOM 6447 N N . VAL B 1 348 ? -15.648 -5.727 10.211 1 43.34 348 VAL B N 1
ATOM 6448 C CA . VAL B 1 348 ? -15.375 -4.297 10.32 1 43.34 348 VAL B CA 1
ATOM 6449 C C . VAL B 1 348 ? -13.945 -4.008 9.875 1 43.34 348 VAL B C 1
ATOM 6451 O O . VAL B 1 348 ? -13.461 -2.883 10.016 1 43.34 348 VAL B O 1
ATOM 6454 N N . ARG B 1 349 ? -13.297 -4.844 9.383 1 44.53 349 ARG B N 1
ATOM 6455 C CA . ARG B 1 349 ? -11.852 -4.719 9.273 1 44.53 349 ARG B CA 1
ATOM 6456 C C . ARG B 1 349 ? -11.461 -3.559 8.359 1 44.53 349 ARG B C 1
ATOM 6458 O O . ARG B 1 349 ? -10.281 -3.361 8.062 1 44.53 349 ARG B O 1
ATOM 6465 N N . ALA B 1 350 ? -12.516 -3.131 7.539 1 43.28 350 ALA B N 1
ATOM 6466 C CA . ALA B 1 350 ? -12.203 -2.012 6.652 1 43.28 350 ALA B CA 1
ATOM 6467 C C . ALA B 1 350 ? -11.477 -0.903 7.402 1 43.28 350 ALA B C 1
ATOM 6469 O O . ALA B 1 350 ? -10.805 -0.07 6.793 1 43.28 350 ALA B O 1
ATOM 6470 N N . LEU B 1 351 ? -11.875 -0.724 8.688 1 37.5 351 LEU B N 1
ATOM 6471 C CA . LEU B 1 351 ? -11.484 0.541 9.297 1 37.5 351 LEU B CA 1
ATOM 6472 C C . LEU B 1 351 ? -10.016 0.515 9.703 1 37.5 351 LEU B C 1
ATOM 6474 O O . LEU B 1 351 ? -9.5 1.487 10.266 1 37.5 351 LEU B O 1
ATOM 6478 N N . PHE B 1 352 ? -9.422 -0.759 9.633 1 40.5 352 PHE B N 1
ATOM 6479 C CA . PHE B 1 352 ? -8.172 -0.619 10.375 1 40.5 352 PHE B CA 1
ATOM 6480 C C . PHE B 1 352 ? -7.039 -0.182 9.461 1 40.5 352 PHE B C 1
ATOM 6482 O O . PHE B 1 352 ? -6.91 -0.684 8.344 1 40.5 352 PHE B O 1
ATOM 6489 N N . ALA B 1 353 ? -6.777 0.993 9.633 1 46.5 353 ALA B N 1
ATOM 6490 C CA . ALA B 1 353 ? -5.551 1.582 9.102 1 46.5 353 ALA B CA 1
ATOM 6491 C C . ALA B 1 353 ? -4.414 0.562 9.086 1 46.5 353 ALA B C 1
ATOM 6493 O O . ALA B 1 353 ? -4.055 0.009 10.133 1 46.5 353 ALA B O 1
ATOM 6494 N N . THR B 1 354 ? -4.352 -0.32 8.008 1 53.72 354 THR B N 1
ATOM 6495 C CA . THR B 1 354 ? -3.234 -1.236 7.809 1 53.72 354 THR B CA 1
ATOM 6496 C C . THR B 1 354 ? -1.912 -0.557 8.148 1 53.72 354 THR B C 1
ATOM 6498 O O . THR B 1 354 ? -1.601 0.51 7.617 1 53.72 354 THR B O 1
ATOM 6501 N N . SER B 1 355 ? -1.272 -0.922 9.32 1 68.81 355 SER B N 1
ATOM 6502 C CA . SER B 1 355 ? -0.035 -0.331 9.812 1 68.81 355 SER B CA 1
ATOM 6503 C C . SER B 1 355 ? 1.186 -0.968 9.156 1 68.81 355 SER B C 1
ATOM 6505 O O . SER B 1 355 ? 1.157 -2.145 8.797 1 68.81 355 SER B O 1
ATOM 6507 N N . VAL B 1 356 ? 2.053 -0.291 8.516 1 81.62 356 VAL B N 1
ATOM 6508 C CA . VAL B 1 356 ? 3.375 -0.678 8.039 1 81.62 356 VAL B CA 1
ATOM 6509 C C . VAL B 1 356 ? 4.047 -1.592 9.062 1 81.62 356 VAL B C 1
ATOM 6511 O O . VAL B 1 356 ? 4.879 -2.428 8.703 1 81.62 356 VAL B O 1
ATOM 6514 N N . MET B 1 357 ? 3.529 -1.559 10.266 1 84.5 357 MET B N 1
ATOM 6515 C CA . MET B 1 357 ? 4.125 -2.346 11.344 1 84.5 357 MET B CA 1
ATOM 6516 C C . MET B 1 357 ? 3.809 -3.828 11.164 1 84.5 357 MET B C 1
ATOM 6518 O O . MET B 1 357 ? 4.625 -4.684 11.516 1 84.5 357 MET B O 1
ATOM 6522 N N . VAL B 1 358 ? 2.678 -4.09 10.719 1 83.56 358 VAL B N 1
ATOM 6523 C CA . VAL B 1 358 ? 2.283 -5.477 10.508 1 83.56 358 VAL B CA 1
ATOM 6524 C C . VAL B 1 358 ? 3.129 -6.09 9.391 1 83.56 358 VAL B C 1
ATOM 6526 O O . VAL B 1 358 ? 3.598 -7.223 9.508 1 83.56 358 VAL B O 1
ATOM 6529 N N . LEU B 1 359 ? 3.273 -5.328 8.336 1 89.5 359 LEU B N 1
ATOM 6530 C CA . LEU B 1 359 ? 4.102 -5.773 7.223 1 89.5 359 LEU B CA 1
ATOM 6531 C C . LEU B 1 359 ? 5.535 -6.031 7.676 1 89.5 359 LEU B C 1
ATOM 6533 O O . LEU B 1 359 ? 6.094 -7.094 7.406 1 89.5 359 LEU B O 1
ATOM 6537 N N . LEU B 1 360 ? 6.098 -5.129 8.391 1 92.94 360 LEU B N 1
ATOM 6538 C CA . LEU B 1 360 ? 7.496 -5.207 8.797 1 92.94 360 LEU B CA 1
ATOM 6539 C C . LEU B 1 360 ? 7.699 -6.289 9.852 1 92.94 360 LEU B C 1
ATOM 6541 O O . LEU B 1 360 ? 8.742 -6.949 9.875 1 92.94 360 LEU B O 1
ATOM 6545 N N . SER B 1 361 ? 6.73 -6.461 10.719 1 92.06 361 SER B N 1
ATOM 6546 C CA . SER B 1 361 ? 6.82 -7.535 11.703 1 92.06 361 SER B CA 1
ATOM 6547 C C . SER B 1 361 ? 6.77 -8.906 11.031 1 92.06 361 SER B C 1
ATOM 6549 O O . SER B 1 361 ? 7.469 -9.828 11.438 1 92.06 361 SER B O 1
ATOM 6551 N N . GLY B 1 362 ? 5.875 -9.039 10.102 1 93.5 362 GLY B N 1
ATOM 6552 C CA . GLY B 1 362 ? 5.832 -10.273 9.344 1 93.5 362 GLY B CA 1
ATOM 6553 C C . GLY B 1 362 ? 7.141 -10.586 8.641 1 93.5 362 GLY B C 1
ATOM 6554 O O . GLY B 1 362 ? 7.613 -11.727 8.664 1 93.5 362 GLY B O 1
ATOM 6555 N N . LEU B 1 363 ? 7.688 -9.578 8.016 1 95.44 363 LEU B N 1
ATOM 6556 C CA . LEU B 1 363 ? 8.969 -9.742 7.336 1 95.44 363 LEU B CA 1
ATOM 6557 C C . LEU B 1 363 ? 10.07 -10.117 8.328 1 95.44 363 LEU B C 1
ATOM 6559 O O . LEU B 1 363 ? 10.906 -10.977 8.039 1 95.44 363 LEU B O 1
ATOM 6563 N N . PHE B 1 364 ? 10.055 -9.453 9.43 1 95.56 364 PHE B N 1
ATOM 6564 C CA . PHE B 1 364 ? 11.055 -9.703 10.461 1 95.56 364 PHE B CA 1
ATOM 6565 C C . PHE B 1 364 ? 10.969 -11.141 10.961 1 95.56 364 PHE B C 1
ATOM 6567 O O . PHE B 1 364 ? 11.984 -11.828 11.062 1 95.56 364 PHE B O 1
ATOM 6574 N N . CYS B 1 365 ? 9.812 -11.578 11.25 1 94.62 365 CYS B N 1
ATOM 6575 C CA . CYS B 1 365 ? 9.602 -12.953 11.688 1 94.62 365 CYS B CA 1
ATOM 6576 C C . CYS B 1 365 ? 10.031 -13.945 10.617 1 94.62 365 CYS B C 1
ATOM 6578 O O . CYS B 1 365 ? 10.633 -14.977 10.922 1 94.62 365 CYS B O 1
ATOM 6580 N N . GLY B 1 366 ? 9.68 -13.633 9.445 1 94.5 366 GLY B N 1
ATOM 6581 C CA . GLY B 1 366 ? 10.055 -14.5 8.344 1 94.5 366 GLY B CA 1
ATOM 6582 C C . GLY B 1 366 ? 11.555 -14.664 8.203 1 94.5 366 GLY B C 1
ATOM 6583 O O . GLY B 1 366 ? 12.055 -15.781 8.047 1 94.5 366 GLY B O 1
ATOM 6584 N N . LEU B 1 367 ? 12.258 -13.578 8.25 1 94 367 LEU B N 1
ATOM 6585 C CA . LEU B 1 367 ? 13.711 -13.641 8.125 1 94 367 LEU B CA 1
ATOM 6586 C C . LEU B 1 367 ? 14.328 -14.359 9.32 1 94 367 LEU B C 1
ATOM 6588 O O . LEU B 1 367 ? 15.289 -15.117 9.164 1 94 367 LEU B O 1
ATOM 6592 N N . ALA B 1 368 ? 13.797 -14.125 10.477 1 93.5 368 ALA B N 1
ATOM 6593 C CA . ALA B 1 368 ? 14.289 -14.789 11.688 1 93.5 368 ALA B CA 1
ATOM 6594 C C . ALA B 1 368 ? 14.078 -16.297 11.617 1 93.5 368 ALA B C 1
ATOM 6596 O O . ALA B 1 368 ? 15 -17.078 11.898 1 93.5 368 ALA B O 1
ATOM 6597 N N . PHE B 1 369 ? 12.938 -16.688 11.188 1 91.81 369 PHE B N 1
ATOM 6598 C CA . PHE B 1 369 ? 12.625 -18.109 11.078 1 91.81 369 PHE B CA 1
ATOM 6599 C C . PHE B 1 369 ? 13.398 -18.75 9.93 1 91.81 369 PHE B C 1
ATOM 6601 O O . PHE B 1 369 ? 13.773 -19.922 10.008 1 91.81 369 PHE B O 1
ATOM 6608 N N . GLY B 1 370 ? 13.523 -18 8.922 1 89.31 370 GLY B N 1
ATOM 6609 C CA . GLY B 1 370 ? 14.25 -18.516 7.766 1 89.31 370 GLY B CA 1
ATOM 6610 C C . GLY B 1 370 ? 15.711 -18.812 8.062 1 89.31 370 GLY B C 1
ATOM 6611 O O . GLY B 1 370 ? 16.328 -19.625 7.379 1 89.31 370 GLY B O 1
ATOM 6612 N N . ALA B 1 371 ? 16.234 -18.141 9.078 1 88.94 371 ALA B N 1
ATOM 6613 C CA . ALA B 1 371 ? 17.656 -18.281 9.422 1 88.94 371 ALA B CA 1
ATOM 6614 C C . ALA B 1 371 ? 17.859 -19.422 10.422 1 88.94 371 ALA B C 1
ATOM 6616 O O . ALA B 1 371 ? 18.984 -19.875 10.641 1 88.94 371 ALA B O 1
ATOM 6617 N N . LEU B 1 372 ? 16.781 -20 10.875 1 87.88 372 LEU B N 1
ATOM 6618 C CA . LEU B 1 372 ? 16.875 -21.094 11.836 1 87.88 372 LEU B CA 1
ATOM 6619 C C . LEU B 1 372 ? 17.266 -22.391 11.141 1 87.88 372 LEU B C 1
ATOM 6621 O O . LEU B 1 372 ? 16.656 -22.781 10.156 1 87.88 372 LEU B O 1
ATOM 6625 N N . PRO B 1 373 ? 18.312 -23 11.633 1 85.56 373 PRO B N 1
ATOM 6626 C CA . PRO B 1 373 ? 18.734 -24.266 11.031 1 85.56 373 PRO B CA 1
ATOM 6627 C C . PRO B 1 373 ? 17.781 -25.406 11.344 1 85.56 373 PRO B C 1
ATOM 6629 O O . PRO B 1 373 ? 17.344 -25.562 12.492 1 85.56 373 PRO B O 1
ATOM 6632 N N . LEU B 1 374 ? 17.312 -26 10.289 1 81.38 374 LEU B N 1
ATOM 6633 C CA . LEU B 1 374 ? 16.469 -27.172 10.43 1 81.38 374 LEU B CA 1
ATOM 6634 C C . LEU B 1 374 ? 17.219 -28.453 10.055 1 81.38 374 LEU B C 1
ATOM 6636 O O . LEU B 1 374 ? 17.922 -28.484 9.047 1 81.38 374 LEU B O 1
ATOM 6640 N N . TYR B 1 375 ? 17.281 -29.344 10.992 1 77.06 375 TYR B N 1
ATOM 6641 C CA . TYR B 1 375 ? 17.953 -30.609 10.719 1 77.06 375 TYR B CA 1
ATOM 6642 C C . TYR B 1 375 ? 17.031 -31.578 10 1 77.06 375 TYR B C 1
ATOM 6644 O O . TYR B 1 375 ? 15.961 -31.922 10.508 1 77.06 375 TYR B O 1
ATOM 6652 N N . LEU B 1 376 ? 17.266 -31.75 8.781 1 69 376 LEU B N 1
ATOM 6653 C CA . LEU B 1 376 ? 16.531 -32.75 8.031 1 69 376 LEU B CA 1
ATOM 6654 C C . LEU B 1 376 ? 17.344 -34.062 7.941 1 69 376 LEU B C 1
ATOM 6656 O O . LEU B 1 376 ? 18.5 -34.031 7.508 1 69 376 LEU B O 1
ATOM 6660 N N . PRO B 1 377 ? 16.734 -35.062 8.438 1 71.19 377 PRO B N 1
ATOM 6661 C CA . PRO B 1 377 ? 17.469 -36.344 8.336 1 71.19 377 PRO B CA 1
ATOM 6662 C C . PRO B 1 377 ? 17.875 -36.688 6.906 1 71.19 377 PRO B C 1
ATOM 6664 O O . PRO B 1 377 ? 17.047 -36.594 5.988 1 71.19 377 PRO B O 1
ATOM 6667 N N . GLY B 1 378 ? 19.156 -36.906 6.621 1 62.78 378 GLY B N 1
ATOM 6668 C CA . GLY B 1 378 ? 19.656 -37.281 5.309 1 62.78 378 GLY B CA 1
ATOM 6669 C C . GLY B 1 378 ? 20.234 -36.094 4.531 1 62.78 378 GLY B C 1
ATOM 6670 O O . GLY B 1 378 ? 21.172 -36.25 3.746 1 62.78 378 GLY B O 1
ATOM 6671 N N . LEU B 1 379 ? 19.672 -34.938 4.711 1 63.75 379 LEU B N 1
ATOM 6672 C CA . LEU B 1 379 ? 20.062 -33.781 3.889 1 63.75 379 LEU B CA 1
ATOM 6673 C C . LEU B 1 379 ? 20.938 -32.812 4.684 1 63.75 379 LEU B C 1
ATOM 6675 O O . LEU B 1 379 ? 21.641 -31.984 4.105 1 63.75 379 LEU B O 1
ATOM 6679 N N . GLY B 1 380 ? 21.031 -33.062 6.059 1 68.88 380 GLY B N 1
ATOM 6680 C CA . GLY B 1 380 ? 21.844 -32.219 6.898 1 68.88 380 GLY B CA 1
ATOM 6681 C C . GLY B 1 380 ? 21.109 -30.984 7.383 1 68.88 380 GLY B C 1
ATOM 6682 O O . GLY B 1 380 ? 19.891 -31.016 7.586 1 68.88 380 GLY B O 1
ATOM 6683 N N . ILE B 1 381 ? 21.938 -29.984 7.691 1 75 381 ILE B N 1
ATOM 6684 C CA . ILE B 1 381 ? 21.391 -28.75 8.227 1 75 381 ILE B CA 1
ATOM 6685 C C . ILE B 1 381 ? 20.906 -27.859 7.078 1 75 381 ILE B C 1
ATOM 6687 O O . ILE B 1 381 ? 21.672 -27.594 6.141 1 75 381 ILE B O 1
ATOM 6691 N N . PHE B 1 382 ? 19.609 -27.703 7.125 1 76.75 382 PHE B N 1
ATOM 6692 C CA . PHE B 1 382 ? 19 -26.891 6.074 1 76.75 382 PHE B CA 1
ATOM 6693 C C . PHE B 1 382 ? 18.312 -25.672 6.664 1 76.75 382 PHE B C 1
ATOM 6695 O O . PHE B 1 382 ? 17.844 -25.703 7.809 1 76.75 382 PHE B O 1
ATOM 6702 N N . THR B 1 383 ? 18.5 -24.516 5.961 1 82.06 383 THR B N 1
ATOM 6703 C CA . THR B 1 383 ? 17.734 -23.328 6.344 1 82.06 383 THR B CA 1
ATOM 6704 C C . THR B 1 383 ? 16.703 -22.969 5.27 1 82.06 383 THR B C 1
ATOM 6706 O O . THR B 1 383 ? 16.922 -23.234 4.086 1 82.06 383 THR B O 1
ATOM 6709 N N . LEU B 1 384 ? 15.641 -22.484 5.57 1 83.31 384 LEU B N 1
ATOM 6710 C CA . LEU B 1 384 ? 14.625 -22.078 4.617 1 83.31 384 LEU B CA 1
ATOM 6711 C C . LEU B 1 384 ? 15.086 -20.859 3.824 1 83.31 384 LEU B C 1
ATOM 6713 O O . LEU B 1 384 ? 14.641 -20.641 2.697 1 83.31 384 LEU B O 1
ATOM 6717 N N . GLY B 1 385 ? 16.047 -20.141 4.445 1 85.31 385 GLY B N 1
ATOM 6718 C CA . GLY B 1 385 ? 16.5 -18.922 3.797 1 85.31 385 GLY B CA 1
ATOM 6719 C C . GLY B 1 385 ? 15.508 -17.781 3.928 1 85.31 385 GLY B C 1
ATOM 6720 O O . GLY B 1 385 ? 14.461 -17.938 4.559 1 85.31 385 GLY B O 1
ATOM 6721 N N . ALA B 1 386 ? 15.805 -16.672 3.307 1 88.62 386 ALA B N 1
ATOM 6722 C CA . ALA B 1 386 ? 14.953 -15.492 3.369 1 88.62 386 ALA B CA 1
ATOM 6723 C C . ALA B 1 386 ? 13.641 -15.719 2.625 1 88.62 386 ALA B C 1
ATOM 6725 O O . ALA B 1 386 ? 12.562 -15.383 3.125 1 88.62 386 ALA B O 1
ATOM 6726 N N . THR B 1 387 ? 13.742 -16.328 1.485 1 87.62 387 THR B N 1
ATOM 6727 C CA . THR B 1 387 ? 12.562 -16.547 0.652 1 87.62 387 THR B CA 1
ATOM 6728 C C . THR B 1 387 ? 11.602 -17.516 1.322 1 87.62 387 THR B C 1
ATOM 6730 O O . THR B 1 387 ? 10.398 -17.25 1.416 1 87.62 387 THR B O 1
ATOM 6733 N N . GLY B 1 388 ? 12.172 -18.609 1.751 1 87.5 388 GLY B N 1
ATOM 6734 C CA . GLY B 1 388 ? 11.328 -19.594 2.424 1 87.5 388 GLY B CA 1
ATOM 6735 C C . GLY B 1 388 ? 10.719 -19.062 3.711 1 87.5 388 GLY B C 1
ATOM 6736 O O . GLY B 1 388 ? 9.547 -19.312 3.996 1 87.5 388 GLY B O 1
ATOM 6737 N N . GLY B 1 389 ? 11.477 -18.422 4.484 1 90.44 389 GLY B N 1
ATOM 6738 C CA . GLY B 1 389 ? 11.008 -17.875 5.746 1 90.44 389 GLY B CA 1
ATOM 6739 C C . GLY B 1 389 ? 9.93 -16.828 5.574 1 90.44 389 GLY B C 1
ATOM 6740 O O . GLY B 1 389 ? 8.898 -16.875 6.242 1 90.44 389 GLY B O 1
ATOM 6741 N N . VAL B 1 390 ? 10.141 -15.922 4.688 1 93.19 390 VAL B N 1
ATOM 6742 C CA . VAL B 1 390 ? 9.211 -14.82 4.484 1 93.19 390 VAL B CA 1
ATOM 6743 C C . VAL B 1 390 ? 7.91 -15.344 3.875 1 93.19 390 VAL B C 1
ATOM 6745 O O . VAL B 1 390 ? 6.828 -14.836 4.172 1 93.19 390 VAL B O 1
ATOM 6748 N N . LEU B 1 391 ? 8.023 -16.328 3.021 1 90.12 391 LEU B N 1
ATOM 6749 C CA . LEU B 1 391 ? 6.816 -16.938 2.477 1 90.12 391 LEU B CA 1
ATOM 6750 C C . LEU B 1 391 ? 5.973 -17.547 3.586 1 90.12 391 LEU B C 1
ATOM 6752 O O . LEU B 1 391 ? 4.758 -17.344 3.637 1 90.12 391 LEU B O 1
ATOM 6756 N N . LEU B 1 392 ? 6.656 -18.297 4.383 1 90.69 392 LEU B N 1
ATOM 6757 C CA . LEU B 1 392 ? 5.945 -18.969 5.477 1 90.69 392 LEU B CA 1
ATOM 6758 C C . LEU B 1 392 ? 5.281 -17.938 6.391 1 90.69 392 LEU B C 1
ATOM 6760 O O . LEU B 1 392 ? 4.145 -18.141 6.828 1 90.69 392 LEU B O 1
ATOM 6764 N N . ALA B 1 393 ? 6 -16.953 6.723 1 93.81 393 ALA B N 1
ATOM 6765 C CA . ALA B 1 393 ? 5.43 -15.898 7.559 1 93.81 393 ALA B CA 1
ATOM 6766 C C . ALA B 1 393 ? 4.211 -15.266 6.895 1 93.81 393 ALA B C 1
ATOM 6768 O O . ALA B 1 393 ? 3.201 -15.008 7.555 1 93.81 393 ALA B O 1
ATOM 6769 N N . GLY B 1 394 ? 4.355 -14.961 5.602 1 91.75 394 GLY B N 1
ATOM 6770 C CA . GLY B 1 394 ? 3.227 -14.422 4.863 1 91.75 394 GLY B CA 1
ATOM 6771 C C . GLY B 1 394 ? 2.014 -15.336 4.867 1 91.75 394 GLY B C 1
ATOM 6772 O O . GLY B 1 394 ? 0.885 -14.875 5.051 1 91.75 394 GLY B O 1
ATOM 6773 N N . LEU B 1 395 ? 2.229 -16.609 4.711 1 87.38 395 LEU B N 1
ATOM 6774 C CA . LEU B 1 395 ? 1.151 -17.594 4.711 1 87.38 395 LEU B CA 1
ATOM 6775 C C . LEU B 1 395 ? 0.453 -17.641 6.066 1 87.38 395 LEU B C 1
ATOM 6777 O O . LEU B 1 395 ? -0.778 -17.641 6.137 1 87.38 395 LEU B O 1
ATOM 6781 N N . VAL B 1 396 ? 1.232 -17.656 7.066 1 90.44 396 VAL B N 1
ATOM 6782 C CA . VAL B 1 396 ? 0.691 -17.766 8.414 1 90.44 396 VAL B CA 1
ATOM 6783 C C . VAL B 1 396 ? -0.069 -16.5 8.781 1 90.44 396 VAL B C 1
ATOM 6785 O O . VAL B 1 396 ? -1.194 -16.562 9.281 1 90.44 396 VAL B O 1
ATOM 6788 N N . PHE B 1 397 ? 0.563 -15.312 8.531 1 88.69 397 PHE B N 1
ATOM 6789 C CA . PHE B 1 397 ? -0.082 -14.047 8.852 1 88.69 397 PHE B CA 1
ATOM 6790 C C . PHE B 1 397 ? -1.344 -13.852 8.016 1 88.69 397 PHE B C 1
ATOM 6792 O O . PHE B 1 397 ? -2.32 -13.266 8.484 1 88.69 397 PHE B O 1
ATOM 6799 N N . GLY B 1 398 ? -1.263 -14.305 6.844 1 81.81 398 GLY B N 1
ATOM 6800 C CA . GLY B 1 398 ? -2.439 -14.219 5.992 1 81.81 398 GLY B CA 1
ATOM 6801 C C . GLY B 1 398 ? -3.551 -15.156 6.422 1 81.81 398 GLY B C 1
ATOM 6802 O O . GLY B 1 398 ? -4.73 -14.836 6.281 1 81.81 398 GLY B O 1
ATOM 6803 N N . ALA B 1 399 ? -3.227 -16.297 6.93 1 80.44 399 ALA B N 1
ATOM 6804 C CA . ALA B 1 399 ? -4.191 -17.312 7.332 1 80.44 399 ALA B CA 1
ATOM 6805 C C . ALA B 1 399 ? -4.832 -16.969 8.672 1 80.44 399 ALA B C 1
ATOM 6807 O O . ALA B 1 399 ? -6.031 -17.188 8.867 1 80.44 399 ALA B O 1
ATOM 6808 N N . VAL B 1 400 ? -4.047 -16.531 9.625 1 80.06 400 VAL B N 1
ATOM 6809 C CA . VAL B 1 400 ? -4.539 -16.25 10.969 1 80.06 400 VAL B CA 1
ATOM 6810 C C . VAL B 1 400 ? -5.387 -14.977 10.961 1 80.06 400 VAL B C 1
ATOM 6812 O O . VAL B 1 400 ? -6.363 -14.867 11.703 1 80.06 400 VAL B O 1
ATOM 6815 N N . ARG B 1 401 ? -5.035 -14.023 10.102 1 70.56 401 ARG B N 1
ATOM 6816 C CA . ARG B 1 401 ? -5.758 -12.773 9.852 1 70.56 401 ARG B CA 1
ATOM 6817 C C . ARG B 1 401 ? -5.684 -11.852 11.062 1 70.56 401 ARG B C 1
ATOM 6819 O O . ARG B 1 401 ? -5.641 -10.625 10.906 1 70.56 401 ARG B O 1
ATOM 6826 N N . GLN B 1 402 ? -5.887 -12.406 12.312 1 71.12 402 GLN B N 1
ATOM 6827 C CA . GLN B 1 402 ? -5.836 -11.562 13.5 1 71.12 402 GLN B CA 1
ATOM 6828 C C . GLN B 1 402 ? -5.234 -12.312 14.688 1 71.12 402 GLN B C 1
ATOM 6830 O O . GLN B 1 402 ? -5.52 -13.5 14.883 1 71.12 402 GLN B O 1
ATOM 6835 N N . VAL B 1 403 ? -4.316 -11.711 15.195 1 70.5 403 VAL B N 1
ATOM 6836 C CA . VAL B 1 403 ? -3.742 -12.234 16.438 1 70.5 403 VAL B CA 1
ATOM 6837 C C . VAL B 1 403 ? -3.994 -11.25 17.578 1 70.5 403 VAL B C 1
ATOM 6839 O O . VAL B 1 403 ? -3.41 -10.164 17.609 1 70.5 403 VAL B O 1
ATOM 6842 N N . GLY B 1 404 ? -4.891 -11.539 18.484 1 63.38 404 GLY B N 1
ATOM 6843 C CA . GLY B 1 404 ? -5.281 -10.609 19.531 1 63.38 404 GLY B CA 1
ATOM 6844 C C . GLY B 1 404 ? -5.934 -9.352 19 1 63.38 404 GLY B C 1
ATOM 6845 O O . GLY B 1 404 ? -6.918 -9.422 18.25 1 63.38 404 GLY B O 1
ATOM 6846 N N . SER B 1 405 ? -5.238 -8.281 19.281 1 65.69 405 SER B N 1
ATOM 6847 C CA . SER B 1 405 ? -5.793 -7.008 18.844 1 65.69 405 SER B CA 1
ATOM 6848 C C . SER B 1 405 ? -5.137 -6.531 17.562 1 65.69 405 SER B C 1
ATOM 6850 O O . SER B 1 405 ? -5.535 -5.512 16.984 1 65.69 405 SER B O 1
ATOM 6852 N N . VAL B 1 406 ? -4.273 -7.348 17.062 1 70 406 VAL B N 1
ATOM 6853 C CA . VAL B 1 406 ? -3.518 -6.906 15.883 1 70 406 VAL B CA 1
ATOM 6854 C C . VAL B 1 406 ? -4.008 -7.645 14.648 1 70 406 VAL B C 1
ATOM 6856 O O . VAL B 1 406 ? -4.051 -8.875 14.625 1 70 406 VAL B O 1
ATOM 6859 N N . ILE B 1 407 ? -4.426 -6.93 13.789 1 73.19 407 ILE B N 1
ATOM 6860 C CA . ILE B 1 407 ? -4.82 -7.5 12.5 1 73.19 407 ILE B CA 1
ATOM 6861 C C . ILE B 1 407 ? -3.582 -7.781 11.656 1 73.19 407 ILE B C 1
ATOM 6863 O O . ILE B 1 407 ? -2.805 -6.871 11.359 1 73.19 407 ILE B O 1
ATOM 6867 N N . THR B 1 408 ? -3.357 -8.992 11.305 1 79 408 THR B N 1
ATOM 6868 C CA . THR B 1 408 ? -2.141 -9.398 10.609 1 79 408 THR B CA 1
ATOM 6869 C C . THR B 1 408 ? -2.367 -9.445 9.102 1 79 408 THR B C 1
ATOM 6871 O O . THR B 1 408 ? -1.41 -9.523 8.328 1 79 408 THR B O 1
ATOM 6874 N N . GLU B 1 409 ? -3.574 -9.352 8.68 1 76.25 409 GLU B N 1
ATOM 6875 C CA . GLU B 1 409 ? -3.895 -9.375 7.254 1 76.25 409 GLU B CA 1
ATOM 6876 C C . GLU B 1 409 ? -3.723 -7.988 6.633 1 76.25 409 GLU B C 1
ATOM 6878 O O . GLU B 1 409 ? -4.074 -6.98 7.246 1 76.25 409 GLU B O 1
ATOM 6883 N N . LEU B 1 410 ? -3.1 -7.961 5.449 1 76.44 410 LEU B N 1
ATOM 6884 C CA . LEU B 1 410 ? -2.98 -6.719 4.695 1 76.44 410 LEU B CA 1
ATOM 6885 C C . LEU B 1 410 ? -4.191 -6.516 3.793 1 76.44 410 LEU B C 1
ATOM 6887 O O . LEU B 1 410 ? -4.68 -7.465 3.176 1 76.44 410 LEU B O 1
ATOM 6891 N N . PRO B 1 411 ? -4.703 -5.285 3.801 1 70.75 411 PRO B N 1
ATOM 6892 C CA . PRO B 1 411 ? -5.762 -5.016 2.822 1 70.75 411 PRO B CA 1
ATOM 6893 C C . PRO B 1 411 ? -5.34 -5.348 1.393 1 70.75 411 PRO B C 1
ATOM 6895 O O . PRO B 1 411 ? -4.172 -5.176 1.033 1 70.75 411 PRO B O 1
ATOM 6898 N N . SER B 1 412 ? -6.285 -5.742 0.563 1 71.69 412 SER B N 1
ATOM 6899 C CA . SER B 1 412 ? -6.012 -6.246 -0.779 1 71.69 412 SER B CA 1
ATOM 6900 C C . SER B 1 412 ? -5.266 -5.215 -1.614 1 71.69 412 SER B C 1
ATOM 6902 O O . SER B 1 412 ? -4.324 -5.555 -2.336 1 71.69 412 SER B O 1
ATOM 6904 N N . THR B 1 413 ? -5.672 -3.971 -1.448 1 71.5 413 THR B N 1
ATOM 6905 C CA . THR B 1 413 ? -5.055 -2.916 -2.246 1 71.5 413 THR B CA 1
ATOM 6906 C C . THR B 1 413 ? -3.611 -2.682 -1.807 1 71.5 413 THR B C 1
ATOM 6908 O O . THR B 1 413 ? -2.723 -2.514 -2.643 1 71.5 413 THR B O 1
ATOM 6911 N N . ALA B 1 414 ? -3.436 -2.697 -0.504 1 78.81 414 ALA B N 1
ATOM 6912 C CA . ALA B 1 414 ? -2.094 -2.502 0.038 1 78.81 414 ALA B CA 1
ATOM 6913 C C . ALA B 1 414 ? -1.183 -3.672 -0.32 1 78.81 414 ALA B C 1
ATOM 6915 O O . ALA B 1 414 ? -0.021 -3.473 -0.684 1 78.81 414 ALA B O 1
ATOM 6916 N N . ASN B 1 415 ? -1.703 -4.836 -0.209 1 84.25 415 ASN B N 1
ATOM 6917 C CA . ASN B 1 415 ? -0.926 -6.027 -0.529 1 84.25 415 ASN B CA 1
ATOM 6918 C C . ASN B 1 415 ? -0.545 -6.07 -2.006 1 84.25 415 ASN B C 1
ATOM 6920 O O . ASN B 1 415 ? 0.575 -6.449 -2.354 1 84.25 415 ASN B O 1
ATOM 6924 N N . ALA B 1 416 ? -1.479 -5.734 -2.838 1 81.62 416 ALA B N 1
ATOM 6925 C CA . ALA B 1 416 ? -1.207 -5.711 -4.273 1 81.62 416 ALA B CA 1
ATOM 6926 C C . ALA B 1 416 ? -0.109 -4.707 -4.609 1 81.62 416 ALA B C 1
ATOM 6928 O O . ALA B 1 416 ? 0.75 -4.973 -5.453 1 81.62 416 ALA B O 1
ATOM 6929 N N . LEU B 1 417 ? -0.166 -3.611 -3.963 1 85.56 417 LEU B N 1
ATOM 6930 C CA . LEU B 1 417 ? 0.826 -2.568 -4.195 1 85.56 417 LEU B CA 1
ATOM 6931 C C . LEU B 1 417 ? 2.217 -3.039 -3.787 1 85.56 417 LEU B C 1
ATOM 6933 O O . LEU B 1 417 ? 3.182 -2.863 -4.535 1 85.56 417 LEU B O 1
ATOM 6937 N N . ILE B 1 418 ? 2.338 -3.598 -2.611 1 90.5 418 ILE B N 1
ATOM 6938 C CA . ILE B 1 418 ? 3.619 -4.07 -2.098 1 90.5 418 ILE B CA 1
ATOM 6939 C C . ILE B 1 418 ? 4.137 -5.211 -2.971 1 90.5 418 ILE B C 1
ATOM 6941 O O . ILE B 1 418 ? 5.336 -5.293 -3.25 1 90.5 418 ILE B O 1
ATOM 6945 N N . ARG B 1 419 ? 3.252 -6.062 -3.332 1 89.12 419 ARG B N 1
ATOM 6946 C CA . ARG B 1 419 ? 3.613 -7.191 -4.18 1 89.12 419 ARG B CA 1
ATOM 6947 C C . ARG B 1 419 ? 4.203 -6.715 -5.504 1 89.12 419 ARG B C 1
ATOM 6949 O O . ARG B 1 419 ? 5.27 -7.172 -5.918 1 89.12 419 ARG B O 1
ATOM 6956 N N . ASP B 1 420 ? 3.498 -5.82 -6.129 1 89.19 420 ASP B N 1
ATOM 6957 C CA . ASP B 1 420 ? 3.918 -5.336 -7.441 1 89.19 420 ASP B CA 1
ATOM 6958 C C . ASP B 1 420 ? 5.184 -4.488 -7.336 1 89.19 420 ASP B C 1
ATOM 6960 O O . ASP B 1 420 ? 6.043 -4.531 -8.219 1 89.19 420 ASP B O 1
ATOM 6964 N N . LEU B 1 421 ? 5.238 -3.689 -6.324 1 93.19 421 LEU B N 1
ATOM 6965 C CA . LEU B 1 421 ? 6.453 -2.914 -6.094 1 93.19 421 LEU B CA 1
ATOM 6966 C C . LEU B 1 421 ? 7.648 -3.834 -5.859 1 93.19 421 LEU B C 1
ATOM 6968 O O . LEU B 1 421 ? 8.703 -3.648 -6.465 1 93.19 421 LEU B O 1
ATOM 6972 N N . GLY B 1 422 ? 7.496 -4.785 -4.949 1 94.31 422 GLY B N 1
ATOM 6973 C CA . GLY B 1 422 ? 8.555 -5.742 -4.676 1 94.31 422 GLY B CA 1
ATOM 6974 C C . GLY B 1 422 ? 8.984 -6.523 -5.906 1 94.31 422 GLY B C 1
ATOM 6975 O O . GLY B 1 422 ? 10.18 -6.691 -6.152 1 94.31 422 GLY B O 1
ATOM 6976 N N . LEU B 1 423 ? 7.996 -6.973 -6.648 1 92.25 423 LEU B N 1
ATOM 6977 C CA . LEU B 1 423 ? 8.273 -7.723 -7.867 1 92.25 423 LEU B CA 1
ATOM 6978 C C . LEU B 1 423 ? 9.055 -6.875 -8.867 1 92.25 423 LEU B C 1
ATOM 6980 O O . LEU B 1 423 ? 10.008 -7.355 -9.477 1 92.25 423 LEU B O 1
ATOM 6984 N N . GLY B 1 424 ? 8.68 -5.66 -9.055 1 93.75 424 GLY B N 1
ATOM 6985 C CA . GLY B 1 424 ? 9.383 -4.758 -9.945 1 93.75 424 GLY B CA 1
ATOM 6986 C C . GLY B 1 424 ? 10.828 -4.531 -9.547 1 93.75 424 GLY B C 1
ATOM 6987 O O . GLY B 1 424 ? 11.734 -4.598 -10.391 1 93.75 424 GLY B O 1
ATOM 6988 N N . LEU B 1 425 ? 11.055 -4.238 -8.25 1 95.5 425 LEU B N 1
ATOM 6989 C CA . LEU B 1 425 ? 12.406 -4.039 -7.746 1 95.5 425 LEU B CA 1
ATOM 6990 C C . LEU B 1 425 ? 13.258 -5.281 -7.969 1 95.5 425 LEU B C 1
ATOM 6992 O O . LEU B 1 425 ? 14.406 -5.18 -8.414 1 95.5 425 LEU B O 1
ATOM 6996 N N . PHE B 1 426 ? 12.703 -6.395 -7.707 1 93.69 426 PHE B N 1
ATOM 6997 C CA . PHE B 1 426 ? 13.391 -7.676 -7.805 1 93.69 426 PHE B CA 1
ATOM 6998 C C . PHE B 1 426 ? 13.766 -7.984 -9.25 1 93.69 426 PHE B C 1
ATOM 7000 O O . PHE B 1 426 ? 14.93 -8.211 -9.562 1 93.69 426 PHE B O 1
ATOM 7007 N N . LEU B 1 427 ? 12.805 -7.902 -10.148 1 92.44 427 LEU B N 1
ATOM 7008 C CA . LEU B 1 427 ? 13 -8.32 -11.531 1 92.44 427 LEU B CA 1
ATOM 7009 C C . LEU B 1 427 ? 13.898 -7.332 -12.273 1 92.44 427 LEU B C 1
ATOM 7011 O O . LEU B 1 427 ? 14.664 -7.727 -13.156 1 92.44 427 LEU B O 1
ATOM 7015 N N . ALA B 1 428 ? 13.836 -6.09 -11.906 1 94.38 428 ALA B N 1
ATOM 7016 C CA . ALA B 1 428 ? 14.68 -5.09 -12.555 1 94.38 428 ALA B CA 1
ATOM 7017 C C . ALA B 1 428 ? 16.156 -5.367 -12.297 1 94.38 428 ALA B C 1
ATOM 7019 O O . ALA B 1 428 ? 16.984 -5.305 -13.211 1 94.38 428 ALA B O 1
ATOM 7020 N N . VAL B 1 429 ? 16.516 -5.66 -11.031 1 93.38 429 VAL B N 1
ATOM 7021 C CA . VAL B 1 429 ? 17.906 -5.91 -10.68 1 93.38 429 VAL B CA 1
ATOM 7022 C C . VAL B 1 429 ? 18.359 -7.238 -11.273 1 93.38 429 VAL B C 1
ATOM 7024 O O . VAL B 1 429 ? 19.469 -7.34 -11.812 1 93.38 429 VAL B O 1
ATOM 7027 N N . VAL B 1 430 ? 17.5 -8.219 -11.203 1 89.94 430 VAL B N 1
ATOM 7028 C CA . VAL B 1 430 ? 17.828 -9.547 -11.727 1 89.94 430 VAL B CA 1
ATOM 7029 C C . VAL B 1 430 ? 18.047 -9.469 -13.234 1 89.94 430 VAL B C 1
ATOM 7031 O O . VAL B 1 430 ? 18.984 -10.062 -13.758 1 89.94 430 VAL B O 1
ATOM 7034 N N . GLY B 1 431 ? 17.188 -8.75 -13.898 1 91 431 GLY B N 1
ATOM 7035 C CA . GLY B 1 431 ? 17.328 -8.594 -15.344 1 91 431 GLY B CA 1
ATOM 7036 C C . GLY B 1 431 ? 18.609 -7.898 -15.75 1 91 431 GLY B C 1
ATOM 7037 O O . GLY B 1 431 ? 19.312 -8.367 -16.641 1 91 431 GLY B O 1
ATOM 7038 N N . THR B 1 432 ? 18.938 -6.809 -15.109 1 92.06 432 THR B N 1
ATOM 7039 C CA . THR B 1 432 ? 20.141 -6.055 -15.445 1 92.06 432 THR B CA 1
ATOM 7040 C C . THR B 1 432 ? 21.391 -6.875 -15.156 1 92.06 432 THR B C 1
ATOM 7042 O O . THR B 1 432 ? 22.375 -6.805 -15.898 1 92.06 432 THR B O 1
ATOM 7045 N N . ALA B 1 433 ? 21.391 -7.613 -14.086 1 88.12 433 ALA B N 1
ATOM 7046 C CA . ALA B 1 433 ? 22.516 -8.469 -13.742 1 88.12 433 ALA B CA 1
ATOM 7047 C C . ALA B 1 433 ? 22.688 -9.586 -14.766 1 88.12 433 ALA B C 1
ATOM 7049 O O . ALA B 1 433 ? 23.828 -9.922 -15.141 1 88.12 433 ALA B O 1
ATOM 7050 N N . ALA B 1 434 ? 21.625 -10.109 -15.211 1 87.88 434 ALA B N 1
ATOM 7051 C CA . ALA B 1 434 ? 21.641 -11.227 -16.156 1 87.88 434 ALA B CA 1
ATOM 7052 C C . ALA B 1 434 ? 22.047 -10.758 -17.547 1 87.88 434 ALA B C 1
ATOM 7054 O O . ALA B 1 434 ? 22.562 -11.539 -18.344 1 87.88 434 ALA B O 1
ATOM 7055 N N . GLY B 1 435 ? 21.703 -9.555 -17.828 1 87.19 435 GLY B N 1
ATOM 7056 C CA . GLY B 1 435 ? 22.031 -9.031 -19.156 1 87.19 435 GLY B CA 1
ATOM 7057 C C . GLY B 1 435 ? 23.5 -9.164 -19.484 1 87.19 435 GLY B C 1
ATOM 7058 O O . GLY B 1 435 ? 23.859 -9.438 -20.641 1 87.19 435 GLY B O 1
ATOM 7059 N N . GLY B 1 436 ? 24.344 -9.031 -18.531 1 82.19 436 GLY B N 1
ATOM 7060 C CA . GLY B 1 436 ? 25.766 -9.164 -18.766 1 82.19 436 GLY B CA 1
ATOM 7061 C C . GLY B 1 436 ? 26.219 -10.594 -19 1 82.19 436 GLY B C 1
ATOM 7062 O O . GLY B 1 436 ? 27.234 -10.844 -19.641 1 82.19 436 GLY B O 1
ATOM 7063 N N . THR B 1 437 ? 25.359 -11.547 -18.594 1 80.88 437 THR B N 1
ATOM 7064 C CA . THR B 1 437 ? 25.781 -12.945 -18.688 1 80.88 437 THR B CA 1
ATOM 7065 C C . THR B 1 437 ? 24.938 -13.695 -19.719 1 80.88 437 THR B C 1
ATOM 7067 O O . THR B 1 437 ? 25.172 -14.875 -19.984 1 80.88 437 THR B O 1
ATOM 7070 N N . LEU B 1 438 ? 23.984 -13.117 -20.219 1 83.06 438 LEU B N 1
ATOM 7071 C CA . LEU B 1 438 ? 23.078 -13.766 -21.156 1 83.06 438 LEU B CA 1
ATOM 7072 C C . LEU B 1 438 ? 23.828 -14.297 -22.375 1 83.06 438 LEU B C 1
ATOM 7074 O O . LEU B 1 438 ? 23.672 -15.461 -22.75 1 83.06 438 LEU B O 1
ATOM 7078 N N . VAL B 1 439 ? 24.703 -13.484 -22.938 1 83.94 439 VAL B N 1
ATOM 7079 C CA . VAL B 1 439 ? 25.391 -13.844 -24.172 1 83.94 439 VAL B CA 1
ATOM 7080 C C . VAL B 1 439 ? 26.375 -14.977 -23.906 1 83.94 439 VAL B C 1
ATOM 7082 O O . VAL B 1 439 ? 26.375 -15.984 -24.625 1 83.94 439 VAL B O 1
ATOM 7085 N N . PRO B 1 440 ? 27.094 -14.844 -22.891 1 82.12 440 PRO B N 1
ATOM 7086 C CA . PRO B 1 440 ? 27.984 -15.961 -22.578 1 82.12 440 PRO B CA 1
ATOM 7087 C C . PRO B 1 440 ? 27.234 -17.266 -22.297 1 82.12 440 PRO B C 1
ATOM 7089 O O . PRO B 1 440 ? 27.688 -18.344 -22.703 1 82.12 440 PRO B O 1
ATOM 7092 N N . THR B 1 441 ? 26.141 -17.234 -21.656 1 81.75 441 THR B N 1
ATOM 7093 C CA . THR B 1 441 ? 25.344 -18.406 -21.344 1 81.75 441 THR B CA 1
ATOM 7094 C C . THR B 1 441 ? 24.766 -19.031 -22.609 1 81.75 441 THR B C 1
ATOM 7096 O O . THR B 1 441 ? 24.766 -20.25 -22.766 1 81.75 441 THR B O 1
ATOM 7099 N N . LEU B 1 442 ? 24.281 -18.25 -23.516 1 84.12 442 LEU B N 1
ATOM 7100 C CA . LEU B 1 442 ? 23.703 -18.719 -24.766 1 84.12 442 LEU B CA 1
ATOM 7101 C C . LEU B 1 442 ? 24.781 -19.328 -25.656 1 84.12 442 LEU B C 1
ATOM 7103 O O . LEU B 1 442 ? 24.516 -20.281 -26.406 1 84.12 442 LEU B O 1
ATOM 7107 N N . ARG B 1 443 ? 25.922 -18.734 -25.547 1 83.5 443 ARG B N 1
ATOM 7108 C CA . ARG B 1 443 ? 27.031 -19.25 -26.344 1 83.5 443 ARG B CA 1
ATOM 7109 C C . ARG B 1 443 ? 27.484 -20.609 -25.828 1 83.5 443 ARG B C 1
ATOM 7111 O O . ARG B 1 443 ? 27.844 -21.484 -26.625 1 83.5 443 ARG B O 1
ATOM 7118 N N . GLU B 1 444 ? 27.453 -20.703 -24.578 1 82.88 444 GLU B N 1
ATOM 7119 C CA . GLU B 1 444 ? 27.938 -21.938 -23.969 1 82.88 444 GLU B CA 1
ATOM 7120 C C . GLU B 1 444 ? 26.922 -23.062 -24.109 1 82.88 444 GLU B C 1
ATOM 7122 O O . GLU B 1 444 ? 27.281 -24.203 -24.391 1 82.88 444 GLU B O 1
ATOM 7127 N N . TYR B 1 445 ? 25.609 -22.828 -23.875 1 82.81 445 TYR B N 1
ATOM 7128 C CA . TYR B 1 445 ? 24.609 -23.891 -23.844 1 82.81 445 TYR B CA 1
ATOM 7129 C C . TYR B 1 445 ? 23.641 -23.766 -25 1 82.81 445 TYR B C 1
ATOM 7131 O O . TYR B 1 445 ? 22.922 -24.719 -25.344 1 82.81 445 TYR B O 1
ATOM 7139 N N . GLY B 1 446 ? 23.641 -22.75 -25.75 1 80.69 446 GLY B N 1
ATOM 7140 C CA . GLY B 1 446 ? 22.812 -22.406 -26.891 1 80.69 446 GLY B CA 1
ATOM 7141 C C . GLY B 1 446 ? 21.594 -23.281 -27.031 1 80.69 446 GLY B C 1
ATOM 7142 O O . GLY B 1 446 ? 20.578 -23.078 -26.344 1 80.69 446 GLY B O 1
ATOM 7143 N N . MET B 1 447 ? 21.609 -24.484 -27.812 1 86.75 447 MET B N 1
ATOM 7144 C CA . MET B 1 447 ? 20.484 -25.344 -28.188 1 86.75 447 MET B CA 1
ATOM 7145 C C . MET B 1 447 ? 20.016 -26.172 -27.016 1 86.75 447 MET B C 1
ATOM 7147 O O . MET B 1 447 ? 18.797 -26.312 -26.797 1 86.75 447 MET B O 1
ATOM 7151 N N . PRO B 1 448 ? 20.844 -26.656 -26.219 1 91.19 448 PRO B N 1
ATOM 7152 C CA . PRO B 1 448 ? 20.391 -27.422 -25.062 1 91.19 448 PRO B CA 1
ATOM 7153 C C . PRO B 1 448 ? 19.516 -26.594 -24.109 1 91.19 448 PRO B C 1
ATOM 7155 O O . PRO B 1 448 ? 18.594 -27.141 -23.484 1 91.19 448 PRO B O 1
ATOM 7158 N N . LEU B 1 449 ? 19.781 -25.344 -24.031 1 92 449 LEU B N 1
ATOM 7159 C CA . LEU B 1 449 ? 18.984 -24.484 -23.172 1 92 449 LEU B CA 1
ATOM 7160 C C . LEU B 1 449 ? 17.547 -24.406 -23.672 1 92 449 LEU B C 1
ATOM 7162 O O . LEU B 1 449 ? 16.594 -24.469 -22.875 1 92 449 LEU B O 1
ATOM 7166 N N . PHE B 1 450 ? 17.422 -24.328 -24.969 1 91.56 450 PHE B N 1
ATOM 7167 C CA . PHE B 1 450 ? 16.094 -24.25 -25.578 1 91.56 450 PHE B CA 1
ATOM 7168 C C . PHE B 1 450 ? 15.359 -25.578 -25.438 1 91.56 450 PHE B C 1
ATOM 7170 O O . PHE B 1 450 ? 14.172 -25.609 -25.109 1 91.56 450 PHE B O 1
ATOM 7177 N N . LEU B 1 451 ? 16.016 -26.609 -25.672 1 94 451 LEU B N 1
ATOM 7178 C CA . LEU B 1 451 ? 15.406 -27.938 -25.562 1 94 451 LEU B CA 1
ATOM 7179 C C . LEU B 1 451 ? 15.031 -28.25 -24.125 1 94 451 LEU B C 1
ATOM 7181 O O . LEU B 1 451 ? 13.969 -28.828 -23.875 1 94 451 LEU B O 1
ATOM 7185 N N . GLY B 1 452 ? 15.961 -27.938 -23.25 1 94.44 452 GLY B N 1
ATOM 7186 C CA . GLY B 1 452 ? 15.656 -28.141 -21.844 1 94.44 452 GLY B CA 1
ATOM 7187 C C . GLY B 1 452 ? 14.422 -27.375 -21.391 1 94.44 452 GLY B C 1
ATOM 7188 O O . GLY B 1 452 ? 13.578 -27.922 -20.672 1 94.44 452 GLY B O 1
ATOM 7189 N N . GLY B 1 453 ? 14.352 -26.078 -21.797 1 94.31 453 GLY B N 1
ATOM 7190 C CA . GLY B 1 453 ? 13.18 -25.281 -21.469 1 94.31 453 GLY B CA 1
ATOM 7191 C C . GLY B 1 453 ? 11.891 -25.859 -22.016 1 94.31 453 GLY B C 1
ATOM 7192 O O . GLY B 1 453 ? 10.875 -25.891 -21.328 1 94.31 453 GLY B O 1
ATOM 7193 N N . ALA B 1 454 ? 11.93 -26.312 -23.234 1 95.06 454 ALA B N 1
ATOM 7194 C CA . ALA B 1 454 ? 10.758 -26.891 -23.875 1 95.06 454 ALA B CA 1
ATOM 7195 C C . ALA B 1 454 ? 10.32 -28.172 -23.172 1 95.06 454 ALA B C 1
ATOM 7197 O O . ALA B 1 454 ? 9.133 -28.391 -22.938 1 95.06 454 ALA B O 1
ATOM 7198 N N . ILE B 1 455 ? 11.258 -29 -22.875 1 96.62 455 ILE B N 1
ATOM 7199 C CA . ILE B 1 455 ? 10.969 -30.266 -22.219 1 96.62 455 ILE B CA 1
ATOM 7200 C C . ILE B 1 455 ? 10.367 -30.031 -20.844 1 96.62 455 ILE B C 1
ATOM 7202 O O . ILE B 1 455 ? 9.383 -30.656 -20.469 1 96.62 455 ILE B O 1
ATOM 7206 N N . MET B 1 456 ? 10.953 -29.078 -20.141 1 96.56 456 MET B N 1
ATOM 7207 C CA . MET B 1 456 ? 10.5 -28.797 -18.781 1 96.56 456 MET B CA 1
ATOM 7208 C C . MET B 1 456 ? 9.109 -28.156 -18.797 1 96.56 456 MET B C 1
ATOM 7210 O O . MET B 1 456 ? 8.391 -28.219 -17.797 1 96.56 456 MET B O 1
ATOM 7214 N N . THR B 1 457 ? 8.758 -27.531 -19.875 1 96.06 457 THR B N 1
ATOM 7215 C CA . THR B 1 457 ? 7.422 -26.953 -20 1 96.06 457 THR B CA 1
ATOM 7216 C C . THR B 1 457 ? 6.395 -28.016 -20.359 1 96.06 457 THR B C 1
ATOM 7218 O O . THR B 1 457 ? 5.316 -28.078 -19.75 1 96.06 457 THR B O 1
ATOM 7221 N N . LEU B 1 458 ? 6.715 -28.922 -21.219 1 96.56 458 LEU B N 1
ATOM 7222 C CA . LEU B 1 458 ? 5.754 -29.859 -21.781 1 96.56 458 LEU B CA 1
ATOM 7223 C C . LEU B 1 458 ? 5.613 -31.109 -20.906 1 96.56 458 LEU B C 1
ATOM 7225 O O . LEU B 1 458 ? 4.52 -31.656 -20.766 1 96.56 458 LEU B O 1
ATOM 7229 N N . ALA B 1 459 ? 6.652 -31.547 -20.312 1 96.94 459 ALA B N 1
ATOM 7230 C CA . ALA B 1 459 ? 6.66 -32.812 -19.562 1 96.94 459 ALA B CA 1
ATOM 7231 C C . ALA B 1 459 ? 5.652 -32.781 -18.422 1 96.94 459 ALA B C 1
ATOM 7233 O O . ALA B 1 459 ? 4.859 -33.719 -18.266 1 96.94 459 ALA B O 1
ATOM 7234 N N . PRO B 1 460 ? 5.664 -31.734 -17.594 1 96.69 460 PRO B N 1
ATOM 7235 C CA . PRO B 1 460 ? 4.688 -31.703 -16.5 1 96.69 460 PRO B CA 1
ATOM 7236 C C . PRO B 1 460 ? 3.244 -31.781 -17 1 96.69 460 PRO B C 1
ATOM 7238 O O . PRO B 1 460 ? 2.398 -32.406 -16.359 1 96.69 460 PRO B O 1
ATOM 7241 N N . MET B 1 461 ? 2.953 -31.172 -18.078 1 96.25 461 MET B N 1
ATOM 7242 C CA . MET B 1 461 ? 1.588 -31.156 -18.594 1 96.25 461 MET B CA 1
ATOM 7243 C C . MET B 1 461 ? 1.243 -32.5 -19.25 1 96.25 461 MET B C 1
ATOM 7245 O O . MET B 1 461 ? 0.127 -33 -19.109 1 96.25 461 MET B O 1
ATOM 7249 N N . LEU B 1 462 ? 2.15 -33.094 -19.969 1 95.31 462 LEU B N 1
ATOM 7250 C CA . LEU B 1 462 ? 1.92 -34.375 -20.641 1 95.31 462 LEU B CA 1
ATOM 7251 C C . LEU B 1 462 ? 1.699 -35.469 -19.625 1 95.31 462 LEU B C 1
ATOM 7253 O O . LEU B 1 462 ? 0.912 -36.406 -19.875 1 95.31 462 LEU B O 1
ATOM 7257 N N . ILE B 1 463 ? 2.367 -35.406 -18.547 1 95.81 463 ILE B N 1
ATOM 7258 C CA . ILE B 1 463 ? 2.238 -36.438 -17.516 1 95.81 463 ILE B CA 1
ATOM 7259 C C . ILE B 1 463 ? 1.111 -36.062 -16.547 1 95.81 463 ILE B C 1
ATOM 7261 O O . ILE B 1 463 ? 0.362 -36.938 -16.094 1 95.81 463 ILE B O 1
ATOM 7265 N N . GLY B 1 464 ? 0.979 -34.812 -16.25 1 94.81 464 GLY B N 1
ATOM 7266 C CA . GLY B 1 464 ? 0.005 -34.344 -15.289 1 94.81 464 GLY B CA 1
ATOM 7267 C C . GLY B 1 464 ? -1.429 -34.469 -15.766 1 94.81 464 GLY B C 1
ATOM 7268 O O . GLY B 1 464 ? -2.316 -34.812 -14.977 1 94.81 464 GLY B O 1
ATOM 7269 N N . VAL B 1 465 ? -1.682 -34.281 -17.047 1 95.44 465 VAL B N 1
ATOM 7270 C CA . VAL B 1 465 ? -3.037 -34.281 -17.578 1 95.44 465 VAL B CA 1
ATOM 7271 C C . VAL B 1 465 ? -3.648 -35.656 -17.422 1 95.44 465 VAL B C 1
ATOM 7273 O O . VAL B 1 465 ? -4.75 -35.812 -16.891 1 95.44 465 VAL B O 1
ATOM 7276 N N . PRO B 1 466 ? -2.965 -36.75 -17.828 1 95.62 466 PRO B N 1
ATOM 7277 C CA . PRO B 1 466 ? -3.557 -38.062 -17.656 1 95.62 466 PRO B CA 1
ATOM 7278 C C . PRO B 1 466 ? -3.73 -38.438 -16.188 1 95.62 466 PRO B C 1
ATOM 7280 O O . PRO B 1 466 ? -4.691 -39.125 -15.828 1 95.62 466 PRO B O 1
ATOM 7283 N N . ILE B 1 467 ? -2.891 -38.031 -15.336 1 96.06 467 ILE B N 1
ATOM 7284 C CA . ILE B 1 467 ? -3.002 -38.344 -13.914 1 96.06 467 ILE B CA 1
ATOM 7285 C C . ILE B 1 467 ? -4.203 -37.625 -13.32 1 96.06 467 ILE B C 1
ATOM 7287 O O . ILE B 1 467 ? -4.984 -38.219 -12.562 1 96.06 467 ILE B O 1
ATOM 7291 N N . CYS B 1 468 ? -4.34 -36.344 -13.664 1 95.12 468 CYS B N 1
ATOM 7292 C CA . CYS B 1 468 ? -5.461 -35.562 -13.156 1 95.12 468 CYS B CA 1
ATOM 7293 C C . CYS B 1 468 ? -6.785 -36.094 -13.672 1 95.12 468 CYS B C 1
ATOM 7295 O O . CYS B 1 468 ? -7.766 -36.188 -12.93 1 95.12 468 CYS B O 1
ATOM 7297 N N . SER B 1 469 ? -6.84 -36.531 -14.938 1 94.38 469 SER B N 1
ATOM 7298 C CA . SER B 1 469 ? -8.094 -36.969 -15.555 1 94.38 469 SER B CA 1
ATOM 7299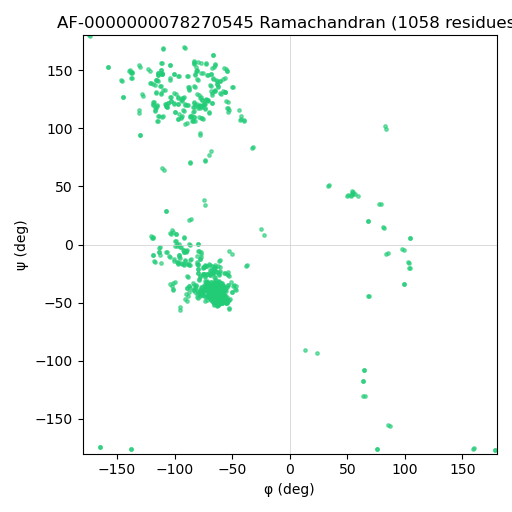 C C . SER B 1 469 ? -8.414 -38.406 -15.211 1 94.38 469 SER B C 1
ATOM 7301 O O . SER B 1 469 ? -9.562 -38.75 -14.922 1 94.38 469 SER B O 1
ATOM 7303 N N . ARG B 1 470 ? -7.504 -39.344 -15.148 1 94.75 470 ARG B N 1
ATOM 7304 C CA . ARG B 1 470 ? -7.785 -40.781 -15.055 1 94.75 470 ARG B CA 1
ATOM 7305 C C . ARG B 1 470 ? -7.617 -41.281 -13.625 1 94.75 470 ARG B C 1
ATOM 7307 O O . ARG B 1 470 ? -8.344 -42.156 -13.18 1 94.75 470 ARG B O 1
ATOM 7314 N N . VAL B 1 471 ? -6.637 -40.75 -13.008 1 94.5 471 VAL B N 1
ATOM 7315 C CA . VAL B 1 471 ? -6.352 -41.281 -11.664 1 94.5 471 VAL B CA 1
ATOM 7316 C C . VAL B 1 471 ? -7.133 -40.469 -10.633 1 94.5 471 VAL B C 1
ATOM 7318 O O . VAL B 1 471 ? -7.852 -41.031 -9.805 1 94.5 471 VAL B O 1
ATOM 7321 N N . LEU B 1 472 ? -7.066 -39.125 -10.758 1 93.88 472 LEU B N 1
ATOM 7322 C CA . LEU B 1 472 ? -7.711 -38.281 -9.758 1 93.88 472 LEU B CA 1
ATOM 7323 C C . LEU B 1 472 ? -9.148 -37.969 -10.164 1 93.88 472 LEU B C 1
ATOM 7325 O O . LEU B 1 472 ? -9.938 -37.5 -9.344 1 93.88 472 LEU B O 1
ATOM 7329 N N . ARG B 1 473 ? -9.578 -38.188 -11.391 1 93 473 ARG B N 1
ATOM 7330 C CA . ARG B 1 473 ? -10.938 -38.062 -11.906 1 93 473 ARG B CA 1
ATOM 7331 C C . ARG B 1 473 ? -11.438 -36.625 -11.711 1 93 473 ARG B C 1
ATOM 7333 O O . ARG B 1 473 ? -12.547 -36.406 -11.227 1 93 473 ARG B O 1
ATOM 7340 N N . ILE B 1 474 ? -10.547 -35.719 -11.984 1 92.56 474 ILE B N 1
ATOM 7341 C CA . ILE B 1 474 ? -10.93 -34.312 -11.953 1 92.56 474 ILE B CA 1
ATOM 7342 C C . ILE B 1 474 ? -11.672 -33.938 -13.242 1 92.56 474 ILE B C 1
ATOM 7344 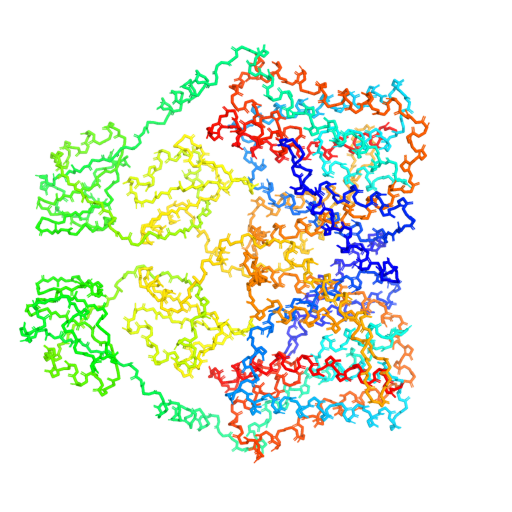O O . ILE B 1 474 ? -11.195 -34.25 -14.336 1 92.56 474 ILE B O 1
ATOM 7348 N N . PRO B 1 475 ? -12.805 -33.344 -13.086 1 91 475 PRO B N 1
ATOM 7349 C CA . PRO B 1 475 ? -13.531 -32.906 -14.297 1 91 475 PRO B CA 1
ATOM 7350 C C . PRO B 1 475 ? -12.703 -32 -15.188 1 91 475 PRO B C 1
ATOM 7352 O O . PRO B 1 475 ? -11.898 -31.203 -14.695 1 91 475 PRO B O 1
ATOM 7355 N N . PHE B 1 476 ? -12.992 -32.062 -16.422 1 94.19 476 PHE B N 1
ATOM 7356 C CA . PHE B 1 476 ? -12.188 -31.422 -17.453 1 94.19 476 PHE B CA 1
ATOM 7357 C C . PHE B 1 476 ? -12 -29.938 -17.188 1 94.19 476 PHE B C 1
ATOM 7359 O O . PHE B 1 476 ? -10.875 -29.422 -17.219 1 94.19 476 PHE B O 1
ATOM 7366 N N . LEU B 1 477 ? -13.039 -29.203 -16.906 1 91.06 477 LEU B N 1
ATOM 7367 C CA . LEU B 1 477 ? -12.961 -27.766 -16.734 1 91.06 477 LEU B CA 1
ATOM 7368 C C . LEU B 1 477 ? -12.188 -27.422 -15.461 1 91.06 477 LEU B C 1
ATOM 7370 O O . LEU B 1 477 ? -11.477 -26.406 -15.422 1 91.06 477 LEU B O 1
ATOM 7374 N N . ARG B 1 478 ? -12.273 -28.156 -14.445 1 89.19 478 ARG B N 1
ATOM 7375 C CA . ARG B 1 478 ? -11.484 -27.969 -13.227 1 89.19 478 ARG B CA 1
ATOM 7376 C C . ARG B 1 478 ? -10.031 -28.359 -13.461 1 89.19 478 ARG B C 1
ATOM 7378 O O . ARG B 1 478 ? -9.125 -27.75 -12.891 1 89.19 478 ARG B O 1
ATOM 7385 N N . MET B 1 479 ? -9.914 -29.344 -14.297 1 94.94 479 MET B N 1
ATOM 7386 C CA . MET B 1 479 ? -8.562 -29.797 -14.609 1 94.94 479 MET B CA 1
ATOM 7387 C C . MET B 1 479 ? -7.773 -28.703 -15.328 1 94.94 479 MET B C 1
ATOM 7389 O O . MET B 1 479 ? -6.574 -28.547 -15.094 1 94.94 479 MET B O 1
ATOM 7393 N N . LEU B 1 480 ? -8.445 -27.969 -16.156 1 94.44 480 LEU B N 1
ATOM 7394 C CA . LEU B 1 480 ? -7.785 -26.844 -16.812 1 94.44 480 LEU B CA 1
ATOM 7395 C C . LEU B 1 480 ? -7.227 -25.875 -15.781 1 94.44 480 LEU B C 1
ATOM 7397 O O . LEU B 1 480 ? -6.129 -25.344 -15.961 1 94.44 480 LEU B O 1
ATOM 7401 N N . GLY B 1 481 ? -7.965 -25.641 -14.742 1 91.75 481 GLY B N 1
ATOM 7402 C CA . GLY B 1 481 ? -7.508 -24.797 -13.656 1 91.75 481 GLY B CA 1
ATOM 7403 C C . GLY B 1 481 ? -6.324 -25.359 -12.898 1 91.75 481 GLY B C 1
ATOM 7404 O O . GLY B 1 481 ? -5.387 -24.641 -12.555 1 91.75 481 GLY B O 1
ATOM 7405 N N . VAL B 1 482 ? -6.359 -26.641 -12.711 1 93.62 482 VAL B N 1
ATOM 7406 C CA . VAL B 1 482 ? -5.301 -27.312 -11.977 1 93.62 482 VAL B CA 1
ATOM 7407 C C . VAL B 1 482 ? -4.004 -27.266 -12.781 1 93.62 482 VAL B C 1
ATOM 7409 O O . VAL B 1 482 ? -2.932 -27 -12.234 1 93.62 482 VAL B O 1
ATOM 7412 N N . ILE B 1 483 ? -4.129 -27.516 -14.031 1 95.25 483 ILE B N 1
ATOM 7413 C CA . ILE B 1 483 ? -2.957 -27.547 -14.898 1 95.25 483 ILE B CA 1
ATOM 7414 C C . ILE B 1 483 ? -2.342 -26.156 -14.984 1 95.25 483 ILE B C 1
ATOM 7416 O O . ILE B 1 483 ? -1.128 -26 -14.82 1 95.25 483 ILE B O 1
ATOM 7420 N N . THR B 1 484 ? -3.115 -25.203 -15.227 1 93.81 484 THR B N 1
ATOM 7421 C CA . THR B 1 484 ? -2.605 -23.844 -15.328 1 93.81 484 THR B CA 1
ATOM 7422 C C . THR B 1 484 ? -2.115 -23.344 -13.977 1 93.81 484 THR B C 1
ATOM 7424 O O . THR B 1 484 ? -1.139 -22.594 -13.898 1 93.81 484 THR B O 1
ATOM 7427 N N . GLY B 1 485 ? -2.768 -23.688 -12.961 1 91.5 485 GLY B N 1
ATOM 7428 C CA . GLY B 1 485 ? -2.314 -23.359 -11.617 1 91.5 485 GLY B CA 1
ATOM 7429 C C . GLY B 1 485 ? -1.008 -24.031 -11.25 1 91.5 485 GLY B C 1
ATOM 7430 O O . GLY B 1 485 ? -0.12 -23.406 -10.672 1 91.5 485 GLY B O 1
ATOM 7431 N N . GLY B 1 486 ? -0.916 -25.281 -11.586 1 93.62 486 GLY B N 1
ATOM 7432 C CA . GLY B 1 486 ? 0.312 -26.031 -11.336 1 93.62 486 GLY B CA 1
ATOM 7433 C C . GLY B 1 486 ? 1.505 -25.469 -12.094 1 93.62 486 GLY B C 1
ATOM 7434 O O . GLY B 1 486 ? 2.639 -25.531 -11.617 1 93.62 486 GLY B O 1
ATOM 7435 N N . MET B 1 487 ? 1.235 -24.938 -13.234 1 94.12 487 MET B N 1
ATOM 7436 C CA . MET B 1 487 ? 2.279 -24.312 -14.047 1 94.12 487 MET B CA 1
ATOM 7437 C C . MET B 1 487 ? 2.477 -22.859 -13.656 1 94.12 487 MET B C 1
ATOM 7439 O O . MET B 1 487 ? 3.299 -22.156 -14.258 1 94.12 487 MET B O 1
ATOM 7443 N N . THR B 1 488 ? 1.697 -22.406 -12.68 1 90.19 488 THR B N 1
ATOM 7444 C CA . THR B 1 488 ? 1.707 -21.031 -12.195 1 90.19 488 THR B CA 1
ATOM 7445 C C . THR B 1 488 ? 1.586 -20.047 -13.367 1 90.19 488 THR B C 1
ATOM 7447 O O . THR B 1 488 ? 2.311 -19.047 -13.422 1 90.19 488 THR B O 1
ATOM 7450 N N . SER B 1 489 ? 0.688 -20.375 -14.336 1 89.5 489 SER B N 1
ATOM 7451 C CA . SER B 1 489 ? 0.584 -19.609 -15.57 1 89.5 489 SER B CA 1
ATOM 7452 C C . SER B 1 489 ? -0.729 -18.828 -15.625 1 89.5 489 SER B C 1
ATOM 7454 O O . SER B 1 489 ? -1.789 -19.422 -15.867 1 89.5 489 SER B O 1
ATOM 7456 N N . THR B 1 490 ? -0.656 -17.531 -15.516 1 81.69 490 THR B N 1
ATOM 7457 C CA . THR B 1 490 ? -1.841 -16.688 -15.633 1 81.69 490 THR B CA 1
ATOM 7458 C C . THR B 1 490 ? -2.309 -16.625 -17.078 1 81.69 490 THR B C 1
ATOM 7460 O O . THR B 1 490 ? -3.512 -16.609 -17.344 1 81.69 490 THR B O 1
ATOM 7463 N N . PRO B 1 491 ? -1.375 -16.562 -18.031 1 82.38 491 PRO B N 1
ATOM 7464 C CA . PRO B 1 491 ? -1.823 -16.625 -19.422 1 82.38 491 PRO B CA 1
ATOM 7465 C C . PRO B 1 491 ? -2.533 -17.938 -19.75 1 82.38 491 PRO B C 1
ATOM 7467 O O . PRO B 1 491 ? -3.463 -17.953 -20.562 1 82.38 491 PRO B O 1
ATOM 7470 N N . GLY B 1 492 ? -2.072 -18.953 -19.156 1 89.25 492 GLY B N 1
ATOM 7471 C CA . GLY B 1 492 ? -2.771 -20.219 -19.312 1 89.25 492 GLY B CA 1
ATOM 7472 C C . GLY B 1 492 ? -4.195 -20.188 -18.797 1 89.25 492 GLY B C 1
ATOM 7473 O O . GLY B 1 492 ? -5.105 -20.719 -19.422 1 89.25 492 GLY B O 1
ATOM 7474 N N . LEU B 1 493 ? -4.328 -19.594 -17.672 1 86.44 493 LEU B N 1
ATOM 7475 C CA . LEU B 1 493 ? -5.664 -19.453 -17.109 1 86.44 493 LEU B CA 1
ATOM 7476 C C . LEU B 1 493 ? -6.559 -18.625 -18.016 1 86.44 493 LEU B C 1
ATOM 7478 O O . LEU B 1 493 ? -7.746 -18.922 -18.172 1 86.44 493 LEU B O 1
ATOM 7482 N N . ALA B 1 494 ? -6.008 -17.594 -18.594 1 81 494 ALA B N 1
ATOM 7483 C CA . ALA B 1 494 ? -6.762 -16.781 -19.547 1 81 494 ALA B CA 1
ATOM 7484 C C . ALA B 1 494 ? -7.191 -17.594 -20.75 1 81 494 ALA B C 1
ATOM 7486 O O . ALA B 1 494 ? -8.297 -17.422 -21.266 1 81 494 ALA B O 1
ATOM 7487 N N . ALA B 1 495 ? -6.344 -18.406 -21.172 1 86.38 495 ALA B N 1
ATOM 7488 C CA . ALA B 1 495 ? -6.684 -19.297 -22.281 1 86.38 495 ALA B CA 1
ATOM 7489 C C . ALA B 1 495 ? -7.824 -20.234 -21.891 1 86.38 495 ALA B C 1
ATOM 7491 O O . ALA B 1 495 ? -8.719 -20.5 -22.703 1 86.38 495 ALA B O 1
ATOM 7492 N N . ALA B 1 496 ? -7.75 -20.719 -20.734 1 89.5 496 ALA B N 1
ATOM 7493 C CA . ALA B 1 496 ? -8.82 -21.578 -20.234 1 89.5 496 ALA B CA 1
ATOM 7494 C C . ALA B 1 496 ? -10.148 -20.828 -20.172 1 89.5 496 ALA B C 1
ATOM 7496 O O . ALA B 1 496 ? -11.203 -21.375 -20.469 1 89.5 496 ALA B O 1
ATOM 7497 N N . ALA B 1 497 ? -10.07 -19.641 -19.766 1 81.12 497 ALA B N 1
ATOM 7498 C CA . ALA B 1 497 ? -11.258 -18.797 -19.656 1 81.12 497 ALA B CA 1
ATOM 7499 C C . ALA B 1 497 ? -11.875 -18.516 -21.016 1 81.12 497 ALA B C 1
ATOM 7501 O O . ALA B 1 497 ? -13.078 -18.281 -21.125 1 81.12 497 ALA B O 1
ATOM 7502 N N . SER B 1 498 ? -11.078 -18.531 -22 1 81.69 498 SER B N 1
ATOM 7503 C CA . SER B 1 498 ? -11.578 -18.312 -23.359 1 81.69 498 SER B CA 1
ATOM 7504 C C . SER B 1 498 ? -12.312 -19.531 -23.891 1 81.69 498 SER B C 1
ATOM 7506 O O . SER B 1 498 ? -13.117 -19.438 -24.812 1 81.69 498 SER B O 1
ATOM 7508 N N . LEU B 1 499 ? -12.078 -20.609 -23.328 1 87.12 499 LEU B N 1
ATOM 7509 C CA . LEU B 1 499 ? -12.727 -21.859 -23.734 1 87.12 499 LEU B CA 1
ATOM 7510 C C . LEU B 1 499 ? -14.109 -21.984 -23.125 1 87.12 499 LEU B C 1
ATOM 7512 O O . LEU B 1 499 ? -15.031 -22.516 -23.734 1 87.12 499 LEU B O 1
ATOM 7516 N N . SER B 1 500 ? -14.18 -21.531 -21.906 1 82.69 500 SER B N 1
ATOM 7517 C CA . SER B 1 500 ? -15.438 -21.609 -21.172 1 82.69 500 SER B CA 1
ATOM 7518 C C . SER B 1 500 ? -15.609 -20.422 -20.234 1 82.69 500 SER B C 1
ATOM 7520 O O . SER B 1 500 ? -14.68 -20.062 -19.516 1 82.69 500 SER B O 1
ATOM 7522 N N . ASP B 1 501 ? -16.797 -19.938 -20.141 1 73.56 501 ASP B N 1
ATOM 7523 C CA . ASP B 1 501 ? -17.078 -18.781 -19.312 1 73.56 501 ASP B CA 1
ATOM 7524 C C . ASP B 1 501 ? -17.5 -19.203 -17.906 1 73.56 501 ASP B C 1
ATOM 7526 O O . ASP B 1 501 ? -17.812 -18.359 -17.062 1 73.56 501 ASP B O 1
ATOM 7530 N N . THR B 1 502 ? -17.391 -20.469 -17.703 1 71.5 502 THR B N 1
ATOM 7531 C CA . THR B 1 502 ? -17.797 -20.953 -16.391 1 71.5 502 THR B CA 1
ATOM 7532 C C . THR B 1 502 ? -16.688 -20.688 -15.367 1 71.5 502 THR B C 1
ATOM 7534 O O . THR B 1 502 ? -15.531 -20.5 -15.727 1 71.5 502 THR B O 1
ATOM 7537 N N . PRO B 1 503 ? -17.031 -20.625 -14.055 1 73.38 503 PRO B N 1
ATOM 7538 C CA . PRO B 1 503 ? -16.062 -20.281 -13.023 1 73.38 503 PRO B CA 1
ATOM 7539 C C . PRO B 1 503 ? -15.172 -21.453 -12.625 1 73.38 503 PRO B C 1
ATOM 7541 O O . PRO B 1 503 ? -14.242 -21.297 -11.828 1 73.38 503 PRO B O 1
ATOM 7544 N N . TYR B 1 504 ? -15.32 -22.594 -13.203 1 78.69 504 TYR B N 1
ATOM 7545 C CA . TYR B 1 504 ? -14.703 -23.812 -12.695 1 78.69 504 TYR B CA 1
ATOM 7546 C C . TYR B 1 504 ? -13.188 -23.75 -12.836 1 78.69 504 TYR B C 1
ATOM 7548 O O . TYR B 1 504 ? -12.461 -24.062 -11.898 1 78.69 504 TYR B O 1
ATOM 7556 N N . ALA B 1 505 ? -12.742 -23.312 -14 1 85 505 ALA B N 1
ATOM 7557 C CA . ALA B 1 505 ? -11.297 -23.234 -14.203 1 85 505 ALA B CA 1
ATOM 7558 C C . ALA B 1 505 ? -10.656 -22.203 -13.281 1 85 505 ALA B C 1
ATOM 7560 O O . ALA B 1 505 ? -9.625 -22.469 -12.656 1 85 505 ALA B O 1
ATOM 7561 N N . ALA B 1 506 ? -11.258 -21.078 -13.148 1 78.38 506 ALA B N 1
ATOM 7562 C CA . ALA B 1 506 ? -10.719 -19.984 -12.336 1 78.38 506 ALA B CA 1
ATOM 7563 C C . ALA B 1 506 ? -10.711 -20.359 -10.859 1 78.38 506 ALA B C 1
ATOM 7565 O O . ALA B 1 506 ? -9.742 -20.078 -10.148 1 78.38 506 ALA B O 1
ATOM 7566 N N . THR B 1 507 ? -11.766 -20.984 -10.414 1 75.56 507 THR B N 1
ATOM 7567 C CA . THR B 1 507 ? -11.852 -21.391 -9.008 1 75.56 507 THR B CA 1
ATOM 7568 C C . THR B 1 507 ? -10.82 -22.469 -8.695 1 75.56 507 THR B C 1
ATOM 7570 O O . THR B 1 507 ? -10.211 -22.453 -7.621 1 75.56 507 THR B O 1
ATOM 7573 N N . ALA B 1 508 ? -10.688 -23.391 -9.594 1 83.19 508 ALA B N 1
ATOM 7574 C CA . ALA B 1 508 ? -9.695 -24.438 -9.406 1 83.19 508 ALA B CA 1
ATOM 7575 C C . ALA B 1 508 ? -8.281 -23.875 -9.383 1 83.19 508 ALA B C 1
ATOM 7577 O O . ALA B 1 508 ? -7.453 -24.266 -8.562 1 83.19 508 ALA B O 1
ATOM 7578 N N . TYR B 1 509 ? -8.008 -22.984 -10.289 1 85.94 509 TYR B N 1
ATOM 7579 C CA . TYR B 1 509 ? -6.719 -22.297 -10.328 1 85.94 509 TYR B CA 1
ATOM 7580 C C . TYR B 1 509 ? -6.418 -21.625 -8.992 1 85.94 509 TYR B C 1
ATOM 7582 O O . TYR B 1 509 ? -5.336 -21.812 -8.43 1 85.94 509 TYR B O 1
ATOM 7590 N N . ALA B 1 510 ? -7.398 -20.891 -8.555 1 76.25 510 ALA B N 1
ATOM 7591 C CA . ALA B 1 510 ? -7.23 -20.141 -7.312 1 76.25 510 ALA B CA 1
ATOM 7592 C C . ALA B 1 510 ? -7.004 -21.078 -6.133 1 76.25 510 ALA B C 1
ATOM 7594 O O . ALA B 1 510 ? -6.266 -20.75 -5.203 1 76.25 510 ALA B O 1
ATOM 7595 N N . SER B 1 511 ? -7.586 -22.203 -6.176 1 76.62 511 SER B N 1
ATOM 7596 C CA . SER B 1 511 ? -7.492 -23.156 -5.086 1 76.62 511 SER B CA 1
ATOM 7597 C C . SER B 1 511 ? -6.109 -23.812 -5.035 1 76.62 511 SER B C 1
ATOM 7599 O O . SER B 1 511 ? -5.602 -24.109 -3.955 1 76.62 511 SER B O 1
ATOM 7601 N N . VAL B 1 512 ? -5.547 -24.016 -6.129 1 88.19 512 VAL B N 1
ATOM 7602 C CA . VAL B 1 512 ? -4.309 -24.781 -6.137 1 88.19 512 VAL B CA 1
ATOM 7603 C C . VAL B 1 512 ? -3.109 -23.844 -6.164 1 88.19 512 VAL B C 1
ATOM 7605 O O . VAL B 1 512 ? -1.989 -24.234 -5.836 1 88.19 512 VAL B O 1
ATOM 7608 N N . TYR B 1 513 ? -3.312 -22.625 -6.473 1 82.62 513 TYR B N 1
ATOM 7609 C CA . TYR B 1 513 ? -2.229 -21.672 -6.66 1 82.62 513 TYR B CA 1
ATOM 7610 C C . TYR B 1 513 ? -1.341 -21.594 -5.422 1 82.62 513 TYR B C 1
ATOM 7612 O O . TYR B 1 513 ? -0.113 -21.641 -5.531 1 82.62 513 TYR B O 1
ATOM 7620 N N . PRO B 1 514 ? -1.879 -21.516 -4.199 1 81.44 514 PRO B N 1
ATOM 7621 C CA . PRO B 1 514 ? -1.018 -21.469 -3.016 1 81.44 514 PRO B CA 1
ATOM 7622 C C . PRO B 1 514 ? -0.111 -22.688 -2.887 1 81.44 514 PRO B C 1
ATOM 7624 O O . PRO B 1 514 ? 1.062 -22.562 -2.531 1 81.44 514 PRO B O 1
ATOM 7627 N N . ILE B 1 515 ? -0.624 -23.75 -3.197 1 87.06 515 ILE B N 1
ATOM 7628 C CA . ILE B 1 515 ? 0.135 -24.984 -3.105 1 87.06 515 ILE B CA 1
ATOM 7629 C C . ILE B 1 515 ? 1.215 -25.016 -4.184 1 87.06 515 ILE B C 1
ATOM 7631 O O . ILE B 1 515 ? 2.334 -25.469 -3.939 1 87.06 515 ILE B O 1
ATOM 7635 N N . ALA B 1 516 ? 0.833 -24.609 -5.293 1 90.75 516 ALA B N 1
ATOM 7636 C CA . ALA B 1 516 ? 1.793 -24.562 -6.391 1 90.75 516 ALA B CA 1
ATOM 7637 C C . ALA B 1 516 ? 2.951 -23.625 -6.062 1 90.75 516 ALA B C 1
ATOM 7639 O O . ALA B 1 516 ? 4.105 -23.906 -6.387 1 90.75 516 ALA B O 1
ATOM 7640 N N . LEU B 1 517 ? 2.664 -22.594 -5.473 1 86.44 517 LEU B N 1
ATOM 7641 C CA . LEU B 1 517 ? 3.682 -21.609 -5.098 1 86.44 517 LEU B CA 1
ATOM 7642 C C . LEU B 1 517 ? 4.684 -22.219 -4.121 1 86.44 517 LEU B C 1
ATOM 7644 O O . LEU B 1 517 ? 5.895 -22.094 -4.309 1 86.44 517 LEU B O 1
ATOM 7648 N N . VAL B 1 518 ? 4.188 -22.781 -3.1 1 86.88 518 VAL B N 1
ATOM 7649 C CA . VAL B 1 518 ? 5.035 -23.406 -2.09 1 86.88 518 VAL B CA 1
ATOM 7650 C C . VAL B 1 518 ? 5.836 -24.547 -2.721 1 86.88 518 VAL B C 1
ATOM 7652 O O . VAL B 1 518 ? 7.027 -24.703 -2.451 1 86.88 518 VAL B O 1
ATOM 7655 N N . GLY B 1 519 ? 5.172 -25.312 -3.482 1 91.56 519 GLY B N 1
ATOM 7656 C CA . GLY B 1 519 ? 5.848 -26.391 -4.172 1 91.56 519 GLY B CA 1
ATOM 7657 C C . GLY B 1 519 ? 6.98 -25.922 -5.066 1 91.56 519 GLY B C 1
ATOM 7658 O O . GLY B 1 519 ? 8.047 -26.531 -5.098 1 91.56 519 GLY B O 1
ATOM 7659 N N . MET B 1 520 ? 6.766 -24.859 -5.777 1 93.19 520 MET B N 1
ATOM 7660 C CA . MET B 1 520 ? 7.777 -24.297 -6.672 1 93.19 520 MET B CA 1
ATOM 7661 C C . MET B 1 520 ? 8.992 -23.828 -5.887 1 93.19 520 MET B C 1
ATOM 7663 O O . MET B 1 520 ? 10.133 -24 -6.328 1 93.19 520 MET B O 1
ATOM 7667 N N . ILE B 1 521 ? 8.734 -23.203 -4.844 1 87.94 521 ILE B N 1
ATOM 7668 C CA . ILE B 1 521 ? 9.805 -22.703 -3.992 1 87.94 521 ILE B CA 1
ATOM 7669 C C . ILE B 1 521 ? 10.625 -23.875 -3.449 1 87.94 521 ILE B C 1
ATOM 7671 O O . ILE B 1 521 ? 11.859 -23.859 -3.512 1 87.94 521 ILE B O 1
ATOM 7675 N N . MET B 1 522 ? 9.953 -24.875 -3.004 1 88.69 522 MET B N 1
ATOM 7676 C CA . MET B 1 522 ? 10.633 -26.047 -2.455 1 88.69 522 MET B CA 1
ATOM 7677 C C . MET B 1 522 ? 11.406 -26.797 -3.541 1 88.69 522 MET B C 1
ATOM 7679 O O . MET B 1 522 ? 12.539 -27.219 -3.32 1 88.69 522 MET B O 1
ATOM 7683 N N . ALA B 1 523 ? 10.781 -26.969 -4.617 1 94 523 ALA B N 1
ATOM 7684 C CA . ALA B 1 523 ? 11.438 -27.656 -5.73 1 94 523 ALA B CA 1
ATOM 7685 C C . ALA B 1 523 ? 12.68 -26.891 -6.184 1 94 523 ALA B C 1
ATOM 7687 O O . ALA B 1 523 ? 13.711 -27.5 -6.469 1 94 523 ALA B O 1
ATOM 7688 N N . SER B 1 524 ? 12.555 -25.594 -6.316 1 93.25 524 SER B N 1
ATOM 7689 C CA . SER B 1 524 ? 13.695 -24.781 -6.707 1 93.25 524 SER B CA 1
ATOM 7690 C C . SER B 1 524 ? 14.836 -24.906 -5.699 1 93.25 524 SER B C 1
ATOM 7692 O O . SER B 1 524 ? 16.016 -24.938 -6.078 1 93.25 524 SER B O 1
ATOM 7694 N N . LYS B 1 525 ? 14.484 -25 -4.465 1 89 525 LYS B N 1
ATOM 7695 C CA . LYS B 1 525 ? 15.492 -25.172 -3.422 1 89 525 LYS B CA 1
ATOM 7696 C C . LYS B 1 525 ? 16.172 -26.531 -3.537 1 89 525 LYS B C 1
ATOM 7698 O O . LYS B 1 525 ? 17.375 -26.641 -3.297 1 89 525 LYS B O 1
ATOM 7703 N N . ILE B 1 526 ? 15.422 -27.5 -3.797 1 90.25 526 ILE B N 1
ATOM 7704 C CA . ILE B 1 526 ? 15.953 -28.859 -3.949 1 90.25 526 ILE B CA 1
ATOM 7705 C C . ILE B 1 526 ? 16.938 -28.891 -5.117 1 90.25 526 ILE B C 1
ATOM 7707 O O . ILE B 1 526 ? 18.016 -29.5 -5.02 1 90.25 526 ILE B O 1
ATOM 7711 N N . ILE B 1 527 ? 16.641 -28.234 -6.188 1 93.81 527 ILE B N 1
ATOM 7712 C CA . ILE B 1 527 ? 17.516 -28.188 -7.352 1 93.81 527 ILE B CA 1
ATOM 7713 C C . ILE B 1 527 ? 18.828 -27.5 -6.977 1 93.81 527 ILE B C 1
ATOM 7715 O O . ILE B 1 527 ? 19.906 -27.969 -7.355 1 93.81 527 ILE B O 1
ATOM 7719 N N . MET B 1 528 ? 18.719 -26.453 -6.215 1 90.81 528 MET B N 1
ATOM 7720 C CA . MET B 1 528 ? 19.906 -25.672 -5.863 1 90.81 528 MET B CA 1
ATOM 7721 C C . MET B 1 528 ? 20.75 -26.391 -4.832 1 90.81 528 MET B C 1
ATOM 7723 O O . MET B 1 528 ? 21.969 -26.203 -4.777 1 90.81 528 MET B O 1
ATOM 7727 N N . LEU B 1 529 ? 20.125 -27.234 -4.07 1 83.44 529 LEU B N 1
ATOM 7728 C CA . LEU B 1 529 ? 20.859 -27.953 -3.029 1 83.44 529 LEU B CA 1
ATOM 7729 C C . LEU B 1 529 ? 21.453 -29.25 -3.57 1 83.44 529 LEU B C 1
ATOM 7731 O O . LEU B 1 529 ? 22.547 -29.656 -3.148 1 83.44 529 LEU B O 1
ATOM 7735 N N . LEU B 1 530 ? 20.672 -29.984 -4.332 1 76.81 530 LEU B N 1
ATOM 7736 C CA . LEU B 1 530 ? 21.141 -31.266 -4.852 1 76.81 530 LEU B CA 1
ATOM 7737 C C . LEU B 1 530 ? 22.031 -31.062 -6.066 1 76.81 530 LEU B C 1
ATOM 7739 O O . LEU B 1 530 ? 22.812 -31.953 -6.43 1 76.81 530 LEU B O 1
ATOM 7743 N N . GLY B 1 531 ? 22 -29.953 -6.656 1 61.91 531 GLY B N 1
ATOM 7744 C CA . GLY B 1 531 ? 22.797 -29.828 -7.863 1 61.91 531 GLY B CA 1
ATOM 7745 C C . GLY B 1 531 ? 24.234 -29.422 -7.578 1 61.91 531 GLY B C 1
ATOM 7746 O O . GLY B 1 531 ? 24.562 -29.047 -6.453 1 61.91 531 GLY B O 1
#

Radius of gyration: 32.53 Å; Cα contacts (8 Å, |Δi|>4): 2252; chains: 2; bounding box: 88×83×60 Å

Foldseek 3Di:
DVQCQPQVSVLVVLQVQLQVQQPDDDPHHGNHNLSSLQSLLVLLLVPDAHDCVLQVQLQLLQLLLLLLLCQQLVVVCPDDVNVLLQVLLLLLLVLLLVLLVVLCVVQVDDLLLSQLLSCLLLVHPLSLSLSVQLDPALNSSLLSVLLNVLNQVVLLVCLLCVCVVVVPDPVVLVVVVVVVLCVVAPFKDKFKFFFADVQQQPFFQLPSPDPVLVQKDWQWKAAVVHLAIDGRDRGDGHDHGIIIMIIGGPVSVVVVCVRGHHTDDDCNDDPDDKDKDKAAQADVVQAFDFQRNVVLCSRLVKDFQWKQFSNFTFGNDRRDGHHHGIITTIIGDPVSVVVVNVVRPHPPVVPDPPDVVLVVVLLVQLQVQQPDWDQDPPLGTDGCHSSRSSSVSSSNLSNVQDDVPDGNRDDSVVSVVSNSSSSSSNSSNSSSSNSNCSVVSCVVSVVSSNVSSNCSNVSSVVVSVCCSCPVSVDRPLLVQLSSSLSSVHPSSLVSSCVSDVHRNSVSSVSSNNSSSSSSSSVSSNCSSSVD/DVQCQPQVSVLVVLQVQLQVQQPDDDPNHGNHNLSSLVSLLVLLLVPDAHDCVLQVQLQLLQLLLLLLLCQQLVVVCPDDVNVLLQVLLLLLLVLLLVLLVVLCVVQVDDLLLSQLLSCLLLVHPLSLSLSVQLDPALNSSLLSVLLNVLNQVVLLVCLLCVCVVVVPDPVVLVVVVVVVLCVVAPFKDKFKFFFAAVQQQPFFQLPSPDPVLVQKDWQWKAAVVHLAIDGRDRGDGHDHGIIIMMIGGPVSVVVVCVRGHHTDDDCNDDPDQKDKDKAAQADVVQAFDFQRNVVLCSRLVKDFQWKQFSNFTFGRDRRDGHHHGIITTIIGDPVSVVVVNVVRPRPPCVPDPPDVVLVVVLLVQLQVQQPDWDQDPPLGTDGCHSSRSSSVSSSNLSNVQDDVPDGNRDDSVVSVVSNSSSSSSNSSNSSSSNSNCSVVSCVVSVVSSNVSSNCSNVSSVVVSLCCSCPVSVDRDLLVQLSSSLSSVHPSSLVSSCVSDVHRNSVSSVSSNNSSSSSSSSVSSNCSSSVD

pLDDT: mean 80.0, std 14.12, range [37.38, 97.19]

InterPro domains:
  IPR006037 Regulator of K+ conductance, C-terminal [PF02080] (285-345)
  IPR006037 Regulator of K+ conductance, C-terminal [PS51202] (262-346)
  IPR006512 YidE/YbjL duplication [PF06826] (11-162)
  IPR006512 YidE/YbjL duplication [PF06826] (360-528)
  IPR006512 YidE/YbjL duplication [TIGR01625] (18-149)
  IPR006512 YidE/YbjL duplication [TIGR01625] (365-515)
  IPR036721 Regulator of K+ conductance, C-terminal domain superfamily [G3DSA:3.30.70.1450] (277-348)
  IPR036721 Regulator of K+ conductance, C-terminal domain superfamily [SSF116726] (275-345)
  IPR050144 AAE Transporter [PTHR30445] (17-502)

Secondary structure (DSSP, 8-state):
-GGGGSHHHHHHHHHHHHHHHHHSEETTEE-GGGHHHHHHHHHHHTT----HHHHHHHHHHHHHHHHHHHHHHHHHHTSGGGHHHHHHHHHHHHHHHHHHHHHHHHHT--HHHHHHHHHHHTT-HHHHHHHHHH-SSSHHHHHHHHHHHHHHHHHHHHHHHHHHHTT--HHHHHHHHHHHHHHHS--EEEEEEE---GGGGSSBHHHHS-GGGGG-EEEEEE-TT-SSPEEP-TTPBP-TT-EEEEEEEHHHHHHHHHHT--B--------S-PEEEEEE---TTTTT-BHHHHTHHHHHSEEEEEEEETTEEEE--TTPBP-TT-EEEEEE-HHHHHHHHHHH---S-TTS---HHHHHHHHHHHHHHHTS-EEETTTEEE--HHHHHHHHHHHHHHHH-EETTEE-PPPHHHHHHHHHHHHHHHHHHHHHHHHHHHHHHHHHHHHHHHHHHHHHHHHHHHHHHHIIIIIS---HHHHHHHHHHHTT-HHHHHHHHHH--SSHHHHHHHHHHHHHHHHHHHHHHHHHHH-/-GGGGSHHHHHHHHHHHHHHHHHSEETTEE-GGGHHHHHHHHHHHTT----HHHHHHHHHHHHHHHHHHHHHHHHHHTSGGGHHHHHHHHHHHHHHHHHHHHHHHHHT--HHHHHHHHHHHTT-HHHHHHHHHH-SSSHHHHHHHHHHHHHHHHHHHHHHHHHHHTT--HHHHHHHHHHHHHHHS--EEEEEEE---GGGGSSBHHHHS-GGGGG-EEEEEE-TT-SSPEEP-TTPBP-TT-EEEEEEEHHHHHHHHHHH--B--------S-PEEEEEE---TTTTT-BHHHHTHHHHHSEEEEEEEETTEEEE--TTPBP-TT-EEEEEE-HHHHHHHHHHH---SGGGS---HHHHHHHHHHHHHHHTS-EEETTTEEE--HHHHHHHHHHHHHHHH-EETTEE-PPPHHHHHHHHHHHHHHHHHHHHHHHHHHHHHHHHHHHHHHHHHHHHHHHHHHHHHHHIIIIIS---HHHHHHHHHHHTT-HHHHHHHHHH--SSHHHHHHHHHHHHHHHHHHHHHHHHHHH-

Solvent-accessible surface area (backbone atoms only — not comparable to full-atom values): 50697 Å² total; per-residue (Å²): 116,76,58,58,72,37,57,69,52,35,49,41,51,26,31,53,51,3,45,56,53,4,64,47,64,59,86,91,41,54,58,40,75,58,20,12,30,55,40,8,24,53,42,8,58,73,68,44,74,52,66,65,67,50,23,56,54,9,42,48,41,18,39,22,32,52,16,33,43,25,9,40,41,41,64,49,26,71,32,84,90,25,38,64,50,36,49,41,14,48,48,20,45,50,43,26,45,52,44,32,54,48,42,24,70,71,73,64,49,53,34,43,36,32,22,7,20,45,15,10,8,31,43,29,65,64,16,34,50,43,32,54,70,74,37,92,62,46,51,21,53,34,30,16,56,60,6,27,56,37,14,54,52,48,44,30,50,50,61,70,42,42,43,67,75,66,68,52,54,67,67,60,54,52,50,52,53,48,50,54,43,46,69,72,45,58,57,39,42,69,49,36,26,29,28,69,37,68,74,45,44,75,37,32,42,67,72,45,52,57,74,82,44,66,60,38,44,61,38,30,35,22,46,63,93,49,90,59,68,38,79,43,47,60,70,37,63,48,50,83,52,15,36,29,35,38,24,14,31,66,68,40,45,54,51,42,36,72,61,37,18,58,79,46,95,70,83,79,71,79,85,60,70,63,38,78,44,81,34,44,27,66,34,67,87,54,34,66,40,27,45,28,56,63,23,40,38,77,50,46,47,22,38,57,68,31,30,31,37,59,86,38,79,24,62,52,39,52,74,42,61,38,45,58,57,27,29,37,31,30,36,13,31,44,68,37,42,50,52,46,24,64,66,36,25,46,73,78,56,82,72,55,75,67,53,52,60,47,57,48,48,38,48,44,51,4,42,56,56,4,66,43,75,38,79,40,91,92,78,43,79,39,57,56,35,56,62,46,14,13,25,50,30,15,24,48,33,22,46,60,35,50,58,89,91,42,64,46,44,66,51,68,66,45,33,50,32,43,22,50,46,11,43,39,40,21,34,25,27,45,12,12,52,9,19,64,41,34,62,61,49,44,68,72,44,45,66,58,52,55,52,46,8,46,47,35,33,45,49,16,51,66,56,30,50,55,43,31,46,71,72,62,59,43,55,68,56,38,37,50,8,23,53,21,16,31,30,46,29,65,61,24,43,51,48,48,47,71,72,40,87,59,35,48,27,52,50,32,18,44,48,21,32,42,56,25,52,53,48,36,38,52,47,24,46,48,37,55,65,75,82,116,77,57,58,72,37,58,67,52,34,50,42,50,26,31,53,52,3,45,56,52,5,63,46,64,59,87,90,40,55,58,38,75,56,19,12,31,56,41,8,24,53,41,7,58,74,68,43,73,53,66,65,67,49,24,56,53,10,41,48,40,19,40,21,32,52,17,32,43,25,10,38,40,42,63,50,26,72,33,84,89,25,39,66,49,36,49,40,14,49,47,20,44,50,43,27,46,51,44,31,54,47,42,27,70,72,74,63,49,52,33,43,35,32,23,7,22,43,16,9,9,31,42,29,66,63,16,36,51,44,33,52,69,73,38,91,62,46,51,21,54,34,30,17,59,62,6,28,57,40,14,56,53,48,44,32,50,48,60,69,43,42,44,67,77,66,69,51,56,65,67,60,54,51,50,53,52,48,50,56,44,45,68,73,44,59,57,37,43,68,49,36,26,29,29,68,39,67,73,44,44,74,35,32,40,66,73,45,52,58,74,84,42,66,59,39,45,61,39,29,36,23,47,64,92,48,92,61,67,37,79,44,46,59,70,36,63,48,48,82,52,15,36,29,35,38,25,14,32,65,68,40,44,54,53,42,36,72,62,38,18,57,79,47,96,69,84,81,70,80,84,60,71,65,38,78,44,78,32,44,29,66,35,65,88,54,34,65,40,27,45,27,55,63,23,39,37,78,49,46,45,22,38,57,68,30,29,30,38,57,84,39,78,23,62,51,39,54,74,42,61,39,44,58,57,26,30,36,30,31,36,13,31,45,68,37,42,51,52,47,25,63,67,36,25,45,73,71,61,81,72,53,75,65,52,52,59,46,59,49,50,39,47,44,51,4,40,57,57,3,66,42,74,38,79,41,91,94,76,42,78,40,56,56,36,56,61,47,14,13,24,51,29,14,24,50,33,23,46,60,35,50,58,90,92,41,62,47,44,67,52,69,66,44,34,52,32,44,22,50,47,10,44,40,40,22,32,26,27,46,12,13,52,8,19,66,41,34,60,61,50,43,69,72,44,44,66,59,52,55,52,45,10,45,46,34,33,46,49,16,51,68,55,29,50,55,44,31,46,70,72,63,60,42,55,68,57,37,38,49,8,24,52,20,14,29,31,47,30,68,64,24,43,53,49,47,46,71,71,39,88,60,35,47,27,51,49,33,18,46,47,21,32,40,56,25,50,54,49,38,36,51,46,24,47,49,37,55,65,74,80

Organism: Desulfomicrobium norvegicum (strain DSM 1741 / NCIMB 8310) (NCBI:txid52561)

Nearest PDB structures (foldseek):
  7b5u-assembly1_A  TM=8.487E-01  e=1.709E-02  Streptococcus agalactiae
  6s5o-assembly2_F-2  TM=8.858E-01  e=2.768E-02  Bacillus subtilis subsp. subtilis str. 168
  4gvl-assembly1_A  TM=4.216E-01  e=5.852E-04  Geobacter sulfurreducens PCA
  6s5e-assembly1_E-4  TM=8.864E-01  e=5.581E-02  Bacillus subtilis subsp. subtilis str. 168
  6iww-assembly1_C  TM=5.095E-01  e=4.666E+00  Salmonella enterica subsp. enterica serovar Typhimurium

Sequence (1062 aa):
MELLHNPMFLLLAVILSGHLLGKVKIFSFSLGSSGIVFTGLLAGFAGFSLPGVIQSLGLILFIYSVGQQAGPGFVHSMKRGGLALSIGAMVMIATGLLTALGCKAWFGFSKEITAGLFAGALTSTPGLAVAVELAHDSAAPAAYGVAYTFGVVGVVLVVKLLPRIMRASIGQEEEKLEQEMSSLHPQIEFTHLEVTNPNLCTGPLSQVLPARMAEVTITRVLRAGSDSPELAVAETILNMHDTVRVVGTSEALHQAEIVIGPVVEADLAFNSVLIKKEILLSRPEVAGKTLRALNLSHVFGVQVSRITRNGFDCPAGSNVRLRQGDVLHVVGNPETVENVKKMLGDDVRALFATSVMVLLSGLFCGLAFGALPLYLPGLGIFTLGATGGVLLAGLVFGAVRQVGSVITELPSTANALIRDLGLGLFLAVVGTAAGGTLVPTLREYGMPLFLGGAIMTLAPMLIGVPICSRVLRIPFLRMLGVITGGMTSTPGLAAAASLSDTPYAATAYASVYPIALVGMIMASKIIMLLGMELLHNPMFLLLAVILSGHLLGKVKIFSFSLGSSGIVFTGLLAGFAGFSLPGVIQSLGLILFIYSVGQQAGPGFVHSMKRGGLALSIGAMVMIATGLLTALGCKAWFGFSKEITAGLFAGALTSTPGLAVAVELAHDSAAPAAYGVAYTFGVVGVVLVVKLLPRIMRASIGQEEEKLEQEMSSLHPQIEFTHLEVTNPNLCTGPLSQVLPARMAEVTITRVLRAGSDSPELAVAETILNMHDTVRVVGTSEALHQAEIVIGPVVEADLAFNSVLIKKEILLSRPEVAGKTLRALNLSHVFGVQVSRITRNGFDCPAGSNVRLRQGDVLHVVGNPETVENVKKMLGDDVRALFATSVMVLLSGLFCGLAFGALPLYLPGLGIFTLGATGGVLLAGLVFGAVRQVGSVITELPSTANALIRDLGLGLFLAVVGTAAGGTLVPTLREYGMPLFLGGAIMTLAPMLIGVPICSRVLRIPFLRMLGVITGGMTSTPGLAAAASLSDTPYAATAYASVYPIALVGMIMASKIIMLLG